Protein AF-0000000071114115 (afdb_homodimer)

Structure (mmCIF, N/CA/C/O backbone):
data_AF-0000000071114115-model_v1
#
loop_
_entity.id
_entity.type
_entity.pdbx_description
1 polymer 'Glycosyl hydrolase, family 35'
#
loop_
_atom_site.group_PDB
_atom_site.id
_atom_site.type_symbol
_atom_site.label_atom_id
_atom_site.label_alt_id
_atom_site.label_comp_id
_atom_site.label_asym_id
_atom_site.label_entity_id
_atom_site.label_seq_id
_atom_site.pdbx_PDB_ins_code
_atom_site.Cartn_x
_atom_site.Cartn_y
_atom_site.Cartn_z
_atom_site.occupancy
_atom_site.B_iso_or_equiv
_atom_site.auth_seq_id
_atom_site.auth_comp_id
_atom_site.auth_asym_id
_atom_site.auth_atom_id
_atom_site.pdbx_PDB_model_num
ATOM 1 N N . MET A 1 1 ? 7.461 55.406 1.531 1 60.69 1 MET A N 1
ATOM 2 C CA . MET A 1 1 ? 6.66 54.219 1.758 1 60.69 1 MET A CA 1
ATOM 3 C C . MET A 1 1 ? 7.316 53.312 2.791 1 60.69 1 MET A C 1
ATOM 5 O O . MET A 1 1 ? 8.547 53.219 2.859 1 60.69 1 MET A O 1
ATOM 9 N N . THR A 1 2 ? 6.527 52.781 3.832 1 78.12 2 THR A N 1
ATOM 10 C CA . THR A 1 2 ? 7.043 51.938 4.898 1 78.12 2 THR A CA 1
ATOM 11 C C . THR A 1 2 ? 7.656 50.656 4.324 1 78.12 2 THR A C 1
ATOM 13 O O . THR A 1 2 ? 7.07 50.031 3.439 1 78.12 2 THR A O 1
ATOM 16 N N . ARG A 1 3 ? 8.945 50.562 4.699 1 90.62 3 ARG A N 1
ATOM 17 C CA . ARG A 1 3 ? 9.664 49.438 4.137 1 90.62 3 ARG A CA 1
ATOM 18 C C . ARG A 1 3 ? 10.109 48.469 5.234 1 90.62 3 ARG A C 1
ATOM 20 O O . ARG A 1 3 ? 10.555 48.906 6.301 1 90.62 3 ARG A O 1
ATOM 27 N N . PHE A 1 4 ? 9.867 47.188 4.973 1 96.19 4 PHE A N 1
ATOM 28 C CA . PHE A 1 4 ? 10.352 46.125 5.848 1 96.19 4 PHE A CA 1
ATOM 29 C C . PHE A 1 4 ? 11.562 45.438 5.242 1 96.19 4 PHE A C 1
ATOM 31 O O . PHE A 1 4 ? 11.531 45 4.086 1 96.19 4 PHE A O 1
ATOM 38 N N . GLU A 1 5 ? 12.641 45.344 6 1 96.56 5 GLU A N 1
ATOM 39 C CA . GLU A 1 5 ? 13.891 44.75 5.512 1 96.56 5 GLU A CA 1
ATOM 40 C C . GLU A 1 5 ? 14.492 43.812 6.539 1 96.56 5 GLU A C 1
ATOM 42 O O . GLU A 1 5 ? 14.312 44 7.746 1 96.56 5 GLU A O 1
ATOM 47 N N . ILE A 1 6 ? 15.18 42.812 6.023 1 97.94 6 ILE A N 1
ATOM 48 C CA . ILE A 1 6 ? 15.914 41.875 6.863 1 97.94 6 ILE A CA 1
ATOM 49 C C . ILE A 1 6 ? 17.406 42 6.625 1 97.94 6 ILE A C 1
ATOM 51 O O . ILE A 1 6 ? 17.891 41.781 5.52 1 97.94 6 ILE A O 1
ATOM 55 N N . ARG A 1 7 ? 18.141 42.406 7.574 1 96.81 7 ARG A N 1
ATOM 56 C CA . ARG A 1 7 ? 19.594 42.5 7.602 1 96.81 7 ARG A CA 1
ATOM 57 C C . ARG A 1 7 ? 20.156 41.75 8.812 1 96.81 7 ARG A C 1
ATOM 59 O O . ARG A 1 7 ? 19.938 40.562 8.984 1 96.81 7 ARG A O 1
ATOM 66 N N . ASP A 1 8 ? 20.875 42.406 9.672 1 96.56 8 ASP A N 1
ATOM 67 C CA . ASP A 1 8 ? 21.328 41.812 10.922 1 96.56 8 ASP A CA 1
ATOM 68 C C . ASP A 1 8 ? 20.219 41.812 11.977 1 96.56 8 ASP A C 1
ATOM 70 O O . ASP A 1 8 ? 20.328 41.156 13.008 1 96.56 8 ASP A O 1
ATOM 74 N N . ASP A 1 9 ? 19.266 42.531 11.648 1 97.38 9 ASP A N 1
ATOM 75 C CA . ASP A 1 9 ? 18.016 42.625 12.391 1 97.38 9 ASP A CA 1
ATOM 76 C C . ASP A 1 9 ? 16.828 42.844 11.445 1 97.38 9 ASP A C 1
ATOM 78 O O . ASP A 1 9 ? 17 42.906 10.227 1 97.38 9 ASP A O 1
ATOM 82 N N . PHE A 1 10 ? 15.664 42.812 11.992 1 98.31 10 PHE A N 1
ATOM 83 C CA . PHE A 1 10 ? 14.523 43.281 11.227 1 98.31 10 PHE A CA 1
ATOM 84 C C . PHE A 1 10 ? 14.422 44.812 11.297 1 98.31 10 PHE A C 1
ATOM 86 O O . PHE A 1 10 ? 14.648 45.406 12.359 1 98.31 10 PHE A O 1
ATOM 93 N N . TYR A 1 11 ? 14.094 45.406 10.164 1 97.44 11 TYR A N 1
ATOM 94 C CA . TYR A 1 11 ? 13.93 46.844 10.133 1 97.44 11 TYR A CA 1
ATOM 95 C C . TYR A 1 11 ? 12.602 47.25 9.5 1 97.44 11 TYR A C 1
ATOM 97 O O . TYR A 1 11 ? 12.203 46.688 8.477 1 97.44 11 TYR A O 1
ATOM 105 N N . LEU A 1 12 ? 11.883 48.062 10.164 1 96.62 12 LEU A N 1
ATOM 106 C CA . LEU A 1 12 ? 10.688 48.719 9.641 1 96.62 12 LEU A CA 1
ATOM 107 C C . LEU A 1 12 ? 10.906 50.219 9.477 1 96.62 12 LEU A C 1
ATOM 109 O O . LEU A 1 12 ? 11.047 50.938 10.469 1 96.62 12 LEU A O 1
ATOM 113 N N . ASP A 1 13 ? 11.039 50.688 8.289 1 93.31 13 ASP A N 1
ATOM 114 C CA . ASP A 1 13 ? 11.375 52.062 7.969 1 93.31 13 ASP A CA 1
ATOM 115 C C . ASP A 1 13 ? 12.695 52.469 8.617 1 93.31 13 ASP A C 1
ATOM 117 O O . ASP A 1 13 ? 12.781 53.531 9.266 1 93.31 13 ASP A O 1
ATOM 121 N N . GLY A 1 14 ? 13.562 51.594 8.578 1 93.38 14 GLY A N 1
ATOM 122 C CA . GLY A 1 14 ? 14.922 51.875 9.016 1 93.38 14 GLY A CA 1
ATOM 123 C C . GLY A 1 14 ? 15.109 51.719 10.516 1 93.38 14 GLY A C 1
ATOM 124 O O . GLY A 1 14 ? 16.234 51.844 11.016 1 93.38 14 GLY A O 1
ATOM 125 N N . LYS A 1 15 ? 14.125 51.469 11.141 1 96.38 15 LYS A N 1
ATOM 126 C CA . LYS A 1 15 ? 14.203 51.281 12.586 1 96.38 15 LYS A CA 1
ATOM 127 C C . LYS A 1 15 ? 14.102 49.812 12.969 1 96.38 15 LYS A C 1
ATOM 129 O O . LYS A 1 15 ? 13.32 49.062 12.375 1 96.38 15 LYS A O 1
ATOM 134 N N . SER A 1 16 ? 14.891 49.469 14 1 96.5 16 SER A N 1
ATOM 135 C CA . SER A 1 16 ? 14.828 48.094 14.484 1 96.5 16 SER A CA 1
ATOM 136 C C . SER A 1 16 ? 13.398 47.719 14.859 1 96.5 16 SER A C 1
ATOM 138 O O . SER A 1 16 ? 12.664 48.5 15.43 1 96.5 16 SER A O 1
ATOM 140 N N . PHE A 1 17 ? 13.047 46.531 14.469 1 97.5 17 PHE A N 1
ATOM 141 C CA . PHE A 1 17 ? 11.688 46.062 14.648 1 97.5 17 PHE A CA 1
ATOM 142 C C . PHE A 1 17 ? 11.695 44.625 15.188 1 97.5 17 PHE A C 1
ATOM 144 O O . PHE A 1 17 ? 12.336 43.75 14.609 1 97.5 17 PHE A O 1
ATOM 151 N N . LYS A 1 18 ? 11.086 44.375 16.328 1 98.12 18 LYS A N 1
ATOM 152 C CA . LYS A 1 18 ? 10.898 43.031 16.859 1 98.12 18 LYS A CA 1
ATOM 153 C C . LYS A 1 18 ? 9.523 42.469 16.484 1 98.12 18 LYS A C 1
ATOM 155 O O . LYS A 1 18 ? 8.5 43.094 16.797 1 98.12 18 LYS A O 1
ATOM 160 N N . ILE A 1 19 ? 9.547 41.312 15.859 1 98.75 19 ILE A N 1
ATOM 161 C CA . ILE A 1 19 ? 8.281 40.719 15.469 1 98.75 19 ILE A CA 1
ATOM 162 C C . ILE A 1 19 ? 7.695 39.938 16.641 1 98.75 19 ILE A C 1
ATOM 164 O O . ILE A 1 19 ? 8.312 38.969 17.125 1 98.75 19 ILE A O 1
ATOM 168 N N . LEU A 1 20 ? 6.617 40.344 17.172 1 98.88 20 LEU A N 1
ATOM 169 C CA . LEU A 1 20 ? 5.766 39.625 18.125 1 98.88 20 LEU A CA 1
ATOM 170 C C . LEU A 1 20 ? 4.465 39.188 17.453 1 98.88 20 LEU A C 1
ATOM 172 O O . LEU A 1 20 ? 3.516 39.969 17.359 1 98.88 20 LEU A O 1
ATOM 176 N N . SER A 1 21 ? 4.508 37.969 17.031 1 98.88 21 SER A N 1
ATOM 177 C CA . SER A 1 21 ? 3.393 37.531 16.203 1 98.88 21 SER A CA 1
ATOM 178 C C . SER A 1 21 ? 2.67 36.344 16.844 1 98.88 21 SER A C 1
ATOM 180 O O . SER A 1 21 ? 3.211 35.688 17.734 1 98.88 21 SER A O 1
ATOM 182 N N . GLY A 1 22 ? 1.419 36.125 16.5 1 98.88 22 GLY A N 1
ATOM 183 C CA . GLY A 1 22 ? 0.585 35 16.859 1 98.88 22 GLY A CA 1
ATOM 184 C C . GLY A 1 22 ? -0.198 34.438 15.695 1 98.88 22 GLY A C 1
ATOM 185 O O . GLY A 1 22 ? -0.747 35.188 14.883 1 98.88 22 GLY A O 1
ATOM 186 N N . ALA A 1 23 ? -0.226 33.094 15.641 1 98.88 23 ALA A N 1
ATOM 187 C CA . ALA A 1 23 ? -0.906 32.406 14.539 1 98.88 23 ALA A CA 1
ATOM 188 C C . ALA A 1 23 ? -2.412 32.344 14.773 1 98.88 23 ALA A C 1
ATOM 190 O O . ALA A 1 23 ? -2.867 31.859 15.812 1 98.88 23 ALA A O 1
ATOM 191 N N . ILE A 1 24 ? -3.168 32.875 13.914 1 98.88 24 ILE A N 1
ATOM 192 C CA . ILE A 1 24 ? -4.617 32.75 13.789 1 98.88 24 ILE A CA 1
ATOM 193 C C . ILE A 1 24 ? -4.98 32.312 12.367 1 98.88 24 ILE A C 1
ATOM 195 O O . ILE A 1 24 ? -4.863 33.125 11.43 1 98.88 24 ILE A O 1
ATOM 199 N N . HIS A 1 25 ? -5.367 31.094 12.227 1 98.69 25 HIS A N 1
ATOM 200 C CA . HIS A 1 25 ? -5.785 30.641 10.914 1 98.69 25 HIS A CA 1
ATOM 201 C C . HIS A 1 25 ? -7.219 31.062 10.602 1 98.69 25 HIS A C 1
ATOM 203 O O . HIS A 1 25 ? -8.164 30.547 11.203 1 98.69 25 HIS A O 1
ATOM 209 N N . TYR A 1 26 ? -7.344 31.891 9.656 1 98.69 26 TYR A N 1
ATOM 210 C CA . TYR A 1 26 ? -8.641 32.5 9.383 1 98.69 26 TYR A CA 1
ATOM 211 C C . TYR A 1 26 ? -9.688 31.453 9.062 1 98.69 26 TYR A C 1
ATOM 213 O O . TYR A 1 26 ? -10.859 31.609 9.406 1 98.69 26 TYR A O 1
ATOM 221 N N . PHE A 1 27 ? -9.297 30.344 8.484 1 98.38 27 PHE A N 1
ATOM 222 C CA . PHE A 1 27 ? -10.242 29.328 8.008 1 98.38 27 PHE A CA 1
ATOM 223 C C . PHE A 1 27 ? -10.703 28.438 9.156 1 98.38 27 PHE A C 1
ATOM 225 O O . PHE A 1 27 ? -11.57 27.594 8.977 1 98.38 27 PHE A O 1
ATOM 232 N N . ARG A 1 28 ? -10.18 28.625 10.367 1 98.44 28 ARG A N 1
ATOM 233 C CA . ARG A 1 28 ? -10.578 27.844 11.539 1 98.44 28 ARG A CA 1
ATOM 234 C C . ARG A 1 28 ? -11.516 28.656 12.43 1 98.44 28 ARG A C 1
ATOM 236 O O . ARG A 1 28 ? -12.039 28.125 13.414 1 98.44 28 ARG A O 1
ATOM 243 N N . VAL A 1 29 ? -11.633 29.922 12.172 1 98.62 29 VAL A N 1
ATOM 244 C CA . VAL A 1 29 ? -12.406 30.859 12.969 1 98.62 29 VAL A CA 1
ATOM 245 C C . VAL A 1 29 ? -13.477 31.516 12.094 1 98.62 29 VAL A C 1
ATOM 247 O O . VAL A 1 29 ? -13.172 32.062 11.023 1 98.62 29 VAL A O 1
ATOM 250 N N . PRO A 1 30 ? -14.75 31.484 12.531 1 97.75 30 PRO A N 1
ATOM 251 C CA . PRO A 1 30 ? -15.766 32.188 11.727 1 97.75 30 PRO A CA 1
ATOM 252 C C . PRO A 1 30 ? -15.438 33.656 11.508 1 97.75 30 PRO A C 1
ATOM 254 O O . PRO A 1 30 ? -14.945 34.312 12.414 1 97.75 30 PRO A O 1
ATOM 257 N N . PRO A 1 31 ? -15.797 34.188 10.336 1 98.25 31 PRO A N 1
ATOM 258 C CA . PRO A 1 31 ? -15.461 35.562 10.008 1 98.25 31 PRO A CA 1
ATOM 259 C C . PRO A 1 31 ? -15.969 36.562 11.055 1 98.25 31 PRO A C 1
ATOM 261 O O . PRO A 1 31 ? -15.312 37.562 11.32 1 98.25 31 PRO A O 1
ATOM 264 N N . GLU A 1 32 ? -17.062 36.312 11.625 1 98 32 GLU A N 1
ATOM 265 C CA . GLU A 1 32 ? -17.688 37.188 12.625 1 98 32 GLU A CA 1
ATOM 266 C C . GLU A 1 32 ? -16.828 37.281 13.883 1 98 32 GLU A C 1
ATOM 268 O O . GLU A 1 32 ? -17.031 38.156 14.711 1 98 32 GLU A O 1
ATOM 273 N N . ASP A 1 33 ? -15.906 36.375 14.016 1 98.44 33 ASP A N 1
ATOM 274 C CA . ASP A 1 33 ? -15.102 36.344 15.234 1 98.44 33 ASP A CA 1
ATOM 275 C C . ASP A 1 33 ? -13.656 36.719 14.945 1 98.44 33 ASP A C 1
ATOM 277 O O . ASP A 1 33 ? -12.812 36.688 15.836 1 98.44 33 ASP A O 1
ATOM 281 N N . TRP A 1 34 ? -13.32 37.062 13.719 1 98.88 34 TRP A N 1
ATOM 282 C CA . TRP A 1 34 ? -11.945 37.438 13.391 1 98.88 34 TRP A CA 1
ATOM 283 C C . TRP A 1 34 ? -11.492 38.625 14.219 1 98.88 34 TRP A C 1
ATOM 285 O O . TRP A 1 34 ? -10.391 38.625 14.766 1 98.88 34 TRP A O 1
ATOM 295 N N . TYR A 1 35 ? -12.359 39.656 14.266 1 98.81 35 TYR A N 1
ATOM 296 C CA . TYR A 1 35 ? -12.008 40.844 15.016 1 98.81 35 TYR A CA 1
ATOM 297 C C . TYR A 1 35 ? -11.656 40.5 16.469 1 98.81 35 TYR A C 1
ATOM 299 O O . TYR A 1 35 ? -10.672 41 17 1 98.81 35 TYR A O 1
ATOM 307 N N . HIS A 1 36 ? -12.469 39.688 17.078 1 98.75 36 HIS A N 1
ATOM 308 C CA . HIS A 1 36 ? -12.281 39.312 18.469 1 98.75 36 HIS A CA 1
ATOM 309 C C . HIS A 1 36 ? -10.898 38.719 18.703 1 98.75 36 HIS A C 1
ATOM 311 O O . HIS A 1 36 ? -10.188 39.125 19.625 1 98.75 36 HIS A O 1
ATOM 317 N N . SER A 1 37 ? -10.516 37.75 17.953 1 98.88 37 SER A N 1
ATOM 318 C CA . SER A 1 37 ? -9.227 37.094 18.078 1 98.88 37 SER A CA 1
ATOM 319 C C . SER A 1 37 ? -8.07 38.031 17.797 1 98.88 37 SER A C 1
ATOM 321 O O . SER A 1 37 ? -7.086 38.062 18.531 1 98.88 37 SER A O 1
ATOM 323 N N . LEU A 1 38 ? -8.188 38.781 16.703 1 98.94 38 LEU A N 1
ATOM 324 C CA . LEU A 1 38 ? -7.145 39.75 16.312 1 98.94 38 LEU A CA 1
ATOM 325 C C . LEU A 1 38 ? -6.977 40.844 17.359 1 98.94 38 LEU A C 1
ATOM 327 O O . LEU A 1 38 ? -5.855 41.25 17.656 1 98.94 38 LEU A O 1
ATOM 331 N N . TYR A 1 39 ? -8.086 41.312 17.875 1 98.94 39 TYR A N 1
ATOM 332 C CA . TYR A 1 39 ? -8.023 42.312 18.922 1 98.94 39 TYR A CA 1
ATOM 333 C C . TYR A 1 39 ? -7.254 41.812 20.141 1 98.94 39 TYR A C 1
ATOM 335 O O . TYR A 1 39 ? -6.43 42.531 20.703 1 98.94 39 TYR A O 1
ATOM 343 N N . ASN A 1 40 ? -7.57 40.594 20.531 1 98.94 40 ASN A N 1
ATOM 344 C CA . ASN A 1 40 ? -6.926 40.031 21.719 1 98.94 40 ASN A CA 1
ATOM 345 C C . ASN A 1 40 ? -5.426 39.844 21.484 1 98.94 40 ASN A C 1
ATOM 347 O O . ASN A 1 40 ? -4.645 39.906 22.438 1 98.94 40 ASN A O 1
ATOM 351 N N . LEU A 1 41 ? -5.059 39.562 20.234 1 98.94 41 LEU A N 1
ATOM 352 C CA . LEU A 1 41 ? -3.635 39.531 19.922 1 98.94 41 LEU A CA 1
ATOM 353 C C . LEU A 1 41 ? -2.994 40.906 20.141 1 98.94 41 LEU A C 1
ATOM 355 O O . LEU A 1 41 ? -1.932 41 20.75 1 98.94 41 LEU A O 1
ATOM 359 N N . LYS A 1 42 ? -3.623 41.969 19.625 1 98.81 42 LYS A N 1
ATOM 360 C CA . LYS A 1 42 ? -3.162 43.312 19.812 1 98.81 42 LYS A CA 1
ATOM 361 C C . LYS A 1 42 ? -3.143 43.688 21.297 1 98.81 42 LYS A C 1
ATOM 363 O O . LYS A 1 42 ? -2.201 44.344 21.766 1 98.81 42 LYS A O 1
ATOM 368 N N . ALA A 1 43 ? -4.164 43.25 22 1 98.81 43 ALA A N 1
ATOM 369 C CA . ALA A 1 43 ? -4.32 43.594 23.406 1 98.81 43 ALA A CA 1
ATOM 370 C C . ALA A 1 43 ? -3.207 42.969 24.25 1 98.81 43 ALA A C 1
ATOM 372 O O . ALA A 1 43 ? -2.881 43.469 25.328 1 98.81 43 ALA A O 1
ATOM 373 N N . LEU A 1 44 ? -2.609 41.938 23.797 1 98.75 44 LEU A N 1
ATOM 374 C CA . LEU A 1 44 ? -1.511 41.25 24.484 1 98.75 44 LEU A CA 1
ATOM 375 C C . LEU A 1 44 ? -0.224 42.062 24.375 1 98.75 44 LEU A C 1
ATOM 377 O O . LEU A 1 44 ? 0.729 41.844 25.125 1 98.75 44 LEU A O 1
ATOM 381 N N . GLY A 1 45 ? -0.186 43 23.422 1 98.56 45 GLY A N 1
ATOM 382 C CA . GLY A 1 45 ? 1.005 43.781 23.125 1 98.56 45 GLY A CA 1
ATOM 383 C C . GLY A 1 45 ? 1.738 43.312 21.891 1 98.56 45 GLY A C 1
ATOM 384 O O . GLY A 1 45 ? 2.816 43.812 21.562 1 98.56 45 GLY A O 1
ATOM 385 N N . PHE A 1 46 ? 1.19 42.312 21.219 1 98.81 46 PHE A N 1
ATOM 386 C CA . PHE A 1 46 ? 1.802 41.781 20.016 1 98.81 46 PHE A CA 1
ATOM 387 C C . PHE A 1 46 ? 1.501 42.688 18.812 1 98.81 46 PHE A C 1
ATOM 389 O O . PHE A 1 46 ? 0.568 43.5 18.859 1 98.81 46 PHE A O 1
ATOM 396 N N . ASN A 1 47 ? 2.312 42.594 17.734 1 98.75 47 ASN A N 1
ATOM 397 C CA . ASN A 1 47 ? 2.225 43.594 16.688 1 98.75 47 ASN A CA 1
ATOM 398 C C . ASN A 1 47 ? 1.993 42.969 15.32 1 98.75 47 ASN A C 1
ATOM 400 O O . ASN A 1 47 ? 1.887 43.656 14.312 1 98.75 47 ASN A O 1
ATOM 404 N N . THR A 1 48 ? 1.918 41.656 15.227 1 98.88 48 THR A N 1
ATOM 405 C CA . THR A 1 48 ? 1.841 40.969 13.945 1 98.88 48 THR A CA 1
ATOM 406 C C . THR A 1 48 ? 0.958 39.75 14.047 1 98.88 48 THR A C 1
ATOM 408 O O . THR A 1 48 ? 1.008 39.031 15.039 1 98.88 48 THR A O 1
ATOM 411 N N . VAL A 1 49 ? 0.086 39.469 13.086 1 98.94 49 VAL A N 1
ATOM 412 C CA . VAL A 1 49 ? -0.659 38.219 12.977 1 98.94 49 VAL A CA 1
ATOM 413 C C . VAL A 1 49 ? -0.034 37.344 11.898 1 98.94 49 VAL A C 1
ATOM 415 O O . VAL A 1 49 ? 0.499 37.844 10.906 1 98.94 49 VAL A O 1
ATOM 418 N N . GLU A 1 50 ? 0.018 36.062 12.109 1 98.88 50 GLU A N 1
ATOM 419 C CA . GLU A 1 50 ? 0.454 35.094 11.125 1 98.88 50 GLU A CA 1
ATOM 420 C C . GLU A 1 50 ? -0.692 34.156 10.727 1 98.88 50 GLU A C 1
ATOM 422 O O . GLU A 1 50 ? -1.503 33.75 11.562 1 98.88 50 GLU A O 1
ATOM 427 N N . THR A 1 51 ? -0.792 33.75 9.414 1 98.88 51 THR A N 1
ATOM 428 C CA . THR A 1 51 ? -1.811 32.812 9.016 1 98.88 51 THR A CA 1
ATOM 429 C C . THR A 1 51 ? -1.323 31.953 7.836 1 98.88 51 THR A C 1
ATOM 431 O O . THR A 1 51 ? -0.551 32.438 7.004 1 98.88 51 THR A O 1
ATOM 434 N N . TYR A 1 52 ? -1.777 30.734 7.805 1 98.75 52 TYR A N 1
ATOM 435 C CA . TYR A 1 52 ? -1.661 29.859 6.645 1 98.75 52 TYR A CA 1
ATOM 436 C C . TYR A 1 52 ? -2.779 30.125 5.645 1 98.75 52 TYR A C 1
ATOM 438 O O . TYR A 1 52 ? -3.734 30.844 5.949 1 98.75 52 TYR A O 1
ATOM 446 N N . VAL A 1 53 ? -2.596 29.625 4.457 1 98.81 53 VAL A N 1
ATOM 447 C CA . VAL A 1 53 ? -3.639 29.547 3.439 1 98.81 53 VAL A CA 1
ATOM 448 C C . VAL A 1 53 ? -3.873 28.094 3.051 1 98.81 53 VAL A C 1
ATOM 450 O O . VAL A 1 53 ? -2.949 27.406 2.611 1 98.81 53 VAL A O 1
ATOM 453 N N . ALA A 1 54 ? -5.098 27.609 3.227 1 98.56 54 ALA A N 1
ATOM 454 C CA . ALA A 1 54 ? -5.402 26.219 2.959 1 98.56 54 ALA A CA 1
ATOM 455 C C . ALA A 1 54 ? -5.871 26.016 1.52 1 98.56 54 ALA A C 1
ATOM 457 O O . ALA A 1 54 ? -7.035 26.266 1.201 1 98.56 54 ALA A O 1
ATOM 458 N N . TRP A 1 55 ? -5.004 25.469 0.659 1 98.81 55 TRP A N 1
ATOM 459 C CA . TRP A 1 55 ? -5.277 25.297 -0.763 1 98.81 55 TRP A CA 1
ATOM 460 C C . TRP A 1 55 ? -6.539 24.469 -0.974 1 98.81 55 TRP A C 1
ATOM 462 O O . TRP A 1 55 ? -7.363 24.781 -1.837 1 98.81 55 TRP A O 1
ATOM 472 N N . ASN A 1 56 ? -6.75 23.453 -0.209 1 98.31 56 ASN A N 1
ATOM 473 C CA . ASN A 1 56 ? -7.855 22.531 -0.431 1 98.31 56 ASN A CA 1
ATOM 474 C C . ASN A 1 56 ? -9.203 23.203 -0.193 1 98.31 56 ASN A C 1
ATOM 476 O O . ASN A 1 56 ? -10.211 22.812 -0.772 1 98.31 56 ASN A O 1
ATOM 480 N N . LEU A 1 57 ? -9.258 24.234 0.656 1 98.31 57 LEU A N 1
ATOM 481 C CA . LEU A 1 57 ? -10.492 24.984 0.851 1 98.31 57 LEU A CA 1
ATOM 482 C C . LEU A 1 57 ? -10.742 25.938 -0.306 1 98.31 57 LEU A C 1
ATOM 484 O O . LEU A 1 57 ? -11.883 26.156 -0.704 1 98.31 57 LEU A O 1
ATOM 488 N N . HIS A 1 58 ? -9.688 26.5 -0.816 1 98.75 58 HIS A N 1
ATOM 489 C CA . HIS A 1 58 ? -9.805 27.516 -1.859 1 98.75 58 HIS A CA 1
ATOM 490 C C . HIS A 1 58 ? -10 26.875 -3.23 1 98.75 58 HIS A C 1
ATOM 492 O O . HIS A 1 58 ? -10.461 27.531 -4.168 1 98.75 58 HIS A O 1
ATOM 498 N N . GLU A 1 59 ? -9.594 25.625 -3.379 1 98.38 59 GLU A N 1
ATOM 499 C CA . GLU A 1 59 ? -9.812 24.859 -4.602 1 98.38 59 GLU A CA 1
ATOM 500 C C . GLU A 1 59 ? -10.25 23.438 -4.285 1 98.38 59 GLU A C 1
ATOM 502 O O . GLU A 1 59 ? -9.562 22.484 -4.641 1 98.38 59 GLU A O 1
ATOM 507 N N . PRO A 1 60 ? -11.414 23.266 -3.711 1 96.06 60 PRO A N 1
ATOM 508 C CA . PRO A 1 60 ? -11.875 21.938 -3.332 1 96.06 60 PRO A CA 1
ATOM 509 C C . PRO A 1 60 ? -12.023 21 -4.531 1 96.06 60 PRO A C 1
ATOM 511 O O . PRO A 1 60 ? -11.82 19.781 -4.402 1 96.06 60 PRO A O 1
ATOM 514 N N . CYS A 1 61 ? -12.43 21.562 -5.691 1 95.88 61 CYS A N 1
ATOM 515 C CA . CYS A 1 61 ? -12.445 20.875 -6.98 1 95.88 61 CYS A CA 1
ATOM 516 C C . CYS A 1 61 ? -11.492 21.547 -7.965 1 95.88 61 CYS A C 1
ATOM 518 O O . CYS A 1 61 ? -11.367 22.781 -7.973 1 95.88 61 CYS A O 1
ATOM 520 N N . GLU A 1 62 ? -10.875 20.734 -8.719 1 96.81 62 GLU A N 1
ATOM 521 C CA . GLU A 1 62 ? -9.883 21.297 -9.633 1 96.81 62 GLU A CA 1
ATOM 522 C C . GLU A 1 62 ? -10.492 22.406 -10.5 1 96.81 62 GLU A C 1
ATOM 524 O O . GLU A 1 62 ? -11.484 22.172 -11.195 1 96.81 62 GLU A O 1
ATOM 529 N N . GLY A 1 63 ? -9.945 23.578 -10.344 1 97.62 63 GLY A N 1
ATOM 530 C CA . GLY A 1 63 ? -10.352 24.672 -11.195 1 97.62 63 GLY A CA 1
ATOM 531 C C . GLY A 1 63 ? -11.438 25.547 -10.578 1 97.62 63 GLY A C 1
ATOM 532 O O . GLY A 1 63 ? -11.773 26.594 -11.109 1 97.62 63 GLY A O 1
ATOM 533 N N . GLU A 1 64 ? -11.977 25.156 -9.5 1 97.5 64 GLU A N 1
ATOM 534 C CA . GLU A 1 64 ? -13 25.922 -8.805 1 97.5 64 GLU A CA 1
ATOM 535 C C . GLU A 1 64 ? -12.43 26.609 -7.562 1 97.5 64 GLU A C 1
ATOM 537 O O . GLU A 1 64 ? -12.133 25.938 -6.57 1 97.5 64 GLU A O 1
ATOM 542 N N . PHE A 1 65 ? -12.391 27.969 -7.602 1 98.31 65 PHE A N 1
ATOM 543 C CA . PHE A 1 65 ? -11.711 28.688 -6.535 1 98.31 65 PHE A CA 1
ATOM 544 C C . PHE A 1 65 ? -12.711 29.5 -5.715 1 98.31 65 PHE A C 1
ATOM 546 O O . PHE A 1 65 ? -13.656 30.062 -6.262 1 98.31 65 PHE A O 1
ATOM 553 N N . HIS A 1 66 ? -12.539 29.469 -4.426 1 98 66 HIS A N 1
ATOM 554 C CA . HIS A 1 66 ? -13.398 30.172 -3.479 1 98 66 HIS A CA 1
ATOM 555 C C . HIS A 1 66 ? -12.578 31.094 -2.578 1 98 66 HIS A C 1
ATOM 557 O O . HIS A 1 66 ? -11.594 30.656 -1.977 1 98 66 HIS A O 1
ATOM 563 N N . PHE A 1 67 ? -12.977 32.438 -2.473 1 98.31 67 PHE A N 1
ATOM 564 C CA . PHE A 1 67 ? -12.25 33.406 -1.641 1 98.31 67 PHE A CA 1
ATOM 565 C C . PHE A 1 67 ? -13.219 34.312 -0.903 1 98.31 67 PHE A C 1
ATOM 567 O O . PHE A 1 67 ? -12.883 35.438 -0.575 1 98.31 67 PHE A O 1
ATOM 574 N N . GLU A 1 68 ? -14.445 33.844 -0.599 1 97.94 68 GLU A N 1
ATOM 575 C CA . GLU A 1 68 ? -15.469 34.625 0.071 1 97.94 68 GLU A CA 1
ATOM 576 C C . GLU A 1 68 ? -15.914 33.969 1.376 1 97.94 68 GLU A C 1
ATOM 578 O O . GLU A 1 68 ? -15.516 32.844 1.672 1 97.94 68 GLU A O 1
ATOM 583 N N . GLY A 1 69 ? -16.625 34.75 2.123 1 96.5 69 GLY A N 1
ATOM 584 C CA . GLY A 1 69 ? -17.141 34.188 3.367 1 96.5 69 GLY A CA 1
ATOM 585 C C . GLY A 1 69 ? -16.047 33.781 4.332 1 96.5 69 GLY A C 1
ATOM 586 O O . GLY A 1 69 ? -15.164 34.594 4.652 1 96.5 69 GLY A O 1
ATOM 587 N N . ASP A 1 70 ? -16.125 32.562 4.73 1 96.19 70 ASP A N 1
ATOM 588 C CA . ASP A 1 70 ? -15.156 32.031 5.684 1 96.19 70 ASP A CA 1
ATOM 589 C C . ASP A 1 70 ? -13.758 31.984 5.078 1 96.19 70 ASP A C 1
ATOM 591 O O . ASP A 1 70 ? -12.766 31.797 5.793 1 96.19 70 ASP A O 1
ATOM 595 N N . LEU A 1 71 ? -13.68 32.219 3.771 1 98.44 71 LEU A N 1
ATOM 596 C CA . LEU A 1 71 ? -12.398 32.125 3.082 1 98.44 71 LEU A CA 1
ATOM 597 C C . LEU A 1 71 ? -11.953 33.5 2.562 1 98.44 71 LEU A C 1
ATOM 599 O O . LEU A 1 71 ? -11.078 33.562 1.701 1 98.44 71 LEU A O 1
ATOM 603 N N . ASP A 1 72 ? -12.57 34.531 3.086 1 98.62 72 ASP A N 1
ATOM 604 C CA . ASP A 1 72 ? -12.227 35.906 2.68 1 98.62 72 ASP A CA 1
ATOM 605 C C . ASP A 1 72 ? -10.938 36.344 3.344 1 98.62 72 ASP A C 1
ATOM 607 O O . ASP A 1 72 ? -10.961 37.188 4.246 1 98.62 72 ASP A O 1
ATOM 611 N N . LEU A 1 73 ? -9.859 35.875 2.84 1 98.75 73 LEU A N 1
ATOM 612 C CA . LEU A 1 73 ? -8.531 36.156 3.365 1 98.75 73 LEU A CA 1
ATOM 613 C C . LEU A 1 73 ? -8.258 37.656 3.316 1 98.75 73 LEU A C 1
ATOM 615 O O . LEU A 1 73 ? -7.645 38.219 4.234 1 98.75 73 LEU A O 1
ATOM 619 N N . GLU A 1 74 ? -8.68 38.344 2.266 1 98.62 74 GLU A N 1
ATOM 620 C CA . GLU A 1 74 ? -8.477 39.781 2.127 1 98.62 74 GLU A CA 1
ATOM 621 C C . GLU A 1 74 ? -9.148 40.531 3.262 1 98.62 74 GLU A C 1
ATOM 623 O O . GLU A 1 74 ? -8.555 41.469 3.834 1 98.62 74 GLU A O 1
ATOM 628 N N . LYS A 1 75 ? -10.359 40.156 3.553 1 98.81 75 LYS A N 1
ATOM 629 C CA . LYS A 1 75 ? -11.078 40.812 4.648 1 98.81 75 LYS A CA 1
ATOM 630 C C . LYS A 1 75 ? -10.375 40.562 5.98 1 98.81 75 LYS A C 1
ATOM 632 O O . LYS A 1 75 ? -10.266 41.469 6.805 1 98.81 75 LYS A O 1
ATOM 637 N N . PHE A 1 76 ? -9.961 39.406 6.25 1 98.75 76 PHE A N 1
ATOM 638 C CA . PHE A 1 76 ? -9.227 39.062 7.461 1 98.75 76 PHE A CA 1
ATOM 639 C C . PHE A 1 76 ? -8.008 39.969 7.625 1 98.75 76 PHE A C 1
ATOM 641 O O . PHE A 1 76 ? -7.789 40.531 8.703 1 98.75 76 PHE A O 1
ATOM 648 N N . LEU A 1 77 ? -7.219 40.094 6.562 1 98.88 77 LEU A N 1
ATOM 649 C CA . LEU A 1 77 ? -6.012 40.906 6.582 1 98.88 77 LEU A CA 1
ATOM 650 C C . LEU A 1 77 ? -6.359 42.375 6.77 1 98.88 77 LEU A C 1
ATOM 652 O O . LEU A 1 77 ? -5.609 43.125 7.41 1 98.88 77 LEU A O 1
ATOM 656 N N . GLN A 1 78 ? -7.453 42.781 6.199 1 98.81 78 GLN A N 1
ATOM 657 C CA . GLN A 1 78 ? -7.891 44.156 6.371 1 98.81 78 GLN A CA 1
ATOM 658 C C . GLN A 1 78 ? -8.234 44.438 7.832 1 98.81 78 GLN A C 1
ATOM 660 O O . GLN A 1 78 ? -7.883 45.5 8.359 1 98.81 78 GLN A O 1
ATOM 665 N N . ILE A 1 79 ? -8.961 43.531 8.477 1 98.88 79 ILE A N 1
ATOM 666 C CA . ILE A 1 79 ? -9.297 43.719 9.883 1 98.88 79 ILE A CA 1
ATOM 667 C C . ILE A 1 79 ? -8.016 43.812 10.703 1 98.88 79 ILE A C 1
ATOM 669 O O . ILE A 1 79 ? -7.914 44.656 11.602 1 98.88 79 ILE A O 1
ATOM 673 N N . ALA A 1 80 ? -7.055 42.969 10.438 1 98.94 80 ALA A N 1
ATOM 674 C CA . ALA A 1 80 ? -5.766 43.031 11.117 1 98.94 80 ALA A CA 1
ATOM 675 C C . ALA A 1 80 ? -5.113 44.406 10.922 1 98.94 80 ALA A C 1
ATOM 677 O O . ALA A 1 80 ? -4.625 45 11.875 1 98.94 80 ALA A O 1
ATOM 678 N N . GLN A 1 81 ? -5.105 44.875 9.695 1 98.69 81 GLN A N 1
ATOM 679 C CA . GLN A 1 81 ? 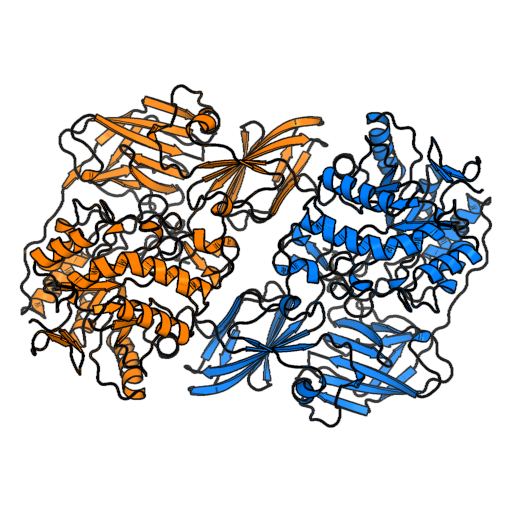-4.516 46.188 9.383 1 98.69 81 GLN A CA 1
ATOM 680 C C . GLN A 1 81 ? -5.219 47.312 10.141 1 98.69 81 GLN A C 1
ATOM 682 O O . GLN A 1 81 ? -4.566 48.188 10.664 1 98.69 81 GLN A O 1
ATOM 687 N N . ASP A 1 82 ? -6.5 47.281 10.148 1 98.75 82 ASP A N 1
ATOM 688 C CA . ASP A 1 82 ? -7.289 48.312 10.828 1 98.75 82 ASP A CA 1
ATOM 689 C C . ASP A 1 82 ? -6.984 48.344 12.32 1 98.75 82 ASP A C 1
ATOM 691 O O . ASP A 1 82 ? -7.094 49.375 12.961 1 98.75 82 ASP A O 1
ATOM 695 N N . LEU A 1 83 ? -6.59 47.219 12.867 1 98.69 83 LEU A N 1
ATOM 696 C CA . LEU A 1 83 ? -6.262 47.125 14.281 1 98.69 83 LEU A CA 1
ATOM 697 C C . LEU A 1 83 ? -4.801 47.5 14.531 1 98.69 83 LEU A C 1
ATOM 699 O O . LEU A 1 83 ? -4.34 47.469 15.672 1 98.69 83 LEU A O 1
ATOM 703 N N . GLY A 1 84 ? -4.086 47.781 13.438 1 98.12 84 GLY A N 1
ATOM 704 C CA . GLY A 1 84 ? -2.686 48.156 13.539 1 98.12 84 GLY A CA 1
ATOM 705 C C . GLY A 1 84 ? -1.748 46.969 13.609 1 98.12 84 GLY A C 1
ATOM 706 O O . GLY A 1 84 ? -0.616 47.062 14.078 1 98.12 84 GLY A O 1
ATOM 707 N N . LEU A 1 85 ? -2.227 45.812 13.219 1 98.81 85 LEU A N 1
ATOM 708 C CA . LEU A 1 85 ? -1.384 44.625 13.172 1 98.81 85 LEU A CA 1
ATOM 709 C C . LEU A 1 85 ? -0.747 44.469 11.789 1 98.81 85 LEU A C 1
ATOM 711 O O . LEU A 1 85 ? -1.404 44.688 10.773 1 98.81 85 LEU A O 1
ATOM 715 N N . TYR A 1 86 ? 0.536 44.125 11.75 1 98.69 86 TYR A N 1
ATOM 716 C CA . TYR A 1 86 ? 1.151 43.625 10.531 1 98.69 86 TYR A CA 1
ATOM 717 C C . TYR A 1 86 ? 0.795 42.156 10.328 1 98.69 86 TYR A C 1
ATOM 719 O O . TYR A 1 86 ? 0.092 41.562 11.148 1 98.69 86 TYR A O 1
ATOM 727 N N . ALA A 1 87 ? 1.225 41.656 9.156 1 98.88 87 ALA A N 1
ATOM 728 C CA . ALA A 1 87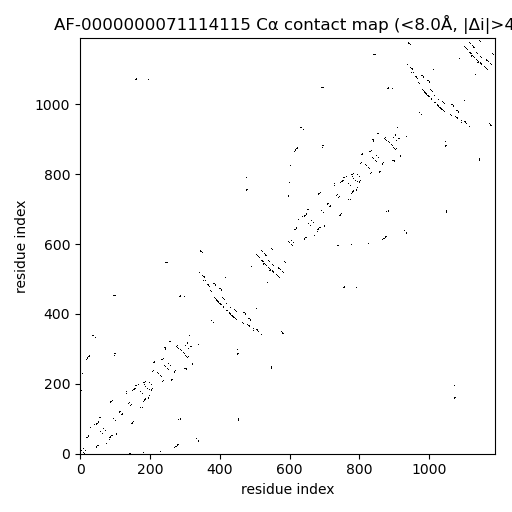 ? 0.857 40.281 8.875 1 98.88 87 ALA A CA 1
ATOM 729 C C . ALA A 1 87 ? 2.037 39.5 8.289 1 98.88 87 ALA A C 1
ATOM 731 O O . ALA A 1 87 ? 2.82 40.062 7.512 1 98.88 87 ALA A O 1
ATOM 732 N N . ILE A 1 88 ? 2.256 38.281 8.695 1 98.88 88 ILE A N 1
ATOM 733 C CA . ILE A 1 88 ? 3.025 37.25 8 1 98.88 88 ILE A CA 1
ATOM 734 C C . ILE A 1 88 ? 2.078 36.25 7.344 1 98.88 88 ILE A C 1
ATOM 736 O O . ILE A 1 88 ? 1.245 35.656 8.016 1 98.88 88 ILE A O 1
ATOM 740 N N . VAL A 1 89 ? 2.174 36.125 6.039 1 98.88 89 VAL A N 1
ATOM 741 C CA . VAL A 1 89 ? 1.307 35.188 5.328 1 98.88 89 VAL A CA 1
ATOM 742 C C . VAL A 1 89 ? 2.127 34 4.832 1 98.88 89 VAL A C 1
ATOM 744 O O . VAL A 1 89 ? 3.215 34.156 4.281 1 98.88 89 VAL A O 1
ATOM 747 N N . ARG A 1 90 ? 1.632 32.812 5.043 1 98.75 90 ARG A N 1
ATOM 748 C CA . ARG A 1 90 ? 2.287 31.562 4.609 1 98.75 90 ARG A CA 1
ATOM 749 C C . ARG A 1 90 ? 1.456 30.844 3.551 1 98.75 90 ARG A C 1
ATOM 751 O O . ARG A 1 90 ? 0.784 29.859 3.85 1 98.75 90 ARG A O 1
ATOM 758 N N . PRO A 1 91 ? 1.605 31.281 2.312 1 98.25 91 PRO A N 1
ATOM 759 C CA . PRO A 1 91 ? 0.742 30.812 1.226 1 98.25 91 PRO A CA 1
ATOM 760 C C . PRO A 1 91 ? 1.26 29.531 0.57 1 98.25 91 PRO A C 1
ATOM 762 O O . PRO A 1 91 ? 0.75 29.125 -0.476 1 98.25 91 PRO A O 1
ATOM 765 N N . SER A 1 92 ? 2.311 28.922 1.102 1 96.44 92 SER A N 1
ATOM 766 C CA . SER A 1 92 ? 2.863 27.703 0.521 1 96.44 92 SER A CA 1
ATOM 767 C C . SER A 1 92 ? 1.787 26.641 0.341 1 96.44 92 SER A C 1
ATOM 769 O O . SER A 1 92 ? 0.824 26.594 1.108 1 96.44 92 SER A O 1
ATOM 771 N N . PRO A 1 93 ? 1.945 25.781 -0.686 1 96.56 93 PRO A N 1
ATOM 772 C CA . PRO A 1 93 ? 0.926 24.75 -0.925 1 96.56 93 PRO A CA 1
ATOM 773 C C . PRO A 1 93 ? 0.716 23.844 0.278 1 96.56 93 PRO A C 1
ATOM 775 O O . PRO A 1 93 ? -0.423 23.484 0.604 1 96.56 93 PRO A O 1
ATOM 778 N N . PHE A 1 94 ? 1.784 23.422 0.893 1 98.19 94 PHE A N 1
ATOM 779 C CA . PHE A 1 94 ? 1.727 22.562 2.064 1 98.19 94 PHE A CA 1
ATOM 780 C C . PHE A 1 94 ? 1.792 23.375 3.348 1 98.19 94 PHE A C 1
ATOM 782 O O . PHE A 1 94 ? 2.662 24.234 3.496 1 98.19 94 PHE A O 1
ATOM 789 N N . ILE A 1 95 ? 0.881 23.031 4.359 1 98.44 95 ILE A N 1
ATOM 790 C CA . ILE A 1 95 ? 0.868 23.859 5.562 1 98.44 95 ILE A CA 1
ATOM 791 C C . ILE A 1 95 ? 0.944 22.969 6.801 1 98.44 95 ILE A C 1
ATOM 793 O O . ILE A 1 95 ? 1.109 23.453 7.918 1 98.44 95 ILE A O 1
ATOM 797 N N . CYS A 1 96 ? 0.89 21.625 6.688 1 97.69 96 CYS A N 1
ATOM 798 C CA . CYS A 1 96 ? 0.739 20.703 7.809 1 97.69 96 CYS A CA 1
ATOM 799 C C . CYS A 1 96 ? -0.479 21.062 8.648 1 97.69 96 CYS A C 1
ATOM 801 O O . CYS A 1 96 ? -1.607 20.719 8.297 1 97.69 96 CYS A O 1
ATOM 803 N N . ALA A 1 97 ? -0.299 22.016 9.547 1 97.69 97 ALA A N 1
ATOM 804 C CA . ALA A 1 97 ? -1.317 22.656 10.383 1 97.69 97 ALA A CA 1
ATOM 805 C C . ALA A 1 97 ? -2.271 21.609 10.969 1 97.69 97 ALA A C 1
ATOM 807 O O . ALA A 1 97 ? -3.393 21.938 11.359 1 97.69 97 ALA A O 1
ATOM 808 N N . GLU A 1 98 ? -1.815 20.234 10.953 1 97.94 98 GLU A N 1
ATOM 809 C CA . GLU A 1 98 ? -2.713 19.172 11.375 1 97.94 98 GLU A CA 1
ATOM 810 C C . GLU A 1 98 ? -4.047 19.25 10.641 1 97.94 98 GLU A C 1
ATOM 812 O O . GLU A 1 98 ? -5.098 18.953 11.211 1 97.94 98 GLU A O 1
ATOM 817 N N . TRP A 1 99 ? -3.945 19.672 9.43 1 98.25 99 TRP A N 1
ATOM 818 C CA . TRP A 1 99 ? -5.062 19.906 8.523 1 98.25 99 TRP A CA 1
ATOM 819 C C . TRP A 1 99 ? -5.16 18.797 7.48 1 98.25 99 TRP A C 1
ATOM 821 O O . TRP A 1 99 ? -4.156 18.172 7.133 1 98.25 99 TRP A O 1
ATOM 831 N N . GLU A 1 100 ? -6.336 18.484 7.047 1 98.25 100 GLU A N 1
ATOM 832 C CA . GLU A 1 100 ? -6.602 17.484 6.027 1 98.25 100 GLU A CA 1
ATOM 833 C C . GLU A 1 100 ? -5.594 17.562 4.883 1 98.25 100 GLU A C 1
ATOM 835 O O . GLU A 1 100 ? -5.516 18.594 4.195 1 98.25 100 GLU A O 1
ATOM 840 N N . PHE A 1 101 ? -4.734 16.484 4.73 1 98.25 101 PHE A N 1
ATOM 841 C CA . PHE A 1 101 ? -3.76 16.312 3.658 1 98.25 101 PHE A CA 1
ATOM 842 C C . PHE A 1 101 ? -2.771 17.469 3.635 1 98.25 101 PHE A C 1
ATOM 844 O O . PHE A 1 101 ? -2.258 17.828 2.576 1 98.25 101 PHE A O 1
ATOM 851 N N . GLY A 1 102 ? -2.637 18.203 4.754 1 98.31 102 GLY A N 1
ATOM 852 C CA . GLY A 1 102 ? -1.717 19.328 4.855 1 98.31 102 GLY A CA 1
ATOM 853 C C . GLY A 1 102 ? -2.137 20.516 4.023 1 98.31 102 GLY A C 1
ATOM 854 O O . GLY A 1 102 ? -1.288 21.234 3.494 1 98.31 102 GLY A O 1
ATOM 855 N N . GLY A 1 103 ? -3.338 20.656 3.76 1 98.5 103 GLY A N 1
ATOM 856 C CA . GLY A 1 103 ? -3.859 21.797 3.018 1 98.5 103 GLY A CA 1
ATOM 857 C C . GLY A 1 103 ? -3.93 21.547 1.522 1 98.5 103 GLY A C 1
ATOM 858 O O . GLY A 1 103 ? -4.438 22.391 0.774 1 98.5 103 GLY A O 1
ATOM 859 N N . LEU A 1 104 ? -3.502 20.406 1.035 1 98.56 104 LEU A N 1
ATOM 860 C CA . LEU A 1 104 ? -3.498 20.094 -0.392 1 98.56 104 LEU A CA 1
ATOM 861 C C . LEU A 1 104 ? -4.832 19.5 -0.825 1 98.56 104 LEU A C 1
ATOM 863 O O . LEU A 1 104 ? -5.434 18.719 -0.09 1 98.56 104 LEU A O 1
ATOM 867 N N . PRO A 1 105 ? -5.277 19.844 -2.002 1 98.06 105 PRO A N 1
ATOM 868 C CA . PRO A 1 105 ? -6.512 19.234 -2.494 1 98.06 105 PRO A CA 1
ATOM 869 C C . PRO A 1 105 ? -6.352 17.734 -2.791 1 98.06 105 PRO A C 1
ATOM 871 O O . PRO A 1 105 ? -5.344 17.328 -3.371 1 98.06 105 PRO A O 1
ATOM 874 N N . ALA A 1 106 ? -7.363 17 -2.459 1 97.19 106 ALA A N 1
ATOM 875 C CA . ALA A 1 106 ? -7.309 15.555 -2.613 1 97.19 106 ALA A CA 1
ATOM 876 C C . ALA A 1 106 ? -7.301 15.156 -4.086 1 97.19 106 ALA A C 1
ATOM 878 O O . ALA A 1 106 ? -6.852 14.062 -4.441 1 97.19 106 ALA A O 1
ATOM 879 N N . TRP A 1 107 ? -7.836 16.047 -4.98 1 97.25 107 TRP A N 1
ATOM 880 C CA . TRP A 1 107 ? -7.895 15.711 -6.395 1 97.25 107 TRP A CA 1
ATOM 881 C C . TRP A 1 107 ? -6.492 15.57 -6.98 1 97.25 107 TRP A C 1
ATOM 883 O O . TRP A 1 107 ? -6.312 14.961 -8.031 1 97.25 107 TRP A O 1
ATOM 893 N N . LEU A 1 108 ? -5.402 16.109 -6.348 1 98.06 108 LEU A N 1
ATOM 894 C CA . LEU A 1 108 ? -4.023 15.906 -6.781 1 98.06 108 LEU A CA 1
ATOM 895 C C . LEU A 1 108 ? -3.678 14.422 -6.809 1 98.06 108 LEU A C 1
ATOM 897 O O . LEU A 1 108 ? -2.834 13.992 -7.598 1 98.06 108 LEU A O 1
ATOM 901 N N . LEU A 1 109 ? -4.363 13.586 -5.977 1 97.31 109 LEU A N 1
ATOM 902 C CA . LEU A 1 109 ? -4.09 12.164 -5.848 1 97.31 109 LEU A CA 1
ATOM 903 C C . LEU A 1 109 ? -4.566 11.398 -7.078 1 97.31 109 LEU A C 1
ATOM 905 O O . LEU A 1 109 ? -4.199 10.242 -7.277 1 97.31 109 LEU A O 1
ATOM 909 N N . THR A 1 110 ? -5.387 12.008 -7.895 1 96.12 110 THR A N 1
ATOM 910 C CA . THR A 1 110 ? -5.883 11.359 -9.109 1 96.12 110 THR A CA 1
ATOM 911 C C . THR A 1 110 ? -4.926 11.594 -10.273 1 96.12 110 THR A C 1
ATOM 913 O O . THR A 1 110 ? -5.129 11.062 -11.367 1 96.12 110 THR A O 1
ATOM 916 N N . LYS A 1 111 ? -3.873 12.391 -10.016 1 96 111 LYS A N 1
ATOM 917 C CA . LYS A 1 111 ? -2.939 12.758 -11.078 1 96 111 LYS A CA 1
ATOM 918 C C . LYS A 1 111 ? -1.653 11.938 -10.984 1 96 111 LYS A C 1
ATOM 920 O O . LYS A 1 111 ? -1.311 11.438 -9.914 1 96 111 LYS A O 1
ATOM 925 N N . ASN A 1 112 ? -1.018 11.742 -12.156 1 93.12 112 ASN A N 1
ATOM 926 C CA . ASN A 1 112 ? 0.306 11.133 -12.195 1 93.12 112 ASN A CA 1
ATOM 927 C C . ASN A 1 112 ? 1.405 12.156 -11.938 1 93.12 112 ASN A C 1
ATOM 929 O O . ASN A 1 112 ? 1.949 12.742 -12.883 1 93.12 112 ASN A O 1
ATOM 933 N N . MET A 1 113 ? 1.727 12.32 -10.664 1 96 113 MET A N 1
ATOM 934 C CA . MET A 1 113 ? 2.736 13.297 -10.258 1 96 113 MET A CA 1
ATOM 935 C C . MET A 1 113 ? 3.275 12.977 -8.867 1 96 113 MET A C 1
ATOM 937 O O . MET A 1 113 ? 2.619 12.281 -8.094 1 96 113 MET A O 1
ATOM 941 N N . ARG A 1 114 ? 4.465 13.406 -8.625 1 97.06 114 ARG A N 1
ATOM 942 C CA . ARG A 1 114 ? 4.965 13.383 -7.254 1 97.06 114 ARG A CA 1
ATOM 943 C C . ARG A 1 114 ? 4.703 14.719 -6.559 1 97.06 114 ARG A C 1
ATOM 945 O O . ARG A 1 114 ? 5.281 15.742 -6.926 1 97.06 114 ARG A O 1
ATOM 952 N N . ILE A 1 115 ? 3.883 14.734 -5.605 1 97.75 115 ILE A N 1
ATOM 953 C CA . ILE A 1 115 ? 3.477 15.938 -4.887 1 97.75 115 ILE A CA 1
ATOM 954 C C . ILE A 1 115 ? 4.625 16.422 -4.008 1 97.75 115 ILE A C 1
ATOM 956 O O . ILE A 1 115 ? 5.449 15.633 -3.553 1 97.75 115 ILE A O 1
ATOM 960 N N . ARG A 1 116 ? 4.762 17.766 -3.842 1 98.06 116 ARG A N 1
ATOM 961 C CA . ARG A 1 116 ? 5.781 18.453 -3.049 1 98.06 116 ARG A CA 1
ATOM 962 C C . ARG A 1 116 ? 7.18 18.141 -3.566 1 98.06 116 ARG A C 1
ATOM 964 O O . ARG A 1 116 ? 8.062 17.766 -2.795 1 98.06 116 ARG A O 1
ATOM 971 N N . SER A 1 117 ? 7.332 18.156 -4.84 1 98.06 117 SER A N 1
ATOM 972 C CA . SER A 1 117 ? 8.586 17.953 -5.551 1 98.06 117 SER A CA 1
ATOM 973 C C . SER A 1 117 ? 8.688 18.844 -6.777 1 98.06 117 SER A C 1
ATOM 975 O O . SER A 1 117 ? 7.746 19.594 -7.09 1 98.06 117 SER A O 1
ATOM 977 N N . SER A 1 118 ? 9.812 18.797 -7.453 1 98.5 118 SER A N 1
ATOM 978 C CA . SER A 1 118 ? 10.008 19.578 -8.664 1 98.5 118 SER A CA 1
ATOM 979 C C . SER A 1 118 ? 9.336 18.938 -9.867 1 98.5 118 SER A C 1
ATOM 981 O O . SER A 1 118 ? 9.648 19.266 -11.016 1 98.5 118 SER A O 1
ATOM 983 N N . ASP A 1 119 ? 8.477 17.938 -9.625 1 98.12 119 ASP A N 1
ATOM 984 C CA . ASP A 1 119 ? 7.695 17.359 -10.711 1 98.12 119 ASP A CA 1
ATOM 985 C C . ASP A 1 119 ? 6.965 18.438 -11.508 1 98.12 119 ASP A C 1
ATOM 987 O O . ASP A 1 119 ? 6.191 19.203 -10.945 1 98.12 119 ASP A O 1
ATOM 991 N N . PRO A 1 120 ? 7.215 18.438 -12.828 1 98.38 120 PRO A N 1
ATOM 992 C CA . PRO A 1 120 ? 6.645 19.531 -13.625 1 98.38 120 PRO A CA 1
ATOM 993 C C . PRO A 1 120 ? 5.121 19.594 -13.523 1 98.38 120 PRO A C 1
ATOM 995 O O . PRO A 1 120 ? 4.547 20.688 -13.531 1 98.38 120 PRO A O 1
ATOM 998 N N . ALA A 1 121 ? 4.492 18.469 -13.406 1 98.44 121 ALA A N 1
ATOM 999 C CA . ALA A 1 121 ? 3.037 18.453 -13.305 1 98.44 121 ALA A CA 1
ATOM 1000 C C . ALA A 1 121 ? 2.578 19.078 -11.984 1 98.44 121 ALA A C 1
ATOM 1002 O O . ALA A 1 121 ? 1.551 19.766 -11.945 1 98.44 121 ALA A O 1
ATOM 1003 N N . TYR A 1 122 ? 3.291 18.859 -10.977 1 98.5 122 TYR A N 1
ATOM 1004 C CA . TYR A 1 122 ? 2.945 19.438 -9.688 1 98.5 122 TYR A CA 1
ATOM 1005 C C . TYR A 1 122 ? 3.186 20.953 -9.695 1 98.5 122 TYR A C 1
ATOM 1007 O O . TYR A 1 122 ? 2.346 21.719 -9.219 1 98.5 122 TYR A O 1
ATOM 1015 N N . ILE A 1 123 ? 4.316 21.344 -10.227 1 98.81 123 ILE A N 1
ATOM 1016 C CA . ILE A 1 123 ? 4.641 22.766 -10.297 1 98.81 123 ILE A CA 1
ATOM 1017 C C . ILE A 1 123 ? 3.57 23.5 -11.102 1 98.81 123 ILE A C 1
ATOM 1019 O O . ILE A 1 123 ? 3.172 24.625 -10.742 1 98.81 123 ILE A O 1
ATOM 1023 N N . GLU A 1 124 ? 3.131 22.859 -12.117 1 98.69 124 GLU A N 1
ATOM 1024 C CA . GLU A 1 124 ? 2.072 23.453 -12.922 1 98.69 124 GLU A CA 1
ATOM 1025 C C . GLU A 1 124 ? 0.794 23.641 -12.109 1 98.69 124 GLU A C 1
ATOM 1027 O O . GLU A 1 124 ? 0.13 24.672 -12.203 1 98.69 124 GLU A O 1
ATOM 1032 N N . ALA A 1 125 ? 0.431 22.625 -11.344 1 98.69 125 ALA A N 1
ATOM 1033 C CA . ALA A 1 125 ? -0.755 22.719 -10.492 1 98.69 125 ALA A CA 1
ATOM 1034 C C . ALA A 1 125 ? -0.62 23.844 -9.477 1 98.69 125 ALA A C 1
ATOM 1036 O O . ALA A 1 125 ? -1.563 24.609 -9.266 1 98.69 125 ALA A O 1
ATOM 1037 N N . VAL A 1 126 ? 0.513 24.016 -8.867 1 98.81 126 VAL A N 1
ATOM 1038 C CA . VAL A 1 126 ? 0.766 25.094 -7.902 1 98.81 126 VAL A CA 1
ATOM 1039 C C . VAL A 1 126 ? 0.677 26.438 -8.602 1 98.81 126 VAL A C 1
ATOM 1041 O O . VAL A 1 126 ? 0.13 27.406 -8.039 1 98.81 126 VAL A O 1
ATOM 1044 N N . GLY A 1 127 ? 1.246 26.484 -9.797 1 98.81 127 GLY A N 1
ATOM 1045 C CA . GLY A 1 127 ? 1.178 27.719 -10.562 1 98.81 127 GLY A CA 1
ATOM 1046 C C . GLY A 1 127 ? -0.241 28.219 -10.781 1 98.81 127 GLY A C 1
ATOM 1047 O O . GLY A 1 127 ? -0.523 29.406 -10.641 1 98.81 127 GLY A O 1
ATOM 1048 N N . ARG A 1 128 ? -1.136 27.328 -11.102 1 98.75 128 ARG A N 1
ATOM 1049 C CA . ARG A 1 128 ? -2.537 27.688 -11.305 1 98.75 128 ARG A CA 1
ATOM 1050 C C . ARG A 1 128 ? -3.162 28.203 -10.008 1 98.75 128 ARG A C 1
ATOM 1052 O O . ARG A 1 128 ? -3.941 29.156 -10.023 1 98.75 128 ARG A O 1
ATOM 1059 N N . TYR A 1 129 ? -2.832 27.609 -8.992 1 98.69 129 TYR A N 1
ATOM 1060 C CA . TYR A 1 129 ? -3.307 28.031 -7.684 1 98.69 129 TYR A CA 1
ATOM 1061 C C . TYR A 1 129 ? -2.799 29.422 -7.34 1 98.69 129 TYR A C 1
ATOM 1063 O O . TYR A 1 129 ? -3.576 30.297 -6.93 1 98.69 129 TYR A O 1
ATOM 1071 N N . TYR A 1 130 ? -1.52 29.672 -7.523 1 98.81 130 TYR A N 1
ATOM 1072 C CA . TYR A 1 130 ? -0.896 30.953 -7.219 1 98.81 130 TYR A CA 1
ATOM 1073 C C . TYR A 1 130 ? -1.463 32.062 -8.102 1 98.81 130 TYR A C 1
ATOM 1075 O O . TYR A 1 130 ? -1.593 33.219 -7.668 1 98.81 130 TYR A O 1
ATOM 1083 N N . ASP A 1 131 ? -1.824 31.703 -9.328 1 98.69 131 ASP A N 1
ATOM 1084 C CA . ASP A 1 131 ? -2.43 32.656 -10.234 1 98.69 131 ASP A CA 1
ATOM 1085 C C . ASP A 1 131 ? -3.729 33.219 -9.664 1 98.69 131 ASP A C 1
ATOM 1087 O O . ASP A 1 131 ? -4.141 34.344 -10 1 98.69 131 ASP A O 1
ATOM 1091 N N . GLN A 1 132 ? -4.328 32.438 -8.82 1 98.69 132 GLN A N 1
ATOM 1092 C CA . GLN A 1 132 ? -5.586 32.875 -8.227 1 98.69 132 GLN A CA 1
ATOM 1093 C C . GLN A 1 132 ? -5.352 33.562 -6.871 1 98.69 132 GLN A C 1
ATOM 1095 O O . GLN A 1 132 ? -6.031 34.531 -6.523 1 98.69 132 GLN A O 1
ATOM 1100 N N . LEU A 1 133 ? -4.426 33.094 -6.148 1 98.81 133 LEU A N 1
ATOM 1101 C CA . LEU A 1 133 ? -4.215 33.5 -4.762 1 98.81 133 LEU A CA 1
ATOM 1102 C C . LEU A 1 133 ? -3.387 34.781 -4.691 1 98.81 133 LEU A C 1
ATOM 1104 O O . LEU A 1 133 ? -3.775 35.719 -4.023 1 98.81 133 LEU A O 1
ATOM 1108 N N . LEU A 1 134 ? -2.223 34.844 -5.363 1 98.81 134 LEU A N 1
ATOM 1109 C CA . LEU A 1 134 ? -1.198 35.844 -5.102 1 98.81 134 LEU A CA 1
ATOM 1110 C C . LEU A 1 134 ? -1.656 37.219 -5.566 1 98.81 134 LEU A C 1
ATOM 1112 O O . LEU A 1 134 ? -1.338 38.25 -4.934 1 98.81 134 LEU A O 1
ATOM 1116 N N . PRO A 1 135 ? -2.461 37.344 -6.715 1 98.5 135 PRO A N 1
ATOM 1117 C CA . PRO A 1 135 ? -2.982 38.656 -7.07 1 98.5 135 PRO A CA 1
ATOM 1118 C C . PRO A 1 135 ? -3.852 39.281 -5.973 1 98.5 135 PRO A C 1
ATOM 1120 O O . PRO A 1 135 ? -4.023 40.5 -5.918 1 98.5 135 PRO A O 1
ATOM 1123 N N . ARG A 1 136 ? -4.363 38.469 -5.078 1 98.56 136 ARG A N 1
ATOM 1124 C CA . ARG A 1 136 ? -5.176 38.938 -3.963 1 98.56 136 ARG A CA 1
ATOM 1125 C C . ARG A 1 136 ? -4.301 39.406 -2.803 1 98.56 136 ARG A C 1
ATOM 1127 O O . ARG A 1 136 ? -4.707 40.25 -2.014 1 98.56 136 ARG A O 1
ATOM 1134 N N . LEU A 1 137 ? -3.127 38.938 -2.736 1 98.75 137 LEU A N 1
ATOM 1135 C CA . LEU A 1 137 ? -2.232 39.219 -1.619 1 98.75 137 LEU A CA 1
ATOM 1136 C C . LEU A 1 137 ? -1.27 40.344 -1.97 1 98.75 137 LEU A C 1
ATOM 1138 O O . LEU A 1 137 ? -0.876 41.125 -1.099 1 98.75 137 LEU A O 1
ATOM 1142 N N . VAL A 1 138 ? -0.875 40.469 -3.207 1 98.5 138 VAL A N 1
ATOM 1143 C CA . VAL A 1 138 ? 0.163 41.406 -3.648 1 98.5 138 VAL A CA 1
ATOM 1144 C C . VAL A 1 138 ? -0.248 42.844 -3.316 1 98.5 138 VAL A C 1
ATOM 1146 O O . VAL A 1 138 ? 0.563 43.625 -2.818 1 98.5 138 VAL A O 1
ATOM 1149 N N . PRO A 1 139 ? -1.533 43.219 -3.549 1 98.19 139 PRO A N 1
ATOM 1150 C CA . PRO A 1 139 ? -1.927 44.594 -3.184 1 98.19 139 PRO A CA 1
ATOM 1151 C C . PRO A 1 139 ? -1.815 44.844 -1.685 1 98.19 139 PRO A C 1
ATOM 1153 O O . PRO A 1 139 ? -1.832 46 -1.256 1 98.19 139 PRO A O 1
ATOM 1156 N N . ARG A 1 140 ? -1.665 43.844 -0.851 1 98.31 140 ARG A N 1
ATOM 1157 C CA . ARG A 1 140 ? -1.675 43.969 0.602 1 98.31 140 ARG A CA 1
ATOM 1158 C C . ARG A 1 140 ? -0.257 43.938 1.164 1 98.31 140 ARG A C 1
ATOM 1160 O O . ARG A 1 140 ? -0.065 43.969 2.381 1 98.31 140 ARG A O 1
ATOM 1167 N N . LEU A 1 141 ? 0.729 43.875 0.296 1 98.19 141 LEU A N 1
ATOM 1168 C CA . LEU A 1 141 ? 2.113 44 0.735 1 98.19 141 LEU A CA 1
ATOM 1169 C C . LEU A 1 141 ? 2.361 45.375 1.358 1 98.19 141 LEU A C 1
ATOM 1171 O O . LEU A 1 141 ? 1.731 46.375 0.969 1 98.19 141 LEU A O 1
ATOM 1175 N N . LEU A 1 142 ? 3.277 45.344 2.281 1 96.94 142 LEU A N 1
ATOM 1176 C CA . LEU A 1 142 ? 3.572 46.594 2.994 1 96.94 142 LEU A CA 1
ATOM 1177 C C . LEU A 1 142 ? 3.955 47.719 2.023 1 96.94 142 LEU A C 1
ATOM 1179 O O . LEU A 1 142 ? 3.504 48.844 2.164 1 96.94 142 LEU A O 1
ATOM 1183 N N . ASP A 1 143 ? 4.734 47.406 1.008 1 92.56 143 ASP A N 1
ATOM 1184 C CA . ASP A 1 143 ? 5.207 48.375 0.027 1 92.56 143 ASP A CA 1
ATOM 1185 C C . ASP A 1 143 ? 4.051 48.906 -0.816 1 92.56 143 ASP A C 1
ATOM 1187 O O . ASP A 1 143 ? 4.176 49.938 -1.458 1 92.56 143 ASP A O 1
ATOM 1191 N N . ASN A 1 144 ? 2.98 48.281 -0.804 1 95.75 144 ASN A N 1
ATOM 1192 C CA . ASN A 1 144 ? 1.809 48.688 -1.574 1 95.75 144 ASN A CA 1
ATOM 1193 C C . ASN A 1 144 ? 0.733 49.281 -0.681 1 95.75 144 ASN A C 1
ATOM 1195 O O . ASN A 1 144 ? -0.41 49.469 -1.107 1 95.75 144 ASN A O 1
ATOM 1199 N N . GLY A 1 145 ? 1.057 49.531 0.522 1 95.69 145 GLY A N 1
ATOM 1200 C CA . GLY A 1 145 ? 0.12 50.188 1.435 1 95.69 145 GLY A CA 1
ATOM 1201 C C . GLY A 1 145 ? -0.603 49.188 2.332 1 95.69 145 GLY A C 1
ATOM 1202 O O . GLY A 1 145 ? -1.448 49.594 3.139 1 95.69 145 GLY A O 1
ATOM 1203 N N . GLY A 1 146 ? -0.306 47.938 2.182 1 97.62 146 GLY A N 1
ATOM 1204 C CA . GLY A 1 146 ? -0.901 46.906 3.027 1 97.62 146 GLY A CA 1
ATOM 1205 C C . GLY A 1 146 ? -0.112 46.656 4.297 1 97.62 146 GLY A C 1
ATOM 1206 O O . GLY A 1 146 ? 0.565 47.531 4.805 1 97.62 146 GLY A O 1
ATOM 1207 N N . ASN A 1 147 ? -0.291 45.469 4.871 1 98.19 147 ASN A N 1
ATOM 1208 C CA . ASN A 1 147 ? 0.336 45.219 6.16 1 98.19 147 ASN A CA 1
ATOM 1209 C C . ASN A 1 147 ? 1.114 43.906 6.145 1 98.19 147 ASN A C 1
ATOM 1211 O O . ASN A 1 147 ? 1.558 43.406 7.191 1 98.19 147 ASN A O 1
ATOM 1215 N N . ILE A 1 148 ? 1.3 43.25 4.984 1 98.75 148 ILE A N 1
ATOM 1216 C CA . ILE A 1 148 ? 2.049 42 4.922 1 98.75 148 ILE A CA 1
ATOM 1217 C C . ILE A 1 148 ? 3.547 42.281 4.965 1 98.75 148 ILE A C 1
ATOM 1219 O O . ILE A 1 148 ? 4.074 42.969 4.098 1 98.75 148 ILE A O 1
ATOM 1223 N N . LEU A 1 149 ? 4.238 41.656 5.934 1 98.44 149 LEU A N 1
ATOM 1224 C CA . LEU A 1 149 ? 5.668 41.875 6.125 1 98.44 149 LEU A CA 1
ATOM 1225 C C . LEU A 1 149 ? 6.477 40.875 5.289 1 98.44 149 LEU A C 1
ATOM 1227 O O . LEU A 1 149 ? 7.484 41.25 4.68 1 98.44 149 LEU A O 1
ATOM 1231 N N . MET A 1 150 ? 6.145 39.688 5.305 1 98.19 150 MET A N 1
ATOM 1232 C CA . MET A 1 150 ? 6.898 38.625 4.637 1 98.19 150 MET A CA 1
ATOM 1233 C C . MET A 1 150 ? 6.008 37.406 4.336 1 98.19 150 MET A C 1
ATOM 1235 O O . MET A 1 150 ? 4.91 37.312 4.883 1 98.19 150 MET A O 1
ATOM 1239 N N . MET A 1 151 ? 6.449 36.562 3.4 1 98.75 151 MET A N 1
ATOM 1240 C CA . MET A 1 151 ? 5.707 35.375 2.994 1 98.75 151 MET A CA 1
ATOM 1241 C C . MET A 1 151 ? 6.602 34.125 3.018 1 98.75 151 MET A C 1
ATOM 1243 O O . MET A 1 151 ? 7.812 34.25 2.822 1 98.75 151 MET A O 1
ATOM 1247 N N . GLN A 1 152 ? 5.973 33.031 3.24 1 98.69 152 GLN A N 1
ATOM 1248 C CA . GLN A 1 152 ? 6.703 31.766 3.316 1 98.69 152 GLN A CA 1
ATOM 1249 C C . GLN A 1 152 ? 6.719 31.062 1.965 1 98.69 152 GLN A C 1
ATOM 1251 O O . GLN A 1 152 ? 5.699 31.016 1.271 1 98.69 152 GLN A O 1
ATOM 1256 N N . VAL A 1 153 ? 7.812 30.406 1.624 1 98.38 153 VAL A N 1
ATOM 1257 C CA . VAL A 1 153 ? 7.965 29.672 0.369 1 98.38 153 VAL A CA 1
ATOM 1258 C C . VAL A 1 153 ? 7.488 28.234 0.545 1 98.38 153 VAL A C 1
ATOM 1260 O O . VAL A 1 153 ? 6.848 27.672 -0.347 1 98.38 153 VAL A O 1
ATOM 1263 N N . GLU A 1 154 ? 7.832 27.531 1.573 1 97.06 154 GLU A N 1
ATOM 1264 C CA . GLU A 1 154 ? 7.422 26.172 1.886 1 97.06 154 GLU A CA 1
ATOM 1265 C C . GLU A 1 154 ? 7.473 25.906 3.389 1 97.06 154 GLU A C 1
ATOM 1267 O O . GLU A 1 154 ? 8.164 26.609 4.125 1 97.06 154 GLU A O 1
ATOM 1272 N N . ASN A 1 155 ? 6.672 24.906 3.768 1 98.12 155 ASN A N 1
ATOM 1273 C CA . ASN A 1 155 ? 6.559 24.641 5.195 1 98.12 155 ASN A CA 1
ATOM 1274 C C . ASN A 1 155 ? 7.16 23.281 5.555 1 98.12 155 ASN A C 1
ATOM 1276 O O . ASN A 1 155 ? 6.75 22.25 5.012 1 98.12 155 ASN A O 1
ATOM 1280 N N . GLU A 1 156 ? 8.133 23.328 6.41 1 98.06 156 GLU A N 1
ATOM 1281 C CA . GLU A 1 156 ? 8.734 22.125 6.988 1 98.06 156 GLU A CA 1
ATOM 1282 C C . GLU A 1 156 ? 9.203 21.172 5.898 1 98.06 156 GLU A C 1
ATOM 1284 O O . GLU A 1 156 ? 9 19.953 6.004 1 98.06 156 GLU A O 1
ATOM 1289 N N . TYR A 1 157 ? 9.742 21.719 4.848 1 98.31 157 TYR A N 1
ATOM 1290 C CA . TYR A 1 157 ? 10.172 20.859 3.746 1 98.31 157 TYR A CA 1
ATOM 1291 C C . TYR A 1 157 ? 11.344 19.984 4.16 1 98.31 157 TYR A C 1
ATOM 1293 O O . TYR A 1 157 ? 11.469 18.844 3.709 1 98.31 157 TYR A O 1
ATOM 1301 N N . GLY A 1 158 ? 12.203 20.516 5.059 1 98 158 GLY A N 1
ATOM 1302 C CA . GLY A 1 158 ? 13.336 19.75 5.559 1 98 158 GLY A CA 1
ATOM 1303 C C . GLY A 1 158 ? 12.922 18.516 6.328 1 98 158 GLY A C 1
ATOM 1304 O O . GLY A 1 158 ? 13.742 17.625 6.57 1 98 158 GLY A O 1
ATOM 1305 N N . SER A 1 159 ? 11.711 18.453 6.742 1 97.25 159 SER A N 1
ATOM 1306 C CA . SER A 1 159 ? 11.172 17.281 7.414 1 97.25 159 SER A CA 1
ATOM 1307 C C . SER A 1 159 ? 10.484 16.344 6.426 1 97.25 159 SER A C 1
ATOM 1309 O O . SER A 1 159 ? 9.727 15.453 6.828 1 97.25 159 SER A O 1
ATOM 1311 N N . TYR A 1 160 ? 10.688 16.547 5.137 1 97.56 160 TYR A N 1
ATOM 1312 C CA . TYR A 1 160 ? 10.008 15.75 4.121 1 97.56 160 TYR A CA 1
ATOM 1313 C C . TYR A 1 160 ? 10.945 15.461 2.947 1 97.56 160 TYR A C 1
ATOM 1315 O O . TYR A 1 160 ? 11.039 14.32 2.494 1 97.56 160 TYR A O 1
ATOM 1323 N N . GLY A 1 161 ? 11.562 16.547 2.479 1 97.31 161 GLY A N 1
ATOM 1324 C CA . GLY A 1 161 ? 12.406 16.422 1.302 1 97.31 161 GLY A CA 1
ATOM 1325 C C . GLY A 1 161 ? 13.586 17.375 1.305 1 97.31 161 GLY A C 1
ATOM 1326 O O . GLY A 1 161 ? 13.734 18.188 2.217 1 97.31 161 GLY A O 1
ATOM 1327 N N . GLU A 1 162 ? 14.43 17.312 0.227 1 97.81 162 GLU A N 1
ATOM 1328 C CA . GLU A 1 162 ? 15.578 18.188 0.055 1 97.81 162 GLU A CA 1
ATOM 1329 C C . GLU A 1 162 ? 15.711 18.656 -1.392 1 97.81 162 GLU A C 1
ATOM 1331 O O . GLU A 1 162 ? 16.812 18.953 -1.856 1 97.81 162 GLU A O 1
ATOM 1336 N N . ASP A 1 163 ? 14.633 18.609 -2.162 1 98.12 163 ASP A N 1
ATOM 1337 C CA . ASP A 1 163 ? 14.57 19.031 -3.559 1 98.12 163 ASP A CA 1
ATOM 1338 C C . ASP A 1 163 ? 14.641 20.547 -3.678 1 98.12 163 ASP A C 1
ATOM 1340 O O . ASP A 1 163 ? 13.609 21.219 -3.725 1 98.12 163 ASP A O 1
ATOM 1344 N N . LYS A 1 164 ? 15.867 21.062 -3.875 1 98.31 164 LYS A N 1
ATOM 1345 C CA . LYS A 1 164 ? 16.062 22.516 -3.936 1 98.31 164 LYS A CA 1
ATOM 1346 C C . LYS A 1 164 ? 15.422 23.109 -5.184 1 98.31 164 LYS A C 1
ATOM 1348 O O . LYS A 1 164 ? 14.984 24.266 -5.176 1 98.31 164 LYS A O 1
ATOM 1353 N N . ALA A 1 165 ? 15.352 22.281 -6.223 1 98.62 165 ALA A N 1
ATOM 1354 C CA . ALA A 1 165 ? 14.695 22.75 -7.438 1 98.62 165 ALA A CA 1
ATOM 1355 C C . ALA A 1 165 ? 13.227 23.047 -7.184 1 98.62 165 ALA A C 1
ATOM 1357 O O . ALA A 1 165 ? 12.664 23.984 -7.762 1 98.62 165 ALA A O 1
ATOM 1358 N N . TYR A 1 166 ? 12.648 22.25 -6.363 1 98.56 166 TYR A N 1
ATOM 1359 C CA . TYR A 1 166 ? 11.258 22.469 -5.98 1 98.56 166 TYR A CA 1
ATOM 1360 C C . TYR A 1 166 ? 11.102 23.797 -5.246 1 98.56 166 TYR A C 1
ATOM 1362 O O . TYR A 1 166 ? 10.266 24.609 -5.613 1 98.56 166 TYR A O 1
ATOM 1370 N N . LEU A 1 167 ? 11.93 24.078 -4.25 1 98.69 167 LEU A N 1
ATOM 1371 C CA . LEU A 1 167 ? 11.867 25.312 -3.492 1 98.69 167 LEU A CA 1
ATOM 1372 C C . LEU A 1 167 ? 12.086 26.516 -4.402 1 98.69 167 LEU A C 1
ATOM 1374 O O . LEU A 1 167 ? 11.375 27.531 -4.289 1 98.69 167 LEU A O 1
ATOM 1378 N N . ARG A 1 168 ? 13.047 26.375 -5.324 1 98.75 168 ARG A N 1
ATOM 1379 C CA . ARG A 1 168 ? 13.32 27.438 -6.281 1 98.75 168 ARG A CA 1
ATOM 1380 C C . ARG A 1 168 ? 12.109 27.703 -7.16 1 98.75 168 ARG A C 1
ATOM 1382 O O . ARG A 1 168 ? 11.789 28.859 -7.453 1 98.75 168 ARG A O 1
ATOM 1389 N N . ALA A 1 169 ? 11.523 26.609 -7.555 1 98.75 169 ALA A N 1
ATOM 1390 C CA . ALA A 1 169 ? 10.359 26.75 -8.422 1 98.75 169 ALA A CA 1
ATOM 1391 C C . ALA A 1 169 ? 9.227 27.484 -7.707 1 98.75 169 ALA A C 1
ATOM 1393 O O . ALA A 1 169 ? 8.555 28.328 -8.297 1 98.75 169 ALA A O 1
ATOM 1394 N N . ILE A 1 170 ? 8.984 27.188 -6.457 1 98.81 170 ILE A N 1
ATOM 1395 C CA . ILE A 1 170 ? 7.934 27.844 -5.688 1 98.81 170 ILE A CA 1
ATOM 1396 C C . ILE A 1 170 ? 8.258 29.312 -5.52 1 98.81 170 ILE A C 1
ATOM 1398 O O . ILE A 1 170 ? 7.395 30.172 -5.727 1 98.81 170 ILE A O 1
ATOM 1402 N N . ARG A 1 171 ? 9.5 29.641 -5.164 1 98.75 171 ARG A N 1
ATOM 1403 C CA . ARG A 1 171 ? 9.922 31.031 -5.055 1 98.75 171 ARG A CA 1
ATOM 1404 C C . ARG A 1 171 ? 9.695 31.781 -6.363 1 98.75 171 ARG A C 1
ATOM 1406 O O . ARG A 1 171 ? 9.164 32.875 -6.363 1 98.75 171 ARG A O 1
ATOM 1413 N N . GLN A 1 172 ? 10.109 31.109 -7.434 1 98.69 172 GLN A N 1
ATOM 1414 C CA . GLN A 1 172 ? 9.992 31.734 -8.75 1 98.69 172 GLN A CA 1
ATOM 1415 C C . GLN A 1 172 ? 8.531 32.031 -9.086 1 98.69 172 GLN A C 1
ATOM 1417 O O . GLN A 1 172 ? 8.219 33.094 -9.602 1 98.69 172 GLN A O 1
ATOM 1422 N N . LEU A 1 173 ? 7.68 31.094 -8.789 1 98.81 173 LEU A N 1
ATOM 1423 C CA . LEU A 1 173 ? 6.254 31.297 -9.039 1 98.81 173 LEU A CA 1
ATOM 1424 C C . LEU A 1 173 ? 5.73 32.5 -8.25 1 98.81 173 LEU A C 1
ATOM 1426 O O . LEU A 1 173 ? 4.941 33.281 -8.773 1 98.81 173 LEU A O 1
ATOM 1430 N N . MET A 1 174 ? 6.129 32.625 -6.996 1 98.75 174 MET A N 1
ATOM 1431 C CA . MET A 1 174 ? 5.711 33.75 -6.16 1 98.75 174 MET A CA 1
ATOM 1432 C C . MET A 1 174 ? 6.199 35.062 -6.738 1 98.75 174 MET A C 1
ATOM 1434 O O . MET A 1 174 ? 5.43 36.031 -6.855 1 98.75 174 MET A O 1
ATOM 1438 N N . GLU A 1 175 ? 7.438 35.125 -7.145 1 98.44 175 GLU A N 1
ATOM 1439 C CA . GLU A 1 175 ? 8.031 36.312 -7.699 1 98.44 175 GLU A CA 1
ATOM 1440 C C . GLU A 1 175 ? 7.371 36.719 -9.016 1 98.44 175 GLU A C 1
ATOM 1442 O O . GLU A 1 175 ? 7.113 37.875 -9.273 1 98.44 175 GLU A O 1
ATOM 1447 N N . GLU A 1 176 ? 7.105 35.719 -9.781 1 98.44 176 GLU A N 1
ATOM 1448 C CA . GLU A 1 176 ? 6.473 35.969 -11.078 1 98.44 176 GLU A CA 1
ATOM 1449 C C . GLU A 1 176 ? 5.07 36.531 -10.906 1 98.44 176 GLU A C 1
ATOM 1451 O O . GLU A 1 176 ? 4.586 37.281 -11.766 1 98.44 176 GLU A O 1
ATOM 1456 N N . CYS A 1 177 ? 4.504 36.219 -9.781 1 98.31 177 CYS A N 1
ATOM 1457 C CA . CYS A 1 177 ? 3.154 36.719 -9.516 1 98.31 177 CYS A CA 1
ATOM 1458 C C . CYS A 1 177 ? 3.189 38.062 -8.828 1 98.31 177 CYS A C 1
ATOM 1460 O O . CYS A 1 177 ? 2.15 38.594 -8.414 1 98.31 177 CYS A O 1
ATOM 1462 N N . GLY A 1 178 ? 4.332 38.625 -8.617 1 98 178 GLY A N 1
ATOM 1463 C CA . GLY A 1 178 ? 4.434 40 -8.156 1 98 178 GLY A CA 1
ATOM 1464 C C . GLY A 1 178 ? 4.801 40.094 -6.691 1 98 178 GLY A C 1
ATOM 1465 O O . GLY A 1 178 ? 4.777 41.188 -6.125 1 98 178 GLY A O 1
ATOM 1466 N N . VAL A 1 179 ? 5.18 39.062 -6.039 1 98.44 179 VAL A N 1
ATOM 1467 C CA . VAL A 1 179 ? 5.578 39.125 -4.637 1 98.44 179 VAL A CA 1
ATOM 1468 C C . VAL A 1 179 ? 6.945 39.781 -4.52 1 98.44 179 VAL A C 1
ATOM 1470 O O . VAL A 1 179 ? 7.918 39.344 -5.121 1 98.44 179 VAL A O 1
ATOM 1473 N N . THR A 1 180 ? 6.98 40.844 -3.686 1 97.31 180 THR A N 1
ATOM 1474 C CA . THR A 1 180 ? 8.234 41.594 -3.578 1 97.31 180 THR A CA 1
ATOM 1475 C C . THR A 1 180 ? 8.703 41.656 -2.129 1 97.31 180 THR A C 1
ATOM 1477 O O . THR A 1 180 ? 9.82 42.094 -1.851 1 97.31 180 THR A O 1
ATOM 1480 N N . CYS A 1 181 ? 7.855 41.25 -1.188 1 97.69 181 CYS A N 1
ATOM 1481 C CA . CYS A 1 181 ? 8.273 41.25 0.21 1 97.69 181 CYS A CA 1
ATOM 1482 C C . CYS A 1 181 ? 9.32 40.188 0.463 1 97.69 181 CYS A C 1
ATOM 1484 O O . CYS A 1 181 ? 9.484 39.281 -0.352 1 97.69 181 CYS A O 1
ATOM 1486 N N . PRO A 1 182 ? 10.047 40.281 1.615 1 98 182 PRO A N 1
ATOM 1487 C CA . PRO A 1 182 ? 10.984 39.188 1.946 1 98 182 PRO A CA 1
ATOM 1488 C C . PRO A 1 182 ? 10.297 37.844 2.059 1 98 182 PRO A C 1
ATOM 1490 O O . PRO A 1 182 ? 9.164 37.75 2.547 1 98 182 PRO A O 1
ATOM 1493 N N . LEU A 1 183 ? 10.992 36.812 1.53 1 98.56 183 LEU A N 1
ATOM 1494 C CA . LEU A 1 183 ? 10.523 35.438 1.604 1 98.56 183 LEU A CA 1
ATOM 1495 C C . LEU A 1 183 ? 11.336 34.656 2.627 1 98.56 183 LEU A C 1
ATOM 1497 O O . LEU A 1 183 ? 12.461 35.031 2.955 1 98.56 183 LEU A O 1
ATOM 1501 N N . PHE A 1 184 ? 10.703 33.594 3.18 1 98.69 184 PHE A N 1
ATOM 1502 C CA . PHE A 1 184 ? 11.406 32.812 4.184 1 98.69 184 PHE A CA 1
ATOM 1503 C C . PHE A 1 184 ? 10.969 31.359 4.133 1 98.69 184 PHE A C 1
ATOM 1505 O O . PHE A 1 184 ? 10.031 31.016 3.408 1 98.69 184 PHE A O 1
ATOM 1512 N N . THR A 1 185 ? 11.672 30.422 4.762 1 98.25 185 THR A N 1
ATOM 1513 C CA . THR A 1 185 ? 11.297 29.047 5.027 1 98.25 185 THR A CA 1
ATOM 1514 C C . THR A 1 185 ? 11.18 28.797 6.527 1 98.25 185 THR A C 1
ATOM 1516 O O . THR A 1 185 ? 11.656 29.594 7.336 1 98.25 185 THR A O 1
ATOM 1519 N N . SER A 1 186 ? 10.469 27.797 6.855 1 98.12 186 SER A N 1
ATOM 1520 C CA . SER A 1 186 ? 10.273 27.391 8.242 1 98.12 186 SER A CA 1
ATOM 1521 C C . SER A 1 186 ? 10.523 25.891 8.422 1 98.12 186 SER A C 1
ATOM 1523 O O . SER A 1 186 ? 9.828 25.062 7.824 1 98.12 186 SER A O 1
ATOM 1525 N N . ASP A 1 187 ? 11.5 25.484 9.242 1 98.19 187 ASP A N 1
ATOM 1526 C CA . ASP A 1 187 ? 11.898 24.094 9.445 1 98.19 187 ASP A CA 1
ATOM 1527 C C . ASP A 1 187 ? 12.32 23.859 10.898 1 98.19 187 ASP A C 1
ATOM 1529 O O . ASP A 1 187 ? 12.461 24.797 11.672 1 98.19 187 ASP A O 1
ATOM 1533 N N . GLY A 1 188 ? 12.477 22.516 11.258 1 97.69 188 GLY A N 1
ATOM 1534 C CA . GLY A 1 188 ? 13.188 22.25 12.5 1 97.69 188 GLY A CA 1
ATOM 1535 C C . GLY A 1 188 ? 14.531 22.953 12.586 1 97.69 188 GLY A C 1
ATOM 1536 O O . GLY A 1 188 ? 15.234 23.062 11.578 1 97.69 188 GLY A O 1
ATOM 1537 N N . PRO A 1 189 ? 14.922 23.328 13.781 1 97.69 189 PRO A N 1
ATOM 1538 C CA . PRO A 1 189 ? 16.047 24.25 13.891 1 97.69 189 PRO A CA 1
ATOM 1539 C C . PRO A 1 189 ? 17.391 23.547 13.875 1 97.69 189 PRO A C 1
ATOM 1541 O O . PRO A 1 189 ? 18.422 24.156 14.156 1 97.69 189 PRO A O 1
ATOM 1544 N N . TRP A 1 190 ? 17.469 22.25 13.57 1 96.19 190 TRP A N 1
ATOM 1545 C CA . TRP A 1 190 ? 18.766 21.562 13.594 1 96.19 190 TRP A CA 1
ATOM 1546 C C . TRP A 1 190 ? 19.312 21.391 12.18 1 96.19 190 TRP A C 1
ATOM 1548 O O . TRP A 1 190 ? 18.578 21.531 11.203 1 96.19 190 TRP A O 1
ATOM 1558 N N . ARG A 1 191 ? 20.469 21.094 12.047 1 95.38 191 ARG A N 1
ATOM 1559 C CA . ARG A 1 191 ? 21.266 21.234 10.828 1 95.38 191 ARG A CA 1
ATOM 1560 C C . ARG A 1 191 ? 20.672 20.422 9.688 1 95.38 191 ARG A C 1
ATOM 1562 O O . ARG A 1 191 ? 20.547 20.906 8.562 1 95.38 191 ARG A O 1
ATOM 1569 N N . ALA A 1 192 ? 20.234 19.141 9.914 1 95.81 192 ALA A N 1
ATOM 1570 C CA . ALA A 1 192 ? 19.734 18.25 8.875 1 95.81 192 ALA A CA 1
ATOM 1571 C C . ALA A 1 192 ? 18.5 18.844 8.203 1 95.81 192 ALA A C 1
ATOM 1573 O O . ALA A 1 192 ? 18.406 18.875 6.977 1 95.81 192 ALA A O 1
ATOM 1574 N N . THR A 1 193 ? 17.578 19.328 9 1 97.56 193 THR A N 1
ATOM 1575 C CA . THR A 1 193 ? 16.344 19.875 8.461 1 97.56 193 THR A CA 1
ATOM 1576 C C . THR A 1 193 ? 16.578 21.219 7.789 1 97.56 193 THR A C 1
ATOM 1578 O O . THR A 1 193 ? 15.992 21.516 6.746 1 97.56 193 THR A O 1
ATOM 1581 N N . LEU A 1 194 ? 17.469 22.031 8.398 1 98.19 194 LEU A N 1
ATOM 1582 C CA . LEU A 1 194 ? 17.766 23.344 7.824 1 98.19 194 LEU A CA 1
ATOM 1583 C C . LEU A 1 194 ? 18.469 23.203 6.48 1 98.19 194 LEU A C 1
ATOM 1585 O O . LEU A 1 194 ? 18.094 23.875 5.512 1 98.19 194 LEU A O 1
ATOM 1589 N N . LYS A 1 195 ? 19.422 22.344 6.441 1 96.81 195 LYS A N 1
ATOM 1590 C CA . LYS A 1 195 ? 20.141 22.109 5.191 1 96.81 195 LYS A CA 1
ATOM 1591 C C . LYS A 1 195 ? 19.203 21.625 4.09 1 96.81 195 LYS A C 1
ATOM 1593 O O . LYS A 1 195 ? 19.297 22.094 2.949 1 96.81 195 LYS A O 1
ATOM 1598 N N . ALA A 1 196 ? 18.281 20.766 4.441 1 97.12 196 ALA A N 1
ATOM 1599 C CA . ALA A 1 196 ? 17.375 20.156 3.473 1 97.12 196 ALA A CA 1
ATOM 1600 C C . ALA A 1 196 ? 16.297 21.141 3.049 1 97.12 196 ALA A C 1
ATOM 1602 O O . ALA A 1 196 ? 15.961 21.25 1.864 1 97.12 196 ALA A O 1
ATOM 1603 N N . GLY A 1 197 ? 15.812 21.922 3.963 1 98.06 197 GLY A N 1
ATOM 1604 C CA . GLY A 1 197 ? 14.539 22.578 3.742 1 98.06 197 GLY A CA 1
ATOM 1605 C C . GLY A 1 197 ? 14.688 24.047 3.389 1 98.06 197 GLY A C 1
ATOM 1606 O O . GLY A 1 197 ? 13.695 24.75 3.164 1 98.06 197 GLY A O 1
ATOM 1607 N N . THR A 1 198 ? 15.914 24.609 3.289 1 98.25 198 THR A N 1
ATOM 1608 C CA . THR A 1 198 ? 16.062 26.031 3.078 1 98.25 198 THR A CA 1
ATOM 1609 C C . THR A 1 198 ? 16.812 26.328 1.779 1 98.25 198 THR A C 1
ATOM 1611 O O . THR A 1 198 ? 17.297 25.406 1.123 1 98.25 198 THR A O 1
ATOM 1614 N N . LEU A 1 199 ? 16.75 27.516 1.313 1 98.25 199 LEU A N 1
ATOM 1615 C CA . LEU A 1 199 ? 17.547 28.078 0.224 1 98.25 199 LEU A CA 1
ATOM 1616 C C . LEU A 1 199 ? 18.484 29.156 0.733 1 98.25 199 LEU A C 1
ATOM 1618 O O . LEU A 1 199 ? 18.531 30.266 0.169 1 98.25 199 LEU A O 1
ATOM 1622 N N . ILE A 1 200 ? 19.219 28.828 1.763 1 98.25 200 ILE A N 1
ATOM 1623 C CA . ILE A 1 200 ? 20.016 29.828 2.457 1 98.25 200 ILE A CA 1
ATOM 1624 C C . ILE A 1 200 ? 21.109 30.359 1.519 1 98.25 200 ILE A C 1
ATOM 1626 O O . ILE A 1 200 ? 21.453 31.547 1.575 1 98.25 200 ILE A O 1
ATOM 1630 N N . GLU A 1 201 ? 21.625 29.531 0.604 1 97.5 201 GLU A N 1
ATOM 1631 C CA . GLU A 1 201 ? 22.656 29.938 -0.336 1 97.5 201 GLU A CA 1
ATOM 1632 C C . GLU A 1 201 ? 22.141 30.984 -1.32 1 97.5 201 GLU A C 1
ATOM 1634 O O . GLU A 1 201 ? 22.922 31.703 -1.935 1 97.5 201 GLU A O 1
ATOM 1639 N N . GLU A 1 202 ? 20.844 31.078 -1.414 1 97.88 202 GLU A N 1
ATOM 1640 C CA . GLU A 1 202 ? 20.219 32.031 -2.328 1 97.88 202 GLU A CA 1
ATOM 1641 C C . GLU A 1 202 ? 19.531 33.156 -1.565 1 97.88 202 GLU A C 1
ATOM 1643 O O . GLU A 1 202 ? 18.625 33.781 -2.09 1 97.88 202 GLU A O 1
ATOM 1648 N N . ASP A 1 203 ? 19.891 33.281 -0.346 1 97.62 203 ASP A N 1
ATOM 1649 C CA . ASP A 1 203 ? 19.516 34.375 0.521 1 97.62 203 ASP A CA 1
ATOM 1650 C C . ASP A 1 203 ? 18.016 34.375 0.819 1 97.62 203 ASP A C 1
ATOM 1652 O O . ASP A 1 203 ? 17.359 35.406 0.843 1 97.62 203 ASP A O 1
ATOM 1656 N N . LEU A 1 204 ? 17.469 33.219 0.85 1 98.19 204 LEU A N 1
ATOM 1657 C CA . LEU A 1 204 ? 16.125 33.062 1.388 1 98.19 204 LEU A CA 1
ATOM 1658 C C . LEU A 1 204 ? 16.156 32.938 2.906 1 98.19 204 LEU A C 1
ATOM 1660 O O . LEU A 1 204 ? 16.781 32.031 3.445 1 98.19 204 LEU A O 1
ATOM 1664 N N . PHE A 1 205 ? 15.516 33.875 3.604 1 98.62 205 PHE A N 1
ATOM 1665 C CA . PHE A 1 205 ? 15.602 33.969 5.055 1 98.62 205 PHE A CA 1
ATOM 1666 C C . PHE A 1 205 ? 15.164 32.688 5.723 1 98.62 205 PHE A C 1
ATOM 1668 O O . PHE A 1 205 ? 14.18 32.062 5.309 1 98.62 205 PHE A O 1
ATOM 1675 N N . VAL A 1 206 ? 15.938 32.25 6.754 1 98.69 206 VAL A N 1
ATOM 1676 C CA . VAL A 1 206 ? 15.727 30.984 7.43 1 98.69 206 VAL A CA 1
ATOM 1677 C C . VAL A 1 206 ? 15.148 31.219 8.82 1 98.69 206 VAL A C 1
ATOM 1679 O O . VAL A 1 206 ? 15.656 32.062 9.578 1 98.69 206 VAL A O 1
ATOM 1682 N N . THR A 1 207 ? 14.047 30.562 9.156 1 98.75 207 THR A N 1
ATOM 1683 C CA . THR A 1 207 ? 13.477 30.578 10.5 1 98.75 207 THR A CA 1
ATOM 1684 C C . THR A 1 207 ? 13.383 29.156 11.055 1 98.75 207 THR A C 1
ATOM 1686 O O . THR A 1 207 ? 13.695 28.188 10.359 1 98.75 207 THR A O 1
ATOM 1689 N N . GLY A 1 208 ? 13.047 29 12.38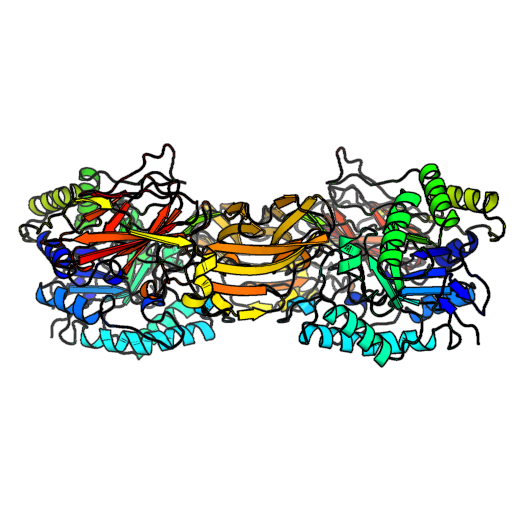3 1 98.56 208 GLY A N 1
ATOM 1690 C CA . GLY A 1 208 ? 13 27.703 13.031 1 98.56 208 GLY A CA 1
ATOM 1691 C C . GLY A 1 208 ? 11.703 27.453 13.789 1 98.56 208 GLY A C 1
ATOM 1692 O O . GLY A 1 208 ? 11.016 28.406 14.164 1 98.56 208 GLY A O 1
ATOM 1693 N N . ASN A 1 209 ? 11.391 26.203 14 1 98.69 209 ASN A N 1
ATOM 1694 C CA . ASN A 1 209 ? 10.234 25.766 14.773 1 98.69 209 ASN A CA 1
ATOM 1695 C C . ASN A 1 209 ? 10.656 25.016 16.031 1 98.69 209 ASN A C 1
ATOM 1697 O O . ASN A 1 209 ? 11.391 24.016 15.953 1 98.69 209 ASN A O 1
ATOM 1701 N N . PHE A 1 210 ? 10.25 25.422 17.156 1 98.5 210 PHE A N 1
ATOM 1702 C CA . PHE A 1 210 ? 10.5 24.734 18.422 1 98.5 210 PHE A CA 1
ATOM 1703 C C . PHE A 1 210 ? 9.555 25.234 19.516 1 98.5 210 PHE A C 1
ATOM 1705 O O . PHE A 1 210 ? 8.875 26.25 19.328 1 98.5 210 PHE A O 1
ATOM 1712 N N . GLY A 1 211 ? 9.523 24.547 20.672 1 98.06 211 GLY A N 1
ATOM 1713 C CA . GLY A 1 211 ? 8.562 24.891 21.703 1 98.06 211 GLY A CA 1
ATOM 1714 C C . GLY A 1 211 ? 9.203 25.219 23.031 1 98.06 211 GLY A C 1
ATOM 1715 O O . GLY A 1 211 ? 8.523 25.625 23.984 1 98.06 211 GLY A O 1
ATOM 1716 N N . SER A 1 212 ? 10.484 25 23.109 1 97.88 212 SER A N 1
ATOM 1717 C CA . SER A 1 212 ? 11.234 25.234 24.344 1 97.88 212 SER A CA 1
ATOM 1718 C C . SER A 1 212 ? 12.734 25.25 24.078 1 97.88 212 SER A C 1
ATOM 1720 O O . SER A 1 212 ? 13.172 25.141 22.922 1 97.88 212 SER A O 1
ATOM 1722 N N . LYS A 1 213 ? 13.492 25.531 25.062 1 98.31 213 LYS A N 1
ATOM 1723 C CA . LYS A 1 213 ? 14.953 25.547 24.984 1 98.31 213 LYS A CA 1
ATOM 1724 C C . LYS A 1 213 ? 15.438 26.516 23.922 1 98.31 213 LYS A C 1
ATOM 1726 O O . LYS A 1 213 ? 16.219 26.141 23.047 1 98.31 213 LYS A O 1
ATOM 1731 N N . ALA A 1 214 ? 14.977 27.734 24.031 1 98.38 214 ALA A N 1
ATOM 1732 C CA . ALA A 1 214 ? 15.273 28.75 23.031 1 98.38 214 ALA A CA 1
ATOM 1733 C C . ALA A 1 214 ? 16.781 28.969 22.891 1 98.38 214 ALA A C 1
ATOM 1735 O O . ALA A 1 214 ? 17.297 29.078 21.781 1 98.38 214 ALA A O 1
ATOM 1736 N N . PRO A 1 215 ? 17.578 29 23.984 1 98.44 215 PRO A N 1
ATOM 1737 C CA . PRO A 1 215 ? 19.016 29.203 23.812 1 98.44 215 PRO A CA 1
ATOM 1738 C C . PRO A 1 215 ? 19.672 28.109 22.969 1 98.44 215 PRO A C 1
ATOM 1740 O O . PRO A 1 215 ? 20.484 28.406 22.094 1 98.44 215 PRO A O 1
ATOM 1743 N N . TYR A 1 216 ? 19.266 26.938 23.234 1 98.38 216 TYR A N 1
ATOM 1744 C CA . TYR A 1 216 ? 19.828 25.812 22.484 1 98.38 216 TYR A CA 1
ATOM 1745 C C . TYR A 1 216 ? 19.406 25.875 21.016 1 98.38 216 TYR A C 1
ATOM 1747 O O . TYR A 1 216 ? 20.234 25.797 20.125 1 98.38 216 TYR A O 1
ATOM 1755 N N . ASN A 1 217 ? 18.125 25.969 20.75 1 98.62 217 ASN A N 1
ATOM 1756 C CA . ASN A 1 217 ? 17.594 25.938 19.391 1 98.62 217 ASN A CA 1
ATOM 1757 C C . ASN A 1 217 ? 18.094 27.125 18.578 1 98.62 217 ASN A C 1
ATOM 1759 O O . ASN A 1 217 ? 18.453 26.969 17.406 1 98.62 217 ASN A O 1
ATOM 1763 N N . PHE A 1 218 ? 18.172 28.312 19.156 1 98.75 218 PHE A N 1
ATOM 1764 C CA . PHE A 1 218 ? 18.703 29.484 18.469 1 98.75 218 PHE A CA 1
ATOM 1765 C C . PHE A 1 218 ? 20.203 29.344 18.203 1 98.75 218 PHE A C 1
ATOM 1767 O O . PHE A 1 218 ? 20.719 29.828 17.203 1 98.75 218 PHE A O 1
ATOM 1774 N N . SER A 1 219 ? 20.891 28.656 19.156 1 98.62 219 SER A N 1
ATOM 1775 C CA . SER A 1 219 ? 22.312 28.422 18.922 1 98.62 219 SER A CA 1
ATOM 1776 C C . SER A 1 219 ? 22.531 27.531 17.703 1 98.62 219 SER A C 1
ATOM 1778 O O . SER A 1 219 ? 23.5 27.719 16.953 1 98.62 219 SER A O 1
ATOM 1780 N N . GLN A 1 220 ? 21.641 26.547 17.516 1 98 220 GLN A N 1
ATOM 1781 C CA . GLN A 1 220 ? 21.703 25.688 16.328 1 98 220 GLN A CA 1
ATOM 1782 C C . GLN A 1 220 ? 21.5 26.516 15.055 1 98 220 GLN A C 1
ATOM 1784 O O . GLN A 1 220 ? 22.219 26.344 14.07 1 98 220 GLN A O 1
ATOM 1789 N N . MET A 1 221 ? 20.547 27.391 15.07 1 98.56 221 MET A N 1
ATOM 1790 C CA . MET A 1 221 ? 20.266 28.25 13.922 1 98.56 221 MET A CA 1
ATOM 1791 C C . MET A 1 221 ? 21.453 29.172 13.648 1 98.56 221 MET A C 1
ATOM 1793 O O . MET A 1 221 ? 21.844 29.359 12.492 1 98.56 221 MET A O 1
ATOM 1797 N N . GLN A 1 222 ? 22 29.781 14.75 1 98.5 222 GLN A N 1
ATOM 1798 C CA . GLN A 1 222 ? 23.141 30.688 14.602 1 98.5 222 GLN A CA 1
ATOM 1799 C C . GLN A 1 222 ? 24.328 29.969 13.977 1 98.5 222 GLN A C 1
ATOM 1801 O O . GLN A 1 222 ? 25.016 30.531 13.117 1 98.5 222 GLN A O 1
ATOM 1806 N N . GLU A 1 223 ? 24.531 28.75 14.484 1 97.69 223 GLU A N 1
ATOM 1807 C CA . GLU A 1 223 ? 25.609 27.953 13.906 1 97.69 223 GLU A CA 1
ATOM 1808 C C . GLU A 1 223 ? 25.406 27.75 12.406 1 97.69 223 GLU A C 1
ATOM 1810 O O . GLU A 1 223 ? 26.359 27.812 11.633 1 97.69 223 GLU A O 1
ATOM 1815 N N . PHE A 1 224 ? 24.266 27.484 12 1 97.62 224 PHE A N 1
ATOM 1816 C CA . PHE A 1 224 ? 23.938 27.297 10.594 1 97.62 224 PHE A CA 1
ATOM 1817 C C . PHE A 1 224 ? 24.141 28.594 9.805 1 97.62 224 PHE A C 1
ATOM 1819 O O . PHE A 1 224 ? 24.672 28.578 8.695 1 97.62 224 PHE A O 1
ATOM 1826 N N . PHE A 1 225 ? 23.703 29.766 10.375 1 98.56 225 PHE A N 1
ATOM 1827 C CA . PHE A 1 225 ? 23.938 31.062 9.758 1 98.56 225 PHE A CA 1
ATOM 1828 C C . PHE A 1 225 ? 25.438 31.312 9.555 1 98.56 225 PHE A C 1
ATOM 1830 O O . PHE A 1 225 ? 25.859 31.703 8.469 1 98.56 225 PHE A O 1
ATOM 1837 N N . ASP A 1 226 ? 26.141 30.984 10.594 1 98.19 226 ASP A N 1
ATOM 1838 C CA . ASP A 1 226 ? 27.594 31.203 10.562 1 98.19 226 ASP A CA 1
ATOM 1839 C C . ASP A 1 226 ? 28.25 30.344 9.484 1 98.19 226 ASP A C 1
ATOM 1841 O O . ASP A 1 226 ? 29.156 30.812 8.781 1 98.19 226 ASP A O 1
ATOM 1845 N N . GLU A 1 227 ? 27.781 29.156 9.438 1 96.38 227 GLU A N 1
ATOM 1846 C CA . GLU A 1 227 ? 28.297 28.234 8.43 1 96.38 227 GLU A CA 1
ATOM 1847 C C . GLU A 1 227 ? 28.125 28.812 7.023 1 96.38 227 GLU A C 1
ATOM 1849 O O . GLU A 1 227 ? 28.906 28.5 6.121 1 96.38 227 GLU A O 1
ATOM 1854 N N . HIS A 1 228 ? 27.172 29.656 6.824 1 97.81 228 HIS A N 1
ATOM 1855 C CA . HIS A 1 228 ? 26.859 30.172 5.488 1 97.81 228 HIS A CA 1
ATOM 1856 C C . HIS A 1 228 ? 27.172 31.656 5.379 1 97.81 228 HIS A C 1
ATOM 1858 O O . HIS A 1 228 ? 26.766 32.312 4.414 1 97.81 228 HIS A O 1
ATOM 1864 N N . GLY A 1 229 ? 27.75 32.188 6.359 1 97.88 229 GLY A N 1
ATOM 1865 C CA . GLY A 1 229 ? 28.172 33.594 6.34 1 97.88 229 GLY A CA 1
ATOM 1866 C C . GLY A 1 229 ? 27.016 34.562 6.387 1 97.88 229 GLY A C 1
ATOM 1867 O O . GLY A 1 229 ? 27.078 35.656 5.781 1 97.88 229 GLY A O 1
ATOM 1868 N N . LYS A 1 230 ? 25.953 34.156 7.047 1 98.19 230 LYS A N 1
ATOM 1869 C CA . LYS A 1 230 ? 24.766 35 7.121 1 98.19 230 LYS A CA 1
ATOM 1870 C C . LYS A 1 230 ? 24.672 35.719 8.469 1 98.19 230 LYS A C 1
ATOM 1872 O O . LYS A 1 230 ? 24.906 35.094 9.516 1 98.19 230 LYS A O 1
ATOM 1877 N N . LYS A 1 231 ? 24.422 36.969 8.398 1 97.75 231 LYS A N 1
ATOM 1878 C CA . LYS A 1 231 ? 24.062 37.719 9.594 1 97.75 231 LYS A CA 1
ATOM 1879 C C . LYS A 1 231 ? 22.578 38.094 9.594 1 97.75 231 LYS A C 1
ATOM 1881 O O . LYS A 1 231 ? 22.203 39.156 9.102 1 97.75 231 LYS A O 1
ATOM 1886 N N . TRP A 1 232 ? 21.828 37.25 10.102 1 98.44 232 TRP A N 1
ATOM 1887 C CA . TRP A 1 232 ? 20.375 37.406 10.086 1 98.44 232 TRP A CA 1
ATOM 1888 C C . TRP A 1 232 ? 19.797 37.375 11.5 1 98.44 232 TRP A C 1
ATOM 1890 O O . TRP A 1 232 ? 20.453 36.906 12.43 1 98.44 232 TRP A O 1
ATOM 1900 N N . PRO A 1 233 ? 18.625 38.062 11.727 1 98.44 233 PRO A N 1
ATOM 1901 C CA . PRO A 1 233 ? 17.969 37.938 13.031 1 98.44 233 PRO A CA 1
ATOM 1902 C C . PRO A 1 233 ? 17.438 36.531 13.305 1 98.44 233 PRO A C 1
ATOM 1904 O O . PRO A 1 233 ? 17.156 35.781 12.359 1 98.44 233 PRO A O 1
ATOM 1907 N N . LEU A 1 234 ? 17.375 36.125 14.594 1 98.69 234 LEU A N 1
ATOM 1908 C CA . LEU A 1 234 ? 16.812 34.844 15.016 1 98.69 234 LEU A CA 1
ATOM 1909 C C . LEU A 1 234 ? 15.305 34.938 15.203 1 98.69 234 LEU A C 1
ATOM 1911 O O . LEU A 1 234 ? 14.812 35.906 15.82 1 98.69 234 LEU A O 1
ATOM 1915 N N . MET A 1 235 ? 14.57 34 14.602 1 98.81 235 MET A N 1
ATOM 1916 C CA . MET A 1 235 ? 13.117 34 14.75 1 98.81 235 MET A CA 1
ATOM 1917 C C . MET A 1 235 ? 12.586 32.562 14.875 1 98.81 235 MET A C 1
ATOM 1919 O O . MET A 1 235 ? 12.969 31.688 14.102 1 98.81 235 MET A O 1
ATOM 1923 N N . CYS A 1 236 ? 11.789 32.344 15.898 1 98.88 236 CYS A N 1
ATOM 1924 C CA . CYS A 1 236 ? 10.984 31.125 15.992 1 98.88 236 CYS A CA 1
ATOM 1925 C C . CYS A 1 236 ? 9.648 31.297 15.281 1 98.88 236 CYS A C 1
ATOM 1927 O O . CYS A 1 236 ? 8.758 32 15.781 1 98.88 236 CYS A O 1
ATOM 1929 N N . MET A 1 237 ? 9.5 30.656 14.133 1 98.69 237 MET A N 1
ATOM 1930 C CA . MET A 1 237 ? 8.32 30.859 13.297 1 98.69 237 MET A CA 1
ATOM 1931 C C . MET A 1 237 ? 7.148 30.031 13.812 1 98.69 237 MET A C 1
ATOM 1933 O O . MET A 1 237 ? 5.988 30.359 13.555 1 98.69 237 MET A O 1
ATOM 1937 N N . GLU A 1 238 ? 7.41 28.953 14.43 1 98.69 238 GLU A N 1
ATOM 1938 C CA . GLU A 1 238 ? 6.398 28.203 15.172 1 98.69 238 GLU A CA 1
ATOM 1939 C C . GLU A 1 238 ? 6.863 27.906 16.594 1 98.69 238 GLU A C 1
ATOM 1941 O O . GLU A 1 238 ? 7.598 26.938 16.828 1 98.69 238 GLU A O 1
ATOM 1946 N N . PHE A 1 239 ? 6.41 28.703 17.469 1 98.88 239 PHE A N 1
ATOM 1947 C CA . PHE A 1 239 ? 6.625 28.391 18.875 1 98.88 239 PHE A CA 1
ATOM 1948 C C . PHE A 1 239 ? 5.461 27.578 19.438 1 98.88 239 PHE A C 1
ATOM 1950 O O . PHE A 1 239 ? 4.379 28.125 19.672 1 98.88 239 PHE A O 1
ATOM 1957 N N . TRP A 1 240 ? 5.715 26.359 19.688 1 98.56 240 TRP A N 1
ATOM 1958 C CA . TRP A 1 240 ? 4.656 25.453 20.109 1 98.56 240 TRP A CA 1
ATOM 1959 C C . TRP A 1 240 ? 4.27 25.703 21.562 1 98.56 240 TRP A C 1
ATOM 1961 O O . TRP A 1 240 ? 4.906 25.172 22.469 1 98.56 240 TRP A O 1
ATOM 1971 N N . ASP A 1 241 ? 3.195 26.328 21.734 1 98.5 241 ASP A N 1
ATOM 1972 C CA . ASP A 1 241 ? 2.773 26.75 23.062 1 98.5 241 ASP A CA 1
ATOM 1973 C C . ASP A 1 241 ? 1.745 25.781 23.641 1 98.5 241 ASP A C 1
ATOM 1975 O O . ASP A 1 241 ? 1.271 25.984 24.766 1 98.5 241 ASP A O 1
ATOM 1979 N N . GLY A 1 242 ? 1.36 24.828 22.938 1 97.81 242 GLY A N 1
ATOM 1980 C CA . GLY A 1 242 ? 0.461 23.719 23.25 1 97.81 242 GLY A CA 1
ATOM 1981 C C . GLY A 1 242 ? 0.646 22.531 22.328 1 97.81 242 GLY A C 1
ATOM 1982 O O . GLY A 1 242 ? 1.773 22.094 22.094 1 97.81 242 GLY A O 1
ATOM 1983 N N . TRP A 1 243 ? -0.5 21.984 21.969 1 97.69 243 TRP A N 1
ATOM 1984 C CA . TRP A 1 243 ? -0.425 20.875 21.031 1 97.69 243 TRP A CA 1
ATOM 1985 C C . TRP A 1 243 ? -1.819 20.422 20.594 1 97.69 243 TRP A C 1
ATOM 1987 O O . TRP A 1 243 ? -2.809 20.734 21.266 1 97.69 243 TRP A O 1
ATOM 1997 N N . PHE A 1 244 ? -1.892 19.797 19.484 1 97.5 244 PHE A N 1
ATOM 1998 C CA . PHE A 1 244 ? -3.137 19.234 18.969 1 97.5 244 PHE A CA 1
ATOM 1999 C C . PHE A 1 244 ? -3.428 17.875 19.609 1 97.5 244 PHE A C 1
ATOM 2001 O O . PHE A 1 244 ? -2.562 17.297 20.266 1 97.5 244 PHE A O 1
ATOM 2008 N N . ASN A 1 245 ? -4.695 17.422 19.391 1 97.69 245 ASN A N 1
ATOM 2009 C CA . ASN A 1 245 ? -5.117 16.172 19.984 1 97.69 245 ASN A CA 1
ATOM 2010 C C . ASN A 1 245 ? -5.559 15.156 18.938 1 97.69 245 ASN A C 1
ATOM 2012 O O . ASN A 1 245 ? -5.977 15.547 17.844 1 97.69 245 ASN A O 1
ATOM 2016 N N . ARG A 1 246 ? -5.438 13.914 19.266 1 97.62 246 ARG A N 1
ATOM 2017 C CA . ARG A 1 246 ? -5.852 12.781 18.438 1 97.62 246 ARG A CA 1
ATOM 2018 C C . ARG A 1 246 ? -6.91 11.945 19.141 1 97.62 246 ARG A C 1
ATOM 2020 O O . ARG A 1 246 ? -7.012 11.969 20.375 1 97.62 246 ARG A O 1
ATOM 2027 N N . TRP A 1 247 ? -7.66 11.266 18.344 1 97.38 247 TRP A N 1
ATOM 2028 C CA . TRP A 1 247 ? -8.602 10.328 18.938 1 97.38 247 TRP A CA 1
ATOM 2029 C C . TRP A 1 247 ? -7.875 9.273 19.766 1 97.38 247 TRP A C 1
ATOM 2031 O O . TRP A 1 247 ? -6.785 8.836 19.406 1 97.38 247 TRP A O 1
ATOM 2041 N N . LYS A 1 248 ? -8.477 8.82 20.844 1 96.06 248 LYS A N 1
ATOM 2042 C CA . LYS A 1 248 ? -8.047 7.719 21.703 1 96.06 248 LYS A CA 1
ATOM 2043 C C . LYS A 1 248 ? -6.828 8.102 22.531 1 96.06 248 LYS A C 1
ATOM 2045 O O . LYS A 1 248 ? -6.211 7.25 23.172 1 96.06 248 LYS A O 1
ATOM 2050 N N . GLU A 1 249 ? -6.445 9.367 22.516 1 97.06 249 GLU A N 1
ATOM 2051 C CA . GLU A 1 249 ? -5.297 9.836 23.297 1 97.06 249 GLU A CA 1
ATOM 2052 C C . GLU A 1 249 ? -5.707 10.922 24.281 1 97.06 249 GLU A C 1
ATOM 2054 O O . GLU A 1 249 ? -6.723 11.594 24.094 1 97.06 249 GLU A O 1
ATOM 2059 N N . PRO A 1 250 ? -4.918 11.039 25.375 1 96.38 250 PRO A N 1
ATOM 2060 C CA . PRO A 1 250 ? -5.23 12.109 26.328 1 96.38 250 PRO A CA 1
ATOM 2061 C C . PRO A 1 250 ? -5.035 13.5 25.734 1 96.38 250 PRO A C 1
ATOM 2063 O O . PRO A 1 250 ? -4.238 13.68 24.797 1 96.38 250 PRO A O 1
ATOM 2066 N N . ILE A 1 251 ? -5.727 14.453 26.281 1 96.38 251 ILE A N 1
ATOM 2067 C CA . ILE A 1 251 ? -5.547 15.844 25.891 1 96.38 251 ILE A CA 1
ATOM 2068 C C . ILE A 1 251 ? -4.152 16.312 26.281 1 96.38 251 ILE A C 1
ATOM 2070 O O . ILE A 1 251 ? -3.707 16.094 27.406 1 96.38 251 ILE A O 1
ATOM 2074 N N . ILE A 1 252 ? -3.496 16.953 25.453 1 96.19 252 ILE A N 1
ATOM 2075 C CA . ILE A 1 252 ? -2.164 17.484 25.719 1 96.19 252 ILE A CA 1
ATOM 2076 C C . ILE A 1 252 ? -2.271 18.922 26.203 1 96.19 252 ILE A C 1
ATOM 2078 O O . ILE A 1 252 ? -2.947 19.75 25.578 1 96.19 252 ILE A O 1
ATOM 2082 N N . THR A 1 253 ? -1.654 19.266 27.297 1 95.62 253 THR A N 1
ATOM 2083 C CA . THR A 1 253 ? -1.632 20.609 27.844 1 95.62 253 THR A CA 1
ATOM 2084 C C . THR A 1 253 ? -0.206 21.031 28.188 1 95.62 253 THR A C 1
ATOM 2086 O O . THR A 1 253 ? 0.701 20.203 28.234 1 95.62 253 THR A O 1
ATOM 2089 N N . ARG A 1 254 ? -0.032 22.266 28.328 1 97.62 254 ARG A N 1
ATOM 2090 C CA . ARG A 1 254 ? 1.241 22.859 28.719 1 97.62 254 ARG A CA 1
ATOM 2091 C C . ARG A 1 254 ? 1.056 23.844 29.875 1 97.62 254 ARG A C 1
ATOM 2093 O O . ARG A 1 254 ? 0.077 24.594 29.922 1 97.62 254 ARG A O 1
ATOM 2100 N N . ASP A 1 255 ? 1.988 23.906 30.859 1 98.19 255 ASP A N 1
ATOM 2101 C CA . ASP A 1 255 ? 1.885 24.75 32.031 1 98.19 255 ASP A CA 1
ATOM 2102 C C . ASP A 1 255 ? 2.006 26.219 31.672 1 98.19 255 ASP A C 1
ATOM 2104 O O . ASP A 1 255 ? 2.947 26.625 30.984 1 98.19 255 ASP A O 1
ATOM 2108 N N . PRO A 1 256 ? 1.072 27.109 32.156 1 98.5 256 PRO A N 1
ATOM 2109 C CA . PRO A 1 256 ? 1.059 28.516 31.781 1 98.5 256 PRO A CA 1
ATOM 2110 C C . PRO A 1 256 ? 2.332 29.25 32.188 1 98.5 256 PRO A C 1
ATOM 2112 O O . PRO A 1 256 ? 2.883 30.031 31.422 1 98.5 256 PRO A O 1
ATOM 2115 N N . LYS A 1 257 ? 2.797 29.062 33.406 1 98.31 257 LYS A N 1
ATOM 2116 C CA . LYS A 1 257 ? 3.994 29.75 33.875 1 98.31 257 LYS A CA 1
ATOM 2117 C C . LYS A 1 257 ? 5.227 29.312 33.094 1 98.31 257 LYS A C 1
ATOM 2119 O O . LYS A 1 257 ? 6.055 30.156 32.719 1 98.31 257 LYS A O 1
ATOM 2124 N N . GLU A 1 258 ? 5.293 28 32.969 1 98.56 258 GLU A N 1
ATOM 2125 C CA . GLU A 1 258 ? 6.398 27.484 32.156 1 98.56 258 GLU A CA 1
ATOM 2126 C C . GLU A 1 258 ? 6.383 28.078 30.766 1 98.56 258 GLU A C 1
ATOM 2128 O O . GLU A 1 258 ? 7.434 28.438 30.219 1 98.56 258 GLU A O 1
ATOM 2133 N N . LEU A 1 259 ? 5.234 28.156 30.141 1 98.75 259 LEU A N 1
ATOM 2134 C CA . LEU A 1 259 ? 5.109 28.734 28.812 1 98.75 259 LEU A CA 1
ATOM 2135 C C . LEU A 1 259 ? 5.582 30.188 28.797 1 98.75 259 LEU A C 1
ATOM 2137 O O . LEU A 1 259 ? 6.32 30.594 27.906 1 98.75 259 LEU A O 1
ATOM 2141 N N . ALA A 1 260 ? 5.113 31.016 29.734 1 98.75 260 ALA A N 1
ATOM 2142 C CA . ALA A 1 260 ? 5.492 32.406 29.797 1 98.75 260 ALA A CA 1
ATOM 2143 C C . ALA A 1 260 ? 7.008 32.562 29.891 1 98.75 260 ALA A C 1
ATOM 2145 O O . ALA A 1 260 ? 7.586 33.469 29.25 1 98.75 260 ALA A O 1
ATOM 2146 N N . ASP A 1 261 ? 7.625 31.703 30.719 1 98.62 261 ASP A N 1
ATOM 2147 C CA . ASP A 1 261 ? 9.078 31.734 30.859 1 98.62 261 ASP A CA 1
ATOM 2148 C C . ASP A 1 261 ? 9.766 31.375 29.547 1 98.62 261 ASP A C 1
ATOM 2150 O O . ASP A 1 261 ? 10.766 32 29.172 1 98.62 261 ASP A O 1
ATOM 2154 N N . ALA A 1 262 ? 9.266 30.406 28.891 1 98.81 262 ALA A N 1
ATOM 2155 C CA . ALA A 1 262 ? 9.836 29.969 27.625 1 98.81 262 ALA A CA 1
ATOM 2156 C C . ALA A 1 262 ? 9.703 31.062 26.562 1 98.81 262 ALA A C 1
ATOM 2158 O O . ALA A 1 262 ? 10.609 31.266 25.75 1 98.81 262 ALA A O 1
ATOM 2159 N N . VAL A 1 263 ? 8.578 31.719 26.516 1 98.88 263 VAL A N 1
ATOM 2160 C CA . VAL A 1 263 ? 8.367 32.812 25.594 1 98.88 263 VAL A CA 1
ATOM 2161 C C . VAL A 1 263 ? 9.367 33.938 25.891 1 98.88 263 VAL A C 1
ATOM 2163 O O . VAL A 1 263 ? 9.93 34.531 24.969 1 98.88 263 VAL A O 1
ATOM 2166 N N . ARG A 1 264 ? 9.562 34.281 27.156 1 98.75 264 ARG A N 1
ATOM 2167 C CA . ARG A 1 264 ? 10.531 35.281 27.547 1 98.75 264 ARG A CA 1
ATOM 2168 C C . ARG A 1 264 ? 11.922 34.969 27 1 98.75 264 ARG A C 1
ATOM 2170 O O . ARG A 1 264 ? 12.617 35.844 26.484 1 98.75 264 ARG A O 1
ATOM 2177 N N . GLU A 1 265 ? 12.281 33.688 27.141 1 98.69 265 GLU A N 1
ATOM 2178 C CA . GLU A 1 265 ? 13.594 33.25 26.656 1 98.69 265 GLU A CA 1
ATOM 2179 C C . GLU A 1 265 ? 13.75 33.531 25.156 1 98.69 265 GLU A C 1
ATOM 2181 O O . GLU A 1 265 ? 14.828 33.906 24.703 1 98.69 265 GLU A O 1
ATOM 2186 N N . VAL A 1 266 ? 12.727 33.281 24.406 1 98.81 266 VAL A N 1
ATOM 2187 C CA . VAL A 1 266 ? 12.766 33.531 22.969 1 98.81 266 VAL A CA 1
ATOM 2188 C C . VAL A 1 266 ? 12.922 35.031 22.703 1 98.81 266 VAL A C 1
ATOM 2190 O O . VAL A 1 266 ? 13.758 35.438 21.906 1 98.81 266 VAL A O 1
ATOM 2193 N N . LEU A 1 267 ? 12.148 35.875 23.406 1 98.5 267 LEU A N 1
ATOM 2194 C CA . LEU A 1 267 ? 12.078 37.312 23.156 1 98.5 267 LEU A CA 1
ATOM 2195 C C . LEU A 1 267 ? 13.375 38 23.562 1 98.5 267 LEU A C 1
ATOM 2197 O O . LEU A 1 267 ? 13.727 39.062 23.031 1 98.5 267 LEU A O 1
ATOM 2201 N N . GLU A 1 268 ? 14.078 37.406 24.453 1 97.88 268 GLU A N 1
ATOM 2202 C CA . GLU A 1 268 ? 15.359 37.969 24.875 1 97.88 268 GLU A CA 1
ATOM 2203 C C . GLU A 1 268 ? 16.406 37.812 23.766 1 97.88 268 GLU A C 1
ATOM 2205 O O . GLU A 1 268 ? 17.391 38.562 23.734 1 97.88 268 GLU A O 1
ATOM 2210 N N . GLN A 1 269 ? 16.125 36.875 22.859 1 97.62 269 GLN A N 1
ATOM 2211 C CA . GLN A 1 269 ? 17.156 36.562 21.891 1 97.62 269 GLN A CA 1
ATOM 2212 C C . GLN A 1 269 ? 16.703 36.906 20.469 1 97.62 269 GLN A C 1
ATOM 2214 O O . GLN A 1 269 ? 17.516 37.125 19.578 1 97.62 269 GLN A O 1
ATOM 2219 N N . GLY A 1 270 ? 15.406 36.844 20.281 1 98 270 GLY A N 1
ATOM 2220 C CA . GLY A 1 270 ? 14.93 37 18.922 1 98 270 GLY A CA 1
ATOM 2221 C C . GLY A 1 270 ? 13.445 37.312 18.844 1 98 270 GLY A C 1
ATOM 2222 O O . GLY A 1 270 ? 12.898 37.969 19.734 1 98 270 GLY A O 1
ATOM 2223 N N . SER A 1 271 ? 12.836 37.062 17.641 1 98.75 271 SER A N 1
ATOM 2224 C CA . SER A 1 271 ? 11.422 37.281 17.375 1 98.75 271 SER A CA 1
ATOM 2225 C C . SER A 1 271 ? 10.625 36 17.469 1 98.75 271 SER A C 1
ATOM 2227 O O . SER A 1 271 ? 11.203 34.906 17.484 1 98.75 271 SER A O 1
ATOM 2229 N N . ILE A 1 272 ? 9.289 36.156 17.578 1 98.81 272 ILE A N 1
ATOM 2230 C CA . ILE A 1 272 ? 8.5 34.969 17.891 1 98.81 272 ILE A CA 1
ATOM 2231 C C . ILE A 1 272 ? 7.188 35 17.109 1 98.81 272 ILE A C 1
ATOM 2233 O O . ILE A 1 272 ? 6.633 36.094 16.875 1 98.81 272 ILE A O 1
ATOM 2237 N N . ASN A 1 273 ? 6.77 33.844 16.656 1 98.88 273 ASN A N 1
ATOM 2238 C CA . ASN A 1 273 ? 5.383 33.594 16.281 1 98.88 273 ASN A CA 1
ATOM 2239 C C . ASN A 1 273 ? 4.773 32.5 17.156 1 98.88 273 ASN A C 1
ATOM 2241 O O . ASN A 1 273 ? 5.191 31.328 17.078 1 98.88 273 ASN A O 1
ATOM 2245 N N . LEU A 1 274 ? 3.791 32.875 17.984 1 98.88 274 LEU A N 1
ATOM 2246 C CA . LEU A 1 274 ? 3.105 31.875 18.812 1 98.88 274 LEU A CA 1
ATOM 2247 C C . LEU A 1 274 ? 2.258 30.938 17.953 1 98.88 274 LEU A C 1
ATOM 2249 O O . LEU A 1 274 ? 1.421 31.391 17.172 1 98.88 274 LEU A O 1
ATOM 2253 N N . TYR A 1 275 ? 2.592 29.719 18.016 1 98.56 275 TYR A N 1
ATOM 2254 C CA . TYR A 1 275 ? 1.824 28.672 17.359 1 98.56 275 TYR A CA 1
ATOM 2255 C C . TYR A 1 275 ? 1.259 27.688 18.375 1 98.56 275 TYR A C 1
ATOM 2257 O O . TYR A 1 275 ? 1.978 26.812 18.859 1 98.56 275 TYR A O 1
ATOM 2265 N N . MET A 1 276 ? -0.047 27.859 18.672 1 98.31 276 MET A N 1
ATOM 2266 C CA . MET A 1 276 ? -1.082 28.734 18.109 1 98.31 276 MET A CA 1
ATOM 2267 C C . MET A 1 276 ? -1.466 29.828 19.109 1 98.31 276 MET A C 1
ATOM 2269 O O . MET A 1 276 ? -1.514 29.594 20.312 1 98.31 276 MET A O 1
ATOM 2273 N N . PHE A 1 277 ? -1.757 31.016 18.5 1 98.88 277 PHE A N 1
ATOM 2274 C CA . PHE A 1 277 ? -2.387 32 19.359 1 98.88 277 PHE A CA 1
ATOM 2275 C C . PHE A 1 277 ? -3.859 31.688 19.578 1 98.88 277 PHE A C 1
ATOM 2277 O O . PHE A 1 277 ? -4.359 31.75 20.703 1 98.88 277 PHE A O 1
ATOM 2284 N N . HIS A 1 278 ? -4.484 31.438 18.484 1 98.75 278 HIS A N 1
ATOM 2285 C CA . HIS A 1 278 ? -5.844 30.906 18.469 1 98.75 278 HIS A CA 1
ATOM 2286 C C . HIS A 1 278 ? -5.941 29.672 17.578 1 98.75 278 HIS A C 1
ATOM 2288 O O . HIS A 1 278 ? -5.836 29.781 16.359 1 98.75 278 HIS A O 1
ATOM 2294 N N . GLY A 1 279 ? -6.207 28.5 18.281 1 96.75 279 GLY A N 1
ATOM 2295 C CA . GLY A 1 279 ? -6.281 27.266 17.5 1 96.75 279 GLY A CA 1
ATOM 2296 C C . GLY A 1 279 ? -7.539 27.172 16.656 1 96.75 279 GLY A C 1
ATOM 2297 O O . GLY A 1 279 ? -7.461 27.047 15.438 1 96.75 279 GLY A O 1
ATOM 2298 N N . GLY A 1 280 ? -8.664 27.188 17.297 1 98.19 280 GLY A N 1
ATOM 2299 C CA . GLY A 1 280 ? -9.938 27.141 16.609 1 98.19 280 GLY A CA 1
ATOM 2300 C C . GLY A 1 280 ? -10.461 25.734 16.406 1 98.19 280 GLY A C 1
ATOM 2301 O O . GLY A 1 280 ? -10.398 24.906 17.312 1 98.19 280 GLY A O 1
ATOM 2302 N N . THR A 1 281 ? -11.156 25.578 15.258 1 98.69 281 THR A N 1
ATOM 2303 C CA . THR A 1 281 ? -11.859 24.328 15.008 1 98.69 281 THR A CA 1
ATOM 2304 C C . THR A 1 281 ? -11.609 23.828 13.586 1 98.69 281 THR A C 1
ATOM 2306 O O . THR A 1 281 ? -11.57 24.625 12.648 1 98.69 281 THR A O 1
ATOM 2309 N N . ASN A 1 282 ? -11.359 22.562 13.453 1 98.44 282 ASN A N 1
ATOM 2310 C CA . ASN A 1 282 ? -11.391 21.922 12.141 1 98.44 282 ASN A CA 1
ATOM 2311 C C . ASN A 1 282 ? -12.812 21.594 11.711 1 98.44 282 ASN A C 1
ATOM 2313 O O . ASN A 1 282 ? -13.203 20.422 11.703 1 98.44 282 ASN A O 1
ATOM 2317 N N . PHE A 1 283 ? -13.562 22.562 11.328 1 98.19 283 PHE A N 1
ATOM 2318 C CA . PHE A 1 283 ? -14.961 22.344 10.977 1 98.19 283 PHE A CA 1
ATOM 2319 C C . PHE A 1 283 ? -15.086 21.359 9.812 1 98.19 283 PHE A C 1
ATOM 2321 O O . PHE A 1 283 ? -14.117 21.141 9.078 1 98.19 283 PHE A O 1
ATOM 2328 N N . GLY A 1 284 ? -16.25 20.766 9.688 1 97.69 284 GLY A N 1
ATOM 2329 C CA . GLY A 1 284 ? -16.5 19.812 8.625 1 97.69 284 GLY A CA 1
ATOM 2330 C C . GLY A 1 284 ? -15.617 18.578 8.727 1 97.69 284 GLY A C 1
ATOM 2331 O O . GLY A 1 284 ? -15.555 17.938 9.781 1 97.69 284 GLY A O 1
ATOM 2332 N N . PHE A 1 285 ? -14.961 18.281 7.605 1 98.25 285 PHE A N 1
ATOM 2333 C CA . PHE A 1 285 ? -14.125 17.094 7.543 1 98.25 285 PHE A CA 1
ATOM 2334 C C . PHE A 1 285 ? -12.656 17.469 7.402 1 98.25 285 PHE A C 1
ATOM 2336 O O . PHE A 1 285 ? -11.891 16.797 6.715 1 98.25 285 PHE A O 1
ATOM 2343 N N . MET A 1 286 ? -12.234 18.594 8.078 1 98.44 286 MET A N 1
ATOM 2344 C CA . MET A 1 286 ? -10.922 19.156 7.77 1 98.44 286 MET A CA 1
ATOM 2345 C C . MET A 1 286 ? -9.883 18.703 8.797 1 98.44 286 MET A C 1
ATOM 2347 O O . MET A 1 286 ? -8.719 19.094 8.711 1 98.44 286 MET A O 1
ATOM 2351 N N . ASN A 1 287 ? -10.359 17.875 9.75 1 97.94 287 ASN A N 1
ATOM 2352 C CA . ASN A 1 287 ? -9.32 17.281 10.594 1 97.94 287 ASN A CA 1
ATOM 2353 C C . ASN A 1 287 ? -8.305 16.516 9.758 1 97.94 287 ASN A C 1
ATOM 2355 O O . ASN A 1 287 ? -8.664 15.812 8.812 1 97.94 287 ASN A O 1
ATOM 2359 N N . GLY A 1 288 ? -7.02 16.656 10.094 1 97.94 288 GLY A N 1
ATOM 2360 C CA . GLY A 1 288 ? -5.973 15.867 9.477 1 97.94 288 GLY A CA 1
ATOM 2361 C C . GLY A 1 288 ? -5.691 14.57 10.211 1 97.94 288 GLY A C 1
ATOM 2362 O O . GLY A 1 288 ? -6.559 14.047 10.914 1 97.94 288 GLY A O 1
ATOM 2363 N N . CYS A 1 289 ? -4.473 14.031 9.867 1 98.06 289 CYS A N 1
ATOM 2364 C CA . CYS A 1 289 ? -4.074 12.75 10.438 1 98.06 289 CYS A CA 1
ATOM 2365 C C . CYS A 1 289 ? -2.559 12.672 10.594 1 98.06 289 CYS A C 1
ATOM 2367 O O . CYS A 1 289 ? -1.817 12.961 9.648 1 98.06 289 CYS A O 1
ATOM 2369 N N . SER A 1 290 ? -2.119 12.383 11.82 1 97.12 290 SER A N 1
ATOM 2370 C CA . SER A 1 290 ? -0.721 12.023 12.039 1 97.12 290 SER A CA 1
ATOM 2371 C C . SER A 1 290 ? -0.458 10.57 11.672 1 97.12 290 SER A C 1
ATOM 2373 O O . SER A 1 290 ? -1.386 9.828 11.336 1 97.12 290 SER A O 1
ATOM 2375 N N . ALA A 1 291 ? 0.759 10.266 11.68 1 95.31 291 ALA A N 1
ATOM 2376 C CA . ALA A 1 291 ? 1.102 8.867 11.422 1 95.31 291 ALA A CA 1
ATOM 2377 C C . ALA A 1 291 ? 2.285 8.422 12.273 1 95.31 291 ALA A C 1
ATOM 2379 O O . ALA A 1 291 ? 3.119 9.242 12.664 1 95.31 291 ALA A O 1
ATOM 2380 N N . ARG A 1 292 ? 2.342 7.184 12.562 1 91.56 292 ARG A N 1
ATOM 2381 C CA . ARG A 1 292 ? 3.469 6.484 13.172 1 91.56 292 ARG A CA 1
ATOM 2382 C C . ARG A 1 292 ? 3.709 5.137 12.5 1 91.56 292 ARG A C 1
ATOM 2384 O O . ARG A 1 292 ? 2.869 4.238 12.578 1 91.56 292 ARG A O 1
ATOM 2391 N N . GLY A 1 293 ? 4.898 5.047 11.898 1 88.06 293 GLY A N 1
ATOM 2392 C CA . GLY A 1 293 ? 5.066 3.875 11.062 1 88.06 293 GLY A CA 1
ATOM 2393 C C . GLY A 1 293 ? 4.027 3.771 9.961 1 88.06 293 GLY A C 1
ATOM 2394 O O . GLY A 1 293 ? 3.914 4.668 9.125 1 88.06 293 GLY A O 1
ATOM 2395 N N . THR A 1 294 ? 3.262 2.732 10.055 1 87.31 294 THR A N 1
ATOM 2396 C CA . THR A 1 294 ? 2.223 2.557 9.047 1 87.31 294 THR A CA 1
ATOM 2397 C C . THR A 1 294 ? 0.842 2.83 9.641 1 87.31 294 THR A C 1
ATOM 2399 O O . THR A 1 294 ? -0.172 2.686 8.953 1 87.31 294 THR A O 1
ATOM 2402 N N . LEU A 1 295 ? 0.779 3.328 10.859 1 93.56 295 LEU A N 1
ATOM 2403 C CA . LEU A 1 295 ? -0.482 3.555 11.562 1 93.56 295 LEU A CA 1
ATOM 2404 C C . LEU A 1 295 ? -0.928 5.008 11.422 1 93.56 295 LEU A C 1
ATOM 2406 O O . LEU A 1 295 ? -0.116 5.926 11.547 1 93.56 295 LEU A O 1
ATOM 2410 N N . ASP A 1 296 ? -2.209 5.191 11.125 1 96.5 296 ASP A N 1
ATOM 2411 C CA . ASP A 1 296 ? -2.809 6.52 11.055 1 96.5 296 ASP A CA 1
ATOM 2412 C C . ASP A 1 296 ? -3.334 6.949 12.43 1 96.5 296 ASP A C 1
ATOM 2414 O O . ASP A 1 296 ? -3.914 6.145 13.156 1 96.5 296 ASP A O 1
ATOM 2418 N N . LEU A 1 297 ? -3.109 8.164 12.766 1 97.38 297 LEU A N 1
ATOM 2419 C CA . LEU A 1 297 ? -3.566 8.758 14.016 1 97.38 297 LEU A CA 1
ATOM 2420 C C . LEU A 1 297 ? -4.387 10.016 13.758 1 97.38 297 LEU A C 1
ATOM 2422 O O . LEU A 1 297 ? -3.895 11.133 13.945 1 97.38 297 LEU A O 1
ATOM 2426 N N . PRO A 1 298 ? -5.652 9.836 13.438 1 97.81 298 PRO A N 1
ATOM 2427 C CA . PRO A 1 298 ? -6.477 10.984 13.062 1 97.81 298 PRO A CA 1
ATOM 2428 C C . PRO A 1 298 ? -6.633 11.992 14.195 1 97.81 298 PRO A C 1
ATOM 2430 O O . PRO A 1 298 ? -6.77 11.602 15.359 1 97.81 298 PRO A O 1
ATOM 2433 N N . GLN A 1 299 ? -6.68 13.234 13.844 1 98.25 299 GLN A N 1
ATOM 2434 C CA . GLN A 1 299 ? -6.898 14.336 14.781 1 98.25 299 GLN A CA 1
ATOM 2435 C C . GLN A 1 299 ? -8.391 14.539 15.055 1 98.25 299 GLN A C 1
ATOM 2437 O O . GLN A 1 299 ? -9.234 14.148 14.242 1 98.25 299 GLN A O 1
ATOM 2442 N N . VAL A 1 300 ? -8.672 15.148 16.156 1 98.25 300 VAL A N 1
ATOM 2443 C CA . VAL A 1 300 ? -10.062 15.43 16.5 1 98.25 300 VAL A CA 1
ATOM 2444 C C . VAL A 1 300 ? -10.508 16.719 15.812 1 98.25 300 VAL A C 1
ATOM 2446 O O . VAL A 1 300 ? -9.703 17.422 15.195 1 98.25 300 VAL A O 1
ATOM 2449 N N . THR A 1 301 ? -11.742 17.047 15.914 1 98.62 301 THR A N 1
ATOM 2450 C CA . THR A 1 301 ? -12.328 18.234 15.297 1 98.62 301 THR A CA 1
ATOM 2451 C C . THR A 1 301 ? -11.836 19.5 15.984 1 98.62 301 THR A C 1
ATOM 2453 O O . THR A 1 301 ? -11.453 20.469 15.328 1 98.62 301 THR A O 1
ATOM 2456 N N . SER A 1 302 ? -11.773 19.469 17.297 1 98.62 302 SER A N 1
ATOM 2457 C CA . SER A 1 302 ? -11.297 20.625 18.031 1 98.62 302 SER A CA 1
ATOM 2458 C C . SER A 1 302 ? -9.812 20.875 17.781 1 98.62 302 SER A C 1
ATOM 2460 O O . SER A 1 302 ? -9.008 19.953 17.828 1 98.62 302 SER A O 1
ATOM 2462 N N . TYR A 1 303 ? -9.523 22.047 17.484 1 98.5 303 TYR A N 1
ATOM 2463 C CA . TYR A 1 303 ? -8.125 22.469 17.391 1 98.5 303 TYR A CA 1
ATOM 2464 C C . TYR A 1 303 ? -7.816 23.547 18.438 1 98.5 303 TYR A C 1
ATOM 2466 O O . TYR A 1 303 ? -7.148 24.531 18.125 1 98.5 303 TYR A O 1
ATOM 2474 N N . ASP A 1 304 ? -8.359 23.359 19.562 1 98.06 304 ASP A N 1
ATOM 2475 C CA . ASP A 1 304 ? -8.094 24.234 20.688 1 98.06 304 ASP A CA 1
ATOM 2476 C C . ASP A 1 304 ? -6.594 24.438 20.891 1 98.06 304 ASP A C 1
ATOM 2478 O O . ASP A 1 304 ? -6.137 25.562 21.109 1 98.06 304 ASP A O 1
ATOM 2482 N N . TYR A 1 305 ? -5.852 23.359 20.734 1 98.12 305 TYR A N 1
ATOM 2483 C CA . TYR A 1 305 ? -4.395 23.328 20.75 1 98.12 305 TYR A CA 1
ATOM 2484 C C . TYR A 1 305 ? -3.85 23.688 22.125 1 98.12 305 TYR A C 1
ATOM 2486 O O . TYR A 1 305 ? -2.645 23.891 22.297 1 98.12 305 TYR A O 1
ATOM 2494 N N . ASP A 1 306 ? -4.754 23.828 23.094 1 98.19 306 ASP A N 1
ATOM 2495 C CA . ASP A 1 306 ? -4.34 24.375 24.391 1 98.19 306 ASP A CA 1
ATOM 2496 C C . ASP A 1 306 ? -3.566 25.672 24.203 1 98.19 306 ASP A C 1
ATOM 2498 O O . ASP A 1 306 ? -2.506 25.859 24.812 1 98.19 306 ASP A O 1
ATOM 2502 N N . ALA A 1 307 ? -4.062 26.594 23.391 1 98.62 307 ALA A N 1
ATOM 2503 C CA . ALA A 1 307 ? -3.414 27.844 23 1 98.62 307 ALA A CA 1
ATOM 2504 C C . ALA A 1 307 ? -3.709 28.953 24.016 1 98.62 307 ALA A C 1
ATOM 2506 O O . ALA A 1 307 ? -4.324 28.703 25.047 1 98.62 307 ALA A O 1
ATOM 2507 N N . LEU A 1 308 ? -3.24 30.141 23.734 1 98.88 308 LEU A N 1
ATOM 2508 C CA . LEU A 1 308 ? -3.492 31.297 24.594 1 98.88 308 LEU A CA 1
ATOM 2509 C C . LEU A 1 308 ? -4.973 31.672 24.578 1 98.88 308 LEU A C 1
ATOM 2511 O O . LEU A 1 308 ? -5.512 32.125 25.578 1 98.88 308 LEU A O 1
ATOM 2515 N N . LEU A 1 309 ? -5.574 31.531 23.391 1 98.88 309 LEU A N 1
ATOM 2516 C CA . LEU A 1 309 ? -7.031 31.594 23.328 1 98.88 309 LEU A CA 1
ATOM 2517 C C . LEU A 1 309 ? -7.625 30.203 23.219 1 98.88 309 LEU A C 1
ATOM 2519 O O . LEU A 1 309 ? -7.078 29.344 22.516 1 98.88 309 LEU A O 1
ATOM 2523 N N . ASP A 1 310 ? -8.703 29.953 23.922 1 98.25 310 ASP A N 1
ATOM 2524 C CA . ASP A 1 310 ? -9.367 28.656 23.797 1 98.25 310 ASP A CA 1
ATOM 2525 C C . ASP A 1 310 ? -10.133 28.547 22.484 1 98.25 310 ASP A C 1
ATOM 2527 O O . ASP A 1 310 ? -10.062 29.453 21.641 1 98.25 310 ASP A O 1
ATOM 2531 N N . GLU A 1 311 ? -10.773 27.438 22.234 1 98.31 311 GLU A N 1
ATOM 2532 C CA . GLU A 1 311 ? -11.453 27.172 20.969 1 98.31 311 GLU A CA 1
ATOM 2533 C C . GLU A 1 311 ? -12.477 28.266 20.656 1 98.31 311 GLU A C 1
ATOM 2535 O O . GLU A 1 311 ? -12.648 28.641 19.5 1 98.31 311 GLU A O 1
ATOM 2540 N N . GLU A 1 312 ? -13.102 28.797 21.625 1 97.25 312 GLU A N 1
ATOM 2541 C CA . GLU A 1 312 ? -14.102 29.859 21.516 1 97.25 312 GLU A CA 1
ATOM 2542 C C . GLU A 1 312 ? -13.453 31.203 21.234 1 97.25 312 GLU A C 1
ATOM 2544 O O . GLU A 1 312 ? -14.117 32.125 20.734 1 97.25 312 GLU A O 1
ATOM 2549 N N . GLY A 1 313 ? -12.211 31.375 21.531 1 98.38 313 GLY A N 1
ATOM 2550 C CA . GLY A 1 313 ? -11.469 32.625 21.312 1 98.38 313 GLY A CA 1
ATOM 2551 C C . GLY A 1 313 ? -11.297 33.438 22.578 1 98.38 313 GLY A C 1
ATOM 2552 O O . GLY A 1 313 ? -10.945 34.625 22.516 1 98.38 313 GLY A O 1
ATOM 2553 N N . ASN A 1 314 ? -11.539 32.875 23.719 1 98.62 314 ASN A N 1
ATOM 2554 C CA . ASN A 1 314 ? -11.383 33.594 24.969 1 98.62 314 ASN A CA 1
ATOM 2555 C C . ASN A 1 314 ? -10 33.375 25.578 1 98.62 314 ASN A C 1
ATOM 2557 O O . ASN A 1 3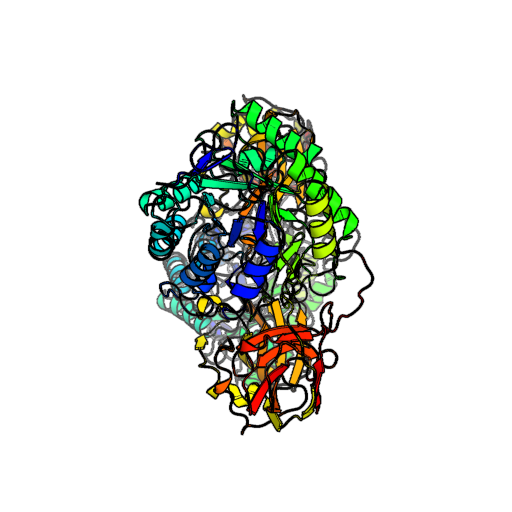14 ? -9.445 32.281 25.5 1 98.62 314 ASN A O 1
ATOM 2561 N N . PRO A 1 315 ? -9.445 34.406 26.281 1 98.75 315 PRO A N 1
ATOM 2562 C CA . PRO A 1 315 ? -8.141 34.281 26.938 1 98.75 315 PRO A CA 1
ATOM 2563 C C . PRO A 1 315 ? -8.117 33.188 28 1 98.75 315 PRO A C 1
ATOM 2565 O O . PRO A 1 315 ? -9.07 33.031 28.766 1 98.75 315 PRO A O 1
ATOM 2568 N N . THR A 1 316 ? -7.094 32.438 28.031 1 98.5 316 THR A N 1
ATOM 2569 C CA . THR A 1 316 ? -6.879 31.375 29.016 1 98.5 316 THR A CA 1
ATOM 2570 C C . THR A 1 316 ? -5.883 31.812 30.078 1 98.5 316 THR A C 1
ATOM 2572 O O . THR A 1 316 ? -5.418 32.969 30.062 1 98.5 316 THR A O 1
ATOM 2575 N N . ALA A 1 317 ? -5.547 30.844 31 1 98.56 317 ALA A N 1
ATOM 2576 C CA . ALA A 1 317 ? -4.508 31.109 31.984 1 98.56 317 ALA A CA 1
ATOM 2577 C C . ALA A 1 317 ? -3.162 31.375 31.312 1 98.56 317 ALA A C 1
ATOM 2579 O O . ALA A 1 317 ? -2.355 32.156 31.812 1 98.56 317 ALA A O 1
ATOM 2580 N N . LYS A 1 318 ? -2.953 30.75 30.219 1 98.75 318 LYS A N 1
ATOM 2581 C CA . LYS A 1 318 ? -1.721 30.969 29.469 1 98.75 318 LYS A CA 1
ATOM 2582 C C . LYS A 1 318 ? -1.646 32.406 28.922 1 98.75 318 LYS A C 1
ATOM 2584 O O . LYS A 1 318 ? -0.583 33.031 28.953 1 98.75 318 LYS A O 1
ATOM 2589 N N . TYR A 1 319 ? -2.791 32.844 28.391 1 98.81 319 TYR A N 1
ATOM 2590 C CA . TYR A 1 319 ? -2.859 34.219 27.938 1 98.81 319 TYR A CA 1
ATOM 2591 C C . TYR A 1 319 ? -2.471 35.188 29.047 1 98.81 319 TYR A C 1
ATOM 2593 O O . TYR A 1 319 ? -1.648 36.094 28.844 1 98.81 319 TYR A O 1
ATOM 2601 N N . LEU A 1 320 ? -2.982 35 30.188 1 98.75 320 LEU A N 1
ATOM 2602 C CA . LEU A 1 320 ? -2.754 35.906 31.312 1 98.75 320 LEU A CA 1
ATOM 2603 C C . LEU A 1 320 ? -1.305 35.844 31.781 1 98.75 320 LEU A C 1
ATOM 2605 O O . LEU A 1 320 ? -0.716 36.844 32.156 1 98.75 320 LEU A O 1
ATOM 2609 N N . ALA A 1 321 ? -0.772 34.594 31.797 1 98.81 321 ALA A N 1
ATOM 2610 C CA . ALA A 1 321 ? 0.622 34.438 32.188 1 98.81 321 ALA A CA 1
ATOM 2611 C C . ALA A 1 321 ? 1.562 35.156 31.25 1 98.81 321 ALA A C 1
ATOM 2613 O O . ALA A 1 321 ? 2.508 35.844 31.688 1 98.81 321 ALA A O 1
ATOM 2614 N N . VAL A 1 322 ? 1.342 35.062 29.984 1 98.88 322 VAL A N 1
ATOM 2615 C CA . VAL A 1 322 ? 2.18 35.719 29 1 98.88 322 VAL A CA 1
ATOM 2616 C C . VAL A 1 322 ? 1.979 37.219 29.078 1 98.88 322 VAL A C 1
ATOM 2618 O O . VAL A 1 322 ? 2.934 38 28.938 1 98.88 322 VAL A O 1
ATOM 2621 N N . LYS A 1 323 ? 0.707 37.688 29.234 1 98.81 323 LYS A N 1
ATOM 2622 C CA . LYS A 1 323 ? 0.408 39.094 29.391 1 98.81 323 LYS A CA 1
ATOM 2623 C C . LYS A 1 323 ? 1.193 39.719 30.562 1 98.81 323 LYS A C 1
ATOM 2625 O O . LYS A 1 323 ? 1.78 40.781 30.422 1 98.81 323 LYS A O 1
ATOM 2630 N N . LYS A 1 324 ? 1.184 39.031 31.672 1 98.62 324 LYS A N 1
ATOM 2631 C CA . LYS A 1 324 ? 1.931 39.469 32.844 1 98.62 324 LYS A CA 1
ATOM 2632 C C . LYS A 1 324 ? 3.428 39.531 32.562 1 98.62 324 LYS A C 1
ATOM 2634 O O . LYS A 1 324 ? 4.105 40.5 32.938 1 98.62 324 LYS A O 1
ATOM 2639 N N . MET A 1 325 ? 3.914 38.5 31.984 1 98.75 325 MET A N 1
ATOM 2640 C CA . MET A 1 325 ? 5.328 38.438 31.625 1 98.75 325 MET A CA 1
ATOM 2641 C C . MET A 1 325 ? 5.707 39.594 30.734 1 98.75 325 MET A C 1
ATOM 2643 O O . MET A 1 325 ? 6.73 40.25 30.953 1 98.75 325 MET A O 1
ATOM 2647 N N . MET A 1 326 ? 4.914 39.938 29.734 1 98.62 326 MET A N 1
ATOM 2648 C CA . MET A 1 326 ? 5.16 41.062 28.812 1 98.62 326 MET A CA 1
ATOM 2649 C C . MET A 1 326 ? 5.184 42.375 29.578 1 98.62 326 MET A C 1
ATOM 2651 O O . MET A 1 326 ? 6.066 43.219 29.344 1 98.62 326 MET A O 1
ATOM 2655 N N . ALA A 1 327 ? 4.262 42.594 30.422 1 98.25 327 ALA A N 1
ATOM 2656 C CA . ALA A 1 327 ? 4.168 43.812 31.188 1 98.25 327 ALA A CA 1
ATOM 2657 C C . ALA A 1 327 ? 5.402 44.031 32.062 1 98.25 327 ALA A C 1
ATOM 2659 O O . ALA A 1 327 ? 5.852 45.156 32.25 1 98.25 327 ALA A O 1
ATOM 2660 N N . THR A 1 328 ? 5.902 42.969 32.562 1 98.25 328 THR A N 1
ATOM 2661 C CA . THR A 1 328 ? 7.016 43.031 33.5 1 98.25 328 THR A CA 1
ATOM 2662 C C . THR A 1 328 ? 8.336 43.219 32.75 1 98.25 328 THR A C 1
ATOM 2664 O O . THR A 1 328 ? 9.172 44.031 33.156 1 98.25 328 THR A O 1
ATOM 2667 N N . HIS A 1 329 ? 8.539 42.5 31.719 1 98.06 329 HIS A N 1
ATOM 2668 C CA . HIS A 1 329 ? 9.867 42.406 31.141 1 98.06 329 HIS A CA 1
ATOM 2669 C C . HIS A 1 329 ? 9.945 43.188 29.812 1 98.06 329 HIS A C 1
ATOM 2671 O O . HIS A 1 329 ? 11.039 43.469 29.328 1 98.06 329 HIS A O 1
ATOM 2677 N N . PHE A 1 330 ? 8.852 43.406 29.219 1 98 330 PHE A N 1
ATOM 2678 C CA . PHE A 1 330 ? 8.789 44.094 27.922 1 98 330 PHE A CA 1
ATOM 2679 C C . PHE A 1 330 ? 7.73 45.188 27.938 1 98 330 PHE A C 1
ATOM 2681 O O . PHE A 1 330 ? 6.867 45.219 27.047 1 98 330 PHE A O 1
ATOM 2688 N N . SER A 1 331 ? 7.828 46.094 28.75 1 96.69 331 SER A N 1
ATOM 2689 C CA . SER A 1 331 ? 6.809 47.125 29.031 1 96.69 331 SER A CA 1
ATOM 2690 C C . SER A 1 331 ? 6.711 48.125 27.891 1 96.69 331 SER A C 1
ATOM 2692 O O . SER A 1 331 ? 5.75 48.906 27.828 1 96.69 331 SER 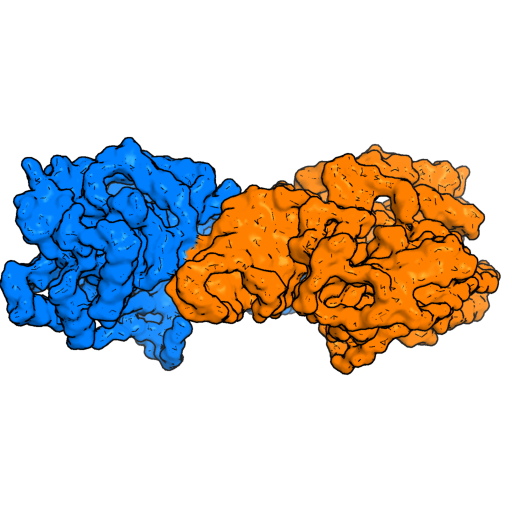A O 1
ATOM 2694 N N . GLU A 1 332 ? 7.656 48.125 27.016 1 96.56 332 GLU A N 1
ATOM 2695 C CA . GLU A 1 332 ? 7.633 49.031 25.859 1 96.56 332 GLU A CA 1
ATOM 2696 C C . GLU A 1 332 ? 6.535 48.625 24.875 1 96.56 332 GLU A C 1
ATOM 2698 O O . GLU A 1 332 ? 6.199 49.406 23.984 1 96.56 332 GLU A O 1
ATOM 2703 N N . TYR A 1 333 ? 5.953 47.5 25.047 1 97.38 333 TYR A N 1
ATOM 2704 C CA . TYR A 1 333 ? 4.82 47.062 24.25 1 97.38 333 TYR A CA 1
ATOM 2705 C C . TYR A 1 333 ? 3.514 47.219 25.016 1 97.38 333 TYR A C 1
ATOM 2707 O O . TYR A 1 333 ? 3.125 46.312 25.766 1 97.38 333 TYR A O 1
ATOM 2715 N N . PRO A 1 334 ? 2.826 48.281 24.766 1 96.94 334 PRO A N 1
ATOM 2716 C CA . PRO A 1 334 ? 1.62 48.531 25.562 1 96.94 334 PRO A CA 1
ATOM 2717 C C . PRO A 1 334 ? 0.54 47.469 25.344 1 96.94 334 PRO A C 1
ATOM 2719 O O . PRO A 1 334 ? 0.359 46.969 24.234 1 96.94 334 PRO A O 1
ATOM 2722 N N . GLN A 1 335 ? -0.146 47.188 26.359 1 98.31 335 GLN A N 1
ATOM 2723 C CA . GLN A 1 335 ? -1.208 46.188 26.359 1 98.31 335 GLN A CA 1
ATOM 2724 C C . GLN A 1 335 ? -2.578 46.844 26.516 1 98.31 335 GLN A C 1
ATOM 2726 O O . GLN A 1 335 ? -2.674 48.031 26.828 1 98.31 335 GLN A O 1
ATOM 2731 N N . LEU A 1 336 ? -3.617 46.125 26.141 1 98.44 336 LEU A N 1
ATOM 2732 C CA . LEU A 1 336 ? -5.004 46.531 26.344 1 98.44 336 LEU A CA 1
ATOM 2733 C C . LEU A 1 336 ? -5.77 45.469 27.125 1 98.44 336 LEU A C 1
ATOM 2735 O O . LEU A 1 336 ? -5.27 44.344 27.297 1 98.44 336 LEU A O 1
ATOM 2739 N N . GLU A 1 337 ? -6.891 45.875 27.594 1 98.25 337 GLU A N 1
ATOM 2740 C CA . GLU A 1 337 ? -7.762 44.875 28.219 1 98.25 337 GLU A CA 1
ATOM 2741 C C . GLU A 1 337 ? -8.336 43.906 27.188 1 98.25 337 GLU A C 1
ATOM 2743 O O . GLU A 1 337 ? -8.883 44.344 26.172 1 98.25 337 GLU A O 1
ATOM 2748 N N . PRO A 1 338 ? -8.18 42.656 27.422 1 98.5 338 PRO A N 1
ATOM 2749 C CA . PRO A 1 338 ? -8.695 41.719 26.422 1 98.5 338 PRO A CA 1
ATOM 2750 C C . PRO A 1 338 ? -10.219 41.656 26.391 1 98.5 338 PRO A C 1
ATOM 2752 O O . PRO A 1 338 ? -10.875 42.094 27.344 1 98.5 338 PRO A O 1
ATOM 2755 N N . LEU A 1 339 ? -10.719 41.156 25.234 1 98.62 339 LEU A N 1
ATOM 2756 C CA . LEU A 1 339 ? -12.148 40.906 25.062 1 98.62 339 LEU A CA 1
ATOM 2757 C C . LEU A 1 339 ? -12.508 39.469 25.438 1 98.62 339 LEU A C 1
ATOM 2759 O O . LEU A 1 339 ? -11.703 38.562 25.266 1 98.62 339 LEU A O 1
ATOM 2763 N N . TYR A 1 340 ? -13.695 39.344 25.969 1 98 340 TYR A N 1
ATOM 2764 C CA . TYR A 1 340 ? -14.258 38.031 26.297 1 98 340 TYR A CA 1
ATOM 2765 C C . TYR A 1 340 ? -15.633 37.844 25.656 1 98 340 TYR A C 1
ATOM 2767 O O . TYR A 1 340 ? -16.422 38.812 25.594 1 98 340 TYR A O 1
ATOM 2775 N N . LYS A 1 341 ? -15.852 36.625 25.219 1 96.12 341 LYS A N 1
ATOM 2776 C CA . LYS A 1 341 ? -17.172 36.219 24.75 1 96.12 341 LYS A CA 1
ATOM 2777 C C . LYS A 1 341 ? -17.922 35.406 25.797 1 96.12 341 LYS A C 1
ATOM 2779 O O . LYS A 1 341 ? -17.297 34.625 26.516 1 96.12 341 LYS A O 1
ATOM 2784 N N . GLU A 1 342 ? -19.219 35.688 25.781 1 95.81 342 GLU A N 1
ATOM 2785 C CA . GLU A 1 342 ? -20.078 34.875 26.656 1 95.81 342 GLU A CA 1
ATOM 2786 C C . GLU A 1 342 ? -20.562 33.625 25.953 1 95.81 342 GLU A C 1
ATOM 2788 O O . GLU A 1 342 ? -20.578 33.562 24.719 1 95.81 342 GLU A O 1
ATOM 2793 N N . SER A 1 343 ? -20.906 32.656 26.75 1 97.69 343 SER A N 1
ATOM 2794 C CA . SER A 1 343 ? -21.469 31.406 26.25 1 97.69 343 SER A CA 1
ATOM 2795 C C . SER A 1 343 ? -22.875 31.172 26.797 1 97.69 343 SER A C 1
ATOM 2797 O O . SER A 1 343 ? -23.281 31.812 27.766 1 97.69 343 SER A O 1
ATOM 2799 N N . MET A 1 344 ? -23.578 30.297 26.141 1 98.19 344 MET A N 1
ATOM 2800 C CA . MET A 1 344 ? -24.922 29.938 26.578 1 98.19 344 MET A CA 1
ATOM 2801 C C . MET A 1 344 ? -25.047 28.438 26.766 1 98.19 344 MET A C 1
ATOM 2803 O O . MET A 1 344 ? -24.203 27.672 26.312 1 98.19 344 MET A O 1
ATOM 2807 N N . GLU A 1 345 ? -25.984 28.062 27.5 1 98.25 345 GLU A N 1
ATOM 2808 C CA . GLU A 1 345 ? -26.375 26.672 27.672 1 98.25 345 GLU A CA 1
ATOM 2809 C C . GLU A 1 345 ? -27.859 26.484 27.453 1 98.25 345 GLU A C 1
ATOM 2811 O O . GLU A 1 345 ? -28.641 27.422 27.625 1 98.25 345 GLU A O 1
ATOM 2816 N N . LEU A 1 346 ? -28.25 25.422 27.016 1 98.25 346 LEU A N 1
ATOM 2817 C CA . LEU A 1 346 ? -29.641 25.016 26.797 1 98.25 346 LEU A CA 1
ATOM 2818 C C . LEU A 1 346 ? -29.812 23.531 27.062 1 98.25 346 LEU A C 1
ATOM 2820 O O . LEU A 1 346 ? -29.078 22.703 26.5 1 98.25 346 LEU A O 1
ATOM 2824 N N . ASP A 1 347 ? -30.797 23.188 27.906 1 97.12 347 ASP A N 1
ATOM 2825 C CA . ASP A 1 347 ? -31.016 21.781 28.25 1 97.12 347 ASP A CA 1
ATOM 2826 C C . ASP A 1 347 ? -32.25 21.234 27.531 1 97.12 347 ASP A C 1
ATOM 2828 O O . ASP A 1 347 ? -33.156 21.984 27.156 1 97.12 347 ASP A O 1
ATOM 2832 N N . ALA A 1 348 ? -32.219 19.969 27.312 1 97.44 348 ALA A N 1
ATOM 2833 C CA . ALA A 1 348 ? -33.375 19.156 26.938 1 97.44 348 ALA A CA 1
ATOM 2834 C C . ALA A 1 348 ? -33.938 19.594 25.594 1 97.44 348 ALA A C 1
ATOM 2836 O O . ALA A 1 348 ? -35.156 19.844 25.484 1 97.44 348 ALA A O 1
ATOM 2837 N N . ILE A 1 349 ? -33.125 19.828 24.672 1 98.62 349 ILE A N 1
ATOM 2838 C CA . ILE A 1 349 ? -33.594 20.062 23.312 1 98.62 349 ILE A CA 1
ATOM 2839 C C . ILE A 1 349 ? -34.156 18.766 22.734 1 98.62 349 ILE A C 1
ATOM 2841 O O . ILE A 1 349 ? -33.469 17.766 22.609 1 98.62 349 ILE A O 1
ATOM 2845 N N . PRO A 1 350 ? -35.375 18.75 22.297 1 98.44 350 PRO A N 1
ATOM 2846 C CA . PRO A 1 350 ? -36.031 17.484 21.969 1 98.44 350 PRO A CA 1
ATOM 2847 C C . PRO A 1 350 ? -35.75 17 20.547 1 98.44 350 PRO A C 1
ATOM 2849 O O . PRO A 1 350 ? -35.625 17.828 19.625 1 98.44 350 PRO A O 1
ATOM 2852 N N . LEU A 1 351 ? -35.719 15.742 20.406 1 98.69 351 LEU A N 1
ATOM 2853 C CA . LEU A 1 351 ? -35.719 15.102 19.094 1 98.69 351 LEU A CA 1
ATOM 2854 C C . LEU A 1 351 ? -37.062 15.312 18.406 1 98.69 351 LEU A C 1
ATOM 2856 O O . LEU A 1 351 ? -38.125 15.055 18.984 1 98.69 351 LEU A O 1
ATOM 2860 N N . VAL A 1 352 ? -37.062 15.734 17.109 1 98.31 352 VAL A N 1
ATOM 2861 C CA . VAL A 1 352 ? -38.312 16.047 16.438 1 98.31 352 VAL A CA 1
ATOM 2862 C C . VAL A 1 352 ? -38.531 15.094 15.258 1 98.31 352 VAL A C 1
ATOM 2864 O O . VAL A 1 352 ? -39.656 14.805 14.883 1 98.31 352 VAL A O 1
ATOM 2867 N N . GLU A 1 353 ? -37.406 14.781 14.578 1 98 353 GLU A N 1
ATOM 2868 C CA . GLU A 1 353 ? -37.469 13.875 13.438 1 98 353 GLU A CA 1
ATOM 2869 C C . GLU A 1 353 ? -36.25 12.945 13.414 1 98 353 GLU A C 1
ATOM 2871 O O . GLU A 1 353 ? -35.188 13.281 13.938 1 98 353 GLU A O 1
ATOM 2876 N N . LYS A 1 354 ? -36.375 11.828 12.906 1 98.5 354 LYS A N 1
ATOM 2877 C CA . LYS A 1 354 ? -35.281 10.906 12.641 1 98.5 354 LYS A CA 1
ATOM 2878 C C . LYS A 1 354 ? -35.562 10.086 11.383 1 98.5 354 LYS A C 1
ATOM 2880 O O . LYS A 1 354 ? -36.719 9.844 11.023 1 98.5 354 LYS A O 1
ATOM 2885 N N . VAL A 1 355 ? -34.5 9.703 10.688 1 98.69 355 VAL A N 1
ATOM 2886 C CA . VAL A 1 355 ? -34.625 8.953 9.445 1 98.69 355 VAL A CA 1
ATOM 2887 C C . VAL A 1 355 ? -33.344 8.148 9.203 1 98.69 355 VAL A C 1
ATOM 2889 O O . VAL A 1 355 ? -32.25 8.617 9.516 1 98.69 355 VAL A O 1
ATOM 2892 N N . SER A 1 356 ? -33.5 6.938 8.664 1 98.56 356 SER A N 1
ATOM 2893 C CA . SER A 1 356 ? -32.344 6.078 8.367 1 98.56 356 SER A CA 1
ATOM 2894 C C . SER A 1 356 ? -31.641 6.523 7.098 1 98.56 356 SER A C 1
ATOM 2896 O O . SER A 1 356 ? -32.281 6.934 6.129 1 98.56 356 SER A O 1
ATOM 2898 N N . LEU A 1 357 ? -30.297 6.363 7.055 1 98.62 357 LEU A N 1
ATOM 2899 C CA . LEU A 1 357 ? -29.5 6.699 5.883 1 98.62 357 LEU A CA 1
ATOM 2900 C C . LEU A 1 357 ? -29.969 5.93 4.656 1 98.62 357 LEU A C 1
ATOM 2902 O O . LEU A 1 357 ? -30.188 6.516 3.592 1 98.62 357 LEU A O 1
ATOM 2906 N N . PHE A 1 358 ? -30.203 4.621 4.789 1 98.12 358 PHE A N 1
ATOM 2907 C CA . PHE A 1 358 ? -30.5 3.744 3.662 1 98.12 358 PHE A CA 1
ATOM 2908 C C . PHE A 1 358 ? -31.812 4.137 3.004 1 98.12 358 PHE A C 1
ATOM 2910 O O . PHE A 1 358 ? -32.031 3.859 1.823 1 98.12 358 PHE A O 1
ATOM 2917 N N . GLU A 1 359 ? -32.688 4.852 3.736 1 97.62 359 GLU A N 1
ATOM 2918 C CA . GLU A 1 359 ? -34 5.238 3.229 1 97.62 359 GLU A CA 1
ATOM 2919 C C . GLU A 1 359 ? -33.969 6.59 2.523 1 97.62 359 GLU A C 1
ATOM 2921 O O . GLU A 1 359 ? -34.875 6.961 1.812 1 97.62 359 GLU A O 1
ATOM 2926 N N . THR A 1 360 ? -32.906 7.301 2.686 1 96.94 360 THR A N 1
ATOM 2927 C CA . THR A 1 360 ? -32.875 8.656 2.158 1 96.94 360 THR A CA 1
ATOM 2928 C C . THR A 1 360 ? -31.75 8.82 1.138 1 96.94 360 THR A C 1
ATOM 2930 O O . THR A 1 360 ? -31.391 9.938 0.77 1 96.94 360 THR A O 1
ATOM 2933 N N . LEU A 1 361 ? -31.125 7.812 0.614 1 97.69 361 LEU A N 1
ATOM 2934 C CA . LEU A 1 361 ? -30 7.859 -0.316 1 97.69 361 LEU A CA 1
ATOM 2935 C C . LEU A 1 361 ? -30.391 8.602 -1.595 1 97.69 361 LEU A C 1
ATOM 2937 O O . LEU A 1 361 ? -29.578 9.344 -2.15 1 97.69 361 LEU A O 1
ATOM 2941 N N . ASP A 1 362 ? -31.594 8.477 -2.07 1 95.88 362 ASP A N 1
ATOM 2942 C CA . ASP A 1 362 ? -32.031 9.055 -3.334 1 95.88 362 ASP A CA 1
ATOM 2943 C C . ASP A 1 362 ? -32.062 10.578 -3.262 1 95.88 362 ASP A C 1
ATOM 2945 O O . ASP A 1 362 ? -31.922 11.258 -4.281 1 95.88 362 ASP A O 1
ATOM 2949 N N . SER A 1 363 ? -32.281 11.039 -2.059 1 96.69 363 SER A N 1
ATOM 2950 C CA . SER A 1 363 ? -32.312 12.492 -1.886 1 96.69 363 SER A CA 1
ATOM 2951 C C . SER A 1 363 ? -30.922 13.047 -1.636 1 96.69 363 SER A C 1
ATOM 2953 O O . SER A 1 363 ? -30.625 14.195 -1.988 1 96.69 363 SER A O 1
ATOM 2955 N N . LEU A 1 364 ? -30.047 12.273 -1.125 1 96 364 LEU A N 1
ATOM 2956 C CA . LEU A 1 364 ? -28.766 12.766 -0.65 1 96 364 LEU A CA 1
ATOM 2957 C C . LEU A 1 364 ? -27.672 12.539 -1.693 1 96 364 LEU A C 1
ATOM 2959 O O . LEU A 1 364 ? -26.641 13.203 -1.675 1 96 364 LEU A O 1
ATOM 2963 N N . SER A 1 365 ? -27.859 11.539 -2.572 1 95.56 365 SER A N 1
ATOM 2964 C CA . SER A 1 365 ? -26.766 11.094 -3.428 1 95.56 365 SER A CA 1
ATOM 2965 C C . SER A 1 365 ? -27.281 10.664 -4.797 1 95.56 365 SER A C 1
ATOM 2967 O O . SER A 1 365 ? -28.469 10.391 -4.965 1 95.56 365 SER A O 1
ATOM 2969 N N . SER A 1 366 ? -26.391 10.758 -5.789 1 95.75 366 SER A N 1
ATOM 2970 C CA . SER A 1 366 ? -26.609 10.133 -7.094 1 95.75 366 SER A CA 1
ATOM 2971 C C . SER A 1 366 ? -25.641 8.969 -7.309 1 95.75 366 SER A C 1
ATOM 2973 O O . SER A 1 366 ? -24.422 9.164 -7.371 1 95.75 366 SER A O 1
ATOM 2975 N N . PRO A 1 367 ? -26.188 7.812 -7.422 1 96.69 367 PRO A N 1
ATOM 2976 C CA . PRO A 1 367 ? -25.328 6.633 -7.473 1 96.69 367 PRO A CA 1
ATOM 2977 C C . PRO A 1 367 ? -24.516 6.551 -8.766 1 96.69 367 PRO A C 1
ATOM 2979 O O . PRO A 1 367 ? -24.984 6.98 -9.82 1 96.69 367 PRO A O 1
ATOM 2982 N N . VAL A 1 368 ? -23.312 6.051 -8.742 1 98.12 368 VAL A N 1
ATOM 2983 C CA . VAL A 1 368 ? -22.438 5.723 -9.859 1 98.12 368 VAL A CA 1
ATOM 2984 C C . VAL A 1 368 ? -22.188 4.219 -9.898 1 98.12 368 VAL A C 1
ATOM 2986 O O . VAL A 1 368 ? -21.828 3.613 -8.883 1 98.12 368 VAL A O 1
ATOM 2989 N N . GLU A 1 369 ? -22.406 3.627 -11.047 1 98.19 369 GLU A N 1
ATOM 2990 C CA . GLU A 1 369 ? -22.25 2.18 -11.156 1 98.19 369 GLU A CA 1
ATOM 2991 C C . GLU A 1 369 ? -20.922 1.815 -11.82 1 98.19 369 GLU A C 1
ATOM 2993 O O . GLU A 1 369 ? -20.453 2.529 -12.711 1 98.19 369 GLU A O 1
ATOM 2998 N N . SER A 1 370 ? -20.281 0.823 -11.367 1 97.75 370 SER A N 1
ATOM 2999 C CA . SER A 1 370 ? -19.078 0.255 -11.961 1 97.75 370 SER A CA 1
ATOM 3000 C C . SER A 1 370 ? -18.953 -1.232 -11.641 1 97.75 370 SER A C 1
ATOM 3002 O O . SER A 1 370 ? -19.594 -1.73 -10.719 1 97.75 370 SER A O 1
ATOM 3004 N N . LEU A 1 371 ? -18.203 -1.982 -12.406 1 97.31 371 LEU A N 1
ATOM 3005 C CA . LEU A 1 371 ? -18.016 -3.414 -12.195 1 97.31 371 LEU A CA 1
ATOM 3006 C C . LEU A 1 371 ? -17.266 -3.678 -10.891 1 97.31 371 LEU A C 1
ATOM 3008 O O . LEU A 1 371 ? -17.609 -4.605 -10.148 1 97.31 371 LEU A O 1
ATOM 3012 N N . TYR A 1 372 ? -16.25 -2.883 -10.617 1 97.25 372 TYR A N 1
ATOM 3013 C CA . TYR A 1 372 ? -15.438 -2.988 -9.406 1 97.25 372 TYR A CA 1
ATOM 3014 C C . TYR A 1 372 ? -15.547 -1.721 -8.57 1 97.25 372 TYR A C 1
ATOM 3016 O O . TYR A 1 372 ? -15.922 -0.663 -9.078 1 97.25 372 TYR A O 1
ATOM 3024 N N . PRO A 1 373 ? -15.234 -1.807 -7.258 1 97.88 373 PRO A N 1
ATOM 3025 C CA . PRO A 1 373 ? -15.266 -0.613 -6.406 1 97.88 373 PRO A CA 1
ATOM 3026 C C . PRO A 1 373 ? -14.32 0.481 -6.887 1 97.88 373 PRO A C 1
ATOM 3028 O O . PRO A 1 373 ? -13.211 0.186 -7.344 1 97.88 373 PRO A O 1
ATOM 3031 N N . GLN A 1 374 ? -14.805 1.714 -6.781 1 97.75 374 GLN A N 1
ATOM 3032 C CA . GLN A 1 374 ? -13.992 2.885 -7.109 1 97.75 374 GLN A CA 1
ATOM 3033 C C . GLN A 1 374 ? -13.594 3.648 -5.852 1 97.75 374 GLN A C 1
ATOM 3035 O O . GLN A 1 374 ? -14.336 3.664 -4.867 1 97.75 374 GLN A O 1
ATOM 3040 N N . LYS A 1 375 ? -12.484 4.312 -5.934 1 97.44 375 LYS A N 1
ATOM 3041 C CA . LYS A 1 375 ? -12.008 5.164 -4.848 1 97.44 375 LYS A CA 1
ATOM 3042 C C . LYS A 1 375 ? -12.805 6.465 -4.781 1 97.44 375 LYS A C 1
ATOM 3044 O O . LYS A 1 375 ? -13.383 6.898 -5.781 1 97.44 375 LYS A O 1
ATOM 3049 N N . MET A 1 376 ? -12.758 7.086 -3.568 1 97.12 376 MET A N 1
ATOM 3050 C CA . MET A 1 376 ? -13.484 8.328 -3.338 1 97.12 376 MET A CA 1
ATOM 3051 C C . MET A 1 376 ? -13.055 9.406 -4.328 1 97.12 376 MET A C 1
ATOM 3053 O O . MET A 1 376 ? -13.891 10.078 -4.93 1 97.12 376 MET A O 1
ATOM 3057 N N . GLU A 1 377 ? -11.75 9.539 -4.574 1 96.69 377 GLU A N 1
ATOM 3058 C CA . GLU A 1 377 ? -11.203 10.617 -5.402 1 96.69 377 GLU A CA 1
ATOM 3059 C C . GLU A 1 377 ? -11.594 10.43 -6.867 1 96.69 377 GLU A C 1
ATOM 3061 O O . GLU A 1 377 ? -11.766 11.414 -7.594 1 96.69 377 GLU A O 1
ATOM 3066 N N . GLU A 1 378 ? -11.758 9.203 -7.262 1 94.69 378 GLU A N 1
ATOM 3067 C CA . GLU A 1 378 ? -12.141 8.906 -8.633 1 94.69 378 GLU A CA 1
ATOM 3068 C C . GLU A 1 378 ? -13.594 9.305 -8.898 1 94.69 378 GLU A C 1
ATOM 3070 O O . GLU A 1 378 ? -13.992 9.5 -10.047 1 94.69 378 GLU A O 1
ATOM 3075 N N . LEU A 1 379 ? -14.398 9.391 -7.832 1 96.62 379 LEU A N 1
ATOM 3076 C CA . LEU A 1 379 ? -15.812 9.75 -7.941 1 96.62 379 LEU A CA 1
ATOM 3077 C C . LEU A 1 379 ? -16 11.25 -7.746 1 96.62 379 LEU A C 1
ATOM 3079 O O . LEU A 1 379 ? -17.141 11.727 -7.645 1 96.62 379 LEU A O 1
ATOM 3083 N N . GLY A 1 380 ? -14.883 11.977 -7.594 1 94.12 380 GLY A N 1
ATOM 3084 C CA . GLY A 1 380 ? -14.945 13.414 -7.387 1 94.12 380 GLY A CA 1
ATOM 3085 C C . GLY A 1 380 ? -15.289 13.789 -5.957 1 94.12 380 GLY A C 1
ATOM 3086 O O . GLY A 1 380 ? -15.711 14.922 -5.695 1 94.12 380 GLY A O 1
ATOM 3087 N N . GLN A 1 381 ? -15.188 12.844 -5.082 1 94.69 381 GLN A N 1
ATOM 3088 C CA . GLN A 1 381 ? -15.453 13.078 -3.668 1 94.69 381 GLN A CA 1
ATOM 3089 C C . GLN A 1 381 ? -14.164 13.055 -2.855 1 94.69 381 GLN A C 1
ATOM 3091 O O . GLN A 1 381 ? -13.391 12.102 -2.941 1 94.69 381 GLN A O 1
ATOM 3096 N N . SER A 1 382 ? -13.984 14.008 -2.012 1 94 382 SER A N 1
ATOM 3097 C CA . SER A 1 382 ? -12.742 14.094 -1.255 1 94 382 SER A CA 1
ATOM 3098 C C . SER A 1 382 ? -12.953 13.711 0.206 1 94 382 SER A C 1
ATOM 3100 O O . SER A 1 382 ? -12.039 13.203 0.859 1 94 382 SER A O 1
ATOM 3102 N N . TYR A 1 383 ? -14.188 13.914 0.701 1 96.44 383 TYR A N 1
ATOM 3103 C CA . TYR A 1 383 ? -14.391 13.82 2.143 1 96.44 383 TYR A CA 1
ATOM 3104 C C . TYR A 1 383 ? -15.703 13.109 2.463 1 96.44 383 TYR A C 1
ATOM 3106 O O . TYR A 1 383 ? -16.484 12.82 1.563 1 96.44 383 TYR A O 1
ATOM 3114 N N . GLY A 1 384 ? -15.875 12.812 3.709 1 97.75 384 GLY A N 1
ATOM 3115 C CA . GLY A 1 384 ? -17.156 12.297 4.191 1 97.75 384 GLY A CA 1
ATOM 3116 C C . GLY A 1 384 ? -17.25 10.789 4.141 1 97.75 384 GLY A C 1
ATOM 3117 O O . GLY A 1 384 ? -16.375 10.086 4.664 1 97.75 384 GLY A O 1
ATOM 3118 N N . TYR A 1 385 ? -18.375 10.328 3.592 1 98.5 385 TYR A N 1
ATOM 3119 C CA . TYR A 1 385 ? -18.656 8.898 3.545 1 98.5 385 TYR A CA 1
ATOM 3120 C C . TYR A 1 385 ? -18.938 8.445 2.115 1 98.5 385 TYR A C 1
ATOM 3122 O O . TYR A 1 385 ? -19.297 9.258 1.258 1 98.5 385 TYR A O 1
ATOM 3130 N N . LEU A 1 386 ? -18.688 7.238 1.903 1 98.69 386 LEU A N 1
ATOM 3131 C CA . LEU A 1 386 ? -19.031 6.578 0.65 1 98.69 386 LEU A CA 1
ATOM 3132 C C . LEU A 1 386 ? -19.703 5.23 0.911 1 98.69 386 LEU A C 1
ATOM 3134 O O . LEU A 1 386 ? -19.172 4.402 1.653 1 98.69 386 LEU A O 1
ATOM 3138 N N . LEU A 1 387 ? -20.891 5.062 0.366 1 98.88 387 LEU A N 1
ATOM 3139 C CA . LEU A 1 387 ? -21.594 3.789 0.5 1 98.88 387 LEU A CA 1
ATOM 3140 C C . LEU A 1 387 ? -21.438 2.945 -0.76 1 98.88 387 LEU A C 1
ATOM 3142 O O . LEU A 1 387 ? -21.719 3.412 -1.865 1 98.88 387 LEU A O 1
ATOM 3146 N N . TYR A 1 388 ? -20.891 1.764 -0.584 1 98.81 388 TYR A N 1
ATOM 3147 C CA . TYR A 1 388 ? -20.844 0.751 -1.633 1 98.81 388 TYR A CA 1
ATOM 3148 C C . TYR A 1 388 ? -21.984 -0.24 -1.492 1 98.81 388 TYR A C 1
ATOM 3150 O O . TYR A 1 388 ? -22.219 -0.792 -0.412 1 98.81 388 TYR A O 1
ATOM 3158 N N . ARG A 1 389 ? -22.75 -0.448 -2.604 1 98.62 389 ARG A N 1
ATOM 3159 C CA . ARG A 1 389 ? -23.875 -1.385 -2.564 1 98.62 389 ARG A CA 1
ATOM 3160 C C . ARG A 1 389 ? -23.781 -2.391 -3.709 1 98.62 389 ARG A C 1
ATOM 3162 O O . ARG A 1 389 ? -23.453 -2.027 -4.836 1 98.62 389 ARG A O 1
ATOM 3169 N N . THR A 1 390 ? -23.875 -3.662 -3.391 1 98.56 390 THR A N 1
ATOM 3170 C CA . THR A 1 390 ? -24.062 -4.703 -4.398 1 98.56 390 THR A CA 1
ATOM 3171 C C . THR A 1 390 ? -25 -5.785 -3.896 1 98.56 390 THR A C 1
ATOM 3173 O O . THR A 1 390 ? -25.562 -5.672 -2.801 1 98.56 390 THR A O 1
ATOM 3176 N N . GLU A 1 391 ? -25.328 -6.715 -4.781 1 97.31 391 GLU A N 1
ATOM 3177 C CA . GLU A 1 391 ? -26.125 -7.883 -4.43 1 97.31 391 GLU A CA 1
ATOM 3178 C C . GLU A 1 391 ? -25.328 -9.172 -4.57 1 97.31 391 GLU A C 1
ATOM 3180 O O . GLU A 1 391 ? -24.438 -9.258 -5.414 1 97.31 391 GLU A O 1
ATOM 3185 N N . THR A 1 392 ? -25.641 -10.07 -3.691 1 93.69 392 THR A N 1
ATOM 3186 C CA . THR A 1 392 ? -24.953 -11.352 -3.809 1 93.69 392 THR A CA 1
ATOM 3187 C C . THR A 1 392 ? -25.859 -12.492 -3.363 1 93.69 392 THR A C 1
ATOM 3189 O O . THR A 1 392 ? -26.812 -12.281 -2.609 1 93.69 392 THR A O 1
ATOM 3192 N N . ASN A 1 393 ? -25.531 -13.664 -3.939 1 93 393 ASN A N 1
ATOM 3193 C CA . ASN A 1 393 ? -26.125 -14.914 -3.477 1 93 393 ASN A CA 1
ATOM 3194 C C . ASN A 1 393 ? -25.172 -15.703 -2.59 1 93 393 ASN A C 1
ATOM 3196 O O . ASN A 1 393 ? -23.953 -15.695 -2.816 1 93 393 ASN A O 1
ATOM 3200 N N . TRP A 1 394 ? -25.766 -16.297 -1.561 1 93.44 394 TRP A N 1
ATOM 3201 C CA . TRP A 1 394 ? -24.938 -17.109 -0.667 1 93.44 394 TRP A CA 1
ATOM 3202 C C . TRP A 1 394 ? -24.875 -18.547 -1.146 1 93.44 394 TRP A C 1
ATOM 3204 O O . TRP A 1 394 ? -25.906 -19.141 -1.501 1 93.44 394 TRP A O 1
ATOM 3214 N N . ASP A 1 395 ? -23.75 -19.141 -1.138 1 93.19 395 ASP A N 1
ATOM 3215 C CA . ASP A 1 395 ? -23.531 -20.484 -1.679 1 93.19 395 ASP A CA 1
ATOM 3216 C C . ASP A 1 395 ? -23.406 -21.516 -0.56 1 93.19 395 ASP A C 1
ATOM 3218 O O . ASP A 1 395 ? -23.453 -22.719 -0.809 1 93.19 395 ASP A O 1
ATOM 3222 N N . ALA A 1 396 ? -23.172 -21.047 0.645 1 91.81 396 ALA A N 1
ATOM 3223 C CA . ALA A 1 396 ? -23.062 -21.891 1.836 1 91.81 396 ALA A CA 1
ATOM 3224 C C . ALA A 1 396 ? -23.781 -21.25 3.021 1 91.81 396 ALA A C 1
ATOM 3226 O O . ALA A 1 396 ? -24.219 -20.094 2.947 1 91.81 396 ALA A O 1
ATOM 3227 N N . GLU A 1 397 ? -23.875 -22 4.117 1 91.31 397 GLU A N 1
ATOM 3228 C CA . GLU A 1 397 ? -24.531 -21.516 5.316 1 91.31 397 GLU A CA 1
ATOM 3229 C C . GLU A 1 397 ? -23.688 -20.453 6.02 1 91.31 397 GLU A C 1
ATOM 3231 O O . GLU A 1 397 ? -24.234 -19.594 6.738 1 91.31 397 GLU A O 1
ATOM 3236 N N . GLU A 1 398 ? -22.469 -20.516 5.836 1 94.38 398 GLU A N 1
ATOM 3237 C CA . GLU A 1 398 ? -21.516 -19.516 6.324 1 94.38 398 GLU A CA 1
ATOM 3238 C C . GLU A 1 398 ? -20.469 -19.188 5.273 1 94.38 398 GLU A C 1
ATOM 3240 O O . GLU A 1 398 ? -19.859 -20.094 4.695 1 94.38 398 GLU A O 1
ATOM 3245 N N . GLU A 1 399 ? -20.375 -17.984 4.973 1 95 399 GLU A N 1
ATOM 3246 C CA . GLU A 1 399 ? -19.375 -17.578 4.004 1 95 399 GLU A CA 1
ATOM 3247 C C . GLU A 1 399 ? -18.516 -16.422 4.547 1 95 399 GLU A C 1
ATOM 3249 O O . GLU A 1 399 ? -18.969 -15.656 5.398 1 95 399 GLU A O 1
ATOM 3254 N N . ARG A 1 400 ? -17.344 -16.375 4.074 1 96.5 400 ARG A N 1
ATOM 3255 C CA . ARG A 1 400 ? -16.359 -15.367 4.488 1 96.5 400 ARG A CA 1
ATOM 3256 C C . ARG A 1 400 ? -16.359 -14.172 3.545 1 96.5 400 ARG A C 1
ATOM 3258 O O . ARG A 1 400 ? -16.406 -14.336 2.322 1 96.5 400 ARG A O 1
ATOM 3265 N N . LEU A 1 401 ? -16.391 -12.984 4.113 1 97.62 401 LEU A N 1
ATOM 3266 C CA . LEU A 1 401 ? -16.188 -11.734 3.387 1 97.62 401 LEU A CA 1
ATOM 3267 C C . LEU A 1 401 ? -14.891 -11.062 3.818 1 97.62 401 LEU A C 1
ATOM 3269 O O . LEU A 1 401 ? -14.508 -11.133 4.988 1 97.62 401 LEU A O 1
ATOM 3273 N N . ARG A 1 402 ? -14.211 -10.406 2.904 1 97.69 402 ARG A N 1
ATOM 3274 C CA . ARG A 1 402 ? -13.031 -9.602 3.197 1 97.69 402 ARG A CA 1
ATOM 3275 C C . ARG A 1 402 ? -13.023 -8.32 2.363 1 97.69 402 ARG A C 1
ATOM 3277 O O . ARG A 1 402 ? -13.219 -8.367 1.146 1 97.69 402 ARG A O 1
ATOM 3284 N N . ILE A 1 403 ? -12.867 -7.191 2.982 1 98.31 403 ILE A N 1
ATOM 3285 C CA . ILE A 1 403 ? -12.664 -5.922 2.297 1 98.31 403 ILE A CA 1
ATOM 3286 C C . ILE A 1 403 ? -11.172 -5.707 2.035 1 98.31 403 ILE A C 1
ATOM 3288 O O . ILE A 1 403 ? -10.383 -5.59 2.973 1 98.31 403 ILE A O 1
ATOM 3292 N N . ILE A 1 404 ? -10.82 -5.609 0.751 1 97.44 404 ILE A N 1
ATOM 3293 C CA . ILE A 1 404 ? -9.406 -5.547 0.398 1 97.44 404 ILE A CA 1
ATOM 3294 C C . ILE A 1 404 ? -9.023 -4.102 0.082 1 97.44 404 ILE A C 1
ATOM 3296 O O . ILE A 1 404 ? -9.578 -3.49 -0.833 1 97.44 404 ILE A O 1
ATOM 3300 N N . ASP A 1 405 ? -8.094 -3.531 0.86 1 96.19 405 ASP A N 1
ATOM 3301 C CA . ASP A 1 405 ? -7.52 -2.203 0.665 1 96.19 405 ASP A CA 1
ATOM 3302 C C . ASP A 1 405 ? -8.57 -1.117 0.869 1 96.19 405 ASP A C 1
ATOM 3304 O O . ASP A 1 405 ? -8.734 -0.232 0.026 1 96.19 405 ASP A O 1
ATOM 3308 N N . GLY A 1 406 ? -9.297 -1.221 1.94 1 97.19 406 GLY A N 1
ATOM 3309 C CA . GLY A 1 406 ? -10.219 -0.175 2.346 1 97.19 406 GLY A CA 1
ATOM 3310 C C . GLY A 1 406 ? -9.633 0.787 3.357 1 97.19 406 GLY A C 1
ATOM 3311 O O . GLY A 1 406 ? -8.797 0.398 4.18 1 97.19 406 GLY A O 1
ATOM 3312 N N . ARG A 1 407 ? -10.062 1.999 3.291 1 97.12 407 ARG A N 1
ATOM 3313 C CA . ARG A 1 407 ? -9.688 3.02 4.262 1 97.12 407 ARG A CA 1
ATOM 3314 C C . ARG A 1 407 ? -10.805 4.047 4.434 1 97.12 407 ARG A C 1
ATOM 3316 O O . ARG A 1 407 ? -11.484 4.398 3.469 1 97.12 407 ARG A O 1
ATOM 3323 N N . ASP A 1 408 ? -11.109 4.484 5.633 1 98 408 ASP A N 1
ATOM 3324 C CA . ASP A 1 408 ? -10.359 4.266 6.871 1 98 408 ASP A CA 1
ATOM 3325 C C . ASP A 1 408 ? -11.141 3.371 7.832 1 98 408 ASP A C 1
ATOM 3327 O O . ASP A 1 408 ? -10.555 2.672 8.656 1 98 408 ASP A O 1
ATOM 3331 N N . ARG A 1 409 ? -12.453 3.559 7.812 1 98.56 409 ARG A N 1
ATOM 3332 C CA . ARG A 1 409 ? -13.375 2.822 8.664 1 98.56 409 ARG A CA 1
ATOM 3333 C C . ARG A 1 409 ? -14.531 2.248 7.855 1 98.56 409 ARG A C 1
ATOM 3335 O O . ARG A 1 409 ? -15.164 2.961 7.074 1 98.56 409 ARG A O 1
ATOM 3342 N N . ALA A 1 410 ? -14.789 0.947 8.039 1 98.75 410 ALA A N 1
ATOM 3343 C CA . ALA A 1 410 ? -15.789 0.263 7.223 1 98.75 410 ALA A CA 1
ATOM 3344 C C . ALA A 1 410 ? -16.859 -0.376 8.094 1 98.75 410 ALA A C 1
ATOM 3346 O O . ALA A 1 410 ? -16.547 -1.041 9.086 1 98.75 410 ALA A O 1
ATOM 3347 N N . GLN A 1 411 ? -18.094 -0.173 7.75 1 98.81 411 GLN A N 1
ATOM 3348 C CA . GLN A 1 411 ? -19.219 -0.89 8.336 1 98.81 411 GLN A CA 1
ATOM 3349 C C . GLN A 1 411 ? -19.969 -1.712 7.289 1 98.81 411 GLN A C 1
ATOM 3351 O O . GLN A 1 411 ? -20.484 -1.163 6.312 1 98.81 411 GLN A O 1
ATOM 3356 N N . LEU A 1 412 ? -19.984 -2.951 7.516 1 98.69 412 LEU A N 1
ATOM 3357 C CA . LEU A 1 412 ? -20.641 -3.879 6.598 1 98.69 412 LEU A CA 1
ATOM 3358 C C . LEU A 1 412 ? -22.047 -4.207 7.066 1 98.69 412 LEU A C 1
ATOM 3360 O O . LEU A 1 412 ? -22.266 -4.543 8.234 1 98.69 412 LEU A O 1
ATOM 3364 N N . TYR A 1 413 ? -23.047 -4.074 6.16 1 98.31 413 TYR A N 1
ATOM 3365 C CA . TYR A 1 413 ? -24.438 -4.43 6.398 1 98.31 413 TYR A CA 1
ATOM 3366 C C . TYR A 1 413 ? -24.922 -5.457 5.383 1 98.31 413 TYR A C 1
ATOM 3368 O O . TYR A 1 413 ? -24.594 -5.379 4.199 1 98.31 413 TYR A O 1
ATOM 3376 N N . VAL A 1 414 ? -25.688 -6.398 5.781 1 97.56 414 VAL A N 1
ATOM 3377 C CA . VAL A 1 414 ? -26.406 -7.34 4.922 1 97.56 414 VAL A CA 1
ATOM 3378 C C . VAL A 1 414 ? -27.906 -7.18 5.117 1 97.56 414 VAL A C 1
ATOM 3380 O O . VAL A 1 414 ? -28.422 -7.348 6.227 1 97.56 414 VAL A O 1
ATOM 3383 N N . ASP A 1 415 ? -28.594 -6.832 4.059 1 96.81 415 ASP A N 1
ATOM 3384 C CA . ASP A 1 415 ? -30.016 -6.562 4.09 1 96.81 415 ASP A CA 1
ATOM 3385 C C . ASP A 1 415 ? -30.375 -5.555 5.184 1 96.81 415 ASP A C 1
ATOM 3387 O O . ASP A 1 415 ? -31.312 -5.758 5.941 1 96.81 415 ASP A O 1
ATOM 3391 N N . GLY A 1 416 ? -29.453 -4.559 5.344 1 96.56 416 GLY A N 1
ATOM 3392 C CA . GLY A 1 416 ? -29.703 -3.453 6.258 1 96.56 416 GLY A CA 1
ATOM 3393 C C . GLY A 1 416 ? -29.281 -3.748 7.684 1 96.56 416 GLY A C 1
ATOM 3394 O O . GLY A 1 416 ? -29.344 -2.871 8.547 1 96.56 416 GLY A O 1
ATOM 3395 N N . GLN A 1 417 ? -28.812 -4.953 7.914 1 96.75 417 GLN A N 1
ATOM 3396 C CA . GLN A 1 417 ? -28.406 -5.328 9.266 1 96.75 417 GLN A CA 1
ATOM 3397 C C . GLN A 1 417 ? -26.891 -5.254 9.422 1 96.75 417 GLN A C 1
ATOM 3399 O O . GLN A 1 417 ? -26.156 -5.777 8.594 1 96.75 417 GLN A O 1
ATOM 3404 N N . TRP A 1 418 ? -26.469 -4.625 10.477 1 98 418 TRP A N 1
ATOM 3405 C CA . TRP A 1 418 ? -25.047 -4.484 10.773 1 98 418 TRP A CA 1
ATOM 3406 C C . TRP A 1 418 ? -24.406 -5.848 10.992 1 98 418 TRP A C 1
ATOM 3408 O O . TRP A 1 418 ? -24.953 -6.688 11.719 1 98 418 TRP A O 1
ATOM 3418 N N . VAL A 1 419 ? -23.219 -6.062 10.375 1 97.88 419 VAL A N 1
ATOM 3419 C CA . VAL A 1 419 ? -22.5 -7.328 10.5 1 97.88 419 VAL A CA 1
ATOM 3420 C C . VAL A 1 419 ? -21.172 -7.105 11.227 1 97.88 419 VAL A C 1
ATOM 3422 O O . VAL A 1 419 ? -20.859 -7.793 12.203 1 97.88 419 VAL A O 1
ATOM 3425 N N . LYS A 1 420 ? -20.375 -6.137 10.797 1 98.38 420 LYS A N 1
ATOM 3426 C CA . LYS A 1 420 ? -19.031 -5.918 11.344 1 98.38 420 LYS A CA 1
ATOM 3427 C C . LYS A 1 420 ? -18.547 -4.496 11.062 1 98.38 420 LYS A C 1
ATOM 3429 O O . LYS A 1 420 ? -18.891 -3.912 10.031 1 98.38 420 LYS A O 1
ATOM 3434 N N . THR A 1 421 ? -17.906 -3.869 11.984 1 98.56 421 THR A N 1
ATOM 3435 C CA . THR A 1 421 ? -17.125 -2.648 11.797 1 98.56 421 THR A CA 1
ATOM 3436 C C . THR A 1 421 ? -15.633 -2.943 11.852 1 98.56 421 THR A C 1
ATOM 3438 O O . THR A 1 421 ? -15.164 -3.652 12.742 1 98.56 421 THR A O 1
ATOM 3441 N N . GLN A 1 422 ? -14.906 -2.527 10.844 1 98.5 422 GLN A N 1
ATOM 3442 C CA . GLN A 1 422 ? -13.453 -2.645 10.828 1 98.5 422 GLN A CA 1
ATOM 3443 C C . GLN A 1 422 ? -12.789 -1.275 10.688 1 98.5 422 GLN A C 1
ATOM 3445 O O . GLN A 1 422 ? -13.273 -0.421 9.945 1 98.5 422 GLN A O 1
ATOM 3450 N N . TYR A 1 423 ? -11.766 -1.098 11.469 1 97.25 423 TYR A N 1
ATOM 3451 C CA . TYR A 1 423 ? -11.055 0.175 11.523 1 97.25 423 TYR A CA 1
ATOM 3452 C C . TYR A 1 423 ? -9.578 -0.007 11.18 1 97.25 423 TYR A C 1
ATOM 3454 O O . TYR A 1 423 ? -8.867 -0.771 11.844 1 97.25 423 TYR A O 1
ATOM 3462 N N . GLN A 1 424 ? -9.117 0.718 10.102 1 93.69 424 GLN A N 1
ATOM 3463 C CA . GLN A 1 424 ? -7.742 0.81 9.625 1 93.69 424 GLN A CA 1
ATOM 3464 C C . GLN A 1 424 ? -7.145 -0.576 9.391 1 93.69 424 GLN A C 1
ATOM 3466 O O . GLN A 1 424 ? -7.535 -1.276 8.453 1 93.69 424 GLN A O 1
ATOM 3471 N N . THR A 1 425 ? -6.262 -1.103 10.344 1 91.31 425 THR A N 1
ATOM 3472 C CA . THR A 1 425 ? -5.516 -2.338 10.125 1 91.31 425 THR A CA 1
ATOM 3473 C C . THR A 1 425 ? -6.434 -3.551 10.242 1 91.31 425 THR A C 1
ATOM 3475 O O . THR A 1 425 ? -6.066 -4.652 9.828 1 91.31 425 THR A O 1
ATOM 3478 N N . GLU A 1 426 ? -7.605 -3.334 10.758 1 96.44 426 GLU A N 1
ATOM 3479 C CA . GLU A 1 426 ? -8.578 -4.422 10.844 1 96.44 426 GLU A CA 1
ATOM 3480 C C . GLU A 1 426 ? -9.195 -4.711 9.477 1 96.44 426 GLU A C 1
ATOM 3482 O O . GLU A 1 426 ? -9.727 -5.801 9.25 1 96.44 426 GLU A O 1
ATOM 3487 N N . ILE A 1 427 ? -9.258 -3.713 8.68 1 96.88 427 ILE A N 1
ATOM 3488 C CA . ILE A 1 427 ? -9.852 -3.881 7.355 1 96.88 427 ILE A CA 1
ATOM 3489 C C . ILE A 1 427 ? -9.031 -4.887 6.547 1 96.88 427 ILE A C 1
ATOM 3491 O O . ILE A 1 427 ? -7.828 -4.711 6.363 1 96.88 427 ILE A O 1
ATOM 3495 N N . GLY A 1 428 ? -9.656 -5.898 6.078 1 95.62 428 GLY A N 1
ATOM 3496 C CA . GLY A 1 428 ? -9 -7.012 5.41 1 95.62 428 GLY A CA 1
ATOM 3497 C C . GLY A 1 428 ? -9.102 -8.312 6.188 1 95.62 428 GLY A C 1
ATOM 3498 O O . GLY A 1 428 ? -8.883 -9.391 5.629 1 95.62 428 GLY A O 1
ATOM 3499 N N . GLU A 1 429 ? -9.383 -8.227 7.457 1 97.12 429 GLU A N 1
ATOM 3500 C CA . GLU A 1 429 ? -9.617 -9.43 8.25 1 97.12 429 GLU A CA 1
ATOM 3501 C C . GLU A 1 429 ? -10.914 -10.117 7.832 1 97.12 429 GLU A C 1
ATOM 3503 O O . GLU A 1 429 ? -11.805 -9.484 7.273 1 97.12 429 GLU A O 1
ATOM 3508 N N . ASP A 1 430 ? -11.055 -11.344 8.164 1 97.38 430 ASP A N 1
ATOM 3509 C CA . ASP A 1 430 ? -12.211 -12.156 7.789 1 97.38 430 ASP A CA 1
ATOM 3510 C C . ASP A 1 430 ? -13.477 -11.672 8.492 1 97.38 430 ASP A C 1
ATOM 3512 O O . ASP A 1 430 ? -13.445 -11.352 9.68 1 97.38 430 ASP A O 1
ATOM 3516 N N . ILE A 1 431 ? -14.5 -11.531 7.777 1 98.19 431 ILE A N 1
ATOM 3517 C CA . ILE A 1 431 ? -15.852 -11.32 8.281 1 98.19 431 ILE A CA 1
ATOM 3518 C C . ILE A 1 431 ? -16.734 -12.516 7.922 1 98.19 431 ILE A C 1
ATOM 3520 O O . ILE A 1 431 ? -17.016 -12.75 6.742 1 98.19 431 ILE A O 1
ATOM 3524 N N . PHE A 1 432 ? -17.188 -13.258 8.891 1 97.56 432 PHE A N 1
ATOM 3525 C CA . PHE A 1 432 ? -18.031 -14.422 8.625 1 97.56 432 PHE A CA 1
ATOM 3526 C C . PHE A 1 432 ? -19.5 -14.055 8.727 1 97.56 432 PHE A C 1
ATOM 3528 O O . PHE A 1 432 ? -19.922 -13.391 9.68 1 97.56 432 PHE A O 1
ATOM 3535 N N . TYR A 1 433 ? -20.234 -14.43 7.758 1 95.56 433 TYR A N 1
ATOM 3536 C CA . TYR A 1 433 ? -21.672 -14.18 7.734 1 95.56 433 TYR A CA 1
ATOM 3537 C C . TYR A 1 433 ? -22.453 -15.477 7.566 1 95.56 433 TYR A C 1
ATOM 3539 O O . TYR A 1 433 ? -22.109 -16.312 6.723 1 95.56 433 TYR A O 1
ATOM 3547 N N . GLN A 1 434 ? -23.453 -15.617 8.398 1 92.69 434 GLN A N 1
ATOM 3548 C CA . GLN A 1 434 ? -24.359 -16.75 8.297 1 92.69 434 GLN A CA 1
ATOM 3549 C C . GLN A 1 434 ? -25.625 -16.359 7.535 1 92.69 434 GLN A C 1
ATOM 3551 O O . GLN A 1 434 ? -26.391 -15.5 7.988 1 92.69 434 GLN A O 1
ATOM 3556 N N . GLY A 1 435 ? -25.734 -16.812 6.387 1 84.19 435 GLY A N 1
ATOM 3557 C CA . GLY A 1 435 ? -26.906 -16.562 5.578 1 84.19 435 GLY A CA 1
ATOM 3558 C C . GLY A 1 435 ? -27.609 -17.828 5.117 1 84.19 435 GLY A C 1
ATOM 3559 O O . GLY A 1 435 ? -27.141 -18.938 5.414 1 84.19 435 GLY A O 1
ATOM 3560 N N . LYS A 1 436 ? -28.859 -17.609 4.492 1 84.94 436 LYS A N 1
ATOM 3561 C CA . LYS A 1 436 ? -29.562 -18.734 3.891 1 84.94 436 LYS A CA 1
ATOM 3562 C C . LYS A 1 436 ? -28.938 -19.141 2.559 1 84.94 436 LYS A C 1
ATOM 3564 O O . LYS A 1 436 ? -28.766 -18.297 1.67 1 84.94 436 LYS A O 1
ATOM 3569 N N . LYS A 1 437 ? -28.672 -20.359 2.479 1 84.62 437 LYS A N 1
ATOM 3570 C CA . LYS A 1 437 ? -28.094 -20.844 1.229 1 84.62 437 LYS A CA 1
ATOM 3571 C C . LYS A 1 437 ? -29 -20.516 0.045 1 84.62 437 LYS A C 1
ATOM 3573 O O . LYS A 1 437 ? -30.219 -20.672 0.13 1 84.62 437 LYS A O 1
ATOM 3578 N N . LYS A 1 438 ? -28.422 -19.938 -0.998 1 84.62 438 LYS A N 1
ATOM 3579 C CA . LYS A 1 438 ? -29.047 -19.547 -2.254 1 84.62 438 LYS A CA 1
ATOM 3580 C C . LYS A 1 438 ? -29.938 -18.328 -2.057 1 84.62 438 LYS A C 1
ATOM 3582 O O . LYS A 1 438 ? -30.703 -17.953 -2.953 1 84.62 438 LYS A O 1
ATOM 3587 N N . GLY A 1 439 ? -29.797 -17.766 -0.935 1 89.44 439 GLY A N 1
ATOM 3588 C CA . GLY A 1 439 ? -30.484 -16.5 -0.703 1 89.44 439 GLY A CA 1
ATOM 3589 C C . GLY A 1 439 ? -29.797 -15.312 -1.336 1 89.44 439 GLY A C 1
ATOM 3590 O O . GLY A 1 439 ? -28.562 -15.273 -1.42 1 89.44 439 GLY A O 1
ATOM 3591 N N . LEU A 1 440 ? -30.625 -14.445 -1.835 1 93.69 440 LEU A N 1
ATOM 3592 C CA . LEU A 1 440 ? -30.125 -13.195 -2.385 1 93.69 440 LEU A CA 1
ATOM 3593 C C . LEU A 1 440 ? -30.125 -12.094 -1.325 1 93.69 440 LEU A C 1
ATOM 3595 O O . LEU A 1 440 ? -31.094 -11.969 -0.56 1 93.69 440 LEU A O 1
ATOM 3599 N N . SER A 1 441 ? -29.031 -11.469 -1.169 1 96.06 441 SER A N 1
ATOM 3600 C CA . SER A 1 441 ? -28.922 -10.398 -0.183 1 96.06 441 SER A CA 1
ATOM 3601 C C . SER A 1 441 ? -28.312 -9.141 -0.796 1 96.06 441 SER A C 1
ATOM 3603 O O . SER A 1 441 ? -27.547 -9.227 -1.767 1 96.06 441 SER A O 1
ATOM 3605 N N . ARG A 1 442 ? -28.703 -8.07 -0.198 1 97.56 442 ARG A N 1
ATOM 3606 C CA . ARG A 1 442 ? -28.031 -6.801 -0.476 1 97.56 442 ARG A CA 1
ATOM 3607 C C . ARG A 1 442 ? -26.859 -6.578 0.476 1 97.56 442 ARG A C 1
ATOM 3609 O O . ARG A 1 442 ? -26.984 -6.789 1.684 1 97.56 442 ARG A O 1
ATOM 3616 N N . LEU A 1 443 ? -25.734 -6.25 -0.069 1 98.12 443 LEU A N 1
ATOM 3617 C CA . LEU A 1 443 ? -24.562 -5.902 0.719 1 98.12 443 LEU A CA 1
ATOM 3618 C C . LEU A 1 443 ? -24.297 -4.398 0.67 1 98.12 443 LEU A C 1
ATOM 3620 O O . LEU A 1 443 ? -24.219 -3.814 -0.412 1 98.12 443 LEU A O 1
ATOM 3624 N N . ASP A 1 444 ? -24.188 -3.779 1.818 1 98.69 444 ASP A N 1
ATOM 3625 C CA . ASP A 1 444 ? -23.828 -2.371 1.945 1 98.69 444 ASP A CA 1
ATOM 3626 C C . ASP A 1 444 ? -22.562 -2.205 2.779 1 98.69 444 ASP A C 1
ATOM 3628 O O . ASP A 1 444 ? -22.438 -2.795 3.854 1 98.69 444 ASP A O 1
ATOM 3632 N N . ILE A 1 445 ? -21.625 -1.5 2.283 1 98.88 445 ILE A N 1
ATOM 3633 C CA . ILE A 1 445 ? -20.438 -1.146 3.031 1 98.88 445 ILE A CA 1
ATOM 3634 C C . ILE A 1 445 ? -20.297 0.373 3.117 1 98.88 445 ILE A C 1
ATOM 3636 O O . ILE A 1 445 ? -20.078 1.043 2.105 1 98.88 445 ILE A O 1
ATOM 3640 N N . LEU A 1 446 ? -20.453 0.926 4.285 1 98.88 446 LEU A N 1
ATOM 3641 C CA . LEU A 1 446 ? -20.281 2.354 4.527 1 98.88 446 LEU A CA 1
ATOM 3642 C C . LEU A 1 446 ? -18.844 2.662 4.941 1 98.88 446 LEU A C 1
ATOM 3644 O O . LEU A 1 446 ? -18.406 2.242 6.012 1 98.88 446 LEU A O 1
ATOM 3648 N N . ILE A 1 447 ? -18.141 3.391 4.074 1 98.75 447 ILE A N 1
ATOM 3649 C CA . ILE A 1 447 ? -16.75 3.766 4.352 1 98.75 447 ILE A CA 1
ATOM 3650 C C . ILE A 1 447 ? -16.703 5.215 4.828 1 98.75 447 ILE A C 1
ATOM 3652 O O . ILE A 1 447 ? -17.344 6.09 4.246 1 98.75 447 ILE A O 1
ATOM 3656 N N . GLU A 1 448 ? -15.914 5.422 5.852 1 98.62 448 GLU A N 1
ATOM 3657 C CA . GLU A 1 448 ? -15.688 6.762 6.383 1 98.62 448 GLU A CA 1
ATOM 3658 C C . GLU A 1 448 ? -14.242 7.199 6.176 1 98.62 448 GLU A C 1
ATOM 3660 O O . GLU A 1 448 ? -13.312 6.496 6.574 1 98.62 448 GLU A O 1
ATOM 3665 N N . ASN A 1 449 ? -14.078 8.328 5.516 1 98.12 449 ASN A N 1
ATOM 3666 C CA . ASN A 1 449 ? -12.789 9.023 5.527 1 98.12 449 ASN A CA 1
ATOM 3667 C C . ASN A 1 449 ? -12.547 9.727 6.855 1 98.12 449 ASN A C 1
ATOM 3669 O O . ASN A 1 449 ? -13.328 10.594 7.254 1 98.12 449 ASN A O 1
ATOM 3673 N N . MET A 1 450 ? -11.438 9.414 7.527 1 97.69 450 MET A N 1
ATOM 3674 C CA . MET A 1 450 ? -11.211 9.977 8.852 1 97.69 450 MET A CA 1
ATOM 3675 C C . MET A 1 450 ? -10.094 11.023 8.82 1 97.69 450 MET A C 1
ATOM 3677 O O . MET A 1 450 ? -9.57 11.406 9.867 1 97.69 450 MET A O 1
ATOM 3681 N N . GLY A 1 451 ? -9.711 11.461 7.68 1 97.75 451 GLY A N 1
ATOM 3682 C CA . GLY A 1 451 ? -8.672 12.461 7.516 1 97.75 451 GLY A CA 1
ATOM 3683 C C . GLY A 1 451 ? -7.418 11.914 6.855 1 97.75 451 GLY A C 1
ATOM 3684 O O . GLY A 1 451 ? -7.027 10.773 7.102 1 97.75 451 GLY A O 1
ATOM 3685 N N . ARG A 1 452 ? -6.746 12.68 6.059 1 98.38 452 ARG A N 1
ATOM 3686 C CA . ARG A 1 452 ? -5.527 12.281 5.359 1 98.38 452 ARG A CA 1
ATOM 3687 C C . ARG A 1 452 ? -4.289 12.75 6.125 1 98.38 452 ARG A C 1
ATOM 3689 O O . ARG A 1 452 ? -4.332 13.75 6.836 1 98.38 452 ARG A O 1
ATOM 3696 N N . VAL A 1 453 ? -3.236 12.016 5.918 1 98.19 453 VAL A N 1
ATOM 3697 C CA . VAL A 1 453 ? -1.965 12.273 6.59 1 98.19 453 VAL A CA 1
ATOM 3698 C C . VAL A 1 453 ? -1.396 13.609 6.129 1 98.19 453 VAL A C 1
ATOM 3700 O O . VAL A 1 453 ? -1.437 13.938 4.938 1 98.19 453 VAL A O 1
ATOM 3703 N N . ASN A 1 454 ? -0.875 14.344 7.125 1 98.19 454 ASN A N 1
ATOM 3704 C CA . ASN A 1 454 ? -0.437 15.703 6.832 1 98.19 454 ASN A CA 1
ATOM 3705 C C . ASN A 1 454 ? 1.035 15.906 7.176 1 98.19 454 ASN A C 1
ATOM 3707 O O . ASN A 1 454 ? 1.519 17.031 7.219 1 98.19 454 ASN A O 1
ATOM 3711 N N . TYR A 1 455 ? 1.742 14.859 7.41 1 96.75 455 TYR A N 1
ATOM 3712 C CA . TYR A 1 455 ? 3.145 15.016 7.781 1 96.75 455 TYR A CA 1
ATOM 3713 C C . TYR A 1 455 ? 3.9 13.703 7.625 1 96.75 455 TYR A C 1
ATOM 3715 O O . TYR A 1 455 ? 3.367 12.633 7.926 1 96.75 455 TYR A O 1
ATOM 3723 N N . GLY A 1 456 ? 5.07 13.812 7.117 1 94.75 456 GLY A N 1
ATOM 3724 C CA . GLY A 1 456 ? 5.98 12.68 7.137 1 94.75 456 GLY A CA 1
ATOM 3725 C C . GLY A 1 456 ? 5.867 11.805 5.902 1 94.75 456 GLY A C 1
ATOM 3726 O O . GLY A 1 456 ? 5.273 12.211 4.898 1 94.75 456 GLY A O 1
ATOM 3727 N N . HIS A 1 457 ? 6.457 10.641 5.984 1 93.25 457 HIS A N 1
ATOM 3728 C CA . HIS A 1 457 ? 6.699 9.789 4.82 1 93.25 457 HIS A CA 1
ATOM 3729 C C . HIS A 1 457 ? 5.402 9.18 4.305 1 93.25 457 HIS A C 1
ATOM 3731 O O . HIS A 1 457 ? 5.328 8.758 3.146 1 93.25 457 HIS A O 1
ATOM 3737 N N . LYS A 1 458 ? 4.375 9.125 5.133 1 94.94 458 LYS A N 1
ATOM 3738 C CA . LYS A 1 458 ? 3.119 8.5 4.715 1 94.94 458 LYS A CA 1
ATOM 3739 C C . LYS A 1 458 ? 2.277 9.461 3.885 1 94.94 458 LYS A C 1
ATOM 3741 O O . LYS A 1 458 ? 1.187 9.109 3.432 1 94.94 458 LYS A O 1
ATOM 3746 N N . PHE A 1 459 ? 2.832 10.609 3.68 1 94.75 459 PHE A N 1
ATOM 3747 C CA . PHE A 1 459 ? 2.166 11.648 2.904 1 94.75 459 PHE A CA 1
ATOM 3748 C C . PHE A 1 459 ? 1.812 11.141 1.511 1 94.75 459 PHE A C 1
ATOM 3750 O O . PHE A 1 459 ? 0.794 11.539 0.941 1 94.75 459 PHE A O 1
ATOM 3757 N N . LEU A 1 460 ? 2.6 10.219 0.99 1 92.19 460 LEU A N 1
ATOM 3758 C CA . LEU A 1 460 ? 2.359 9.711 -0.354 1 92.19 460 LEU A CA 1
ATOM 3759 C C . LEU A 1 460 ? 1.91 8.25 -0.308 1 92.19 460 LEU A C 1
ATOM 3761 O O . LEU A 1 460 ? 1.953 7.551 -1.322 1 92.19 460 LEU A O 1
ATOM 3765 N N . ALA A 1 461 ? 1.514 7.77 0.813 1 94.94 461 ALA A N 1
ATOM 3766 C CA . ALA A 1 461 ? 1.098 6.379 0.954 1 94.94 461 ALA A CA 1
ATOM 3767 C C . ALA A 1 461 ? -0.156 6.094 0.132 1 94.94 461 ALA A C 1
ATOM 3769 O O . ALA A 1 461 ? -0.975 6.988 -0.092 1 94.94 461 ALA A O 1
ATOM 3770 N N . ASP A 1 462 ? -0.333 4.898 -0.233 1 93.31 462 ASP A N 1
ATOM 3771 C CA . ASP A 1 462 ? -1.504 4.488 -1 1 93.31 462 ASP A CA 1
ATOM 3772 C C . ASP A 1 462 ? -2.789 4.715 -0.205 1 93.31 462 ASP A C 1
ATOM 3774 O O . ASP A 1 462 ? -3.84 5 -0.782 1 93.31 462 ASP A O 1
ATOM 3778 N N . THR A 1 463 ? -2.693 4.691 1.094 1 95.12 463 THR A N 1
ATOM 3779 C CA . THR A 1 463 ? -3.852 4.789 1.974 1 95.12 463 THR A CA 1
ATOM 3780 C C . THR A 1 463 ? -4.398 6.215 1.992 1 95.12 463 THR A C 1
ATOM 3782 O O . THR A 1 463 ? -5.465 6.469 2.557 1 95.12 463 THR A O 1
ATOM 3785 N N . GLN A 1 464 ? -3.631 7.145 1.337 1 96.69 464 GLN A N 1
ATOM 3786 C CA . GLN A 1 464 ? -4.16 8.5 1.184 1 96.69 464 GLN A CA 1
ATOM 3787 C C . GLN A 1 464 ? -5.359 8.516 0.24 1 96.69 464 GLN A C 1
ATOM 3789 O O . GLN A 1 464 ? -6.152 9.461 0.253 1 96.69 464 GLN A O 1
ATOM 3794 N N . ARG A 1 465 ? -5.43 7.512 -0.641 1 97 465 ARG A N 1
ATOM 3795 C CA . ARG A 1 465 ? -6.621 7.316 -1.455 1 97 465 ARG A CA 1
ATOM 3796 C C . ARG A 1 465 ? -7.699 6.566 -0.677 1 97 465 ARG A C 1
ATOM 3798 O O . ARG A 1 465 ? -7.457 5.465 -0.176 1 97 465 ARG A O 1
ATOM 3805 N N . LYS A 1 466 ? -8.836 7.117 -0.582 1 98.06 466 LYS A N 1
ATOM 3806 C CA . LYS A 1 466 ? -9.859 6.637 0.341 1 98.06 466 LYS A CA 1
ATOM 3807 C C . LYS A 1 466 ? -10.898 5.789 -0.387 1 98.06 466 LYS A C 1
ATOM 3809 O O . LYS A 1 466 ? -11.008 5.844 -1.613 1 98.06 466 LYS A O 1
ATOM 3814 N N . GLY A 1 467 ? -11.688 5.031 0.397 1 98.12 467 GLY A N 1
ATOM 3815 C CA . GLY A 1 467 ? -12.633 4.082 -0.165 1 98.12 467 GLY A CA 1
ATOM 3816 C C . GLY A 1 467 ? -12.07 2.678 -0.281 1 98.12 467 GLY A C 1
ATOM 3817 O O . GLY A 1 467 ? -11.188 2.293 0.488 1 98.12 467 GLY A O 1
ATOM 3818 N N . ILE A 1 468 ? -12.633 1.89 -1.083 1 98.25 468 ILE A N 1
ATOM 3819 C CA . ILE A 1 468 ? -12.148 0.543 -1.371 1 98.25 468 ILE A CA 1
ATOM 3820 C C . ILE A 1 468 ? -11.336 0.551 -2.662 1 98.25 468 ILE A C 1
ATOM 3822 O O . ILE A 1 468 ? -11.875 0.774 -3.746 1 98.25 468 ILE A O 1
ATOM 3826 N N . ARG A 1 469 ? -10.047 0.239 -2.547 1 96.5 469 ARG A N 1
ATOM 3827 C CA . ARG A 1 469 ? -9.125 0.462 -3.656 1 96.5 469 ARG A CA 1
ATOM 3828 C C . ARG A 1 469 ? -9.039 -0.767 -4.555 1 96.5 469 ARG A C 1
ATOM 3830 O O . ARG A 1 469 ? -8.766 -0.651 -5.75 1 96.5 469 ARG A O 1
ATOM 3837 N N . THR A 1 470 ? -9.25 -2.012 -3.92 1 96.56 470 THR A N 1
ATOM 3838 C CA . THR A 1 470 ? -9.078 -3.227 -4.707 1 96.56 470 THR A CA 1
ATOM 3839 C C . THR A 1 470 ? -10.414 -3.936 -4.91 1 96.56 470 THR A C 1
ATOM 3841 O O . THR A 1 470 ? -10.812 -4.211 -6.043 1 96.56 470 THR A O 1
ATOM 3844 N N . GLY A 1 471 ? -11.055 -4.309 -3.82 1 97.75 471 GLY A N 1
ATOM 3845 C CA . GLY A 1 471 ? -12.336 -4.98 -3.969 1 97.75 471 GLY A CA 1
ATOM 3846 C C . GLY A 1 471 ? -12.797 -5.672 -2.701 1 97.75 471 GLY A C 1
ATOM 3847 O O . GLY A 1 471 ? -12.227 -5.465 -1.63 1 97.75 471 GLY A O 1
ATOM 3848 N N . VAL A 1 472 ? -13.93 -6.387 -2.783 1 98.31 472 VAL A N 1
ATOM 3849 C CA . VAL A 1 472 ? -14.516 -7.168 -1.695 1 98.31 472 VAL A CA 1
ATOM 3850 C C . VAL A 1 472 ? -14.641 -8.633 -2.117 1 98.31 472 VAL A C 1
ATOM 3852 O O . VAL A 1 472 ? -15.266 -8.938 -3.133 1 98.31 472 VAL A O 1
ATOM 3855 N N . CYS A 1 473 ? -14.031 -9.461 -1.303 1 97.62 473 CYS A N 1
ATOM 3856 C CA . CYS A 1 473 ? -14.07 -10.891 -1.608 1 97.62 473 CYS A CA 1
ATOM 3857 C C . CYS A 1 473 ? -15.188 -11.578 -0.84 1 97.62 473 CYS A C 1
ATOM 3859 O O . CYS A 1 473 ? -15.414 -11.289 0.336 1 97.62 473 CYS A O 1
ATOM 3861 N N . LYS A 1 474 ? -15.906 -12.352 -1.456 1 96.94 474 LYS A N 1
ATOM 3862 C CA . LYS A 1 474 ? -16.781 -13.359 -0.866 1 96.94 474 LYS A CA 1
ATOM 3863 C C . LYS A 1 474 ? -16.234 -14.766 -1.096 1 96.94 474 LYS A C 1
ATOM 3865 O O . LYS A 1 474 ? -15.945 -15.148 -2.232 1 96.94 474 LYS A O 1
ATOM 3870 N N . ASP A 1 475 ? -16.094 -15.453 -0.051 1 94.81 475 ASP A N 1
ATOM 3871 C CA . ASP A 1 475 ? -15.328 -16.688 -0.103 1 94.81 475 ASP A CA 1
ATOM 3872 C C . ASP A 1 475 ? -13.922 -16.453 -0.633 1 94.81 475 ASP A C 1
ATOM 3874 O O . ASP A 1 475 ? -13.055 -15.961 0.092 1 94.81 475 ASP A O 1
ATOM 3878 N N . LEU A 1 476 ? -13.719 -16.609 -1.991 1 95.31 476 LEU A N 1
ATOM 3879 C CA . LEU A 1 476 ? -12.359 -16.438 -2.506 1 95.31 476 LEU A CA 1
ATOM 3880 C C . LEU A 1 476 ? -12.344 -15.43 -3.65 1 95.31 476 LEU A C 1
ATOM 3882 O O . LEU A 1 476 ? -11.273 -14.984 -4.07 1 95.31 476 LEU A O 1
ATOM 3886 N N . HIS A 1 477 ? -13.516 -15.031 -4.098 1 97.12 477 HIS A N 1
ATOM 3887 C CA . HIS A 1 477 ? -13.539 -14.25 -5.332 1 97.12 477 HIS A CA 1
ATOM 3888 C C . HIS A 1 477 ? -14.047 -12.836 -5.086 1 97.12 477 HIS A C 1
ATOM 3890 O O . HIS A 1 477 ? -14.867 -12.617 -4.191 1 97.12 477 HIS A O 1
ATOM 3896 N N . PHE A 1 478 ? -13.672 -11.883 -5.887 1 98.06 478 PHE A N 1
ATOM 3897 C CA . PHE A 1 478 ? -14.117 -10.492 -5.82 1 98.06 478 PHE A CA 1
ATOM 3898 C C . PHE A 1 478 ? -15.547 -10.359 -6.328 1 98.06 478 PHE A C 1
ATOM 3900 O O . PHE A 1 478 ? -15.875 -10.836 -7.418 1 98.06 478 PHE A O 1
ATOM 3907 N N . LEU A 1 479 ? -16.344 -9.695 -5.566 1 98.06 479 LEU A N 1
ATOM 3908 C CA . LEU A 1 479 ? -17.703 -9.359 -5.969 1 98.06 479 LEU A CA 1
ATOM 3909 C C . LEU A 1 479 ? -17.703 -8.219 -6.984 1 98.06 479 LEU A C 1
ATOM 3911 O O . LEU A 1 479 ? -16.766 -7.414 -7.012 1 98.06 479 LEU A O 1
ATOM 3915 N N . LEU A 1 480 ? -18.812 -8.188 -7.805 1 98.06 480 LEU A N 1
ATOM 3916 C CA . LEU A 1 480 ? -18.891 -7.215 -8.883 1 98.06 480 LEU A CA 1
ATOM 3917 C C . LEU A 1 480 ? -20.172 -6.379 -8.758 1 98.06 480 LEU A C 1
ATOM 3919 O O . LEU A 1 480 ? -20.922 -6.52 -7.793 1 98.06 480 LEU A O 1
ATOM 3923 N N . ASN A 1 481 ? -20.297 -5.434 -9.75 1 98.19 481 ASN A N 1
ATOM 3924 C CA . ASN A 1 481 ? -21.5 -4.645 -9.977 1 98.19 481 ASN A CA 1
ATOM 3925 C C . ASN A 1 481 ? -21.828 -3.754 -8.781 1 98.19 481 ASN A C 1
ATOM 3927 O O . ASN A 1 481 ? -22.906 -3.854 -8.195 1 98.19 481 ASN A O 1
ATOM 3931 N N . TRP A 1 482 ? -21.031 -2.855 -8.57 1 98.56 482 TRP A N 1
ATOM 3932 C CA . TRP A 1 482 ? -21.141 -1.987 -7.402 1 98.56 482 TRP A CA 1
ATOM 3933 C C . TRP A 1 482 ? -21.859 -0.688 -7.758 1 98.56 482 TRP A C 1
ATOM 3935 O O . TRP A 1 482 ? -21.625 -0.112 -8.82 1 98.56 482 TRP A O 1
ATOM 3945 N N . LYS A 1 483 ? -22.719 -0.322 -6.949 1 98.56 483 LYS A N 1
ATOM 3946 C CA . LYS A 1 483 ? -23.297 1.019 -6.922 1 98.56 483 LYS A CA 1
ATOM 3947 C C . LYS A 1 483 ? -22.656 1.865 -5.82 1 98.56 483 LYS A C 1
ATOM 3949 O O . LYS A 1 483 ? -22.625 1.449 -4.66 1 98.56 483 LYS A O 1
ATOM 3954 N N . HIS A 1 484 ? -22.141 3 -6.191 1 98.69 484 HIS A N 1
ATOM 3955 C CA . HIS A 1 484 ? -21.531 3.922 -5.242 1 98.69 484 HIS A CA 1
ATOM 3956 C C . HIS A 1 484 ? -22.469 5.078 -4.91 1 98.69 484 HIS A C 1
ATOM 3958 O O . HIS A 1 484 ? -23.016 5.723 -5.812 1 98.69 484 HIS A O 1
ATOM 3964 N N . TYR A 1 485 ? -22.688 5.332 -3.693 1 98.5 485 TYR A N 1
ATOM 3965 C CA . TYR A 1 485 ? -23.422 6.508 -3.238 1 98.5 485 TYR A CA 1
ATOM 3966 C C . TYR A 1 485 ? -22.484 7.488 -2.539 1 98.5 485 TYR A C 1
ATOM 3968 O O . TYR A 1 485 ? -22.25 7.379 -1.333 1 98.5 485 TYR A O 1
ATOM 3976 N N . PRO A 1 486 ? -21.922 8.484 -3.275 1 98.06 486 PRO A N 1
ATOM 3977 C CA . PRO A 1 486 ? -21.109 9.516 -2.619 1 98.06 486 PRO A CA 1
ATOM 3978 C C . PRO A 1 486 ? -21.906 10.305 -1.575 1 98.06 486 PRO A C 1
ATOM 3980 O O . PRO A 1 486 ? -23.016 10.742 -1.844 1 98.06 486 PRO A O 1
ATOM 3983 N N . LEU A 1 487 ? -21.328 10.469 -0.388 1 98.12 487 LEU A N 1
ATOM 3984 C CA . LEU A 1 487 ? -21.969 11.18 0.714 1 98.12 487 LEU A CA 1
ATOM 3985 C C . LEU A 1 487 ? -21.016 12.211 1.312 1 98.12 487 LEU A C 1
ATOM 3987 O O . LEU A 1 487 ? -20.625 12.102 2.475 1 98.12 487 LEU A O 1
ATOM 3991 N N . PRO A 1 488 ? -20.734 13.258 0.556 1 95.81 488 PRO A N 1
ATOM 3992 C CA . PRO A 1 488 ? -19.938 14.344 1.131 1 95.81 488 PRO A CA 1
ATOM 3993 C C . PRO A 1 488 ? -20.656 15.078 2.256 1 95.81 488 PRO A C 1
ATOM 3995 O O . PRO A 1 488 ? -20.031 15.828 3.012 1 95.81 488 PRO A O 1
ATOM 3998 N N . LEU A 1 489 ? -21.969 14.93 2.352 1 96.56 489 LEU A N 1
ATOM 3999 C CA . LEU A 1 489 ? -22.844 15.508 3.363 1 96.56 489 LEU A CA 1
ATOM 4000 C C . LEU A 1 489 ? -22.734 17.031 3.379 1 96.56 489 LEU A C 1
ATOM 4002 O O . LE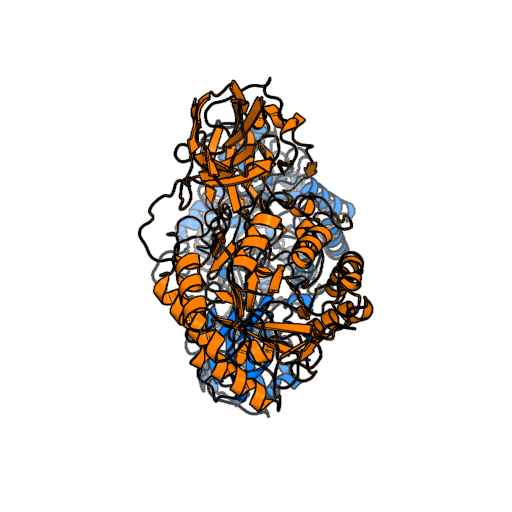U A 1 489 ? -22.594 17.641 4.445 1 96.56 489 LEU A O 1
ATOM 4006 N N . ASP A 1 490 ? -22.734 17.625 2.23 1 93.19 490 ASP A N 1
ATOM 4007 C CA . ASP A 1 490 ? -22.656 19.078 2.094 1 93.19 490 ASP A CA 1
ATOM 4008 C C . ASP A 1 490 ? -24.031 19.688 1.806 1 93.19 490 ASP A C 1
ATOM 4010 O O . ASP A 1 490 ? -24.141 20.875 1.525 1 93.19 490 ASP A O 1
ATOM 4014 N N . ASN A 1 491 ? -25.031 18.828 1.898 1 92.81 491 ASN A N 1
ATOM 4015 C CA . ASN A 1 491 ? -26.406 19.281 1.65 1 92.81 491 ASN A CA 1
ATOM 4016 C C . ASN A 1 491 ? -27.391 18.656 2.641 1 92.81 491 ASN A C 1
ATOM 4018 O O . ASN A 1 491 ? -28.359 18.016 2.24 1 92.81 491 ASN A O 1
ATOM 4022 N N . PRO A 1 492 ? -27.188 19 3.84 1 94.75 492 PRO A N 1
ATOM 4023 C CA . PRO A 1 492 ? -28.062 18.375 4.828 1 94.75 492 PRO A CA 1
ATOM 4024 C C . PRO A 1 492 ? -29.531 18.75 4.637 1 94.75 492 PRO A C 1
ATOM 4026 O O . PRO A 1 492 ? -30.422 18.047 5.109 1 94.75 492 PRO A O 1
ATOM 4029 N N . GLU A 1 493 ? -29.828 19.859 3.959 1 94.69 493 GLU A N 1
ATOM 4030 C CA . GLU A 1 493 ? -31.203 20.281 3.697 1 94.69 493 GLU A CA 1
ATOM 4031 C C . GLU A 1 493 ? -31.922 19.297 2.797 1 94.69 493 GLU A C 1
ATOM 4033 O O . GLU A 1 493 ? -33.156 19.312 2.715 1 94.69 493 GLU A O 1
ATOM 4038 N N . LYS A 1 494 ? -31.25 18.438 2.146 1 97.12 494 LYS A N 1
ATOM 4039 C CA . LYS A 1 494 ? -31.844 17.5 1.208 1 97.12 494 LYS A CA 1
ATOM 4040 C C . LYS A 1 494 ? -32.281 16.219 1.915 1 97.12 494 LYS A C 1
ATOM 4042 O O . LYS A 1 494 ? -32.906 15.344 1.312 1 97.12 494 LYS A O 1
ATOM 4047 N N . ILE A 1 495 ? -31.938 16.109 3.17 1 98.12 495 ILE A N 1
ATOM 4048 C CA . ILE A 1 495 ? -32.344 14.93 3.926 1 98.12 495 ILE A CA 1
ATOM 4049 C C . ILE A 1 495 ? -33.875 14.859 3.975 1 98.12 495 ILE A C 1
ATOM 4051 O O . ILE A 1 495 ? -34.531 15.812 4.398 1 98.12 495 ILE A O 1
ATOM 4055 N N . ASP A 1 496 ? -34.469 13.781 3.529 1 98.19 496 ASP A N 1
ATOM 4056 C CA . ASP A 1 496 ? -35.906 13.578 3.539 1 98.19 496 ASP A CA 1
ATOM 4057 C C . ASP A 1 496 ? -36.375 12.844 4.805 1 98.19 496 ASP A C 1
ATOM 4059 O O . ASP A 1 496 ? -36.438 11.617 4.824 1 98.19 496 ASP A O 1
ATOM 4063 N N . PHE A 1 497 ? -36.781 13.547 5.789 1 98.25 497 PHE A N 1
ATOM 4064 C CA . PHE A 1 497 ? -37.125 13.008 7.098 1 98.25 497 PHE A CA 1
ATOM 4065 C C . PHE A 1 497 ? -38.469 12.305 7.047 1 98.25 497 PHE A C 1
ATOM 4067 O O . PHE A 1 497 ? -38.906 11.719 8.039 1 98.25 497 PHE A O 1
ATOM 4074 N N . SER A 1 498 ? -39.188 12.336 5.895 1 98.12 498 SER A N 1
ATOM 4075 C CA . SER A 1 498 ? -40.469 11.672 5.777 1 98.12 498 SER A CA 1
ATOM 4076 C C . SER A 1 498 ? -40.312 10.172 5.562 1 98.12 498 SER A C 1
ATOM 4078 O O . SER A 1 498 ? -41.281 9.422 5.629 1 98.12 498 SER A O 1
ATOM 4080 N N . LYS A 1 499 ? -39.125 9.789 5.34 1 98.06 499 LYS A N 1
ATOM 4081 C CA . LYS A 1 499 ? -38.844 8.375 5.07 1 98.06 499 LYS A CA 1
ATOM 4082 C C . LYS A 1 499 ? -38.75 7.578 6.363 1 98.06 499 LYS A C 1
ATOM 4084 O O . LYS A 1 499 ? -38.969 8.117 7.453 1 98.06 499 LYS A O 1
ATOM 4089 N N . GLY A 1 500 ? -38.375 6.309 6.238 1 97.31 500 GLY A N 1
ATOM 4090 C CA . GLY A 1 500 ? -38.438 5.41 7.379 1 97.31 500 GLY A CA 1
ATOM 4091 C C . GLY A 1 500 ? -37.188 5.422 8.227 1 97.31 500 GLY A C 1
ATOM 4092 O O . GLY A 1 500 ? -36.125 5.812 7.75 1 97.31 500 GLY A O 1
ATOM 4093 N N . TRP A 1 501 ? -37.344 5.055 9.484 1 97.94 501 TRP A N 1
ATOM 4094 C CA . TRP A 1 501 ? -36.25 4.898 10.453 1 97.94 501 TRP A CA 1
ATOM 4095 C C . TRP A 1 501 ? -36.188 3.459 10.953 1 97.94 501 TRP A C 1
ATOM 4097 O O . TRP A 1 501 ? -37.188 2.873 11.328 1 97.94 501 TRP A O 1
ATOM 4107 N N . THR A 1 502 ? -34.969 2.896 10.883 1 97.56 502 THR A N 1
ATOM 4108 C CA . THR A 1 502 ? -34.719 1.549 11.383 1 97.56 502 THR A CA 1
ATOM 4109 C C . THR A 1 502 ? -33.656 1.561 12.477 1 97.56 502 THR A C 1
ATOM 4111 O O . THR A 1 502 ? -32.562 2.068 12.266 1 97.56 502 THR A O 1
ATOM 4114 N N . GLN A 1 503 ? -33.969 0.947 13.625 1 96.19 503 GLN A N 1
ATOM 4115 C CA . GLN A 1 503 ? -33.031 0.896 14.75 1 96.19 503 GLN A CA 1
ATOM 4116 C C . GLN A 1 503 ? -31.734 0.202 14.367 1 96.19 503 GLN A C 1
ATOM 4118 O O . GLN A 1 503 ? -31.75 -0.819 13.672 1 96.19 503 GLN A O 1
ATOM 4123 N N . GLY A 1 504 ? -30.625 0.766 14.805 1 95.25 504 GLY A N 1
ATOM 4124 C CA . GLY A 1 504 ? -29.328 0.133 14.609 1 95.25 504 GLY A CA 1
ATOM 4125 C C . GLY A 1 504 ? -28.641 0.576 13.328 1 95.25 504 GLY A C 1
ATOM 4126 O O . GLY A 1 504 ? -27.438 0.359 13.164 1 95.25 504 GLY A O 1
ATOM 4127 N N . GLN A 1 505 ? -29.328 1.237 12.398 1 97.88 505 GLN A N 1
ATOM 4128 C CA . GLN A 1 505 ? -28.75 1.719 11.148 1 97.88 505 GLN A CA 1
ATOM 4129 C C . GLN A 1 505 ? -28.172 3.125 11.312 1 97.88 505 GLN A C 1
ATOM 4131 O O . GLN A 1 505 ? -28.578 3.867 12.211 1 97.88 505 GLN A O 1
ATOM 4136 N N . PRO A 1 506 ? -27.172 3.443 10.484 1 98.62 506 PRO A N 1
ATOM 4137 C CA . PRO A 1 506 ? -26.828 4.867 10.445 1 98.62 506 PRO A CA 1
ATOM 4138 C C . PRO A 1 506 ? -28.031 5.754 10.133 1 98.62 506 PRO A C 1
ATOM 4140 O O . PRO A 1 506 ? -28.859 5.406 9.289 1 98.62 506 PRO A O 1
ATOM 4143 N N . ALA A 1 507 ? -28.094 6.848 10.844 1 98.81 507 ALA A N 1
ATOM 4144 C CA . ALA A 1 507 ? -29.328 7.629 10.734 1 98.81 507 ALA A CA 1
ATOM 4145 C C . ALA A 1 507 ? -29.078 9.102 11.039 1 98.81 507 ALA A C 1
ATOM 4147 O O . ALA A 1 507 ? -28.016 9.461 11.547 1 98.81 507 ALA A O 1
ATOM 4148 N N . PHE A 1 508 ? -30.094 9.867 10.648 1 98.81 508 PHE A N 1
ATOM 4149 C CA . PHE A 1 508 ? -30.125 11.297 10.93 1 98.81 508 PHE A CA 1
ATOM 4150 C C . PHE A 1 508 ? -31.156 11.617 12 1 98.81 508 PHE A C 1
ATOM 4152 O O . PHE A 1 508 ? -32.25 11.078 11.992 1 98.81 508 PHE A O 1
ATOM 4159 N N . TYR A 1 509 ? -30.75 12.414 12.922 1 98.81 509 TYR A N 1
ATOM 4160 C CA . TYR A 1 509 ? -31.609 12.867 14.008 1 98.81 509 TYR A CA 1
ATOM 4161 C C . TYR A 1 509 ? -31.688 14.391 14.055 1 98.81 509 TYR A C 1
ATOM 4163 O O . TYR A 1 509 ? -30.656 15.062 14.148 1 98.81 509 TYR A O 1
ATOM 4171 N N . ALA A 1 510 ? -32.875 14.93 14.039 1 98.81 510 ALA A N 1
ATOM 4172 C CA . ALA A 1 510 ? -33.062 16.375 14.016 1 98.81 510 ALA A CA 1
ATOM 4173 C C . ALA A 1 510 ? -33.594 16.875 15.344 1 98.81 510 ALA A C 1
ATOM 4175 O O . ALA A 1 510 ? -34.531 16.266 15.914 1 98.81 510 ALA A O 1
ATOM 4176 N N . TYR A 1 511 ? -33.062 17.875 15.867 1 98.88 511 TYR A N 1
ATOM 4177 C CA . TYR A 1 511 ? -33.438 18.547 17.109 1 98.88 511 TYR A CA 1
ATOM 4178 C C . TYR A 1 511 ? -33.719 20.031 16.859 1 98.88 511 TYR A C 1
ATOM 4180 O O . TYR A 1 511 ? -32.875 20.75 16.344 1 98.88 511 TYR A O 1
ATOM 4188 N N . ASP A 1 512 ? -34.875 20.516 17.219 1 98.5 512 ASP A N 1
ATOM 4189 C CA . ASP A 1 512 ? -35.25 21.922 17.031 1 98.5 512 ASP A CA 1
ATOM 4190 C C . ASP A 1 512 ? -35.25 22.672 18.344 1 98.5 512 ASP A C 1
ATOM 4192 O O . ASP A 1 512 ? -35.625 22.109 19.391 1 98.5 512 ASP A O 1
ATOM 4196 N N . PHE A 1 513 ? -34.875 23.891 18.328 1 98.56 513 PHE A N 1
ATOM 4197 C CA . PHE A 1 513 ? -34.875 24.734 19.516 1 98.56 513 PHE A CA 1
ATOM 4198 C C . PHE A 1 513 ? -34.906 26.203 19.156 1 98.56 513 PHE A C 1
ATOM 4200 O O . PHE A 1 513 ? -34.75 26.562 17.984 1 98.56 513 PHE A O 1
ATOM 4207 N N . THR A 1 514 ? -35.188 27.031 20.078 1 98.31 514 THR A N 1
ATOM 4208 C CA . THR A 1 514 ? -35.25 28.484 19.875 1 98.31 514 THR A CA 1
ATOM 4209 C C . THR A 1 514 ? -34.188 29.188 20.719 1 98.31 514 THR A C 1
ATOM 4211 O O . THR A 1 514 ? -33.938 28.797 21.875 1 98.31 514 THR A O 1
ATOM 4214 N N . VAL A 1 515 ? -33.625 30.125 20.141 1 98 515 VAL A N 1
ATOM 4215 C CA . VAL A 1 515 ? -32.625 30.938 20.828 1 98 515 VAL A CA 1
ATOM 4216 C C . VAL A 1 515 ? -33.031 32.406 20.812 1 98 515 VAL A C 1
ATOM 4218 O O . VAL A 1 515 ? -33.438 32.938 19.781 1 98 515 VAL A O 1
ATOM 4221 N N . GLU A 1 516 ? -33 33.094 21.938 1 96.75 516 GLU A N 1
ATOM 4222 C CA . GLU A 1 516 ? -33.312 34.5 22.016 1 96.75 516 GLU A CA 1
ATOM 4223 C C . GLU A 1 516 ? -32.125 35.375 21.625 1 96.75 516 GLU A C 1
ATOM 4225 O O . GLU A 1 516 ? -32.25 36.25 20.797 1 96.75 516 GLU A O 1
ATOM 4230 N N . GLU A 1 517 ? -31.016 35.094 22.25 1 96.81 517 GLU A N 1
ATOM 4231 C CA . GLU A 1 517 ? -29.766 35.781 21.953 1 96.81 517 GLU A CA 1
ATOM 4232 C C . GLU A 1 517 ? -28.641 34.781 21.688 1 96.81 517 GLU A C 1
ATOM 4234 O O . GLU A 1 517 ? -28.031 34.25 22.625 1 96.81 517 GLU A O 1
ATOM 4239 N N . PRO A 1 518 ? -28.359 34.625 20.422 1 97.94 518 PRO A N 1
ATOM 4240 C CA . PRO A 1 518 ? -27.328 33.625 20.094 1 97.94 518 PRO A CA 1
ATOM 4241 C C . PRO A 1 518 ? -25.984 33.969 20.75 1 97.94 518 PRO A C 1
ATOM 4243 O O . PRO A 1 518 ? -25.484 35.094 20.609 1 97.94 518 PRO A O 1
ATOM 4246 N N . LYS A 1 519 ? -25.391 33.062 21.453 1 98.38 519 LYS A N 1
ATOM 4247 C CA . LYS A 1 519 ? -24.047 33.062 22 1 98.38 519 LYS A CA 1
ATOM 4248 C C . LYS A 1 519 ? -23.312 31.766 21.688 1 98.38 519 LYS A C 1
ATOM 4250 O O . LYS A 1 519 ? -23.922 30.797 21.234 1 98.38 519 LYS A O 1
ATOM 4255 N N . ASP A 1 520 ? -22.047 31.766 21.891 1 98.56 520 ASP A N 1
ATOM 4256 C CA . ASP A 1 520 ? -21.25 30.547 21.688 1 98.56 520 ASP A CA 1
ATOM 4257 C C . ASP A 1 520 ? -21.703 29.438 22.625 1 98.56 520 ASP A C 1
ATOM 4259 O O . ASP A 1 520 ? -22.203 29.703 23.719 1 98.56 520 ASP A O 1
ATOM 4263 N N . THR A 1 521 ? -21.562 28.219 22.156 1 98.75 521 THR A N 1
ATOM 4264 C CA . THR A 1 521 ? -21.922 27.078 23 1 98.75 521 THR A CA 1
ATOM 4265 C C . THR A 1 521 ? -21.266 25.812 22.484 1 98.75 521 THR A C 1
ATOM 4267 O O . THR A 1 521 ? -20.422 25.859 21.594 1 98.75 521 THR A O 1
ATOM 4270 N N . TYR A 1 522 ? -21.484 24.672 23.203 1 98.81 522 TYR A N 1
ATOM 4271 C CA . TYR A 1 522 ? -20.969 23.359 22.828 1 98.81 522 TYR A CA 1
ATOM 4272 C C . TYR A 1 522 ? -22.094 22.328 22.797 1 98.81 522 TYR A C 1
ATOM 4274 O O . TYR A 1 522 ? -22.906 22.25 23.734 1 98.81 522 TYR A O 1
ATOM 4282 N N . LEU A 1 523 ? -22.141 21.625 21.688 1 98.88 523 LEU A N 1
ATOM 4283 C CA . LEU A 1 523 ? -23.062 20.5 21.609 1 98.88 523 LEU A CA 1
ATOM 4284 C C . LEU A 1 523 ? -22.516 19.281 22.344 1 98.88 523 LEU A C 1
ATOM 4286 O O . LEU A 1 523 ? -21.5 18.719 21.953 1 98.88 523 LEU A O 1
ATOM 4290 N N . ASP A 1 524 ? -23.156 18.859 23.375 1 98.75 524 ASP A N 1
ATOM 4291 C CA . ASP A 1 524 ? -22.734 17.672 24.125 1 98.75 524 ASP A CA 1
ATOM 4292 C C . ASP A 1 524 ? -23.094 16.391 23.391 1 98.75 524 ASP A C 1
ATOM 4294 O O . ASP A 1 524 ? -24.266 16.156 23.094 1 98.75 524 ASP A O 1
ATOM 4298 N N . LEU A 1 525 ? -22.125 15.555 23.125 1 98.69 525 LEU A N 1
ATOM 4299 C CA . LEU A 1 525 ? -22.359 14.328 22.375 1 98.69 525 LEU A CA 1
ATOM 4300 C C . LEU A 1 525 ? -21.859 13.109 23.141 1 98.69 525 LEU A C 1
ATOM 4302 O O . LEU A 1 525 ? -21.547 12.078 22.562 1 98.69 525 LEU A O 1
ATOM 4306 N N . SER A 1 526 ? -21.734 13.203 24.453 1 97.94 526 SER A N 1
ATOM 4307 C CA . SER A 1 526 ? -21.172 12.156 25.297 1 97.94 526 SER A CA 1
ATOM 4308 C C . SER A 1 526 ? -22.047 10.898 25.281 1 97.94 526 SER A C 1
ATOM 4310 O O . SER A 1 526 ? -21.594 9.82 25.672 1 97.94 526 SER A O 1
ATOM 4312 N N . GLU A 1 527 ? -23.297 11.031 24.844 1 97.25 527 GLU A N 1
ATOM 4313 C CA . GLU A 1 527 ? -24.188 9.891 24.844 1 97.25 527 GLU A CA 1
ATOM 4314 C C . GLU A 1 527 ? -24.391 9.352 23.422 1 97.25 527 GLU A C 1
ATOM 4316 O O . GLU A 1 527 ? -25.312 8.57 23.188 1 97.25 527 GLU A O 1
ATOM 4321 N N . PHE A 1 528 ? -23.656 9.75 22.516 1 98.44 528 PHE A N 1
ATOM 4322 C CA . PHE A 1 528 ? -23.688 9.266 21.141 1 98.44 528 PHE A CA 1
ATOM 4323 C C . PHE A 1 528 ? -22.453 8.43 20.844 1 98.44 528 PHE A C 1
ATOM 4325 O O . PHE A 1 528 ? -21.516 8.375 21.656 1 98.44 528 PHE A O 1
ATOM 4332 N N . GLY A 1 529 ? -22.453 7.691 19.75 1 98.44 529 GLY A N 1
ATOM 4333 C CA . GLY A 1 529 ? -21.344 6.84 19.344 1 98.44 529 GLY A CA 1
ATOM 4334 C C . GLY A 1 529 ? -20.328 7.547 18.469 1 98.44 529 GLY A C 1
ATOM 4335 O O . GLY A 1 529 ? -19.359 8.133 18.969 1 98.44 529 GLY A O 1
ATOM 4336 N N . LYS A 1 530 ? -20.578 7.605 17.156 1 98.56 530 LYS A N 1
ATOM 4337 C CA . LYS A 1 530 ? -19.688 8.234 16.188 1 98.56 530 LYS A CA 1
ATOM 4338 C C . LYS A 1 530 ? -20.484 8.836 15.023 1 98.56 530 LYS A C 1
ATOM 4340 O O . LYS A 1 530 ? -21.438 8.234 14.547 1 98.56 530 LYS A O 1
ATOM 4345 N N . GLY A 1 531 ? -20.031 9.961 14.578 1 98.56 531 GLY A N 1
ATOM 4346 C CA . GLY A 1 531 ? -20.688 10.586 13.445 1 98.56 531 GLY A CA 1
ATOM 4347 C C . GLY A 1 531 ? -20.266 12.031 13.227 1 98.56 531 GLY A C 1
ATOM 4348 O O . GLY A 1 531 ? -19.094 12.375 13.422 1 98.56 531 GLY A O 1
ATOM 4349 N N . VAL A 1 532 ? -21.203 12.828 12.633 1 98.56 532 VAL A N 1
ATOM 4350 C CA . VAL A 1 532 ? -21 14.25 12.344 1 98.56 532 VAL A CA 1
ATOM 4351 C C . VAL A 1 532 ? -22.266 15.031 12.703 1 98.56 532 VAL A C 1
ATOM 4353 O O . VAL A 1 532 ? -23.375 14.469 12.703 1 98.56 532 VAL A O 1
ATOM 4356 N N . ALA A 1 533 ? -22.109 16.234 13.008 1 98.81 533 ALA A N 1
ATOM 4357 C CA . ALA A 1 533 ? -23.25 17.062 13.391 1 98.81 533 ALA A CA 1
ATOM 4358 C C . ALA A 1 533 ? -23.297 18.359 12.586 1 98.81 533 ALA A C 1
ATOM 4360 O O . ALA A 1 533 ? -22.266 18.859 12.148 1 98.81 533 ALA A O 1
ATOM 4361 N N . PHE A 1 534 ? -24.5 18.875 12.438 1 98.75 534 PHE A N 1
ATOM 4362 C CA . PHE A 1 534 ? -24.781 20.109 11.727 1 98.75 534 PHE A CA 1
ATOM 4363 C C . PHE A 1 534 ? -25.656 21.031 12.555 1 98.75 534 PHE A C 1
ATOM 4365 O O . PHE A 1 534 ? -26.531 20.562 13.289 1 98.75 534 PHE A O 1
ATOM 4372 N N . VAL A 1 535 ? -25.484 22.281 12.445 1 98.69 535 VAL A N 1
ATOM 4373 C CA . VAL A 1 535 ? -26.422 23.266 12.977 1 98.69 535 VAL A CA 1
ATOM 4374 C C . VAL A 1 535 ? -26.781 24.266 11.891 1 98.69 535 VAL A C 1
ATOM 4376 O O . VAL A 1 535 ? -25.891 24.891 11.289 1 98.69 535 VAL A O 1
ATOM 4379 N N . ASN A 1 536 ? -28.031 24.375 11.617 1 98.25 536 ASN A N 1
ATOM 4380 C CA . ASN A 1 536 ? -28.531 25.266 10.57 1 98.25 536 ASN A CA 1
ATOM 4381 C C . ASN A 1 536 ? -27.781 25.062 9.266 1 98.25 536 ASN A C 1
ATOM 4383 O O . ASN A 1 536 ? -27.391 26.047 8.617 1 98.25 536 ASN A O 1
ATOM 4387 N N . GLY A 1 537 ? -27.438 23.844 9 1 97.06 537 GLY A N 1
ATOM 4388 C CA . GLY A 1 537 ? -26.812 23.5 7.734 1 97.06 537 GLY A CA 1
ATOM 4389 C C . GLY A 1 537 ? -25.297 23.562 7.777 1 97.06 537 GLY A C 1
ATOM 4390 O O . GLY A 1 537 ? -24.625 23.062 6.867 1 97.06 537 GLY A O 1
ATOM 4391 N N . GLN A 1 538 ? -24.734 24.109 8.844 1 97.25 538 GLN A N 1
ATOM 4392 C CA . GLN A 1 538 ? -23.281 24.203 8.984 1 97.25 538 GLN A CA 1
ATOM 4393 C C . GLN A 1 538 ? -22.703 22.938 9.594 1 97.25 538 GLN A C 1
ATOM 4395 O O . GLN A 1 538 ? -23.172 22.469 10.641 1 97.25 538 GLN A O 1
ATOM 4400 N N . ASN A 1 539 ? -21.75 22.344 8.93 1 98.19 539 ASN A N 1
ATOM 4401 C CA . ASN A 1 539 ? -21.094 21.141 9.414 1 98.19 539 ASN A CA 1
ATOM 4402 C C . ASN A 1 539 ? -20.141 21.453 10.57 1 98.19 539 ASN A C 1
ATOM 4404 O O . ASN A 1 539 ? -19.109 22.094 10.375 1 98.19 539 ASN A O 1
ATOM 4408 N N . LEU A 1 540 ? -20.422 20.953 11.742 1 98.62 540 LEU A N 1
ATOM 4409 C CA . LEU A 1 540 ? -19.656 21.25 12.945 1 98.62 540 LEU A CA 1
ATOM 4410 C C . LEU A 1 540 ? -18.422 20.359 13.039 1 98.62 540 LEU A C 1
ATOM 4412 O O . LEU A 1 540 ? -17.453 20.703 13.719 1 98.62 540 LEU A O 1
ATOM 4416 N N . GLY A 1 541 ? -18.484 19.141 12.445 1 98.38 541 GLY A N 1
ATOM 4417 C CA . GLY A 1 541 ? -17.344 18.234 12.477 1 98.38 541 GLY A CA 1
ATOM 4418 C C . GLY A 1 541 ? -17.703 16.859 13.008 1 98.38 541 GLY A C 1
ATOM 4419 O O . GLY A 1 541 ? -18.891 16.531 13.148 1 98.38 541 GLY A O 1
ATOM 4420 N N . ARG A 1 542 ? -16.703 16.094 13.297 1 98.44 542 ARG A N 1
ATOM 4421 C CA . ARG A 1 542 ? -16.828 14.703 13.727 1 98.44 542 ARG A CA 1
ATOM 4422 C C . ARG A 1 542 ? -16.875 14.609 15.25 1 98.44 542 ARG A C 1
ATOM 4424 O O . ARG A 1 542 ? -16.219 15.375 15.953 1 98.44 542 ARG A O 1
ATOM 4431 N N . PHE A 1 543 ? -17.641 13.656 15.719 1 98.56 543 PHE A N 1
ATOM 4432 C CA . PHE A 1 543 ? -17.578 13.211 17.109 1 98.56 543 PHE A CA 1
ATOM 4433 C C . PHE A 1 543 ? -17.375 11.703 17.188 1 98.56 543 PHE A C 1
ATOM 4435 O O . PHE A 1 543 ? -17.734 10.977 16.266 1 98.56 543 PHE A O 1
ATOM 4442 N N . TRP A 1 544 ? -16.766 11.211 18.156 1 98.56 544 TRP A N 1
ATOM 4443 C CA . TRP A 1 544 ? -16.484 9.797 18.406 1 98.56 544 TRP A CA 1
ATOM 4444 C C . TRP A 1 544 ? -16.359 9.531 19.906 1 98.56 544 TRP A C 1
ATOM 4446 O O . TRP A 1 544 ? -15.609 10.211 20.609 1 98.56 544 TRP A O 1
ATOM 4456 N N . ASN A 1 545 ? -17.047 8.609 20.359 1 98.31 545 ASN A N 1
ATOM 4457 C CA . ASN A 1 545 ? -17.203 8.391 21.797 1 98.31 545 ASN A CA 1
ATOM 4458 C C . ASN A 1 545 ? -15.898 7.918 22.422 1 98.31 545 ASN A C 1
ATOM 4460 O O . ASN A 1 545 ? -15.766 7.91 23.656 1 98.31 545 ASN A O 1
ATOM 4464 N N . VAL A 1 546 ? -14.875 7.566 21.641 1 97.31 546 VAL A N 1
ATOM 4465 C CA . VAL A 1 546 ? -13.594 7.129 22.188 1 97.31 546 VAL A CA 1
ATOM 4466 C C . VAL A 1 546 ? -12.867 8.32 22.812 1 97.31 546 VAL A C 1
ATOM 4468 O O . VAL A 1 546 ? -12.031 8.148 23.703 1 97.31 546 VAL A O 1
ATOM 4471 N N . GLY A 1 547 ? -13.25 9.57 22.484 1 97.25 547 GLY A N 1
ATOM 4472 C CA . GLY A 1 547 ? -12.648 10.773 23.031 1 97.25 547 GLY A CA 1
ATOM 4473 C C . GLY A 1 547 ? -11.305 11.109 22.406 1 97.25 547 GLY A C 1
ATOM 4474 O O . GLY A 1 547 ? -10.898 10.477 21.438 1 97.25 547 GLY A O 1
ATOM 4475 N N . PRO A 1 548 ? -10.672 12.211 22.844 1 97.19 548 PRO A N 1
ATOM 4476 C CA . PRO A 1 548 ? -10.883 12.766 24.188 1 97.19 548 PRO A CA 1
ATOM 4477 C C . PRO A 1 548 ? -11.969 13.836 24.219 1 97.19 548 PRO A C 1
ATOM 4479 O O . PRO A 1 548 ? -12.438 14.219 25.297 1 97.19 548 PRO A O 1
ATOM 4482 N N . THR A 1 549 ? -12.375 14.383 23.172 1 97.44 549 THR A N 1
ATOM 4483 C CA . THR A 1 549 ? -13.422 15.398 23.125 1 97.44 549 THR A CA 1
ATOM 4484 C C . THR A 1 549 ? -14.773 14.766 22.828 1 97.44 549 THR A C 1
ATOM 4486 O O . THR A 1 549 ? -14.922 14.031 21.844 1 97.44 549 THR A O 1
ATOM 4489 N N . LEU A 1 550 ? -15.773 15.109 23.656 1 98.5 550 LEU A N 1
ATOM 4490 C CA . LEU A 1 550 ? -17.109 14.531 23.5 1 98.5 550 LEU A CA 1
ATOM 4491 C C . LEU A 1 550 ? -18.141 15.617 23.203 1 98.5 550 LEU A C 1
ATOM 4493 O O . LEU A 1 550 ? -19.312 15.461 23.531 1 98.5 550 LEU A O 1
ATOM 4497 N N . SER A 1 551 ? -17.719 16.734 22.719 1 98.69 551 SER A N 1
ATOM 4498 C CA . SER A 1 551 ? -18.594 17.828 22.328 1 98.69 551 SER A CA 1
ATOM 4499 C C . SER A 1 551 ? -18.078 18.547 21.078 1 98.69 551 SER A C 1
ATOM 4501 O O . SER A 1 551 ? -16.922 18.375 20.703 1 98.69 551 SER A O 1
ATOM 4503 N N . LEU A 1 552 ? -18.906 19.266 20.438 1 98.88 552 LEU A N 1
ATOM 4504 C CA . LEU A 1 552 ? -18.547 20.094 19.297 1 98.88 552 LEU A CA 1
ATOM 4505 C C . LEU A 1 552 ? -18.875 21.562 19.547 1 98.88 552 LEU A C 1
ATOM 4507 O O . LEU A 1 552 ? -19.969 21.875 20.047 1 98.88 552 LEU A O 1
ATOM 4511 N N . TYR A 1 553 ? -17.969 22.422 19.188 1 98.81 553 TYR A N 1
ATOM 4512 C CA . TYR A 1 553 ? -18.125 23.859 19.344 1 98.81 553 TYR A CA 1
ATOM 4513 C C . TYR A 1 553 ? -19.125 24.422 18.344 1 98.81 553 TYR A C 1
ATOM 4515 O O . TYR A 1 553 ? -19.094 24.062 17.172 1 98.81 553 TYR A O 1
ATOM 4523 N N . ILE A 1 554 ? -20.047 25.25 18.828 1 98.88 554 ILE A N 1
ATOM 4524 C CA . ILE A 1 554 ? -20.969 26 18 1 98.88 554 ILE A CA 1
ATOM 4525 C C . ILE A 1 554 ? -20.734 27.5 18.188 1 98.88 554 ILE A C 1
ATOM 4527 O O . ILE A 1 554 ? -21.125 28.078 19.203 1 98.88 554 ILE A O 1
ATOM 4531 N N . PRO A 1 555 ? -20.188 28.156 17.188 1 98.38 555 PRO A N 1
ATOM 4532 C CA . PRO A 1 555 ? -20.047 29.609 17.297 1 98.38 555 PRO A CA 1
ATOM 4533 C C . PRO A 1 555 ? -21.406 30.328 17.25 1 98.38 555 PRO A C 1
ATOM 4535 O O . PRO A 1 555 ? -22.328 29.859 16.594 1 98.38 555 PRO A O 1
ATOM 4538 N N . HIS A 1 556 ? -21.5 31.469 17.828 1 98.25 556 HIS A N 1
ATOM 4539 C CA . HIS A 1 556 ? -22.734 32.25 17.875 1 98.25 556 HIS A CA 1
ATOM 4540 C C . HIS A 1 556 ? -23.25 32.531 16.453 1 98.25 556 HIS A C 1
ATOM 4542 O O . HIS A 1 556 ? -24.453 32.594 16.234 1 98.25 556 HIS A O 1
ATOM 4548 N N . SER A 1 557 ? -22.344 32.688 15.492 1 98.06 557 SER A N 1
ATOM 4549 C CA . SER A 1 557 ? -22.703 33.094 14.133 1 98.06 557 SER A CA 1
ATOM 4550 C C . SER A 1 557 ? -23.375 31.953 13.383 1 98.06 557 SER A C 1
ATOM 4552 O O . SER A 1 557 ? -23.984 32.156 12.328 1 98.06 557 SER A O 1
ATOM 4554 N N . TYR A 1 558 ? -23.234 30.719 13.898 1 98.25 558 TYR A N 1
ATOM 4555 C CA . TYR A 1 558 ? -23.875 29.578 13.266 1 98.25 558 TYR A CA 1
ATOM 4556 C C . TYR A 1 558 ? -25.328 29.438 13.742 1 98.25 558 TYR A C 1
ATOM 4558 O O . TYR A 1 558 ? -26.109 28.703 13.156 1 98.25 558 TYR A O 1
ATOM 4566 N N . LEU A 1 559 ? -25.641 30.156 14.781 1 98.56 559 LEU A N 1
ATOM 4567 C CA . LEU A 1 559 ? -27 30.188 15.32 1 98.56 559 LEU A CA 1
ATOM 4568 C C . LEU A 1 559 ? -27.766 31.406 14.836 1 98.56 559 LEU A C 1
ATOM 4570 O O . LEU A 1 559 ? -27.156 32.344 14.32 1 98.56 559 LEU A O 1
ATOM 4574 N N . LYS A 1 560 ? -29.078 31.312 14.953 1 97.75 560 LYS A N 1
ATOM 4575 C CA . LYS A 1 560 ? -29.984 32.406 14.625 1 97.75 560 LYS A CA 1
ATOM 4576 C C . LYS A 1 560 ? -30.922 32.719 15.789 1 97.75 560 LYS A C 1
ATOM 4578 O O . LYS A 1 560 ? -31.25 31.844 16.578 1 97.75 560 LYS A O 1
ATOM 4583 N N . GLU A 1 561 ? -31.234 34.094 15.844 1 98.12 561 GLU A N 1
ATOM 4584 C CA . GLU A 1 561 ? -32.344 34.438 16.734 1 98.12 561 GLU A CA 1
ATOM 4585 C C . GLU A 1 561 ? -33.625 33.75 16.266 1 98.12 561 GLU A C 1
ATOM 4587 O O . GLU A 1 561 ? -34 33.844 15.094 1 98.12 561 GLU A O 1
ATOM 4592 N N . GLY A 1 562 ? -34.281 33.094 17.109 1 98.19 562 GLY A N 1
ATOM 4593 C CA . GLY A 1 562 ? -35.469 32.312 16.75 1 98.19 562 GLY A CA 1
ATOM 4594 C C . GLY A 1 562 ? -35.188 30.844 16.594 1 98.19 562 GLY A C 1
ATOM 4595 O O . GLY A 1 562 ? -34.531 30.234 17.438 1 98.19 562 GLY A O 1
ATOM 4596 N N . ALA A 1 563 ? -35.75 30.344 15.547 1 98.31 563 ALA A N 1
ATOM 4597 C CA . ALA A 1 563 ? -35.75 28.891 15.367 1 98.31 563 ALA A CA 1
ATOM 4598 C C . ALA A 1 563 ? -34.406 28.406 14.828 1 98.31 563 ALA A C 1
ATOM 4600 O O . ALA A 1 563 ? -33.844 29 13.898 1 98.31 563 ALA A O 1
ATOM 4601 N N . ASN A 1 564 ? -33.781 27.391 15.492 1 98.75 564 ASN A N 1
ATOM 4602 C CA . ASN A 1 564 ? -32.562 26.688 15.078 1 98.75 564 ASN A CA 1
ATOM 4603 C C . ASN A 1 564 ? -32.812 25.172 15 1 98.75 564 ASN A C 1
ATOM 4605 O O . ASN A 1 564 ? -33.688 24.641 15.664 1 98.75 564 ASN A O 1
ATOM 4609 N N . ARG A 1 565 ? -32.031 24.562 14.188 1 98.06 565 ARG A N 1
ATOM 4610 C CA . ARG A 1 565 ? -32.125 23.125 14.047 1 98.06 565 ARG A CA 1
ATOM 4611 C C . ARG A 1 565 ? -30.734 22.5 14.086 1 98.06 565 ARG A C 1
ATOM 4613 O O . ARG A 1 565 ? -29.828 22.938 13.383 1 98.06 565 ARG A O 1
ATOM 4620 N N . ILE A 1 566 ? -30.531 21.406 14.867 1 98.88 566 ILE A N 1
ATOM 4621 C CA . ILE A 1 566 ? -29.359 20.547 14.867 1 98.88 566 ILE A CA 1
ATOM 4622 C C . ILE A 1 566 ? -29.703 19.203 14.219 1 98.88 566 ILE A C 1
ATOM 4624 O O . ILE A 1 566 ? -30.75 18.625 14.492 1 98.88 566 ILE A O 1
ATOM 4628 N N . ILE A 1 567 ? -28.875 18.766 13.281 1 98.88 567 ILE A N 1
ATOM 4629 C CA . ILE A 1 567 ? -28.984 17.422 12.711 1 98.88 567 ILE A CA 1
ATOM 4630 C C . ILE A 1 567 ? -27.734 16.625 13.055 1 98.88 567 ILE A C 1
ATOM 4632 O O . ILE A 1 567 ? -26.609 17.078 12.82 1 98.88 567 ILE A O 1
ATOM 4636 N N . ILE A 1 568 ? -27.906 15.461 13.656 1 98.81 568 ILE A N 1
ATOM 4637 C CA . ILE A 1 568 ? -26.797 14.562 13.977 1 98.81 568 ILE A CA 1
ATOM 4638 C C . ILE A 1 568 ? -26.859 13.336 13.078 1 98.81 568 ILE A C 1
ATOM 4640 O O . ILE A 1 568 ? -27.875 12.625 13.039 1 98.81 568 ILE A O 1
ATOM 4644 N N . PHE A 1 569 ? -25.859 13.133 12.258 1 98.75 569 PHE A N 1
ATOM 4645 C CA . PHE A 1 569 ? -25.672 11.859 11.578 1 98.75 569 PHE A CA 1
ATOM 4646 C C . PHE A 1 569 ? -24.906 10.883 12.461 1 98.75 569 PHE A C 1
ATOM 4648 O O . PHE A 1 569 ? -23.75 11.141 12.828 1 98.75 569 PHE A O 1
ATOM 4655 N N . GLU A 1 570 ? -25.484 9.836 12.812 1 98.69 570 GLU A N 1
ATOM 4656 C CA . GLU A 1 570 ? -24.953 8.875 13.773 1 98.69 570 GLU A CA 1
ATOM 4657 C C . GLU A 1 570 ? -24.828 7.484 13.156 1 98.69 570 GLU A C 1
ATOM 4659 O O . GLU A 1 570 ? -25.766 7 12.523 1 98.69 570 GLU A O 1
ATOM 4664 N N . THR A 1 571 ? -23.609 6.766 13.383 1 98.62 571 THR A N 1
ATOM 4665 C CA . THR A 1 571 ? -23.359 5.562 12.602 1 98.62 571 THR A CA 1
ATOM 4666 C C . THR A 1 571 ? -23.359 4.328 13.5 1 98.62 571 THR A C 1
ATOM 4668 O O . THR A 1 571 ? -23.219 3.201 13.016 1 98.62 571 THR A O 1
ATOM 4671 N N . GLU A 1 572 ? -23.531 4.477 14.812 1 97.94 572 GLU A N 1
ATOM 4672 C CA . GLU A 1 572 ? -23.422 3.352 15.742 1 97.94 572 GLU A CA 1
ATOM 4673 C C . GLU A 1 572 ? -24.797 2.957 16.281 1 97.94 572 GLU A C 1
ATOM 4675 O O . GLU A 1 572 ? -24.891 2.055 17.125 1 97.94 572 GLU A O 1
ATOM 4680 N N . GLY A 1 573 ? -25.781 3.648 15.891 1 95.5 573 GLY A N 1
ATOM 4681 C CA . GLY A 1 573 ? -27.125 3.34 16.344 1 95.5 573 GLY A CA 1
ATOM 4682 C C . GLY A 1 573 ? -27.422 3.887 17.734 1 95.5 573 GLY A C 1
ATOM 4683 O O . GLY A 1 573 ? -28.344 3.422 18.406 1 95.5 573 GLY A O 1
ATOM 4684 N N . GLN A 1 574 ? -26.656 4.816 18.172 1 96.56 574 GLN A N 1
ATOM 4685 C CA . GLN A 1 574 ? -26.828 5.418 19.484 1 96.56 574 GLN A CA 1
ATOM 4686 C C . GLN A 1 574 ? -27.359 6.84 19.375 1 96.56 574 GLN A C 1
ATOM 4688 O O . GLN A 1 574 ? -26.719 7.707 18.766 1 96.56 574 GLN A O 1
ATOM 4693 N N . TYR A 1 575 ? -28.578 7.094 19.875 1 96.62 575 TYR A N 1
ATOM 4694 C CA . TYR A 1 575 ? -29.141 8.438 19.875 1 96.62 575 TYR A CA 1
ATOM 4695 C C . TYR A 1 575 ? -29.906 8.703 21.172 1 96.62 575 TYR A C 1
ATOM 4697 O O . TYR A 1 575 ? -30.109 7.793 21.969 1 96.62 575 TYR A O 1
ATOM 4705 N N . LYS A 1 576 ? -30.281 9.938 21.391 1 97.62 576 LYS A N 1
ATOM 4706 C CA . LYS A 1 576 ? -31.062 10.359 22.562 1 97.62 576 LYS A CA 1
ATOM 4707 C C . LYS A 1 576 ? -32.281 11.18 22.125 1 97.62 576 LYS A C 1
ATOM 4709 O O . LYS A 1 576 ? -32.25 11.852 21.094 1 97.62 576 LYS A O 1
ATOM 4714 N N . GLU A 1 577 ? -33.25 11.141 23.047 1 98.12 577 GLU A N 1
ATOM 4715 C CA . GLU A 1 577 ? -34.469 11.883 22.781 1 98.12 577 GLU A CA 1
ATOM 4716 C C . GLU A 1 577 ? -34.281 13.375 23.062 1 98.12 577 GLU A C 1
ATOM 4718 O O . GLU A 1 577 ? -35.062 14.203 22.609 1 98.12 577 GLU A O 1
ATOM 4723 N N . GLU A 1 578 ? -33.281 13.648 23.781 1 98.38 578 GLU A N 1
ATOM 4724 C CA . GLU A 1 578 ? -32.938 15.039 24.047 1 98.38 578 GLU A CA 1
ATOM 4725 C C . GLU A 1 578 ? -31.422 15.25 24.031 1 98.38 578 GLU A C 1
ATOM 4727 O O . GLU A 1 578 ? -30.672 14.336 24.375 1 98.38 578 GLU A O 1
ATOM 4732 N N . ILE A 1 579 ? -31.047 16.438 23.625 1 98.69 579 ILE A N 1
ATOM 4733 C CA . ILE A 1 579 ? -29.641 16.812 23.672 1 98.69 579 ILE A CA 1
ATOM 4734 C C . ILE A 1 579 ? -29.469 18.109 24.438 1 98.69 579 ILE A C 1
ATOM 4736 O O . ILE A 1 579 ? -30.453 18.766 24.797 1 98.69 579 ILE A O 1
ATOM 4740 N N . HIS A 1 580 ? -28.203 18.406 24.766 1 98.56 580 HIS A N 1
ATOM 4741 C CA . HIS A 1 580 ? -27.906 19.578 25.594 1 98.56 580 HIS A CA 1
ATOM 4742 C C . HIS A 1 580 ? -26.797 20.422 24.969 1 98.56 580 HIS A C 1
ATOM 4744 O O . HIS A 1 580 ? -25.875 19.875 24.344 1 98.56 580 HIS A O 1
ATOM 4750 N N . LEU A 1 581 ? -26.953 21.688 25.078 1 98.75 581 LEU A N 1
ATOM 4751 C CA . LEU A 1 581 ? -25.875 22.641 24.812 1 98.75 581 LEU A CA 1
ATOM 4752 C C . LEU A 1 581 ? -25.234 23.094 26.109 1 98.75 581 LEU A C 1
ATOM 4754 O O . LEU A 1 581 ? -25.922 23.375 27.078 1 98.75 581 LEU A O 1
ATOM 4758 N N . THR A 1 582 ? -23.891 23.094 26.125 1 98.62 582 THR A N 1
ATOM 4759 C CA . THR A 1 582 ? -23.172 23.422 27.344 1 98.62 582 THR A CA 1
ATOM 4760 C C . THR A 1 582 ? -22.266 24.641 27.125 1 98.62 582 THR A C 1
ATOM 4762 O O . THR A 1 582 ? -21.953 25 25.984 1 98.62 582 THR A O 1
ATOM 4765 N N . ARG A 1 583 ? -21.828 25.266 28.203 1 97.94 583 ARG A N 1
ATOM 4766 C CA . ARG A 1 583 ? -21 26.453 28.125 1 97.94 583 ARG A CA 1
ATOM 4767 C C . ARG A 1 583 ? -19.547 26.094 27.922 1 97.94 583 ARG A C 1
ATOM 4769 O O . ARG A 1 583 ? -18.75 26.922 27.453 1 97.94 583 ARG A O 1
ATOM 4776 N N . LYS A 1 584 ? -19.203 24.891 28.297 1 97.12 584 LYS A N 1
ATOM 4777 C CA . LYS A 1 584 ? -17.828 24.391 28.203 1 97.12 584 LYS A CA 1
ATOM 4778 C C . LYS A 1 584 ? -17.781 23.047 27.469 1 97.12 584 LYS A C 1
ATOM 4780 O O . LYS A 1 584 ? -18.781 22.328 27.406 1 97.12 584 LYS A O 1
ATOM 4785 N N . PRO A 1 585 ? -16.641 22.766 26.891 1 97.81 585 PRO A N 1
ATOM 4786 C CA . PRO A 1 585 ? -16.547 21.469 26.219 1 97.81 585 PRO A CA 1
ATOM 4787 C C . PRO A 1 585 ? -16.672 20.297 27.188 1 97.81 585 PRO A C 1
ATOM 4789 O O . PRO A 1 585 ? -16.281 20.406 28.359 1 97.81 585 PRO A O 1
ATOM 4792 N N . THR A 1 586 ? -17.203 19.203 26.688 1 97.94 586 THR A N 1
ATOM 4793 C CA . THR A 1 586 ? -17.25 17.953 27.422 1 97.94 586 THR A CA 1
ATOM 4794 C C . THR A 1 586 ? -16.062 17.062 27.047 1 97.94 586 THR A C 1
ATOM 4796 O O . THR A 1 586 ? -15.891 16.719 25.875 1 97.94 586 THR A O 1
ATOM 4799 N N . LEU A 1 587 ? -15.258 16.672 28.016 1 97.06 587 LEU A N 1
ATOM 4800 C CA . LEU A 1 587 ? -14.039 15.922 27.75 1 97.06 587 LEU A CA 1
ATOM 4801 C C . LEU A 1 587 ? -14.078 14.562 28.438 1 97.06 587 LEU A C 1
ATOM 4803 O O . LEU A 1 587 ? -14.711 14.406 29.484 1 97.06 587 LEU A O 1
ATOM 4807 N N . LYS A 1 588 ? -13.461 13.641 27.812 1 95.81 588 LYS A N 1
ATOM 4808 C CA . LYS A 1 588 ? -13.25 12.312 28.375 1 95.81 588 LYS A CA 1
ATOM 4809 C C . LYS A 1 588 ? -11.812 12.141 28.859 1 95.81 588 LYS A C 1
ATOM 4811 O O . LYS A 1 588 ? -10.867 12.359 28.109 1 95.81 588 LYS A O 1
ATOM 4816 N N . HIS A 1 589 ? -11.664 11.742 30.109 1 93.38 589 HIS A N 1
ATOM 4817 C CA . HIS A 1 589 ? -10.336 11.477 30.641 1 93.38 589 HIS A CA 1
ATOM 4818 C C . HIS A 1 589 ? -9.797 10.148 30.125 1 93.38 589 HIS A C 1
ATOM 4820 O O . HIS A 1 589 ? -10.414 9.102 30.344 1 93.38 589 HIS A O 1
ATOM 4826 N N . ILE A 1 590 ? -8.727 10.266 29.391 1 93.5 590 ILE A N 1
ATOM 4827 C CA . ILE A 1 590 ? -8.07 9.07 28.875 1 93.5 590 ILE A CA 1
ATOM 4828 C C . ILE A 1 590 ? -6.719 8.883 29.562 1 93.5 590 ILE A C 1
ATOM 4830 O O . ILE A 1 590 ? -5.91 9.812 29.625 1 93.5 590 ILE A O 1
ATOM 4834 N N . LYS A 1 591 ? -6.43 7.551 30.234 1 81.75 591 LYS A N 1
ATOM 4835 C CA . LYS A 1 591 ? -5.156 7.203 30.859 1 81.75 591 LYS A CA 1
ATOM 4836 C C . LYS A 1 591 ? -4.16 6.691 29.828 1 81.75 591 LYS A C 1
ATOM 4838 O O . LYS A 1 591 ? -4.547 6.039 28.859 1 81.75 591 LYS A O 1
ATOM 4843 N N . GLY A 1 592 ? -3.027 7.215 29.875 1 78.12 592 GLY A N 1
ATOM 4844 C CA . GLY A 1 592 ? -1.947 6.691 29.047 1 78.12 592 GLY A CA 1
ATOM 4845 C C . GLY A 1 592 ? -1.108 7.781 28.406 1 78.12 592 GLY A C 1
ATOM 4846 O O . GLY A 1 592 ? -1.242 8.961 28.75 1 78.12 592 GLY A O 1
ATOM 4847 N N . GLU A 1 593 ? -0.036 7.324 27.75 1 70.75 593 GLU A N 1
ATOM 4848 C CA . GLU A 1 593 ? 0.87 8.266 27.094 1 70.75 593 GLU A CA 1
ATOM 4849 C C . GLU A 1 593 ? 0.477 8.484 25.641 1 70.75 593 GLU A C 1
ATOM 4851 O O . GLU A 1 593 ? -0.17 7.629 25.031 1 70.75 593 GLU A O 1
ATOM 4856 N N . ASN A 1 594 ? 0.553 9.727 25.359 1 70.56 594 ASN A N 1
ATOM 4857 C CA . ASN A 1 594 ? 0.387 9.992 23.938 1 70.56 594 ASN A CA 1
ATOM 4858 C C . ASN A 1 594 ? 1.367 9.172 23.109 1 70.56 594 ASN A C 1
ATOM 4860 O O . ASN A 1 594 ? 2.506 8.945 23.516 1 70.56 594 ASN A O 1
ATOM 4864 N N . LEU A 1 595 ? 0.866 8.766 22.156 1 60 595 LEU A N 1
ATOM 4865 C CA . LEU A 1 595 ? 1.648 7.895 21.281 1 60 595 LEU A CA 1
ATOM 4866 C C . LEU A 1 595 ? 2.727 8.688 20.547 1 60 595 LEU A C 1
ATOM 4868 O O . LEU A 1 595 ? 2.518 9.844 20.188 1 60 595 LEU A O 1
ATOM 4872 N N . MET B 1 1 ? -11.516 -38.656 -39.469 1 60.69 1 MET B N 1
ATOM 4873 C CA . MET B 1 1 ? -10.578 -37.969 -38.594 1 60.69 1 MET B CA 1
ATOM 4874 C C . MET B 1 1 ? -10.953 -38.219 -37.125 1 60.69 1 MET B C 1
ATOM 4876 O O . MET B 1 1 ? -12.133 -38.312 -36.781 1 60.69 1 MET B O 1
ATOM 4880 N N . THR B 1 2 ? -9.945 -38.594 -36.219 1 78.44 2 THR B N 1
ATOM 4881 C CA . THR B 1 2 ? -10.164 -38.875 -34.812 1 78.44 2 THR B CA 1
ATOM 4882 C C . THR B 1 2 ? -10.766 -37.656 -34.125 1 78.44 2 THR B C 1
ATOM 4884 O O . THR B 1 2 ? -10.312 -36.531 -34.312 1 78.44 2 THR B O 1
ATOM 4887 N N . ARG B 1 3 ? -11.945 -37.969 -33.594 1 90.5 3 ARG B N 1
ATOM 4888 C CA . ARG B 1 3 ? -12.656 -36.875 -32.938 1 90.5 3 ARG B CA 1
ATOM 4889 C C . ARG B 1 3 ? -12.812 -37.125 -31.453 1 90.5 3 ARG B C 1
ATOM 4891 O O . ARG B 1 3 ? -13.086 -38.219 -31.016 1 90.5 3 ARG B O 1
ATOM 4898 N N . PHE B 1 4 ? -12.508 -36.062 -30.688 1 96.38 4 PHE B N 1
ATOM 4899 C CA . PHE B 1 4 ? -12.734 -36.062 -29.25 1 96.38 4 PHE B CA 1
ATOM 4900 C C . PHE B 1 4 ? -13.977 -35.25 -28.906 1 96.38 4 PHE B C 1
ATOM 4902 O O . PHE B 1 4 ? -14.109 -34.094 -29.312 1 96.38 4 PHE B O 1
ATOM 4909 N N . GLU B 1 5 ? -14.891 -35.844 -28.156 1 96.62 5 GLU B N 1
ATOM 4910 C CA . GLU B 1 5 ? -16.156 -35.219 -27.812 1 96.62 5 GLU B CA 1
ATOM 4911 C C . GLU B 1 5 ? -16.469 -35.406 -26.328 1 96.62 5 GLU B C 1
ATOM 4913 O O . GLU B 1 5 ? -16.094 -36.406 -25.734 1 96.62 5 GLU B O 1
ATOM 4918 N N . ILE B 1 6 ? -17.156 -34.406 -25.766 1 97.94 6 ILE B N 1
ATOM 4919 C CA . ILE B 1 6 ? -17.641 -34.5 -24.391 1 97.94 6 ILE B CA 1
ATOM 4920 C C . ILE B 1 6 ? -19.172 -34.531 -24.391 1 97.94 6 ILE B C 1
ATOM 4922 O O . ILE B 1 6 ? -19.828 -33.594 -24.828 1 97.94 6 ILE B O 1
ATOM 4926 N N . ARG B 1 7 ? -19.734 -35.562 -23.953 1 96.81 7 ARG B N 1
ATOM 4927 C CA . ARG B 1 7 ? -21.172 -35.75 -23.75 1 96.81 7 ARG B CA 1
ATOM 4928 C C . ARG B 1 7 ? -21.453 -36.25 -22.328 1 96.81 7 ARG B C 1
ATOM 4930 O O . ARG B 1 7 ? -21.094 -35.562 -21.359 1 96.81 7 ARG B O 1
ATOM 4937 N N . ASP B 1 8 ? -22.031 -37.375 -22.125 1 96.5 8 ASP B N 1
ATOM 4938 C CA . ASP B 1 8 ? -22.203 -37.969 -20.797 1 96.5 8 ASP B CA 1
ATOM 4939 C C . ASP B 1 8 ? -20.938 -38.656 -20.344 1 96.5 8 ASP B C 1
ATOM 4941 O O . ASP B 1 8 ? -20.797 -39 -19.156 1 96.5 8 ASP B O 1
ATOM 4945 N N . ASP B 1 9 ? -20.125 -38.812 -21.25 1 97.38 9 ASP B N 1
ATOM 4946 C CA . ASP B 1 9 ? -18.766 -39.312 -21.062 1 97.38 9 ASP B CA 1
ATOM 4947 C C . ASP B 1 9 ? -17.797 -38.656 -22.031 1 97.38 9 ASP B C 1
ATOM 4949 O O . ASP B 1 9 ? -18.188 -37.812 -22.828 1 97.38 9 ASP B O 1
ATOM 4953 N N . PHE B 1 10 ? -16.562 -38.938 -21.906 1 98.31 10 PHE B N 1
ATOM 4954 C CA . PHE B 1 10 ? -15.609 -38.594 -22.953 1 98.31 10 PHE B CA 1
ATOM 4955 C C . PHE B 1 10 ? -15.625 -39.625 -24.062 1 98.31 10 PHE B C 1
ATOM 4957 O O . PHE B 1 10 ? -15.711 -40.844 -23.797 1 98.31 10 PHE B O 1
ATOM 4964 N N . TYR B 1 11 ? -15.562 -39.156 -25.297 1 97.38 11 TYR B N 1
ATOM 4965 C CA . TYR B 1 11 ? -15.531 -40.062 -26.438 1 97.38 11 TYR B CA 1
ATOM 4966 C C . TYR B 1 11 ? -14.375 -39.719 -27.359 1 97.38 11 TYR B C 1
ATOM 4968 O O . TYR B 1 11 ? -14.125 -38.562 -27.672 1 97.38 11 TYR B O 1
ATOM 4976 N N . LEU B 1 12 ? -13.625 -40.719 -27.703 1 96.56 12 LEU B N 1
ATOM 4977 C CA . LEU B 1 12 ? -12.602 -40.625 -28.734 1 96.56 12 LEU B CA 1
ATOM 4978 C C . LEU B 1 12 ? -12.977 -41.531 -29.922 1 96.56 12 LEU B C 1
ATOM 4980 O O . LEU B 1 12 ? -13 -42.75 -29.812 1 96.56 12 LEU B O 1
ATOM 4984 N N . ASP B 1 13 ? -13.352 -40.938 -31 1 93.25 13 ASP B N 1
ATOM 4985 C CA . ASP B 1 13 ? -13.859 -41.625 -32.188 1 93.25 13 ASP B CA 1
ATOM 4986 C C . ASP B 1 13 ? -15.07 -42.5 -31.828 1 93.25 13 ASP B C 1
ATOM 4988 O O . ASP B 1 13 ? -15.125 -43.688 -32.188 1 93.25 13 ASP B O 1
ATOM 4992 N N . GLY B 1 14 ? -15.852 -41.969 -31.031 1 93.31 14 GLY B N 1
ATOM 4993 C CA . GLY B 1 14 ? -17.125 -42.594 -30.719 1 93.31 14 GLY B CA 1
ATOM 4994 C C . GLY B 1 14 ? -17.031 -43.625 -29.625 1 93.31 14 GLY B C 1
ATOM 4995 O O . GLY B 1 14 ? -18.047 -44.188 -29.188 1 93.31 14 GLY B O 1
ATOM 4996 N N . LYS B 1 15 ? -15.922 -43.844 -29.203 1 96.25 15 LYS B N 1
ATOM 4997 C CA . LYS B 1 15 ? -15.727 -44.844 -28.141 1 96.25 15 LYS B CA 1
ATOM 4998 C C . LYS B 1 15 ? -15.43 -44.156 -26.812 1 96.25 15 LYS B C 1
ATOM 5000 O O . LYS B 1 15 ? -14.703 -43.156 -26.766 1 96.25 15 LYS B O 1
ATOM 5005 N N . SER B 1 16 ? -15.992 -44.75 -25.766 1 96.5 16 SER B N 1
ATOM 5006 C CA . SER B 1 16 ? -15.734 -44.219 -24.438 1 96.5 16 SER B CA 1
ATOM 5007 C C . SER B 1 16 ? -14.234 -44.125 -24.156 1 96.5 16 SER B C 1
ATOM 5009 O O . SER B 1 16 ? -13.477 -45.031 -24.531 1 96.5 16 SER B O 1
ATOM 5011 N N . PHE B 1 17 ? -13.852 -43.031 -23.594 1 97.5 17 PHE B N 1
ATOM 5012 C CA . PHE B 1 17 ? -12.445 -42.719 -23.359 1 97.5 17 PHE B CA 1
ATOM 5013 C C . PHE B 1 17 ? -12.234 -42.188 -21.953 1 97.5 17 PHE B C 1
ATOM 5015 O O . PHE B 1 17 ? -12.898 -41.25 -21.531 1 97.5 17 PHE B O 1
ATOM 5022 N N . LYS B 1 18 ? -11.406 -42.812 -21.141 1 98.06 18 LYS B N 1
ATOM 5023 C CA . LYS B 1 18 ? -11.023 -42.312 -19.828 1 98.06 18 LYS B CA 1
ATOM 5024 C C . LYS B 1 18 ? -9.695 -41.562 -19.891 1 98.06 18 LYS B C 1
ATOM 5026 O O . LYS B 1 18 ? -8.695 -42.125 -20.344 1 98.06 18 LYS B O 1
ATOM 5031 N N . ILE B 1 19 ? -9.734 -40.344 -19.438 1 98.69 19 ILE B N 1
ATOM 5032 C CA . ILE B 1 19 ? -8.516 -39.531 -19.469 1 98.69 19 ILE B CA 1
ATOM 5033 C C . ILE B 1 19 ? -7.664 -39.875 -18.234 1 98.69 19 ILE B C 1
ATOM 5035 O O . ILE B 1 19 ? -8.094 -39.656 -17.109 1 98.69 19 ILE B O 1
ATOM 5039 N N . LEU B 1 20 ? -6.547 -40.438 -18.391 1 98.88 20 LEU B N 1
ATOM 5040 C CA . LEU B 1 20 ? -5.477 -40.625 -17.406 1 98.88 20 LEU B CA 1
ATOM 5041 C C . LEU B 1 20 ? -4.289 -39.719 -17.734 1 98.88 20 LEU B C 1
ATOM 5043 O O . LEU B 1 20 ? -3.445 -40.062 -18.562 1 98.88 20 LEU B O 1
ATOM 5047 N N . SER B 1 21 ? -4.309 -38.594 -17.094 1 98.88 21 SER B N 1
ATOM 5048 C CA . SER B 1 21 ? -3.326 -37.594 -17.484 1 98.88 21 SER B CA 1
ATOM 5049 C C . SER B 1 21 ? -2.404 -37.25 -16.328 1 98.88 21 SER B C 1
ATOM 5051 O O . SER B 1 21 ? -2.723 -37.5 -15.164 1 98.88 21 SER B O 1
ATOM 5053 N N . GLY B 1 22 ? -1.224 -36.719 -16.594 1 98.88 22 GLY B N 1
ATOM 5054 C CA . GLY B 1 22 ? -0.247 -36.188 -15.664 1 98.88 22 GLY B CA 1
ATOM 5055 C C . GLY B 1 22 ? 0.36 -34.875 -16.125 1 98.88 22 GLY B C 1
ATOM 5056 O O . GLY B 1 22 ? 0.693 -34.719 -17.297 1 98.88 22 GLY B O 1
ATOM 5057 N N . ALA B 1 23 ? 0.484 -33.969 -15.164 1 98.88 23 ALA B N 1
ATOM 5058 C CA . ALA B 1 23 ? 1.01 -32.625 -15.477 1 98.88 23 ALA B CA 1
ATOM 5059 C C . ALA B 1 23 ? 2.533 -32.656 -15.562 1 98.88 23 ALA B C 1
ATOM 5061 O O . ALA B 1 23 ? 3.207 -33.062 -14.617 1 98.88 23 ALA B O 1
ATOM 5062 N N . ILE B 1 24 ? 3.082 -32.281 -16.625 1 98.88 24 ILE B N 1
ATOM 5063 C CA . ILE B 1 24 ? 4.488 -32 -16.875 1 98.88 24 ILE B CA 1
ATOM 5064 C C . ILE B 1 24 ? 4.617 -30.625 -17.531 1 98.88 24 ILE B C 1
ATOM 5066 O O . ILE B 1 24 ? 4.27 -30.453 -18.703 1 98.88 24 ILE B O 1
ATOM 5070 N N . HIS B 1 25 ? 5.066 -29.672 -16.781 1 98.69 25 HIS B N 1
ATOM 5071 C CA . HIS B 1 25 ? 5.277 -28.359 -17.359 1 98.69 25 HIS B CA 1
ATOM 5072 C C . HIS B 1 25 ? 6.59 -28.281 -18.125 1 98.69 25 HIS B C 1
ATOM 5074 O O . HIS B 1 25 ? 7.672 -28.328 -17.531 1 98.69 25 HIS B O 1
ATOM 5080 N N . TYR B 1 26 ? 6.48 -28.109 -19.375 1 98.69 26 TYR B N 1
ATOM 5081 C CA . TYR B 1 26 ? 7.645 -28.188 -20.25 1 98.69 26 TYR B CA 1
ATOM 5082 C C . TYR B 1 26 ? 8.703 -27.172 -19.844 1 98.69 26 TYR B C 1
ATOM 5084 O O . TYR B 1 26 ? 9.906 -27.438 -19.969 1 98.69 26 TYR B O 1
ATOM 5092 N N . PHE B 1 27 ? 8.312 -26.047 -19.312 1 98.38 27 PHE B N 1
ATOM 5093 C CA . PHE B 1 27 ? 9.234 -24.953 -19.031 1 98.38 27 PHE B CA 1
ATOM 5094 C C . PHE B 1 27 ? 9.969 -25.188 -17.719 1 98.38 27 PHE B C 1
ATOM 5096 O O . PHE B 1 27 ? 10.867 -24.438 -17.359 1 98.38 27 PHE B O 1
ATOM 5103 N N . ARG B 1 28 ? 9.648 -26.266 -16.984 1 98.44 28 ARG B N 1
ATOM 5104 C CA . ARG B 1 28 ? 10.32 -26.594 -15.727 1 98.44 28 ARG B CA 1
ATOM 5105 C C . ARG B 1 28 ? 11.328 -27.719 -15.93 1 98.44 28 ARG B C 1
ATOM 5107 O O . ARG B 1 28 ? 12.07 -28.078 -15.016 1 98.44 28 ARG B O 1
ATOM 5114 N N . VAL B 1 29 ? 11.297 -28.344 -17.062 1 98.62 29 VAL B N 1
ATOM 5115 C CA . VAL B 1 29 ? 12.117 -29.5 -17.422 1 98.62 29 VAL B CA 1
ATOM 5116 C C . VAL B 1 29 ? 12.953 -29.188 -18.656 1 98.62 29 VAL B C 1
ATOM 5118 O O . VAL B 1 29 ? 12.422 -28.75 -19.672 1 98.62 29 VAL B O 1
ATOM 5121 N N . PRO B 1 30 ? 14.289 -29.391 -18.594 1 97.81 30 PRO B N 1
ATOM 5122 C CA . PRO B 1 30 ? 15.078 -29.141 -19.797 1 97.81 30 PRO B CA 1
ATOM 5123 C C . PRO B 1 30 ? 14.602 -29.984 -20.984 1 97.81 30 PRO B C 1
ATOM 5125 O O . PRO B 1 30 ? 14.219 -31.141 -20.812 1 97.81 30 PRO B O 1
ATOM 5128 N N . PRO B 1 31 ? 14.695 -29.422 -22.203 1 98.25 31 PRO B N 1
ATOM 5129 C CA . PRO B 1 31 ? 14.188 -30.109 -23.391 1 98.25 31 PRO B CA 1
ATOM 5130 C C . PRO B 1 31 ? 14.797 -31.5 -23.562 1 98.25 31 PRO B C 1
ATOM 5132 O O . PRO B 1 31 ? 14.117 -32.406 -24.031 1 98.25 31 PRO B O 1
ATOM 5135 N N . GLU B 1 32 ? 16 -31.688 -23.188 1 98 32 GLU B N 1
ATOM 5136 C CA . GLU B 1 32 ? 16.719 -32.938 -23.328 1 98 32 GLU B CA 1
ATOM 5137 C C . GLU B 1 32 ? 16.094 -34.031 -22.453 1 98 32 GLU B C 1
ATOM 5139 O O . GLU B 1 32 ? 16.375 -35.219 -22.625 1 98 32 GLU B O 1
ATOM 5144 N N . ASP B 1 33 ? 15.281 -33.625 -21.516 1 98.5 33 ASP B N 1
ATOM 5145 C CA . ASP B 1 33 ? 14.719 -34.562 -20.578 1 98.5 33 ASP B CA 1
ATOM 5146 C C . ASP B 1 33 ? 13.211 -34.719 -20.781 1 98.5 33 ASP B C 1
ATOM 5148 O O . ASP B 1 33 ? 12.547 -35.438 -20.047 1 98.5 33 ASP B O 1
ATOM 5152 N N . TRP B 1 34 ? 12.641 -34.062 -21.75 1 98.88 34 TRP B N 1
ATOM 5153 C CA . TRP B 1 34 ? 11.203 -34.156 -21.984 1 98.88 34 TRP B CA 1
ATOM 5154 C C . TRP B 1 34 ? 10.805 -35.594 -22.281 1 98.88 34 TRP B C 1
ATOM 5156 O O . TRP B 1 34 ? 9.828 -36.094 -21.719 1 98.88 34 TRP B O 1
ATOM 5166 N N . TYR B 1 35 ? 11.578 -36.25 -23.172 1 98.81 35 TYR B N 1
ATOM 5167 C CA . TYR B 1 35 ? 11.273 -37.625 -23.531 1 98.81 35 TYR B CA 1
ATOM 5168 C C . TYR B 1 35 ? 11.219 -38.5 -22.297 1 98.81 35 TYR B C 1
ATOM 5170 O O . TYR B 1 35 ? 10.305 -39.312 -22.141 1 98.81 35 TYR B O 1
ATOM 5178 N N . HIS B 1 36 ? 12.188 -38.375 -21.438 1 98.81 36 HIS B N 1
ATOM 5179 C CA . HIS B 1 36 ? 12.289 -39.188 -20.234 1 98.81 36 HIS B CA 1
ATOM 5180 C C . HIS B 1 36 ? 11.031 -39.094 -19.391 1 98.81 36 HIS B C 1
ATOM 5182 O O . HIS B 1 36 ? 10.461 -40.094 -18.969 1 98.81 36 HIS B O 1
ATOM 5188 N N . SER B 1 37 ? 10.594 -37.906 -19.078 1 98.88 37 SER B N 1
ATOM 5189 C CA . SER B 1 37 ? 9.414 -37.688 -18.25 1 98.88 37 SER B CA 1
ATOM 5190 C C . SER B 1 37 ? 8.148 -38.188 -18.938 1 98.88 37 SER B C 1
ATOM 5192 O O . SER B 1 37 ? 7.32 -38.844 -18.312 1 98.88 37 SER B O 1
ATOM 5194 N N . LEU B 1 38 ? 8 -37.844 -20.219 1 98.94 38 LEU B N 1
ATOM 5195 C CA . LEU B 1 38 ? 6.828 -38.25 -20.984 1 98.94 38 LEU B CA 1
ATOM 5196 C C . LEU B 1 38 ? 6.762 -39.781 -21.109 1 98.94 38 LEU B C 1
ATOM 5198 O O . LEU B 1 38 ? 5.688 -40.375 -21 1 98.94 38 LEU B O 1
ATOM 5202 N N . TYR B 1 39 ? 7.902 -40.406 -21.344 1 98.94 39 TYR B N 1
ATOM 5203 C CA . TYR B 1 39 ? 7.949 -41.844 -21.422 1 98.94 39 TYR B CA 1
ATOM 5204 C C . TYR B 1 39 ? 7.461 -42.469 -20.125 1 98.94 39 TYR B C 1
ATOM 5206 O O . TYR B 1 39 ? 6.691 -43.438 -20.141 1 98.94 39 TYR B O 1
ATOM 5214 N N . ASN B 1 40 ? 7.941 -41.969 -19.031 1 98.94 40 ASN B N 1
ATOM 5215 C CA . ASN B 1 40 ? 7.566 -42.531 -17.734 1 98.94 40 ASN B CA 1
ATOM 5216 C C . ASN B 1 40 ? 6.078 -42.344 -17.453 1 98.94 40 ASN B C 1
ATOM 5218 O O . ASN B 1 40 ? 5.477 -43.188 -16.766 1 98.94 40 ASN B O 1
ATOM 5222 N N . LEU B 1 41 ? 5.512 -41.281 -17.984 1 98.94 41 LEU B N 1
ATOM 5223 C CA . LEU B 1 41 ? 4.062 -41.125 -17.906 1 98.94 41 LEU B CA 1
ATOM 5224 C C . LEU B 1 41 ? 3.361 -42.25 -18.672 1 98.94 41 LEU B C 1
ATOM 5226 O O . LEU B 1 41 ? 2.426 -42.875 -18.156 1 98.94 41 LEU B O 1
ATOM 5230 N N . LYS B 1 42 ? 3.797 -42.5 -19.922 1 98.81 42 LYS B N 1
ATOM 5231 C CA . LYS B 1 42 ? 3.264 -43.562 -20.734 1 98.81 42 LYS B CA 1
ATOM 5232 C C . LYS B 1 42 ? 3.482 -44.938 -20.078 1 98.81 42 LYS B C 1
ATOM 5234 O O . LYS B 1 42 ? 2.594 -45.781 -20.078 1 98.81 42 LYS B O 1
ATOM 5239 N N . ALA B 1 43 ? 4.645 -45.094 -19.469 1 98.81 43 ALA B N 1
ATOM 5240 C CA . ALA B 1 43 ? 5.027 -46.344 -18.844 1 98.81 43 ALA B CA 1
ATOM 5241 C C . ALA B 1 43 ? 4.141 -46.656 -17.641 1 98.81 43 ALA B C 1
ATOM 5243 O O . ALA B 1 43 ? 3.982 -47.812 -17.266 1 98.81 43 ALA B O 1
ATOM 5244 N N . LEU B 1 44 ? 3.561 -45.688 -17.047 1 98.75 44 LEU B N 1
ATOM 5245 C CA . LEU B 1 44 ? 2.666 -45.844 -15.898 1 98.75 44 LEU B CA 1
ATOM 5246 C C . LEU B 1 44 ? 1.318 -46.406 -16.344 1 98.75 44 LEU B C 1
ATOM 5248 O O . LEU B 1 44 ? 0.539 -46.906 -15.523 1 98.75 44 LEU B O 1
ATOM 5252 N N . GLY B 1 45 ? 1.034 -46.312 -17.625 1 98.56 45 GLY B N 1
ATOM 5253 C CA . GLY B 1 45 ? -0.25 -46.719 -18.188 1 98.56 45 GLY B CA 1
ATOM 5254 C C . GLY B 1 45 ? -1.153 -45.531 -18.5 1 98.56 45 GLY B C 1
ATOM 5255 O O . GLY B 1 45 ? -2.311 -45.719 -18.875 1 98.56 45 GLY B O 1
ATOM 5256 N N . PHE B 1 46 ? -0.66 -44.344 -18.281 1 98.81 46 PHE B N 1
ATOM 5257 C CA . PHE B 1 46 ? -1.435 -43.125 -18.547 1 98.81 46 PHE B CA 1
ATOM 5258 C C . PHE B 1 46 ? -1.431 -42.812 -20.031 1 98.81 46 PHE B C 1
ATOM 5260 O O . PHE B 1 46 ? -0.574 -43.281 -20.781 1 98.81 46 PHE B O 1
ATOM 5267 N N . ASN B 1 47 ? -2.412 -42 -20.516 1 98.75 47 ASN B N 1
ATOM 5268 C CA . ASN B 1 47 ? -2.598 -41.844 -21.953 1 98.75 47 ASN B CA 1
ATOM 5269 C C . ASN B 1 47 ? -2.564 -40.375 -22.375 1 98.75 47 ASN B C 1
ATOM 5271 O O . ASN B 1 47 ? -2.703 -40.094 -23.562 1 98.75 47 ASN B O 1
ATOM 5275 N N . THR B 1 48 ? -2.404 -39.469 -21.484 1 98.88 48 THR B N 1
ATOM 5276 C CA . THR B 1 48 ? -2.504 -38.031 -21.797 1 98.88 48 THR B CA 1
ATOM 5277 C C . THR B 1 48 ? -1.518 -37.25 -20.969 1 98.88 48 THR B C 1
ATOM 5279 O O . THR B 1 48 ? -1.331 -37.5 -19.781 1 98.88 48 THR B O 1
ATOM 5282 N N . VAL B 1 49 ? -0.806 -36.281 -21.516 1 98.94 49 VAL B N 1
ATOM 5283 C CA . VAL B 1 49 ? 0.009 -35.312 -20.781 1 98.94 49 VAL B CA 1
ATOM 5284 C C . VAL B 1 49 ? -0.725 -33.969 -20.703 1 98.94 49 VAL B C 1
ATOM 5286 O O . VAL B 1 49 ? -1.47 -33.594 -21.609 1 98.94 49 VAL B O 1
ATOM 5289 N N . GLU B 1 50 ? -0.635 -33.312 -19.609 1 98.88 50 GLU B N 1
ATOM 5290 C CA . GLU B 1 50 ? -1.158 -31.953 -19.422 1 98.88 50 GLU B CA 1
ATOM 5291 C C . GLU B 1 50 ? -0.03 -30.953 -19.188 1 98.88 50 GLU B C 1
ATOM 5293 O O . GLU B 1 50 ? 0.949 -31.266 -18.5 1 98.88 50 GLU B O 1
ATOM 5298 N N . THR B 1 51 ? -0.136 -29.703 -19.734 1 98.88 51 THR B N 1
ATOM 5299 C CA . THR B 1 51 ? 0.868 -28.688 -19.453 1 98.88 51 THR B CA 1
ATOM 5300 C C . THR B 1 51 ? 0.247 -27.281 -19.484 1 98.88 51 THR B C 1
ATOM 5302 O O . THR B 1 51 ? -0.695 -27.031 -20.234 1 98.88 51 THR B O 1
ATOM 5305 N N . TYR B 1 52 ? 0.782 -26.422 -18.672 1 98.75 52 TYR B N 1
ATOM 5306 C CA . TYR B 1 52 ? 0.533 -24.984 -18.734 1 98.75 52 TYR B CA 1
ATOM 5307 C C . TYR B 1 52 ? 1.427 -24.328 -19.766 1 98.75 52 TYR B C 1
ATOM 5309 O O . TYR B 1 52 ? 2.357 -24.938 -20.281 1 98.75 52 TYR B O 1
ATOM 5317 N N . VAL B 1 53 ? 1.079 -23.125 -20.125 1 98.81 53 VAL B N 1
ATOM 5318 C CA . VAL B 1 53 ? 1.924 -22.219 -20.906 1 98.81 53 VAL B CA 1
ATOM 5319 C C . VAL B 1 53 ? 2.207 -20.953 -20.109 1 98.81 53 VAL B C 1
ATOM 5321 O O . VAL B 1 53 ? 1.279 -20.25 -19.688 1 98.81 53 VAL B O 1
ATOM 5324 N N . ALA B 1 54 ? 3.471 -20.672 -19.844 1 98.56 54 ALA B N 1
ATOM 5325 C CA . ALA B 1 54 ? 3.842 -19.516 -19.031 1 98.56 54 ALA B CA 1
ATOM 5326 C C . ALA B 1 54 ? 4.059 -18.266 -19.875 1 98.56 54 ALA B C 1
ATOM 5328 O O . ALA B 1 54 ? 5.117 -18.109 -20.484 1 98.56 54 ALA B O 1
ATOM 5329 N N . TRP B 1 55 ? 3.102 -17.328 -19.859 1 98.81 55 TRP B N 1
ATOM 5330 C CA . TRP B 1 55 ? 3.125 -16.125 -20.688 1 98.81 55 TRP B CA 1
ATOM 5331 C C . TRP B 1 55 ? 4.395 -15.32 -20.422 1 98.81 55 TRP B C 1
ATOM 5333 O O . TRP B 1 55 ? 5.02 -14.82 -21.359 1 98.81 55 TRP B O 1
ATOM 5343 N N . ASN B 1 56 ? 4.816 -15.211 -19.234 1 98.31 56 ASN B N 1
ATOM 5344 C CA . ASN B 1 56 ? 5.938 -14.352 -18.875 1 98.31 56 ASN B CA 1
ATOM 5345 C C . ASN B 1 56 ? 7.246 -14.859 -19.469 1 98.31 56 ASN B C 1
ATOM 5347 O O . ASN B 1 56 ? 8.164 -14.07 -19.719 1 98.31 56 ASN B O 1
ATOM 5351 N N . LEU B 1 57 ? 7.367 -16.172 -19.703 1 98.31 57 LEU B N 1
ATOM 5352 C CA . LEU B 1 57 ? 8.555 -16.703 -20.359 1 98.31 57 LEU B CA 1
ATOM 5353 C C . LEU B 1 57 ? 8.508 -16.438 -21.859 1 98.31 57 LEU B C 1
ATOM 5355 O O . LEU B 1 57 ? 9.547 -16.188 -22.484 1 98.31 57 LEU B O 1
ATOM 5359 N N . HIS B 1 58 ? 7.344 -16.516 -22.422 1 98.75 58 HIS B N 1
ATOM 5360 C CA . HIS B 1 58 ? 7.191 -16.391 -23.859 1 98.75 58 HIS B CA 1
ATOM 5361 C C . HIS B 1 58 ? 7.188 -14.922 -24.281 1 98.75 58 HIS B C 1
ATOM 5363 O O . HIS B 1 58 ? 7.426 -14.602 -25.453 1 98.75 58 HIS B O 1
ATOM 5369 N N . GLU B 1 59 ? 6.859 -14.023 -23.375 1 98.38 59 GLU B N 1
ATOM 5370 C CA . GLU B 1 59 ? 6.922 -12.578 -23.625 1 98.38 59 GLU B CA 1
ATOM 5371 C C . GLU B 1 59 ? 7.527 -11.844 -22.422 1 98.38 59 GLU B C 1
ATOM 5373 O O . GLU B 1 59 ? 6.867 -11.008 -21.812 1 98.38 59 GLU B O 1
ATOM 5378 N N . PRO B 1 60 ? 8.781 -12.07 -22.141 1 96.12 60 PRO B N 1
ATOM 5379 C CA . PRO B 1 60 ? 9.406 -11.438 -20.984 1 96.12 60 PRO B CA 1
ATOM 5380 C C . PRO B 1 60 ? 9.414 -9.914 -21.062 1 96.12 60 PRO B C 1
ATOM 5382 O O . PRO B 1 60 ? 9.336 -9.234 -20.047 1 96.12 60 PRO B O 1
ATOM 5385 N N . CYS B 1 61 ? 9.555 -9.375 -22.297 1 95.94 61 CYS B N 1
ATOM 5386 C CA . CYS B 1 61 ? 9.398 -7.961 -22.609 1 95.94 61 CYS B CA 1
ATOM 5387 C C . CYS B 1 61 ? 8.234 -7.742 -23.578 1 95.94 61 CYS B C 1
ATOM 5389 O O . CYS B 1 61 ? 8.008 -8.547 -24.484 1 95.94 61 CYS B O 1
ATOM 5391 N N . GLU B 1 62 ? 7.555 -6.695 -23.328 1 96.88 62 GLU B N 1
ATOM 5392 C CA . GLU B 1 62 ? 6.371 -6.453 -24.156 1 96.88 62 GLU B CA 1
ATOM 5393 C C . GLU B 1 62 ? 6.715 -6.477 -25.641 1 96.88 62 GLU B C 1
ATOM 5395 O O . GLU B 1 62 ? 7.582 -5.727 -26.094 1 96.88 62 GLU B O 1
ATOM 5400 N N . GLY B 1 63 ? 6.117 -7.41 -26.312 1 97.62 63 GLY B N 1
ATOM 5401 C CA . GLY B 1 63 ? 6.262 -7.461 -27.766 1 97.62 63 GLY B CA 1
ATOM 5402 C C . GLY B 1 63 ? 7.363 -8.398 -28.219 1 97.62 63 GLY B C 1
ATOM 5403 O O . GLY B 1 63 ? 7.508 -8.672 -29.406 1 97.62 63 GLY B O 1
ATOM 5404 N N . GLU B 1 64 ? 8.117 -8.914 -27.344 1 97.5 64 GLU B N 1
ATOM 5405 C CA . GLU B 1 64 ? 9.18 -9.859 -27.672 1 97.5 64 GLU B CA 1
ATOM 5406 C C . GLU B 1 64 ? 8.789 -11.281 -27.281 1 97.5 64 GLU B C 1
ATOM 5408 O O . GLU B 1 64 ? 8.719 -11.617 -26.094 1 97.5 64 GLU B O 1
ATOM 5413 N N . PHE B 1 65 ? 8.633 -12.148 -28.312 1 98.31 65 PHE B N 1
ATOM 5414 C CA . PHE B 1 65 ? 8.109 -13.484 -28.062 1 98.31 65 PHE B CA 1
ATOM 5415 C C . PHE B 1 65 ? 9.164 -14.547 -28.328 1 98.31 65 PHE B C 1
ATOM 5417 O O . PHE B 1 65 ? 9.938 -14.43 -29.281 1 98.31 65 PHE B O 1
ATOM 5424 N N . HIS B 1 66 ? 9.242 -15.508 -27.469 1 98 66 HIS B N 1
ATOM 5425 C CA . HIS B 1 66 ? 10.195 -16.609 -27.547 1 98 66 HIS B CA 1
ATOM 5426 C C . HIS B 1 66 ? 9.477 -17.953 -27.516 1 98 66 HIS B C 1
ATOM 5428 O O . HIS B 1 66 ? 8.656 -18.203 -26.625 1 98 66 HIS B O 1
ATOM 5434 N N . PHE B 1 67 ? 9.766 -18.891 -28.531 1 98.31 67 PHE B N 1
ATOM 5435 C CA . PHE B 1 67 ? 9.133 -20.203 -28.594 1 98.31 67 PHE B CA 1
ATOM 5436 C C . PHE B 1 67 ? 10.133 -21.281 -28.984 1 98.31 67 PHE B C 1
ATOM 5438 O O . PHE B 1 67 ? 9.766 -22.297 -29.562 1 98.31 67 PHE B O 1
ATOM 5445 N N . GLU B 1 68 ? 11.43 -21.094 -28.656 1 97.94 68 GLU B N 1
ATOM 5446 C CA . GLU B 1 68 ? 12.484 -22.031 -29.016 1 97.94 68 GLU B CA 1
ATOM 5447 C C . GLU B 1 68 ? 13.211 -22.531 -27.766 1 97.94 68 GLU B C 1
ATOM 5449 O O . GLU B 1 68 ? 12.977 -22.047 -26.656 1 97.94 68 GLU B O 1
ATOM 5454 N N . GLY B 1 69 ? 13.992 -23.562 -28.016 1 96.44 69 GLY B N 1
ATOM 5455 C CA . GLY B 1 69 ? 14.766 -24.078 -26.891 1 96.44 69 GLY B CA 1
ATOM 5456 C C . GLY B 1 69 ? 13.898 -24.625 -25.781 1 96.44 69 GLY B C 1
ATOM 5457 O O . GLY B 1 69 ? 13.031 -25.469 -26.016 1 96.44 69 GLY B O 1
ATOM 5458 N N . ASP B 1 70 ? 14.141 -24.109 -24.609 1 96.12 70 ASP B N 1
ATOM 5459 C CA . ASP B 1 70 ? 13.414 -24.547 -23.422 1 96.12 70 ASP B CA 1
ATOM 5460 C C . ASP B 1 70 ? 11.93 -24.188 -23.531 1 96.12 70 ASP B C 1
ATOM 5462 O O . ASP B 1 70 ? 11.109 -24.688 -22.766 1 96.12 70 ASP B O 1
ATOM 5466 N N . LEU B 1 71 ? 11.602 -23.375 -24.531 1 98.44 71 LEU B N 1
ATOM 5467 C CA . LEU B 1 71 ? 10.234 -22.891 -24.656 1 98.44 71 LEU B CA 1
ATOM 5468 C C . LEU B 1 71 ? 9.586 -23.438 -25.938 1 98.44 71 LEU B C 1
ATOM 5470 O O . LEU B 1 71 ? 8.562 -22.922 -26.391 1 98.44 71 LEU B O 1
ATOM 5474 N N . ASP B 1 72 ? 10.195 -24.469 -26.484 1 98.62 72 ASP B N 1
ATOM 5475 C CA . ASP B 1 72 ? 9.68 -25.078 -27.703 1 98.62 72 ASP B CA 1
ATOM 5476 C C . ASP B 1 72 ? 8.492 -26 -27.391 1 98.62 72 ASP B C 1
ATOM 5478 O O . ASP B 1 72 ? 8.617 -27.219 -27.453 1 98.62 72 ASP B O 1
ATOM 5482 N N . LEU B 1 73 ? 7.395 -25.391 -27.156 1 98.75 73 LEU B N 1
ATOM 5483 C CA . LEU B 1 73 ? 6.164 -26.094 -26.797 1 98.75 73 LEU B CA 1
ATOM 5484 C C . LEU B 1 73 ? 5.754 -27.062 -27.906 1 98.75 73 LEU B C 1
ATOM 5486 O O . LEU B 1 73 ? 5.277 -28.156 -27.625 1 98.75 73 LEU B O 1
ATOM 5490 N N . GLU B 1 74 ? 5.926 -26.688 -29.156 1 98.62 74 GLU B N 1
ATOM 5491 C CA . GLU B 1 74 ? 5.574 -27.547 -30.281 1 98.62 74 GLU B CA 1
ATOM 5492 C C . GLU B 1 74 ? 6.375 -28.844 -30.266 1 98.62 74 GLU B C 1
ATOM 5494 O O . GLU B 1 74 ? 5.82 -29.922 -30.484 1 98.62 74 GLU B O 1
ATOM 5499 N N . LYS B 1 75 ? 7.645 -28.703 -30.016 1 98.81 75 LYS B N 1
ATOM 5500 C CA . LYS B 1 75 ? 8.492 -29.891 -29.922 1 98.81 75 LYS B CA 1
ATOM 5501 C C . LYS B 1 75 ? 8.062 -30.797 -28.781 1 98.81 75 LYS B C 1
ATOM 5503 O O . LYS B 1 75 ? 8.039 -32.031 -28.906 1 98.81 75 LYS B O 1
ATOM 5508 N N . PHE B 1 76 ? 7.816 -30.281 -27.656 1 98.75 76 PHE B N 1
ATOM 5509 C CA . PHE B 1 76 ? 7.344 -31.016 -26.5 1 98.75 76 PHE B CA 1
ATOM 5510 C C . PHE B 1 76 ? 6.105 -31.844 -26.859 1 98.75 76 PHE B C 1
ATOM 5512 O O . PHE B 1 76 ? 6.039 -33.031 -26.562 1 98.75 76 PHE B O 1
ATOM 5519 N N . LEU B 1 77 ? 5.113 -31.172 -27.484 1 98.88 77 LEU B N 1
ATOM 5520 C CA . LEU B 1 77 ? 3.867 -31.828 -27.859 1 98.88 77 LEU B CA 1
ATOM 5521 C C . LEU B 1 77 ? 4.121 -32.906 -28.922 1 98.88 77 LEU B C 1
ATOM 5523 O O . LEU B 1 77 ? 3.445 -33.938 -28.922 1 98.88 77 LEU B O 1
ATOM 5527 N N . GLN B 1 78 ? 5.062 -32.656 -29.781 1 98.81 78 GLN B N 1
ATOM 5528 C CA . GLN B 1 78 ? 5.41 -33.656 -30.781 1 98.81 78 GLN B CA 1
ATOM 5529 C C . GLN B 1 78 ? 5.988 -34.906 -30.125 1 98.81 78 GLN B C 1
ATOM 5531 O O . GLN B 1 78 ? 5.648 -36.031 -30.516 1 98.81 78 GLN B O 1
ATOM 5536 N N . ILE B 1 79 ? 6.887 -34.719 -29.172 1 98.94 79 ILE B N 1
ATOM 5537 C CA . ILE B 1 79 ? 7.453 -35.875 -28.453 1 98.94 79 ILE B CA 1
ATOM 5538 C C . ILE B 1 79 ? 6.336 -36.656 -27.781 1 98.94 79 ILE B C 1
ATOM 5540 O O . ILE B 1 79 ? 6.328 -37.906 -27.828 1 98.94 79 ILE B O 1
ATOM 5544 N N . ALA B 1 80 ? 5.418 -36 -27.141 1 98.94 80 ALA B N 1
ATOM 5545 C CA . ALA B 1 80 ? 4.273 -36.656 -26.531 1 98.94 80 ALA B CA 1
ATOM 5546 C C . ALA B 1 80 ? 3.484 -37.469 -27.562 1 98.94 80 ALA B C 1
ATOM 5548 O O . ALA B 1 80 ? 3.133 -38.625 -27.312 1 98.94 80 ALA B O 1
ATOM 5549 N N . GLN B 1 81 ? 3.213 -36.844 -28.688 1 98.69 81 GLN B N 1
ATOM 5550 C CA . GLN B 1 81 ? 2.471 -37.5 -29.766 1 98.69 81 GLN B CA 1
ATOM 5551 C C . GLN B 1 81 ? 3.205 -38.75 -30.25 1 98.69 81 GLN B C 1
ATOM 5553 O O . GLN B 1 81 ? 2.586 -39.812 -30.469 1 98.69 81 GLN B O 1
ATOM 5558 N N . ASP B 1 82 ? 4.465 -38.656 -30.453 1 98.75 82 ASP B N 1
ATOM 5559 C CA . ASP B 1 82 ? 5.277 -39.75 -30.938 1 98.75 82 ASP B CA 1
ATOM 5560 C C . ASP B 1 82 ? 5.242 -40.938 -29.953 1 98.75 82 ASP B C 1
ATOM 5562 O O . ASP B 1 82 ? 5.379 -42.094 -30.359 1 98.75 82 ASP B O 1
ATOM 5566 N N . LEU B 1 83 ? 5.043 -40.625 -28.688 1 98.75 83 LEU B N 1
ATOM 5567 C CA . LEU B 1 83 ? 4.984 -41.656 -27.656 1 98.75 83 LEU B CA 1
ATOM 5568 C C . LEU B 1 83 ? 3.57 -42.219 -27.516 1 98.75 83 LEU B C 1
ATOM 5570 O O . LEU B 1 83 ? 3.324 -43.094 -26.688 1 98.75 83 LEU B O 1
ATOM 5574 N N . GLY B 1 84 ? 2.648 -41.625 -28.281 1 98.12 84 GLY B N 1
ATOM 5575 C CA . GLY B 1 84 ? 1.264 -42.062 -28.25 1 98.12 84 GLY B CA 1
ATOM 5576 C C . GLY B 1 84 ? 0.457 -41.406 -27.141 1 98.12 84 GLY B C 1
ATOM 5577 O O . GLY B 1 84 ? -0.575 -41.938 -26.719 1 98.12 84 GLY B O 1
ATOM 5578 N N . LEU B 1 85 ? 0.955 -40.344 -26.625 1 98.81 85 LEU B N 1
ATOM 5579 C CA . LEU B 1 85 ? 0.219 -39.594 -25.609 1 98.81 85 LEU B CA 1
ATOM 5580 C C . LEU B 1 85 ? -0.643 -38.531 -26.25 1 98.81 85 LEU B C 1
ATOM 5582 O O . LEU B 1 85 ? -0.205 -37.844 -27.188 1 98.81 85 LEU B O 1
ATOM 5586 N N . TYR B 1 86 ? -1.877 -38.375 -25.797 1 98.69 86 TYR B N 1
ATOM 5587 C CA . TYR B 1 86 ? -2.656 -37.156 -26.078 1 98.69 86 TYR B CA 1
ATOM 5588 C C . TYR B 1 86 ? -2.225 -36.031 -25.172 1 98.69 86 TYR B C 1
ATOM 5590 O O . TYR B 1 86 ? -1.339 -36.188 -24.328 1 98.69 86 TYR B O 1
ATOM 5598 N N . ALA B 1 87 ? -2.814 -34.844 -25.453 1 98.88 87 ALA B N 1
ATOM 5599 C CA . ALA B 1 87 ? -2.393 -33.719 -24.672 1 98.88 87 ALA B CA 1
ATOM 5600 C C . ALA B 1 87 ? -3.59 -32.844 -24.25 1 98.88 87 ALA B C 1
ATOM 5602 O O . ALA B 1 87 ? -4.543 -32.688 -25.016 1 98.88 87 ALA B O 1
ATOM 5603 N N . ILE B 1 88 ? -3.631 -32.375 -23.031 1 98.88 88 ILE B N 1
ATOM 5604 C CA . ILE B 1 88 ? -4.426 -31.25 -22.578 1 98.88 88 ILE B CA 1
ATOM 5605 C C . ILE B 1 88 ? -3.533 -30.016 -22.422 1 98.88 88 ILE B C 1
ATOM 5607 O O . ILE B 1 88 ? -2.545 -30.062 -21.672 1 98.88 88 ILE B O 1
ATOM 5611 N N . VAL B 1 89 ? -3.848 -28.953 -23.125 1 98.88 89 VAL B N 1
ATOM 5612 C CA . VAL B 1 89 ? -3.049 -27.734 -23.031 1 98.88 89 VAL B CA 1
ATOM 5613 C C . VAL B 1 89 ? -3.842 -26.656 -22.312 1 98.88 89 VAL B C 1
ATOM 5615 O O . VAL B 1 89 ? -5.023 -26.438 -22.594 1 98.88 89 VAL B O 1
ATOM 5618 N N . ARG B 1 90 ? -3.219 -26 -21.375 1 98.75 90 ARG B N 1
ATOM 5619 C CA . ARG B 1 90 ? -3.838 -24.922 -20.609 1 98.75 90 ARG B CA 1
ATOM 5620 C C . ARG B 1 90 ? -3.154 -23.578 -20.891 1 98.75 90 ARG B C 1
ATOM 5622 O O . ARG B 1 90 ? -2.357 -23.109 -20.078 1 98.75 90 ARG B O 1
ATOM 5629 N N . PRO B 1 91 ? -3.559 -22.938 -21.969 1 98.25 91 PRO B N 1
ATOM 5630 C CA . PRO B 1 91 ? -2.869 -21.75 -22.469 1 98.25 91 PRO B CA 1
ATOM 5631 C C . PRO B 1 91 ? -3.385 -20.453 -21.828 1 98.25 91 PRO B C 1
ATOM 5633 O O . PRO B 1 91 ? -3.033 -19.359 -22.266 1 98.25 91 PRO B O 1
ATOM 5636 N N . SER B 1 92 ? -4.273 -20.531 -20.844 1 96.56 92 SER B N 1
ATOM 5637 C CA . SER B 1 92 ? -4.816 -19.344 -20.203 1 96.56 92 SER B CA 1
ATOM 5638 C C . SER B 1 92 ? -3.707 -18.422 -19.703 1 96.56 92 SER B C 1
ATOM 5640 O O . SER B 1 92 ? -2.623 -18.891 -19.344 1 96.56 92 SER B O 1
ATOM 5642 N N . PRO B 1 93 ? -3.971 -17.094 -19.688 1 96.69 93 PRO B N 1
ATOM 5643 C CA . PRO B 1 93 ? -2.93 -16.156 -19.25 1 96.69 93 PRO B CA 1
ATOM 5644 C C . PRO B 1 93 ? -2.434 -16.453 -17.828 1 96.69 93 PRO B C 1
ATOM 5646 O O . PRO B 1 93 ? -1.229 -16.375 -17.578 1 96.69 93 PRO B O 1
ATOM 5649 N N . PHE B 1 94 ? -3.342 -16.719 -16.953 1 98.19 94 PHE B N 1
ATOM 5650 C CA . PHE B 1 94 ? -3.002 -17.031 -15.562 1 98.19 94 PHE B CA 1
ATOM 5651 C C . PHE B 1 94 ? -2.908 -18.531 -15.352 1 98.19 94 PHE B C 1
ATOM 5653 O O . PHE B 1 94 ? -3.811 -19.281 -15.734 1 98.19 94 PHE B O 1
ATOM 5660 N N . ILE B 1 95 ? -1.805 -19 -14.609 1 98.44 95 ILE B N 1
ATOM 5661 C CA . ILE B 1 95 ? -1.645 -20.438 -14.461 1 98.44 95 ILE B CA 1
ATOM 5662 C C . ILE B 1 95 ? -1.42 -20.781 -12.992 1 98.44 95 ILE B C 1
ATOM 5664 O O . ILE B 1 95 ? -1.421 -21.953 -12.617 1 98.44 95 ILE B O 1
ATOM 5668 N N . CYS B 1 96 ? -1.273 -19.812 -12.07 1 97.75 96 CYS B N 1
ATOM 5669 C CA . CYS B 1 96 ? -0.841 -20.047 -10.695 1 97.75 96 CYS B CA 1
ATOM 5670 C C . CYS B 1 96 ? 0.476 -20.812 -10.656 1 97.75 96 CYS B C 1
ATOM 5672 O O . CYS B 1 96 ? 1.544 -20.219 -10.852 1 97.75 96 CYS B O 1
ATOM 5674 N N . ALA B 1 97 ? 0.376 -22.125 -10.75 1 97.75 97 ALA B N 1
ATOM 5675 C CA . ALA B 1 97 ? 1.474 -23.078 -10.875 1 97.75 97 ALA B CA 1
ATOM 5676 C C . ALA B 1 97 ? 2.602 -22.75 -9.898 1 97.75 97 ALA B C 1
ATOM 5678 O O . ALA B 1 97 ? 3.748 -23.156 -10.109 1 97.75 97 ALA B O 1
ATOM 5679 N N . GLU B 1 98 ? 2.26 -21.875 -8.797 1 97.94 98 GLU B N 1
ATOM 5680 C CA . GLU B 1 98 ? 3.303 -21.406 -7.887 1 97.94 98 GLU B CA 1
ATOM 5681 C C . GLU B 1 98 ? 4.469 -20.797 -8.656 1 97.94 98 GLU B C 1
ATOM 5683 O O . GLU B 1 98 ? 5.625 -20.922 -8.25 1 97.94 98 GLU B O 1
ATOM 5688 N N . TRP B 1 99 ? 4.117 -20.188 -9.734 1 98.25 99 TRP B N 1
ATOM 5689 C CA . TRP B 1 99 ? 5.031 -19.578 -10.688 1 98.25 99 TRP B CA 1
ATOM 5690 C C . TRP B 1 99 ? 5.027 -18.047 -10.531 1 98.25 99 TRP B C 1
ATOM 5692 O O . TRP B 1 99 ? 4.031 -17.469 -10.109 1 98.25 99 TRP B O 1
ATOM 5702 N N . GLU B 1 100 ? 6.133 -17.438 -10.789 1 98.25 100 GLU B N 1
ATOM 5703 C CA . GLU B 1 100 ? 6.293 -15.984 -10.727 1 98.25 100 GLU B CA 1
ATOM 5704 C C . GLU B 1 100 ? 5.094 -15.273 -11.344 1 98.25 100 GLU B C 1
ATOM 5706 O O . GLU B 1 100 ? 4.809 -15.43 -12.531 1 98.25 100 GLU B O 1
ATOM 5711 N N . PHE B 1 101 ? 4.316 -14.508 -10.477 1 98.31 101 PHE B N 1
ATOM 5712 C CA . PHE B 1 101 ? 3.184 -13.672 -10.859 1 98.31 101 PHE B CA 1
ATOM 5713 C C . PHE B 1 101 ? 2.117 -14.492 -11.57 1 98.31 101 PHE B C 1
ATOM 5715 O O . PHE B 1 101 ? 1.396 -13.977 -12.422 1 98.31 101 PHE B O 1
ATOM 5722 N N . GLY B 1 102 ? 2.119 -15.828 -11.375 1 98.31 102 GLY B N 1
ATOM 5723 C CA . GLY B 1 102 ? 1.142 -16.719 -11.984 1 98.31 102 GLY B CA 1
ATOM 5724 C C . GLY B 1 102 ? 1.305 -16.844 -13.492 1 98.31 102 GLY B C 1
ATOM 5725 O O . GLY B 1 102 ? 0.319 -16.984 -14.219 1 98.31 102 GLY B O 1
ATOM 5726 N N . GLY B 1 103 ? 2.42 -16.641 -13.977 1 98.5 103 GLY B N 1
ATOM 5727 C CA . GLY B 1 103 ? 2.707 -16.781 -15.398 1 98.5 103 GLY B CA 1
ATOM 5728 C C . GLY B 1 103 ? 2.529 -15.492 -16.172 1 98.5 103 GLY B C 1
ATOM 5729 O O . GLY B 1 103 ? 2.826 -15.438 -17.375 1 98.5 103 GLY B O 1
ATOM 5730 N N . LEU B 1 104 ? 2.113 -14.414 -15.547 1 98.56 104 LEU B N 1
ATOM 5731 C CA . LEU B 1 104 ? 1.878 -13.141 -16.234 1 98.56 104 LEU B CA 1
ATOM 5732 C C . LEU B 1 104 ? 3.158 -12.32 -16.297 1 98.56 104 LEU B C 1
ATOM 5734 O O . LEU B 1 104 ? 3.947 -12.305 -15.352 1 98.56 104 LEU B O 1
ATOM 5738 N N . PRO B 1 105 ? 3.354 -11.625 -17.391 1 98.12 105 PRO B N 1
ATOM 5739 C CA . PRO B 1 105 ? 4.523 -10.75 -17.453 1 98.12 105 PRO B CA 1
ATOM 5740 C C . PRO B 1 105 ? 4.438 -9.562 -16.5 1 98.12 105 PRO B C 1
ATOM 5742 O O . PRO B 1 105 ? 3.375 -8.945 -16.375 1 98.12 105 PRO B O 1
ATOM 5745 N N . ALA B 1 106 ? 5.547 -9.242 -15.914 1 97.25 106 ALA B N 1
ATOM 5746 C CA . ALA B 1 106 ? 5.582 -8.18 -14.914 1 97.25 106 ALA B CA 1
ATOM 5747 C C . ALA B 1 106 ? 5.34 -6.816 -15.547 1 97.25 106 ALA B C 1
ATOM 5749 O O . ALA B 1 106 ? 4.93 -5.871 -14.867 1 97.25 106 ALA B O 1
ATOM 5750 N N . TRP B 1 107 ? 5.629 -6.684 -16.875 1 97.25 107 TRP B N 1
ATOM 5751 C CA . TRP B 1 107 ? 5.461 -5.391 -17.531 1 97.25 107 TRP B CA 1
ATOM 5752 C C . TRP B 1 107 ? 3.992 -4.977 -17.547 1 97.25 107 TRP B C 1
ATOM 5754 O O . TRP B 1 107 ? 3.674 -3.797 -17.719 1 97.25 107 TRP B O 1
ATOM 5764 N N . LEU B 1 108 ? 2.996 -5.895 -17.344 1 98.06 108 LEU B N 1
ATOM 5765 C CA . LEU B 1 108 ? 1.585 -5.551 -17.219 1 98.06 108 LEU B CA 1
ATOM 5766 C C . LEU B 1 108 ? 1.362 -4.586 -16.062 1 98.06 108 LEU B C 1
ATOM 5768 O O . LEU B 1 108 ? 0.43 -3.781 -16.094 1 98.06 108 LEU B O 1
ATOM 5772 N N . LEU B 1 109 ? 2.254 -4.609 -15.039 1 97.31 109 LEU B N 1
ATOM 5773 C CA . LEU B 1 109 ? 2.129 -3.793 -13.828 1 97.31 109 LEU B CA 1
ATOM 5774 C C . LEU B 1 109 ? 2.432 -2.33 -14.133 1 97.31 109 LEU B C 1
ATOM 5776 O O . LEU B 1 109 ? 2.137 -1.451 -13.32 1 97.31 109 LEU B O 1
ATOM 5780 N N . THR B 1 110 ? 3.039 -2.045 -15.25 1 96.12 110 THR B N 1
ATOM 5781 C CA . THR B 1 110 ? 3.359 -0.671 -15.625 1 96.12 110 THR B CA 1
ATOM 5782 C C . THR B 1 110 ? 2.193 -0.029 -16.375 1 96.12 110 THR B C 1
ATOM 5784 O O . THR B 1 110 ? 2.24 1.157 -16.703 1 96.12 110 THR B O 1
ATOM 5787 N N . LYS B 1 111 ? 1.141 -0.836 -16.609 1 96 111 LYS B N 1
ATOM 5788 C CA . LYS B 1 111 ? 0.005 -0.354 -17.391 1 96 111 LYS B CA 1
ATOM 5789 C C . LYS B 1 111 ? -1.172 0.003 -16.484 1 96 111 LYS B C 1
ATOM 5791 O O . LYS B 1 111 ? -1.269 -0.49 -15.359 1 96 111 LYS B O 1
ATOM 5796 N N . ASN B 1 112 ? -2.002 0.952 -16.969 1 93 112 ASN B N 1
ATOM 5797 C CA . ASN B 1 112 ? -3.256 1.272 -16.297 1 93 112 ASN B CA 1
ATOM 5798 C C . ASN B 1 112 ? -4.375 0.319 -16.703 1 93 112 ASN B C 1
ATOM 5800 O O . ASN B 1 112 ? -5.137 0.609 -17.641 1 93 112 ASN B O 1
ATOM 5804 N N . MET B 1 113 ? -4.473 -0.771 -15.977 1 95.94 113 MET B N 1
ATOM 5805 C CA . MET B 1 113 ? -5.473 -1.795 -16.266 1 95.94 113 MET B CA 1
ATOM 5806 C C . MET B 1 113 ? -5.719 -2.674 -15.047 1 95.94 113 MET B C 1
ATOM 5808 O O . MET B 1 113 ? -4.875 -2.754 -14.148 1 95.94 113 MET B O 1
ATOM 5812 N N . ARG B 1 114 ? -6.879 -3.238 -14.992 1 97.06 114 ARG B N 1
ATOM 5813 C CA . ARG B 1 114 ? -7.125 -4.293 -14.016 1 97.06 114 ARG B CA 1
ATOM 5814 C C . ARG B 1 114 ? -6.852 -5.668 -14.617 1 97.06 114 ARG B C 1
ATOM 5816 O O . ARG B 1 114 ? -7.574 -6.113 -15.516 1 97.06 114 ARG B O 1
ATOM 5823 N N . ILE B 1 115 ? -5.867 -6.328 -14.18 1 97.75 115 ILE B N 1
ATOM 5824 C CA . ILE B 1 115 ? -5.438 -7.625 -14.695 1 97.75 115 ILE B CA 1
ATOM 5825 C C . ILE B 1 115 ? -6.449 -8.695 -14.297 1 97.75 115 ILE B C 1
ATOM 5827 O O . ILE B 1 115 ? -7.113 -8.586 -13.266 1 97.75 115 ILE B O 1
ATOM 5831 N N . ARG B 1 116 ? -6.656 -9.719 -15.164 1 98.06 116 ARG B N 1
ATOM 5832 C CA . ARG B 1 116 ? -7.566 -10.844 -14.984 1 98.06 116 ARG B CA 1
ATOM 5833 C C . ARG B 1 116 ? -9.008 -10.367 -14.828 1 98.06 116 ARG B C 1
ATOM 5835 O O . ARG B 1 116 ? -9.703 -10.773 -13.898 1 98.06 116 ARG B O 1
ATOM 5842 N N . SER B 1 117 ? -9.391 -9.445 -15.641 1 98.06 117 SER B N 1
ATOM 5843 C CA . SER B 1 117 ? -10.734 -8.883 -15.711 1 98.06 117 SER B CA 1
ATOM 5844 C C . SER B 1 117 ? -11.125 -8.555 -17.141 1 98.06 117 SER B C 1
ATOM 5846 O O . SER B 1 117 ? -10.328 -8.734 -18.062 1 98.06 117 SER B O 1
ATOM 5848 N N . SER B 1 118 ? -12.344 -8.094 -17.328 1 98.5 118 SER B N 1
ATOM 5849 C CA . SER B 1 118 ? -12.82 -7.723 -18.656 1 98.5 118 SER B CA 1
ATOM 5850 C C . SER B 1 118 ? -12.328 -6.336 -19.047 1 98.5 118 SER B C 1
ATOM 5852 O O . SER B 1 118 ? -12.867 -5.719 -19.969 1 98.5 118 SER B O 1
ATOM 5854 N N . ASP B 1 119 ? -11.359 -5.797 -18.312 1 98.19 119 ASP B N 1
ATOM 5855 C CA . ASP B 1 119 ? -10.742 -4.535 -18.703 1 98.19 119 ASP B CA 1
ATOM 5856 C C . ASP B 1 119 ? -10.258 -4.582 -20.156 1 98.19 119 ASP B C 1
ATOM 5858 O O . ASP B 1 119 ? -9.469 -5.457 -20.516 1 98.19 119 ASP B O 1
ATOM 5862 N N . PRO B 1 120 ? -10.734 -3.619 -20.953 1 98.38 120 PRO B N 1
ATOM 5863 C CA . PRO B 1 120 ? -10.406 -3.693 -22.375 1 98.38 120 PRO B CA 1
ATOM 5864 C C . PRO B 1 120 ? -8.906 -3.691 -22.641 1 98.38 120 PRO B C 1
ATOM 5866 O O . PRO B 1 120 ? -8.438 -4.355 -23.562 1 98.38 120 PRO B O 1
ATOM 5869 N N . ALA B 1 121 ? -8.172 -2.979 -21.828 1 98.44 121 ALA B N 1
ATOM 5870 C CA . ALA B 1 121 ? -6.727 -2.934 -22.016 1 98.44 121 ALA B CA 1
ATOM 5871 C C . ALA B 1 121 ? -6.094 -4.289 -21.719 1 98.44 121 ALA B C 1
ATOM 5873 O O . ALA B 1 121 ? -5.133 -4.688 -22.391 1 98.44 121 ALA B O 1
ATOM 5874 N N . TYR B 1 122 ? -6.594 -4.957 -20.797 1 98.5 122 TYR B N 1
ATOM 5875 C CA . TYR B 1 122 ? -6.07 -6.281 -20.469 1 98.5 122 TYR B CA 1
ATOM 5876 C C . TYR B 1 122 ? -6.43 -7.285 -21.562 1 98.5 122 TYR B C 1
ATOM 5878 O O . TYR B 1 122 ? -5.582 -8.07 -22 1 98.5 122 TYR B O 1
ATOM 5886 N N . ILE B 1 123 ? -7.672 -7.246 -22 1 98.81 123 ILE B N 1
ATOM 5887 C CA . ILE B 1 123 ? -8.117 -8.148 -23.047 1 98.81 123 ILE B CA 1
ATOM 5888 C C . ILE B 1 123 ? -7.277 -7.941 -24.312 1 98.81 123 ILE B C 1
ATOM 5890 O O . ILE B 1 123 ? -6.91 -8.906 -24.984 1 98.81 123 ILE B O 1
ATOM 5894 N N . GLU B 1 124 ? -6.977 -6.711 -24.547 1 98.69 124 GLU B N 1
ATOM 5895 C CA . GLU B 1 124 ? -6.137 -6.41 -25.703 1 98.69 124 GLU B CA 1
ATOM 5896 C C . GLU B 1 124 ? -4.75 -7.031 -25.547 1 98.69 124 GLU B C 1
ATOM 5898 O O . GLU B 1 124 ? -4.199 -7.578 -26.5 1 98.69 124 GLU B O 1
ATOM 5903 N N . ALA B 1 125 ? -4.172 -6.918 -24.375 1 98.69 125 ALA B N 1
ATOM 5904 C CA . ALA B 1 125 ? -2.863 -7.512 -24.109 1 98.69 125 ALA B CA 1
ATOM 5905 C C . ALA B 1 125 ? -2.902 -9.031 -24.297 1 98.69 125 ALA B C 1
ATOM 5907 O O . ALA B 1 125 ? -2.006 -9.609 -24.906 1 98.69 125 ALA B O 1
ATOM 5908 N N . VAL B 1 126 ? -3.916 -9.695 -23.828 1 98.81 126 VAL B N 1
ATOM 5909 C CA . VAL B 1 126 ? -4.074 -11.141 -23.969 1 98.81 126 VAL B CA 1
ATOM 5910 C C . VAL B 1 126 ? -4.23 -11.5 -25.438 1 98.81 126 VAL B C 1
ATOM 5912 O O . VAL B 1 126 ? -3.67 -12.492 -25.906 1 98.81 126 VAL B O 1
ATOM 5915 N N . GLY B 1 127 ? -5.004 -10.672 -26.141 1 98.81 127 GLY B N 1
ATOM 5916 C CA . GLY B 1 127 ? -5.18 -10.906 -27.562 1 98.81 127 GLY B CA 1
ATOM 5917 C C . GLY B 1 127 ? -3.871 -10.938 -28.328 1 98.81 127 GLY B C 1
ATOM 5918 O O . GLY B 1 127 ? -3.666 -11.812 -29.188 1 98.81 127 GLY B O 1
ATOM 5919 N N . ARG B 1 128 ? -2.98 -10.047 -28.031 1 98.75 128 ARG B N 1
ATOM 5920 C CA . ARG B 1 128 ? -1.676 -10.016 -28.688 1 98.75 128 ARG B CA 1
ATOM 5921 C C . ARG B 1 128 ? -0.869 -11.266 -28.359 1 98.75 128 ARG B C 1
ATOM 5923 O O . ARG B 1 128 ? -0.187 -11.812 -29.234 1 98.75 128 ARG B O 1
ATOM 5930 N N . TYR B 1 129 ? -0.95 -11.664 -27.203 1 98.69 129 TYR B N 1
ATOM 5931 C CA . TYR B 1 129 ? -0.281 -12.891 -26.781 1 98.69 129 TYR B CA 1
ATOM 5932 C C . TYR B 1 129 ? -0.833 -14.102 -27.516 1 98.69 129 TYR B C 1
ATOM 5934 O O . TYR B 1 129 ? -0.07 -14.914 -28.047 1 98.69 129 TYR B O 1
ATOM 5942 N N . TYR B 1 130 ? -2.145 -14.242 -27.578 1 98.81 130 TYR B N 1
ATOM 5943 C CA . TYR B 1 130 ? -2.807 -15.367 -28.234 1 98.81 130 TYR B CA 1
ATOM 5944 C C . TYR B 1 130 ? -2.506 -15.383 -29.734 1 98.81 130 TYR B C 1
ATOM 5946 O O . TYR B 1 130 ? -2.393 -16.453 -30.344 1 98.81 130 TYR B O 1
ATOM 5954 N N . ASP B 1 131 ? -2.346 -14.188 -30.312 1 98.75 131 ASP B N 1
ATOM 5955 C CA . ASP B 1 131 ? -1.997 -14.094 -31.719 1 98.75 131 ASP B CA 1
ATOM 5956 C C . ASP B 1 131 ? -0.666 -14.781 -32 1 98.75 131 ASP B C 1
ATOM 5958 O O . ASP B 1 131 ? -0.417 -15.211 -33.125 1 98.75 131 ASP B O 1
ATOM 5962 N N . GLN B 1 132 ? 0.133 -14.852 -31 1 98.69 132 GLN B N 1
ATOM 5963 C CA . GLN B 1 132 ? 1.438 -15.477 -31.172 1 98.69 132 GLN B CA 1
ATOM 5964 C C . GLN B 1 132 ? 1.4 -16.953 -30.781 1 98.69 132 GLN B C 1
ATOM 5966 O O . GLN B 1 132 ? 2.045 -17.781 -31.406 1 98.69 132 GLN B O 1
ATOM 5971 N N . LEU B 1 133 ? 0.664 -17.281 -29.797 1 98.81 133 LEU B N 1
ATOM 5972 C CA . LEU B 1 133 ? 0.678 -18.594 -29.188 1 98.81 133 LEU B CA 1
ATOM 5973 C C . LEU B 1 133 ? -0.228 -19.562 -29.953 1 98.81 133 LEU B C 1
ATOM 5975 O O . LEU B 1 133 ? 0.197 -20.656 -30.328 1 98.81 133 LEU B O 1
ATOM 5979 N N . LEU B 1 134 ? -1.494 -19.203 -30.234 1 98.81 134 LEU B N 1
ATOM 5980 C CA . LEU B 1 134 ? -2.533 -20.141 -30.625 1 98.81 134 LEU B CA 1
ATOM 5981 C C . LEU B 1 134 ? -2.283 -20.656 -32.031 1 98.81 134 LEU B C 1
ATOM 5983 O O . LEU B 1 134 ? -2.561 -21.828 -32.344 1 98.81 134 LEU B O 1
ATOM 5987 N N . PRO B 1 135 ? -1.715 -19.797 -33 1 98.56 135 PRO B N 1
ATOM 5988 C CA . PRO B 1 135 ? -1.374 -20.359 -34.312 1 98.56 135 PRO B CA 1
ATOM 5989 C C . PRO B 1 135 ? -0.374 -21.5 -34.219 1 98.56 135 PRO B C 1
ATOM 5991 O O . PRO B 1 135 ? -0.291 -22.328 -35.125 1 98.56 135 PRO B O 1
ATOM 5994 N N . ARG B 1 136 ? 0.348 -21.609 -33.156 1 98.56 136 ARG B N 1
ATOM 5995 C CA . ARG B 1 136 ? 1.308 -22.688 -32.938 1 98.56 136 ARG B CA 1
ATOM 5996 C C . ARG B 1 136 ? 0.622 -23.938 -32.375 1 98.56 136 ARG B C 1
ATOM 5998 O O . ARG B 1 136 ? 1.096 -25.062 -32.594 1 98.56 136 ARG B O 1
ATOM 6005 N N . LEU B 1 137 ? -0.474 -23.781 -31.781 1 98.75 137 LEU B N 1
ATOM 6006 C CA . LEU B 1 137 ? -1.172 -24.875 -31.125 1 98.75 137 LEU B CA 1
ATOM 6007 C C . LEU B 1 137 ? -2.271 -25.438 -32.031 1 98.75 137 LEU B C 1
ATOM 6009 O O . LEU B 1 137 ? -2.562 -26.641 -31.984 1 98.75 137 LEU B O 1
ATOM 6013 N N . VAL B 1 138 ? -2.893 -24.625 -32.844 1 98.5 138 VAL B N 1
ATOM 6014 C CA . VAL B 1 138 ? -4.066 -24.984 -33.625 1 98.5 138 VAL B CA 1
ATOM 6015 C C . VAL B 1 138 ? -3.721 -26.141 -34.562 1 98.5 138 VAL B C 1
ATOM 6017 O O . VAL B 1 138 ? -4.488 -27.109 -34.688 1 98.5 138 VAL B O 1
ATOM 6020 N N . PRO B 1 139 ? -2.531 -26.125 -35.219 1 98.19 139 PRO B N 1
ATOM 6021 C CA . PRO B 1 139 ? -2.191 -27.25 -36.094 1 98.19 139 PRO B CA 1
ATOM 6022 C C . PRO B 1 139 ? -2.057 -28.562 -35.312 1 98.19 139 PRO B C 1
ATOM 6024 O O . PRO B 1 139 ? -2.059 -29.641 -35.906 1 98.19 139 PRO B O 1
ATOM 6027 N N . ARG B 1 140 ? -1.972 -28.531 -33.969 1 98.31 140 ARG B N 1
ATOM 6028 C CA . ARG B 1 140 ? -1.714 -29.719 -33.156 1 98.31 140 ARG B CA 1
ATOM 6029 C C . ARG B 1 140 ? -3 -30.234 -32.531 1 98.31 140 ARG B C 1
ATOM 6031 O O . ARG B 1 140 ? -2.975 -31.188 -31.75 1 98.31 140 ARG B O 1
ATOM 6038 N N . LEU B 1 141 ? -4.117 -29.625 -32.875 1 98.12 141 LEU B N 1
ATOM 6039 C CA . LEU B 1 141 ? -5.406 -30.156 -32.438 1 98.12 141 LEU B CA 1
ATOM 6040 C C . LEU B 1 141 ? -5.652 -31.547 -33.031 1 98.12 141 LEU B C 1
ATOM 6042 O O . LEU B 1 141 ? -5.184 -31.844 -34.125 1 98.12 141 LEU B O 1
ATOM 6046 N N . LEU B 1 142 ? -6.379 -32.312 -32.25 1 96.81 142 LEU B N 1
ATOM 6047 C CA . LEU B 1 142 ? -6.641 -33.656 -32.656 1 96.81 142 LEU B CA 1
ATOM 6048 C C . LEU B 1 142 ? -7.285 -33.688 -34.062 1 96.81 142 LEU B C 1
ATOM 6050 O O . LEU B 1 142 ? -6.906 -34.531 -34.906 1 96.81 142 LEU B O 1
ATOM 6054 N N . ASP B 1 143 ? -8.211 -32.812 -34.344 1 92.25 143 ASP B N 1
ATOM 6055 C CA . ASP B 1 143 ? -8.93 -32.75 -35.594 1 92.25 143 ASP B CA 1
ATOM 6056 C C . ASP B 1 143 ? -7.988 -32.375 -36.75 1 92.25 143 ASP B C 1
ATOM 6058 O O . ASP B 1 143 ? -8.312 -32.594 -37.906 1 92.25 143 ASP B O 1
ATOM 6062 N N . ASN B 1 144 ? -6.898 -31.875 -36.469 1 95.62 144 ASN B N 1
ATOM 6063 C CA . ASN B 1 144 ? -5.918 -31.469 -37.469 1 95.62 144 ASN B CA 1
ATOM 6064 C C . ASN B 1 144 ? -4.758 -32.438 -37.562 1 95.62 144 ASN B C 1
ATOM 6066 O O . ASN B 1 144 ? -3.727 -32.156 -38.156 1 95.62 144 ASN B O 1
ATOM 6070 N N . GLY B 1 145 ? -4.871 -33.531 -36.906 1 95.62 145 GLY B N 1
ATOM 6071 C CA . GLY B 1 145 ? -3.844 -34.562 -36.969 1 95.62 145 GLY B CA 1
ATOM 6072 C C . GLY B 1 145 ? -2.893 -34.531 -35.812 1 95.62 145 GLY B C 1
ATOM 6073 O O . GLY B 1 145 ? -1.947 -35.312 -35.719 1 95.62 145 GLY B O 1
ATOM 6074 N N . GLY B 1 146 ? -3.111 -33.625 -34.906 1 97.62 146 GLY B N 1
ATOM 6075 C CA . GLY B 1 146 ? -2.289 -33.531 -33.688 1 97.62 146 GLY B CA 1
ATOM 6076 C C . GLY B 1 146 ? -2.811 -34.375 -32.562 1 97.62 146 GLY B C 1
ATOM 6077 O O . GLY B 1 146 ? -3.461 -35.406 -32.781 1 97.62 146 GLY B O 1
ATOM 6078 N N . ASN B 1 147 ? -2.428 -34.031 -31.344 1 98.19 147 ASN B N 1
ATOM 6079 C CA . ASN B 1 147 ? -2.785 -34.875 -30.203 1 98.19 147 ASN B CA 1
ATOM 6080 C C . ASN B 1 147 ? -3.443 -34.062 -29.094 1 98.19 147 ASN B C 1
ATOM 6082 O O . ASN B 1 147 ? -3.65 -34.562 -27.984 1 98.19 147 ASN B O 1
ATOM 6086 N N . ILE B 1 148 ? -3.781 -32.781 -29.297 1 98.75 148 ILE B N 1
ATOM 6087 C CA . ILE B 1 148 ? -4.422 -31.969 -28.266 1 98.75 148 ILE B CA 1
ATOM 6088 C C . ILE B 1 148 ? -5.906 -32.312 -28.188 1 98.75 148 ILE B C 1
ATOM 6090 O O . ILE B 1 148 ? -6.641 -32.156 -29.156 1 98.75 148 ILE B O 1
ATOM 6094 N N . LEU B 1 149 ? -6.348 -32.688 -26.969 1 98.38 149 LEU B N 1
ATOM 6095 C CA . LEU B 1 149 ? -7.73 -33.094 -26.734 1 98.38 149 LEU B CA 1
ATOM 6096 C C . LEU B 1 149 ? -8.594 -31.891 -26.391 1 98.38 149 LEU B C 1
ATOM 6098 O O . LEU B 1 149 ? -9.719 -31.766 -26.875 1 98.38 149 LEU B O 1
ATOM 6102 N N . MET B 1 150 ? -8.164 -31.078 -25.531 1 98.19 150 MET B N 1
ATOM 6103 C CA . MET B 1 150 ? -8.938 -29.953 -25.031 1 98.19 150 MET B CA 1
ATOM 6104 C C . MET B 1 150 ? -8.016 -28.859 -24.484 1 98.19 150 MET B C 1
ATOM 6106 O O . MET B 1 150 ? -6.832 -29.094 -24.25 1 98.19 150 MET B O 1
ATOM 6110 N N . MET B 1 151 ? -8.555 -27.641 -24.359 1 98.75 151 MET B N 1
ATOM 6111 C CA . MET B 1 151 ? -7.801 -26.484 -23.859 1 98.75 151 MET B CA 1
ATOM 6112 C C . MET B 1 151 ? -8.57 -25.766 -22.766 1 98.75 151 MET B C 1
ATOM 6114 O O . MET B 1 151 ? -9.805 -25.781 -22.75 1 98.75 151 MET B O 1
ATOM 6118 N N . GLN B 1 152 ? -7.82 -25.156 -21.891 1 98.69 152 GLN B N 1
ATOM 6119 C CA . GLN B 1 152 ? -8.422 -24.438 -20.766 1 98.69 152 GLN B CA 1
ATOM 6120 C C . GLN B 1 152 ? -8.617 -22.969 -21.094 1 98.69 152 GLN B C 1
ATOM 6122 O O . GLN B 1 152 ? -7.738 -22.328 -21.672 1 98.69 152 GLN B O 1
ATOM 6127 N N . VAL B 1 153 ? -9.695 -22.359 -20.609 1 98.38 153 VAL B N 1
ATOM 6128 C CA . VAL B 1 153 ? -10.008 -20.953 -20.844 1 98.38 153 VAL B CA 1
ATOM 6129 C C . VAL B 1 153 ? -9.398 -20.109 -19.734 1 98.38 153 VAL B C 1
ATOM 6131 O O . VAL B 1 153 ? -8.891 -19.016 -20 1 98.38 153 VAL B O 1
ATOM 6134 N N . GLU B 1 154 ? -9.484 -20.438 -18.5 1 96.94 154 GLU B N 1
ATOM 6135 C CA . GLU B 1 154 ? -8.914 -19.75 -17.344 1 96.94 154 GLU B CA 1
ATOM 6136 C C . GLU B 1 154 ? -8.672 -20.703 -16.188 1 96.94 154 GLU B C 1
ATOM 6138 O O . GLU B 1 154 ? -9.281 -21.766 -16.109 1 96.94 154 GLU B O 1
ATOM 6143 N N . ASN B 1 155 ? -7.723 -20.266 -15.344 1 98.12 155 ASN B N 1
ATOM 6144 C CA . ASN B 1 155 ? -7.336 -21.156 -14.25 1 98.12 155 ASN B CA 1
ATOM 6145 C C . ASN B 1 155 ? -7.75 -20.578 -12.898 1 98.12 155 ASN B C 1
ATOM 6147 O O . ASN B 1 155 ? -7.363 -19.469 -12.547 1 98.12 155 ASN B O 1
ATOM 6151 N N . GLU B 1 156 ? -8.555 -21.328 -12.211 1 98.06 156 GLU B N 1
ATOM 6152 C CA . GLU B 1 156 ? -8.945 -21.031 -10.836 1 98.06 156 GLU B CA 1
ATOM 6153 C C . GLU B 1 156 ? -9.523 -19.625 -10.719 1 98.06 156 GLU B C 1
ATOM 6155 O O . GLU B 1 156 ? -9.203 -18.891 -9.781 1 98.06 156 GLU B O 1
ATOM 6160 N N . TYR B 1 157 ? -10.289 -19.234 -11.703 1 98.31 157 TYR B N 1
ATOM 6161 C CA . TYR B 1 157 ? -10.836 -17.891 -11.688 1 98.31 157 TYR B CA 1
ATOM 6162 C C . TYR B 1 157 ? -11.844 -17.719 -10.555 1 98.31 157 TYR B C 1
ATOM 6164 O O . TYR B 1 157 ? -11.953 -16.641 -9.969 1 98.31 157 TYR B O 1
ATOM 6172 N N . GLY B 1 158 ? -12.555 -18.812 -10.219 1 98 158 GLY B N 1
ATOM 6173 C CA . GLY B 1 158 ? -13.508 -18.781 -9.125 1 98 158 GLY B CA 1
ATOM 6174 C C . GLY B 1 158 ? -12.867 -18.516 -7.777 1 98 158 GLY B C 1
ATOM 6175 O O . GLY B 1 158 ? -13.555 -18.172 -6.812 1 98 158 GLY B O 1
ATOM 6176 N N . SER B 1 159 ? -11.602 -18.672 -7.695 1 97.31 159 SER B N 1
ATOM 6177 C CA . SER B 1 159 ? -10.852 -18.359 -6.484 1 97.31 159 SER B CA 1
ATOM 6178 C C . SER B 1 159 ? -10.273 -16.953 -6.543 1 97.31 159 SER B C 1
ATOM 6180 O O . SER B 1 159 ? -9.383 -16.609 -5.762 1 97.31 159 SER B O 1
ATOM 6182 N N . TYR B 1 160 ? -10.727 -16.141 -7.48 1 97.56 160 TYR B N 1
ATOM 6183 C CA . TYR B 1 160 ? -10.188 -14.789 -7.652 1 97.56 160 TYR B CA 1
ATOM 6184 C C . TYR B 1 160 ? -11.289 -13.805 -8.016 1 97.56 160 TYR B C 1
ATOM 6186 O O . TYR B 1 160 ? -11.367 -12.719 -7.43 1 97.56 160 TYR B O 1
ATOM 6194 N N . GLY B 1 161 ? -12.07 -14.219 -9 1 97.38 161 GLY B N 1
ATOM 6195 C CA . GLY B 1 161 ? -13.102 -13.32 -9.5 1 97.38 161 GLY B CA 1
ATOM 6196 C C . GLY B 1 161 ? -14.336 -14.047 -10 1 97.38 161 GLY B C 1
ATOM 6197 O O . GLY B 1 161 ? -14.375 -15.281 -10.008 1 97.38 161 GLY B O 1
ATOM 6198 N N . GLU B 1 162 ? -15.344 -13.273 -10.492 1 97.75 162 GLU B N 1
ATOM 6199 C CA . GLU B 1 162 ? -16.578 -13.82 -11.047 1 97.75 162 GLU B CA 1
ATOM 6200 C C . GLU B 1 162 ? -17.016 -13.055 -12.297 1 97.75 162 GLU B C 1
ATOM 6202 O O . GLU B 1 162 ? -18.203 -13 -12.617 1 97.75 162 GLU B O 1
ATOM 6207 N N . ASP B 1 163 ? -16.094 -12.344 -12.953 1 98.12 163 ASP B N 1
ATOM 6208 C CA . ASP B 1 163 ? -16.312 -11.57 -14.164 1 98.12 163 ASP B CA 1
ATOM 6209 C C . ASP B 1 163 ? -16.531 -12.484 -15.367 1 98.12 163 ASP B C 1
ATOM 6211 O O . ASP B 1 163 ? -15.586 -12.805 -16.094 1 98.12 163 ASP B O 1
ATOM 6215 N N . LYS B 1 164 ? -17.812 -12.789 -15.664 1 98.31 164 LYS B N 1
ATOM 6216 C CA . LYS B 1 164 ? -18.141 -13.711 -16.75 1 98.31 164 LYS B CA 1
ATOM 6217 C C . LYS B 1 164 ? -17.781 -13.109 -18.109 1 98.31 164 LYS B C 1
ATOM 6219 O O . LYS B 1 164 ? -17.453 -13.836 -19.047 1 98.31 164 LYS B O 1
ATOM 6224 N N . ALA B 1 165 ? -17.828 -11.773 -18.156 1 98.62 165 ALA B N 1
ATOM 6225 C CA . ALA B 1 165 ? -17.453 -11.125 -19.406 1 98.62 165 ALA B CA 1
ATOM 6226 C C . ALA B 1 165 ? -15.984 -11.383 -19.734 1 98.62 165 ALA B C 1
ATOM 6228 O O . ALA B 1 165 ? -15.617 -11.516 -20.906 1 98.62 165 ALA B O 1
ATOM 6229 N N . TYR B 1 166 ? -15.211 -11.43 -18.719 1 98.56 166 TYR B N 1
ATOM 6230 C CA . TYR B 1 166 ? -13.797 -11.75 -18.891 1 98.56 166 TYR B CA 1
ATOM 6231 C C . TYR B 1 166 ? -13.617 -13.156 -19.438 1 98.56 166 TYR B C 1
ATOM 6233 O O . TYR B 1 166 ? -12.93 -13.352 -20.453 1 98.56 166 TYR B O 1
ATOM 6241 N N . LEU B 1 167 ? -14.273 -14.156 -18.875 1 98.69 167 LEU B N 1
ATOM 6242 C CA . LEU B 1 167 ? -14.18 -15.531 -19.344 1 98.69 167 LEU B CA 1
ATOM 6243 C C . LEU B 1 167 ? -14.656 -15.656 -20.781 1 98.69 167 LEU B C 1
ATOM 6245 O O . LEU B 1 167 ? -14.023 -16.344 -21.594 1 98.69 167 LEU B O 1
ATOM 6249 N N . ARG B 1 168 ? -15.75 -14.953 -21.078 1 98.75 168 ARG B N 1
ATOM 6250 C CA . ARG B 1 168 ? -16.281 -14.953 -22.438 1 98.75 168 ARG B CA 1
ATOM 6251 C C . ARG B 1 168 ? -15.281 -14.367 -23.422 1 98.75 168 ARG B C 1
ATOM 6253 O O . ARG B 1 168 ? -15.117 -14.883 -24.531 1 98.75 168 ARG B O 1
ATOM 6260 N N . ALA B 1 169 ? -14.688 -13.305 -22.953 1 98.75 169 ALA B N 1
ATOM 6261 C CA . ALA B 1 169 ? -13.711 -12.648 -23.828 1 98.75 169 ALA B CA 1
ATOM 6262 C C . ALA B 1 169 ? -12.531 -13.57 -24.125 1 98.75 169 ALA B C 1
ATOM 6264 O O . ALA B 1 169 ? -12.055 -13.641 -25.266 1 98.75 169 ALA B O 1
ATOM 6265 N N . ILE B 1 170 ? -12.039 -14.289 -23.141 1 98.81 170 ILE B N 1
ATOM 6266 C CA . ILE B 1 170 ? -10.922 -15.211 -23.328 1 98.81 170 ILE B CA 1
ATOM 6267 C C . ILE B 1 170 ? -11.336 -16.328 -24.281 1 98.81 170 ILE B C 1
ATOM 6269 O O . ILE B 1 170 ? -10.602 -16.672 -25.219 1 98.81 170 ILE B O 1
ATOM 6273 N N . ARG B 1 171 ? -12.508 -16.906 -24.062 1 98.75 171 ARG B N 1
ATOM 6274 C CA . ARG B 1 171 ? -13.023 -17.938 -24.969 1 98.75 171 ARG B CA 1
ATOM 6275 C C . ARG B 1 171 ? -13.102 -17.438 -26.391 1 98.75 171 ARG B C 1
ATOM 6277 O O . ARG B 1 171 ? -12.664 -18.109 -27.328 1 98.75 171 ARG B O 1
ATOM 6284 N N . GLN B 1 172 ? -13.648 -16.234 -26.5 1 98.69 172 GLN B N 1
ATOM 6285 C CA . GLN B 1 172 ? -13.82 -15.648 -27.828 1 98.69 172 GLN B CA 1
ATOM 6286 C C . GLN B 1 172 ? -12.477 -15.469 -28.531 1 98.69 172 GLN B C 1
ATOM 6288 O O . GLN B 1 172 ? -12.352 -15.75 -29.719 1 98.69 172 GLN B O 1
ATOM 6293 N N . LEU B 1 173 ? -11.516 -15.008 -27.797 1 98.81 173 LEU B N 1
ATOM 6294 C CA . LEU B 1 173 ? -10.18 -14.828 -28.359 1 98.81 173 LEU B CA 1
ATOM 6295 C C . LEU B 1 173 ? -9.617 -16.156 -28.844 1 98.81 173 LEU B C 1
ATOM 6297 O O . LEU B 1 173 ? -9.016 -16.219 -29.922 1 98.81 173 LEU B O 1
ATOM 6301 N N . MET B 1 174 ? -9.805 -17.219 -28.078 1 98.81 174 MET B N 1
ATOM 6302 C CA . MET B 1 174 ? -9.336 -18.547 -28.469 1 98.81 174 MET B CA 1
ATOM 6303 C C . MET B 1 174 ? -10.031 -19.031 -29.734 1 98.81 174 MET B C 1
ATOM 6305 O O . MET B 1 174 ? -9.375 -19.5 -30.672 1 98.81 174 MET B O 1
ATOM 6309 N N . GLU B 1 175 ? -11.312 -18.844 -29.812 1 98.44 175 GLU B N 1
ATOM 6310 C CA . GLU B 1 175 ? -12.094 -19.281 -30.953 1 98.44 175 GLU B CA 1
ATOM 6311 C C . GLU B 1 175 ? -11.719 -18.484 -32.219 1 98.44 175 GLU B C 1
ATOM 6313 O O . GLU B 1 175 ? -11.602 -19.047 -33.312 1 98.44 175 GLU B O 1
ATOM 6318 N N . GLU B 1 176 ? -11.523 -17.25 -32 1 98.44 176 GLU B N 1
ATOM 6319 C CA . GLU B 1 176 ? -11.156 -16.375 -33.125 1 98.44 176 GLU B CA 1
ATOM 6320 C C . GLU B 1 176 ? -9.797 -16.766 -33.688 1 98.44 176 GLU B C 1
ATOM 6322 O O . GLU B 1 176 ? -9.539 -16.562 -34.875 1 98.44 176 GLU B O 1
ATOM 6327 N N . CYS B 1 177 ? -9.008 -17.359 -32.844 1 98.31 177 CYS B N 1
ATOM 6328 C CA . CYS B 1 177 ? -7.68 -17.766 -33.281 1 98.31 177 CYS B CA 1
ATOM 6329 C C . CYS B 1 177 ? -7.699 -19.188 -33.875 1 98.31 177 CYS B C 1
ATOM 6331 O O . CYS B 1 177 ? -6.648 -19.75 -34.188 1 98.31 177 CYS B O 1
ATOM 6333 N N . GLY B 1 178 ? -8.82 -19.797 -33.938 1 98 178 GLY B N 1
ATOM 6334 C CA . GLY B 1 178 ? -8.953 -21.047 -34.656 1 98 178 GLY B CA 1
ATOM 6335 C C . GLY B 1 178 ? -9.055 -22.25 -33.75 1 98 178 GLY B C 1
ATOM 6336 O O . GLY B 1 178 ? -9.023 -23.391 -34.188 1 98 178 GLY B O 1
ATOM 6337 N N . VAL B 1 179 ? -9.219 -22.078 -32.469 1 98.44 179 VAL B N 1
ATOM 6338 C CA . VAL B 1 179 ? -9.359 -23.203 -31.547 1 98.44 179 VAL B CA 1
ATOM 6339 C C . VAL B 1 179 ? -10.734 -23.844 -31.719 1 98.44 179 VAL B C 1
ATOM 6341 O O . VAL B 1 179 ? -11.758 -23.188 -31.578 1 98.44 179 VAL B O 1
ATOM 6344 N N . THR B 1 180 ? -10.719 -25.188 -31.984 1 97.31 180 THR B N 1
ATOM 6345 C CA . THR B 1 180 ? -11.984 -25.859 -32.25 1 97.31 180 THR B CA 1
ATOM 6346 C C . THR B 1 180 ? -12.195 -27.016 -31.281 1 97.31 180 THR B C 1
ATOM 6348 O O . THR B 1 180 ? -13.273 -27.609 -31.234 1 97.31 180 THR B O 1
ATOM 6351 N N . CYS B 1 181 ? -11.156 -27.406 -30.547 1 97.62 181 CYS B N 1
ATOM 6352 C CA . CYS B 1 181 ? -11.312 -28.484 -29.578 1 97.62 181 CYS B CA 1
ATOM 6353 C C . CYS B 1 181 ? -12.195 -28.047 -28.406 1 97.62 181 CYS B C 1
ATOM 6355 O O . CYS B 1 181 ? -12.43 -26.844 -28.219 1 97.62 181 CYS B O 1
ATOM 6357 N N . PRO B 1 182 ? -12.711 -29.031 -27.625 1 98 182 PRO B N 1
ATOM 6358 C CA . PRO B 1 182 ? -13.477 -28.656 -26.438 1 98 182 PRO B CA 1
ATOM 6359 C C . PRO B 1 182 ? -12.672 -27.781 -25.469 1 98 182 PRO B C 1
ATOM 6361 O O . PRO B 1 182 ? -11.469 -28 -25.297 1 98 182 PRO B O 1
ATOM 6364 N N . LEU B 1 183 ? -13.367 -26.781 -24.922 1 98.56 183 LEU B N 1
ATOM 6365 C CA . LEU B 1 183 ? -12.781 -25.891 -23.922 1 98.56 183 LEU B CA 1
ATOM 6366 C C . LEU B 1 183 ? -13.328 -26.203 -22.531 1 98.56 183 LEU B C 1
ATOM 6368 O O . LEU B 1 183 ? -14.406 -26.781 -22.391 1 98.56 183 LEU B O 1
ATOM 6372 N N . PHE B 1 184 ? -12.523 -25.875 -21.5 1 98.69 184 PHE B N 1
ATOM 6373 C CA . PHE B 1 184 ? -12.969 -26.172 -20.141 1 98.69 184 PHE B CA 1
ATOM 6374 C C . PHE B 1 184 ? -12.43 -25.125 -19.172 1 98.69 184 PHE B C 1
ATOM 6376 O O . PHE B 1 184 ? -11.609 -24.281 -19.531 1 98.69 184 PHE B O 1
ATOM 6383 N N . THR B 1 185 ? -12.93 -25.047 -17.938 1 98.31 185 THR B N 1
ATOM 6384 C CA . THR B 1 185 ? -12.391 -24.312 -16.797 1 98.31 185 THR B CA 1
ATOM 6385 C C . THR B 1 185 ? -11.984 -25.266 -15.68 1 98.31 185 THR B C 1
ATOM 6387 O O . THR B 1 185 ? -12.375 -26.438 -15.68 1 98.31 185 THR B O 1
ATOM 6390 N N . SER B 1 186 ? -11.148 -24.797 -14.844 1 98.19 186 SER B N 1
ATOM 6391 C CA . SER B 1 186 ? -10.664 -25.562 -13.695 1 98.19 186 SER B CA 1
ATOM 6392 C C . SER B 1 186 ? -10.75 -24.734 -12.414 1 98.19 186 SER B C 1
ATOM 6394 O O . SER B 1 186 ? -10.109 -23.688 -12.297 1 98.19 186 SER B O 1
ATOM 6396 N N . ASP B 1 187 ? -11.531 -25.156 -11.422 1 98.19 187 ASP B N 1
ATOM 6397 C CA . ASP B 1 187 ? -11.766 -24.438 -10.172 1 98.19 187 ASP B CA 1
ATOM 6398 C C . ASP B 1 187 ? -11.898 -25.391 -8.992 1 98.19 187 ASP B C 1
ATOM 6400 O O . ASP B 1 187 ? -11.977 -26.609 -9.188 1 98.19 187 ASP B O 1
ATOM 6404 N N . GLY B 1 188 ? -11.875 -24.797 -7.719 1 97.75 188 GLY B N 1
ATOM 6405 C CA . GLY B 1 188 ? -12.32 -25.609 -6.609 1 97.75 188 GLY B CA 1
ATOM 6406 C C . GLY B 1 188 ? -13.68 -26.25 -6.84 1 97.75 188 GLY B C 1
ATOM 6407 O O . GLY B 1 188 ? -14.562 -25.625 -7.445 1 97.75 188 GLY B O 1
ATOM 6408 N N . PRO B 1 189 ? -13.875 -27.422 -6.297 1 97.75 189 PRO B N 1
ATOM 6409 C CA . PRO B 1 189 ? -15.039 -28.203 -6.719 1 97.75 189 PRO B CA 1
ATOM 6410 C C . PRO B 1 189 ? -16.312 -27.844 -5.949 1 97.75 189 PRO B C 1
ATOM 6412 O O . PRO B 1 189 ? -17.328 -28.531 -6.051 1 97.75 189 PRO B O 1
ATOM 6415 N N . TRP B 1 190 ? -16.328 -26.781 -5.152 1 96.25 190 TRP B N 1
ATOM 6416 C CA . TRP B 1 190 ? -17.531 -26.453 -4.387 1 96.25 190 TRP B CA 1
ATOM 6417 C C . TRP B 1 190 ? -18.312 -25.312 -5.055 1 96.25 190 TRP B C 1
ATOM 6419 O O . TRP B 1 190 ? -17.781 -24.625 -5.926 1 96.25 190 TRP B O 1
ATOM 6429 N N . ARG B 1 191 ? -19.453 -25.125 -4.707 1 95.44 191 ARG B N 1
ATOM 6430 C CA . ARG B 1 191 ? -20.453 -24.359 -5.441 1 95.44 191 ARG B CA 1
ATOM 6431 C C . ARG B 1 191 ? -20 -22.922 -5.664 1 95.44 191 ARG B C 1
ATOM 6433 O O . ARG B 1 191 ? -20.125 -22.391 -6.77 1 95.44 191 ARG B O 1
ATOM 6440 N N . ALA B 1 192 ? -19.438 -22.219 -4.641 1 95.81 192 ALA B N 1
ATOM 6441 C CA . ALA B 1 192 ? -19.062 -20.812 -4.727 1 95.81 192 ALA B CA 1
ATOM 6442 C C . ALA B 1 192 ? -18.016 -20.594 -5.82 1 95.81 192 ALA B C 1
ATOM 6444 O O . ALA B 1 192 ? -18.156 -19.688 -6.648 1 95.81 192 ALA B O 1
ATOM 6445 N N . THR B 1 193 ? -17.016 -21.438 -5.855 1 97.62 193 THR B N 1
ATOM 6446 C CA . THR B 1 193 ? -15.945 -21.297 -6.828 1 97.62 193 THR B CA 1
ATOM 6447 C C . THR B 1 193 ? -16.422 -21.688 -8.227 1 97.62 193 THR B C 1
ATOM 6449 O O . THR B 1 193 ? -16.062 -21.047 -9.211 1 97.62 193 THR B O 1
ATOM 6452 N N . LEU B 1 194 ? -17.25 -22.75 -8.289 1 98.25 194 LEU B N 1
ATOM 6453 C CA . LEU B 1 194 ? -17.734 -23.203 -9.586 1 98.25 194 LEU B CA 1
ATOM 6454 C C . LEU B 1 194 ? -18.672 -22.172 -10.203 1 98.25 194 LEU B C 1
ATOM 6456 O O . LEU B 1 194 ? -18.531 -21.844 -11.391 1 98.25 194 LEU B O 1
ATOM 6460 N N . LYS B 1 195 ? -19.531 -21.656 -9.398 1 96.81 195 LYS B N 1
ATOM 6461 C CA . LYS B 1 195 ? -20.453 -20.625 -9.898 1 96.81 195 LYS B CA 1
ATOM 6462 C C . LYS B 1 195 ? -19.688 -19.406 -10.398 1 96.81 195 LYS B C 1
ATOM 6464 O O . LYS B 1 195 ? -20.016 -18.859 -11.453 1 96.81 195 LYS B O 1
ATOM 6469 N N . ALA B 1 196 ? -18.656 -19.031 -9.703 1 97.19 196 ALA B N 1
ATOM 6470 C CA . ALA B 1 196 ? -17.891 -17.828 -10.023 1 97.19 196 ALA B CA 1
ATOM 6471 C C . ALA B 1 196 ? -16.984 -18.062 -11.227 1 97.19 196 ALA B C 1
ATOM 6473 O O . ALA B 1 196 ? -16.891 -17.219 -12.117 1 97.19 196 ALA B O 1
ATOM 6474 N N . GLY B 1 197 ? -16.406 -19.203 -11.312 1 98.12 197 GLY B N 1
ATOM 6475 C CA . GLY B 1 197 ? -15.25 -19.375 -12.18 1 98.12 197 GLY B CA 1
ATOM 6476 C C . GLY B 1 197 ? -15.586 -20.094 -13.484 1 98.12 197 GLY B C 1
ATOM 6477 O O . GLY B 1 197 ? -14.711 -20.297 -14.32 1 98.12 197 GLY B O 1
ATOM 6478 N N . THR B 1 198 ? -16.844 -20.484 -13.742 1 98.25 198 THR B N 1
ATOM 6479 C CA . THR B 1 198 ? -17.156 -21.281 -14.922 1 98.25 198 THR B CA 1
ATOM 6480 C C . THR B 1 198 ? -18.141 -20.547 -15.828 1 98.25 198 THR B C 1
ATOM 6482 O O . THR B 1 198 ? -18.656 -19.5 -15.461 1 98.25 198 THR B O 1
ATOM 6485 N N . LEU B 1 199 ? -18.266 -20.984 -17.031 1 98.25 199 LEU B N 1
ATOM 6486 C CA . LEU B 1 199 ? -19.297 -20.594 -18 1 98.25 199 LEU B CA 1
ATOM 6487 C C . LEU B 1 199 ? -20.203 -21.766 -18.328 1 98.25 199 LEU B C 1
ATOM 6489 O O . LEU B 1 199 ? -20.453 -22.062 -19.5 1 98.25 199 LEU B O 1
ATOM 6493 N N . ILE B 1 200 ? -20.703 -22.391 -17.281 1 98.25 200 ILE B N 1
ATOM 6494 C CA . ILE B 1 200 ? -21.453 -23.625 -17.453 1 98.25 200 ILE B CA 1
ATOM 6495 C C . ILE B 1 200 ? -22.734 -23.359 -18.25 1 98.25 200 ILE B C 1
ATOM 6497 O O . ILE B 1 200 ? -23.172 -24.203 -19.031 1 98.25 200 ILE B O 1
ATOM 6501 N N . GLU B 1 201 ? -23.344 -22.172 -18.125 1 97.56 201 GLU B N 1
ATOM 6502 C CA . GLU B 1 201 ? -24.562 -21.812 -18.828 1 97.56 201 GLU B CA 1
ATOM 6503 C C . GLU B 1 201 ? -24.312 -21.719 -20.328 1 97.56 201 GLU B C 1
ATOM 6505 O O . GLU B 1 201 ? -25.25 -21.797 -21.125 1 97.56 201 GLU B O 1
ATOM 6510 N N . GLU B 1 202 ? -23.062 -21.609 -20.703 1 97.88 202 GLU B N 1
ATOM 6511 C CA . GLU B 1 202 ? -22.703 -21.484 -22.109 1 97.88 202 GLU B CA 1
ATOM 6512 C C . GLU B 1 202 ? -21.984 -22.75 -22.594 1 97.88 202 GLU B C 1
ATOM 6514 O O . GLU B 1 202 ? -21.234 -22.703 -23.578 1 97.88 202 GLU B O 1
ATOM 6519 N N . ASP B 1 203 ? -22.125 -23.781 -21.844 1 97.62 203 ASP B N 1
ATOM 6520 C CA . ASP B 1 203 ? -21.688 -25.125 -22.203 1 97.62 203 ASP B CA 1
ATOM 6521 C C . ASP B 1 203 ? -20.156 -25.203 -22.266 1 97.62 203 ASP B C 1
ATOM 6523 O O . ASP B 1 203 ? -19.609 -25.859 -23.156 1 97.62 203 ASP B O 1
ATOM 6527 N N . LEU B 1 204 ? -19.531 -24.438 -21.484 1 98.19 204 LEU B N 1
ATOM 6528 C CA . LEU B 1 204 ? -18.094 -24.625 -21.25 1 98.19 204 LEU B CA 1
ATOM 6529 C C . LEU B 1 204 ? -17.844 -25.688 -20.188 1 98.19 204 LEU B C 1
ATOM 6531 O O . LEU B 1 204 ? -18.297 -25.547 -19.047 1 98.19 204 LEU B O 1
ATOM 6535 N N . PHE B 1 205 ? -17.156 -26.766 -20.547 1 98.69 205 PHE B N 1
ATOM 6536 C CA . PHE B 1 205 ? -17 -27.938 -19.703 1 98.69 205 PHE B CA 1
ATOM 6537 C C . PHE B 1 205 ? -16.344 -27.547 -18.375 1 98.69 205 PHE B C 1
ATOM 6539 O O . PHE B 1 205 ? -15.398 -26.75 -18.359 1 98.69 205 PHE B O 1
ATOM 6546 N N . VAL B 1 206 ? -16.875 -28.109 -17.266 1 98.69 206 VAL B N 1
ATOM 6547 C CA . VAL B 1 206 ? -16.453 -27.75 -15.922 1 98.69 206 VAL B CA 1
ATOM 6548 C C . VAL B 1 206 ? -15.648 -28.906 -15.32 1 98.69 206 VAL B C 1
ATOM 6550 O O . VAL B 1 206 ? -16.078 -30.062 -15.375 1 98.69 206 VAL B O 1
ATOM 6553 N N . THR B 1 207 ? -14.461 -28.641 -14.812 1 98.75 207 THR B N 1
ATOM 6554 C CA . THR B 1 207 ? -13.656 -29.609 -14.07 1 98.75 207 THR B CA 1
ATOM 6555 C C . THR B 1 207 ? -13.344 -29.078 -12.672 1 98.75 207 THR B C 1
ATOM 6557 O O . THR B 1 207 ? -13.695 -27.953 -12.336 1 98.75 207 THR B O 1
ATOM 6560 N N . GLY B 1 208 ? -12.773 -29.953 -11.773 1 98.56 208 GLY B N 1
ATOM 6561 C CA . GLY B 1 208 ? -12.5 -29.562 -10.391 1 98.56 208 GLY B CA 1
ATOM 6562 C C . GLY B 1 208 ? -11.078 -29.875 -9.961 1 98.56 208 GLY B C 1
ATOM 6563 O O . GLY B 1 208 ? -10.414 -30.734 -10.547 1 98.56 208 GLY B O 1
ATOM 6564 N N . ASN B 1 209 ? -10.617 -29.172 -8.953 1 98.69 209 ASN B N 1
ATOM 6565 C CA . ASN B 1 209 ? -9.312 -29.375 -8.336 1 98.69 209 ASN B CA 1
ATOM 6566 C C . ASN B 1 209 ? -9.438 -29.859 -6.895 1 98.69 209 ASN B C 1
ATOM 6568 O O . ASN B 1 209 ? -10.086 -29.219 -6.07 1 98.69 209 ASN B O 1
ATOM 6572 N N . PHE B 1 210 ? -8.867 -30.938 -6.551 1 98.5 210 PHE B N 1
ATOM 6573 C CA . PHE B 1 210 ? -8.828 -31.453 -5.188 1 98.5 210 PHE B CA 1
ATOM 6574 C C . PHE B 1 210 ? -7.746 -32.531 -5.039 1 98.5 210 PHE B C 1
ATOM 6576 O O . PHE B 1 210 ? -7.199 -33 -6.035 1 98.5 210 PHE B O 1
ATOM 6583 N N . GLY B 1 211 ? -7.449 -32.938 -3.803 1 98.06 211 GLY B N 1
ATOM 6584 C CA . GLY B 1 211 ? -6.348 -33.844 -3.578 1 98.06 211 GLY B CA 1
ATOM 6585 C C . GLY B 1 211 ? -6.766 -35.125 -2.854 1 98.06 211 GLY B C 1
ATOM 6586 O O . GLY B 1 211 ? -5.957 -36.031 -2.67 1 98.06 211 GLY B O 1
ATOM 6587 N N . SER B 1 212 ? -7.977 -35.156 -2.41 1 97.88 212 SER B N 1
ATOM 6588 C CA . SER B 1 212 ? -8.508 -36.281 -1.677 1 97.88 212 SER B CA 1
ATOM 6589 C C . SER B 1 212 ? -10.031 -36.219 -1.584 1 97.88 212 SER B C 1
ATOM 6591 O O . SER B 1 212 ? -10.656 -35.344 -2.158 1 97.88 212 SER B O 1
ATOM 6593 N N . LYS B 1 213 ? -10.633 -37.188 -1.02 1 98.31 213 LYS B N 1
ATOM 6594 C CA . LYS B 1 213 ? -12.07 -37.281 -0.814 1 98.31 213 LYS B CA 1
ATOM 6595 C C . LYS B 1 213 ? -12.828 -37.156 -2.137 1 98.31 213 LYS B C 1
ATOM 6597 O O . LYS B 1 213 ? -13.727 -36.312 -2.266 1 98.31 213 LYS B O 1
ATOM 6602 N N . ALA B 1 214 ? -12.453 -38 -3.066 1 98.38 214 ALA B N 1
ATOM 6603 C CA . ALA B 1 214 ? -13.008 -37.938 -4.418 1 98.38 214 ALA B CA 1
ATOM 6604 C C . ALA B 1 214 ? -14.523 -38.094 -4.395 1 98.38 214 ALA B C 1
ATOM 6606 O O . ALA B 1 214 ? -15.242 -37.375 -5.082 1 98.38 214 ALA B O 1
ATOM 6607 N N . PRO B 1 215 ? -15.102 -39.031 -3.58 1 98.44 215 PRO B N 1
ATOM 6608 C CA . PRO B 1 215 ? -16.562 -39.156 -3.578 1 98.44 215 PRO B CA 1
ATOM 6609 C C . PRO B 1 215 ? -17.266 -37.844 -3.18 1 98.44 215 PRO B C 1
ATOM 6611 O O . PRO B 1 215 ? -18.25 -37.469 -3.807 1 98.44 215 PRO B O 1
ATOM 6614 N N . TYR B 1 216 ? -16.719 -37.219 -2.197 1 98.44 216 TYR B N 1
ATOM 6615 C CA . TYR B 1 216 ? -17.328 -36 -1.739 1 98.44 216 TYR B CA 1
ATOM 6616 C C . TYR B 1 216 ? -17.172 -34.875 -2.785 1 98.44 216 TYR B C 1
ATOM 6618 O O . TYR B 1 216 ? -18.141 -34.219 -3.152 1 98.44 216 TYR B O 1
ATOM 6626 N N . ASN B 1 217 ? -15.977 -34.656 -3.262 1 98.62 217 ASN B N 1
ATOM 6627 C CA . ASN B 1 217 ? -15.703 -33.562 -4.199 1 98.62 217 ASN B CA 1
ATOM 6628 C C . ASN B 1 217 ? -16.438 -33.781 -5.52 1 98.62 217 ASN B C 1
ATOM 6630 O O . ASN B 1 217 ? -17 -32.812 -6.078 1 98.62 217 ASN B O 1
ATOM 6634 N N . PHE B 1 218 ? -16.516 -35 -6.023 1 98.75 218 PHE B N 1
ATOM 6635 C CA . PHE B 1 218 ? -17.25 -35.281 -7.246 1 98.75 218 PHE B CA 1
ATOM 6636 C C . PHE B 1 218 ? -18.75 -35.125 -7.027 1 98.75 218 PHE B C 1
ATOM 6638 O O . PHE B 1 218 ? -19.484 -34.75 -7.941 1 98.75 218 PHE B O 1
ATOM 6645 N N . SER B 1 219 ? -19.188 -35.438 -5.793 1 98.62 219 SER B N 1
ATOM 6646 C CA . SER B 1 219 ? -20.609 -35.25 -5.512 1 98.62 219 SER B CA 1
ATOM 6647 C C . SER B 1 219 ? -20.969 -33.75 -5.582 1 98.62 219 SER B C 1
ATOM 6649 O O . SER B 1 219 ? -22.062 -33.406 -6.016 1 98.62 219 SER B O 1
ATOM 6651 N N . GLN B 1 220 ? -20.047 -32.875 -5.105 1 98 220 GLN B N 1
ATOM 6652 C CA . GLN B 1 220 ? -20.266 -31.438 -5.219 1 98 220 GLN B CA 1
ATOM 6653 C C . GLN B 1 220 ? -20.359 -31.016 -6.68 1 98 220 GLN B C 1
ATOM 6655 O O . GLN B 1 220 ? -21.234 -30.219 -7.043 1 98 220 GLN B O 1
ATOM 6660 N N . MET B 1 221 ? -19.5 -31.531 -7.508 1 98.56 221 MET B N 1
ATOM 6661 C CA . MET B 1 221 ? -19.516 -31.203 -8.93 1 98.56 221 MET B CA 1
ATOM 6662 C C . MET B 1 221 ? -20.797 -31.703 -9.594 1 98.56 221 MET B C 1
ATOM 6664 O O . MET B 1 221 ? -21.406 -31 -10.383 1 98.56 221 MET B O 1
ATOM 6668 N N . GLN B 1 222 ? -21.172 -32.969 -9.234 1 98.5 222 GLN B N 1
ATOM 6669 C CA . GLN B 1 222 ? -22.391 -33.562 -9.797 1 98.5 222 GLN B CA 1
ATOM 6670 C C . GLN B 1 222 ? -23.609 -32.719 -9.445 1 98.5 222 GLN B C 1
ATOM 6672 O O . GLN B 1 222 ? -24.484 -32.5 -10.281 1 98.5 222 GLN B O 1
ATOM 6677 N N . GLU B 1 223 ? -23.609 -32.312 -8.172 1 97.75 223 GLU B N 1
ATOM 6678 C CA . GLU B 1 223 ? -24.703 -31.438 -7.746 1 97.75 223 GLU B CA 1
ATOM 6679 C C . GLU B 1 223 ? -24.766 -30.172 -8.586 1 97.75 223 GLU B C 1
ATOM 6681 O O . GLU B 1 223 ? -25.844 -29.719 -8.961 1 97.75 223 GLU B O 1
ATOM 6686 N N . PHE B 1 224 ? -23.703 -29.594 -8.859 1 97.69 224 PHE B N 1
ATOM 6687 C CA . PHE B 1 224 ? -23.625 -28.391 -9.672 1 97.69 224 PHE B CA 1
ATOM 6688 C C . PHE B 1 224 ? -24.062 -28.672 -11.102 1 97.69 224 PHE B C 1
ATOM 6690 O O . PHE B 1 224 ? -24.781 -27.875 -11.703 1 97.69 224 PHE B O 1
ATOM 6697 N N . PHE B 1 225 ? -23.625 -29.844 -11.703 1 98.62 225 PHE B N 1
ATOM 6698 C CA . PHE B 1 225 ? -24.078 -30.25 -13.031 1 98.62 225 PHE B CA 1
ATOM 6699 C C . PHE B 1 225 ? -25.609 -30.375 -13.07 1 98.62 225 PHE B C 1
ATOM 6701 O O . PHE B 1 225 ? -26.25 -29.859 -13.984 1 98.62 225 PHE B O 1
ATOM 6708 N N . ASP B 1 226 ? -26.078 -31 -12.031 1 98.25 226 ASP B N 1
ATOM 6709 C CA . ASP B 1 226 ? -27.516 -31.234 -11.961 1 98.25 226 ASP B CA 1
ATOM 6710 C C . ASP B 1 226 ? -28.297 -29.922 -11.883 1 98.25 226 ASP B C 1
ATOM 6712 O O . ASP B 1 226 ? -29.344 -29.766 -12.523 1 98.25 226 ASP B O 1
ATOM 6716 N N . GLU B 1 227 ? -27.75 -29.062 -11.102 1 96.44 227 GLU B N 1
ATOM 6717 C CA . GLU B 1 227 ? -28.375 -27.75 -10.961 1 96.44 227 GLU B CA 1
ATOM 6718 C C . GLU B 1 227 ? -28.5 -27.062 -12.312 1 96.44 227 GLU B C 1
ATOM 6720 O O . GLU B 1 227 ? -29.406 -26.234 -12.516 1 96.44 227 GLU B O 1
ATOM 6725 N N . HIS B 1 228 ? -27.672 -27.391 -13.25 1 97.81 228 HIS B N 1
ATOM 6726 C CA . HIS B 1 228 ? -27.656 -26.688 -14.531 1 97.81 228 HIS B CA 1
ATOM 6727 C C . HIS B 1 228 ? -28.094 -27.609 -15.664 1 97.81 228 HIS B C 1
ATOM 6729 O O . HIS B 1 228 ? -27.922 -27.281 -16.844 1 97.81 228 HIS B O 1
ATOM 6735 N N . GLY B 1 229 ? -28.531 -28.75 -15.352 1 97.88 229 GLY B N 1
ATOM 6736 C CA . GLY B 1 229 ? -29.062 -29.688 -16.328 1 97.88 229 GLY B CA 1
ATOM 6737 C C . GLY B 1 229 ? -28 -30.266 -17.234 1 97.88 229 GLY B C 1
ATOM 6738 O O . GLY B 1 229 ? -28.25 -30.531 -18.422 1 97.88 229 GLY B O 1
ATOM 6739 N N . LYS B 1 230 ? -26.797 -30.406 -16.703 1 98.19 230 LYS B N 1
ATOM 6740 C CA . LYS B 1 230 ? -25.703 -30.922 -17.516 1 98.19 230 LYS B CA 1
ATOM 6741 C C . LYS B 1 230 ? -25.422 -32.375 -17.203 1 98.19 230 LYS B C 1
ATOM 6743 O O . LYS B 1 230 ? -25.422 -32.781 -16.031 1 98.19 230 LYS B O 1
ATOM 6748 N N . LYS B 1 231 ? -25.297 -33.125 -18.219 1 97.75 231 LYS B N 1
ATOM 6749 C CA . LYS B 1 231 ? -24.797 -34.5 -18.094 1 97.75 231 LYS B CA 1
ATOM 6750 C C . LYS B 1 231 ? -23.375 -34.625 -18.641 1 97.75 231 LYS B C 1
ATOM 6752 O O . LYS B 1 231 ? -23.188 -34.938 -19.812 1 97.75 231 LYS B O 1
ATOM 6757 N N . TRP B 1 232 ? -22.469 -34.375 -17.812 1 98.44 232 TRP B N 1
ATOM 6758 C CA . TRP B 1 232 ? -21.062 -34.344 -18.203 1 98.44 232 TRP B CA 1
ATOM 6759 C C . TRP B 1 232 ? -20.25 -35.344 -17.406 1 98.44 232 TRP B C 1
ATOM 6761 O O . TRP B 1 232 ? -20.672 -35.781 -16.328 1 98.44 232 TRP B O 1
ATOM 6771 N N . PRO B 1 233 ? -19.109 -35.875 -17.984 1 98.44 233 PRO B N 1
ATOM 6772 C CA . PRO B 1 233 ? -18.219 -36.719 -17.188 1 98.44 233 PRO B CA 1
ATOM 6773 C C . PRO B 1 233 ? -17.531 -35.969 -16.047 1 98.44 233 PRO B C 1
ATOM 6775 O O . PRO B 1 233 ? -17.375 -34.75 -16.141 1 98.44 233 PRO B O 1
ATOM 6778 N N . LEU B 1 234 ? -17.203 -36.625 -14.922 1 98.69 234 LEU B N 1
ATOM 6779 C CA . LEU B 1 234 ? -16.469 -36.062 -13.797 1 98.69 234 LEU B CA 1
ATOM 6780 C C . LEU B 1 234 ? -14.961 -36.156 -14.031 1 98.69 234 LEU B C 1
ATOM 6782 O O . LEU B 1 234 ? -14.453 -37.188 -14.43 1 98.69 234 LEU B O 1
ATOM 6786 N N . MET B 1 235 ? -14.273 -35.031 -13.836 1 98.81 235 MET B N 1
ATOM 6787 C CA . MET B 1 235 ? -12.82 -35 -14.008 1 98.81 235 MET B CA 1
ATOM 6788 C C . MET B 1 235 ? -12.164 -34.125 -12.953 1 98.81 235 MET B C 1
ATOM 6790 O O . MET B 1 235 ? -12.602 -33 -12.719 1 98.81 235 MET B O 1
ATOM 6794 N N . CYS B 1 236 ? -11.18 -34.656 -12.266 1 98.88 236 CYS B N 1
ATOM 6795 C CA . CYS B 1 236 ? -10.273 -33.875 -11.438 1 98.88 236 CYS B CA 1
ATOM 6796 C C . CYS B 1 236 ? -9.109 -33.344 -12.266 1 98.88 236 CYS B C 1
ATOM 6798 O O . CYS B 1 236 ? -8.211 -34.125 -12.641 1 98.88 236 CYS B O 1
ATOM 6800 N N . MET B 1 237 ? -9.117 -32.062 -12.539 1 98.69 237 MET B N 1
ATOM 6801 C CA . MET B 1 237 ? -8.125 -31.453 -13.438 1 98.69 237 MET B CA 1
ATOM 6802 C C . MET B 1 237 ? -6.812 -31.203 -12.703 1 98.69 237 MET B C 1
ATOM 6804 O O . MET B 1 237 ? -5.754 -31.125 -13.328 1 98.69 237 MET B O 1
ATOM 6808 N N . GLU B 1 238 ? -6.867 -30.984 -11.461 1 98.75 238 GLU B N 1
ATOM 6809 C CA . GLU B 1 238 ? -5.68 -30.969 -10.609 1 98.75 238 GLU B CA 1
ATOM 6810 C C . GLU B 1 238 ? -5.852 -31.875 -9.398 1 98.75 238 GLU B C 1
ATOM 6812 O O . GLU B 1 238 ? -6.465 -31.484 -8.398 1 98.75 238 GLU B O 1
ATOM 6817 N N . PHE B 1 239 ? -5.32 -33.031 -9.508 1 98.88 239 PHE B N 1
ATOM 6818 C CA . PHE B 1 239 ? -5.25 -33.875 -8.336 1 98.88 239 PHE B CA 1
ATOM 6819 C C . PHE B 1 239 ? -3.941 -33.656 -7.578 1 98.88 239 PHE B C 1
ATOM 6821 O O . PHE B 1 239 ? -2.881 -34.094 -8.031 1 98.88 239 PHE B O 1
ATOM 6828 N N . TRP B 1 240 ? -4.047 -33.062 -6.477 1 98.56 240 TRP B N 1
ATOM 6829 C CA . TRP B 1 240 ? -2.857 -32.688 -5.715 1 98.56 240 TRP B CA 1
ATOM 6830 C C . TRP B 1 240 ? -2.236 -33.906 -5.043 1 98.56 240 TRP B C 1
ATOM 6832 O O . TRP B 1 240 ? -2.648 -34.312 -3.949 1 98.56 240 TRP B O 1
ATOM 6842 N N . ASP B 1 241 ? -1.204 -34.375 -5.594 1 98.5 241 ASP B N 1
ATOM 6843 C CA . ASP B 1 241 ? -0.585 -35.625 -5.141 1 98.5 241 ASP B CA 1
ATOM 6844 C C . ASP B 1 241 ? 0.607 -35.344 -4.23 1 98.5 241 ASP B C 1
ATOM 6846 O O . ASP B 1 241 ? 1.254 -36.25 -3.74 1 98.5 241 ASP B O 1
ATOM 6850 N N . GLY B 1 242 ? 0.939 -34.156 -4.031 1 97.75 242 GLY B N 1
ATOM 6851 C CA . GLY B 1 242 ? 1.969 -33.594 -3.174 1 97.75 242 GLY B CA 1
ATOM 6852 C C . GLY B 1 242 ? 1.727 -32.125 -2.832 1 97.75 242 GLY B C 1
ATOM 6853 O O . GLY B 1 242 ? 0.614 -31.75 -2.461 1 97.75 242 GLY B O 1
ATOM 6854 N N . TRP B 1 243 ? 2.826 -31.406 -2.854 1 97.62 243 TRP B N 1
ATOM 6855 C CA . TRP B 1 243 ? 2.676 -29.969 -2.619 1 97.62 243 TRP B CA 1
ATOM 6856 C C . TRP B 1 243 ? 4.004 -29.234 -2.816 1 97.62 243 TRP B C 1
ATOM 6858 O O . TRP B 1 243 ? 5.066 -29.859 -2.801 1 97.62 243 TRP B O 1
ATOM 6868 N N . PHE B 1 244 ? 3.934 -27.984 -3.049 1 97.5 244 PHE B N 1
ATOM 6869 C CA . PHE B 1 244 ? 5.109 -27.125 -3.184 1 97.5 244 PHE B CA 1
ATOM 6870 C C . PHE B 1 244 ? 5.625 -26.688 -1.816 1 97.5 244 PHE B C 1
ATOM 6872 O O . PHE B 1 244 ? 4.938 -26.875 -0.806 1 97.5 244 PHE B O 1
ATOM 6879 N N . ASN B 1 245 ? 6.855 -26.125 -1.845 1 97.62 245 ASN B N 1
ATOM 6880 C CA . ASN B 1 245 ? 7.48 -25.719 -0.592 1 97.62 245 ASN B CA 1
ATOM 6881 C C . ASN B 1 245 ? 7.809 -24.219 -0.592 1 97.62 245 ASN B C 1
ATOM 6883 O O . ASN B 1 245 ? 7.996 -23.625 -1.652 1 97.62 245 ASN B O 1
ATOM 6887 N N . ARG B 1 246 ? 7.844 -23.672 0.568 1 97.62 246 ARG B N 1
ATOM 6888 C CA . ARG B 1 246 ? 8.195 -22.266 0.811 1 97.62 246 ARG B CA 1
ATOM 6889 C C . ARG B 1 246 ? 9.43 -22.156 1.696 1 97.62 246 ARG B C 1
ATOM 6891 O O . ARG B 1 246 ? 9.742 -23.078 2.447 1 97.62 246 ARG B O 1
ATOM 6898 N N . TRP B 1 247 ? 10.086 -21.062 1.55 1 97.25 247 TRP B N 1
ATOM 6899 C CA . TRP B 1 247 ? 11.203 -20.812 2.461 1 97.25 247 TRP B CA 1
ATOM 6900 C C . TRP B 1 247 ? 10.727 -20.797 3.91 1 97.25 247 TRP B C 1
ATOM 6902 O O . TRP B 1 247 ? 9.625 -20.328 4.207 1 97.25 247 TRP B O 1
ATOM 6912 N N . LYS B 1 248 ? 11.539 -21.25 4.832 1 95.88 248 LYS B N 1
ATOM 6913 C CA . LYS B 1 248 ? 11.367 -21.203 6.281 1 95.88 248 LYS B CA 1
ATOM 6914 C C . LYS B 1 248 ? 10.289 -22.172 6.742 1 95.88 248 LYS B C 1
ATOM 6916 O O . LYS B 1 248 ? 9.859 -22.141 7.898 1 95.88 248 LYS B O 1
ATOM 6921 N N . GLU B 1 249 ? 9.812 -23.031 5.859 1 96.94 249 GLU B N 1
ATOM 6922 C CA . GLU B 1 249 ? 8.789 -24.016 6.207 1 96.94 249 GLU B CA 1
ATOM 6923 C C . GLU B 1 249 ? 9.273 -25.438 5.957 1 96.94 249 GLU B C 1
ATOM 6925 O O . GLU B 1 249 ? 10.188 -25.656 5.152 1 96.94 249 GLU B O 1
ATOM 6930 N N . PRO B 1 250 ? 8.68 -26.406 6.703 1 96.31 250 PRO B N 1
ATOM 6931 C CA . PRO B 1 250 ? 9.07 -27.797 6.449 1 96.31 250 PRO B CA 1
ATOM 6932 C C . PRO B 1 250 ? 8.656 -28.281 5.059 1 96.31 250 PRO B C 1
ATOM 6934 O O . PRO B 1 250 ? 7.699 -27.75 4.48 1 96.31 250 PRO B O 1
ATOM 6937 N N . ILE B 1 251 ? 9.359 -29.266 4.578 1 96.31 251 ILE B N 1
ATOM 6938 C CA . ILE B 1 251 ? 9 -29.891 3.316 1 96.31 251 ILE B CA 1
ATOM 6939 C C . ILE B 1 251 ? 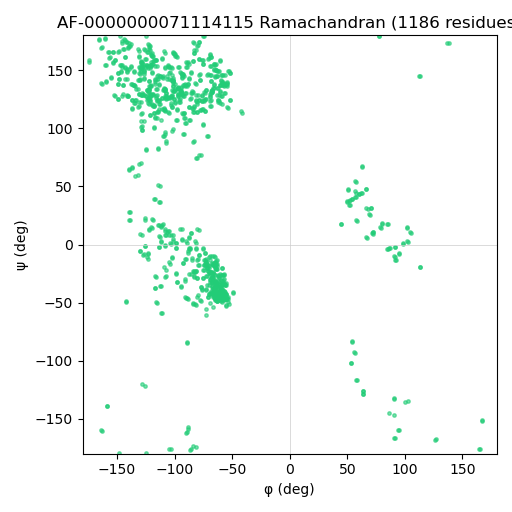7.66 -30.625 3.469 1 96.31 251 ILE B C 1
ATOM 6941 O O . ILE B 1 251 ? 7.449 -31.344 4.441 1 96.31 251 ILE B O 1
ATOM 6945 N N . ILE B 1 252 ? 6.809 -30.469 2.572 1 96.06 252 ILE B N 1
ATOM 6946 C CA . ILE B 1 252 ? 5.508 -31.125 2.592 1 96.06 252 ILE B CA 1
ATOM 6947 C C . ILE B 1 252 ? 5.578 -32.438 1.796 1 96.06 252 ILE B C 1
ATOM 6949 O O . ILE B 1 252 ? 6.055 -32.438 0.659 1 96.06 252 ILE B O 1
ATOM 6953 N N . THR B 1 253 ? 5.145 -33.5 2.357 1 95.56 253 THR B N 1
ATOM 6954 C CA . THR B 1 253 ? 5.113 -34.812 1.702 1 95.56 253 THR B CA 1
ATOM 6955 C C . THR B 1 253 ? 3.742 -35.469 1.865 1 95.56 253 THR B C 1
ATOM 6957 O O . THR B 1 253 ? 2.932 -35.031 2.682 1 95.56 253 THR B O 1
ATOM 6960 N N . ARG B 1 254 ? 3.496 -36.406 1.056 1 97.56 254 ARG B N 1
ATOM 6961 C CA . ARG B 1 254 ? 2.271 -37.188 1.098 1 97.56 254 ARG B CA 1
ATOM 6962 C C . ARG B 1 254 ? 2.582 -38.688 1.062 1 97.56 254 ARG B C 1
ATOM 6964 O O . ARG B 1 254 ? 3.477 -39.125 0.334 1 97.56 254 ARG B O 1
ATOM 6971 N N . ASP B 1 255 ? 1.842 -39.531 1.799 1 98.19 255 ASP B N 1
ATOM 6972 C CA . ASP B 1 255 ? 2.09 -40.969 1.897 1 98.19 255 ASP B CA 1
ATOM 6973 C C . ASP B 1 255 ? 1.781 -41.688 0.578 1 98.19 255 ASP B C 1
ATOM 6975 O O . ASP B 1 255 ? 0.7 -41.5 0.013 1 98.19 255 ASP B O 1
ATOM 6979 N N . PRO B 1 256 ? 2.713 -42.531 0.052 1 98.5 256 PRO B N 1
ATOM 6980 C CA . PRO B 1 256 ? 2.539 -43.188 -1.249 1 98.5 256 PRO B CA 1
ATOM 6981 C C . PRO B 1 256 ? 1.306 -44.094 -1.301 1 98.5 256 PRO B C 1
ATOM 6983 O O . PRO B 1 256 ? 0.556 -44.062 -2.279 1 98.5 256 PRO B O 1
ATOM 6986 N N . LYS B 1 257 ? 1.086 -44.906 -0.309 1 98.31 257 LYS B N 1
ATOM 6987 C CA . LYS B 1 257 ? -0.06 -45.812 -0.308 1 98.31 257 LYS B CA 1
ATOM 6988 C C . LYS B 1 257 ? -1.373 -45.031 -0.259 1 98.31 257 LYS B C 1
ATOM 6990 O O . LYS B 1 257 ? -2.322 -45.375 -0.971 1 98.31 257 LYS B O 1
ATOM 6995 N N . GLU B 1 258 ? -1.353 -44.094 0.673 1 98.56 258 GLU B N 1
ATOM 6996 C CA . GLU B 1 258 ? -2.537 -43.25 0.75 1 98.56 258 GLU B CA 1
ATOM 6997 C C . GLU B 1 258 ? -2.828 -42.562 -0.593 1 98.56 258 GLU B C 1
ATOM 6999 O O . GLU B 1 258 ? -3.984 -42.5 -1.011 1 98.56 258 GLU B O 1
ATOM 7004 N N . LEU B 1 259 ? -1.822 -42.062 -1.253 1 98.75 259 LEU B N 1
ATOM 7005 C CA . LEU B 1 259 ? -1.992 -41.438 -2.557 1 98.75 259 LEU B CA 1
ATOM 7006 C C . LEU B 1 259 ? -2.576 -42.406 -3.566 1 98.75 259 LEU B C 1
ATOM 7008 O O . LEU B 1 259 ? -3.498 -42.062 -4.309 1 98.75 259 LEU B O 1
ATOM 7012 N N . ALA B 1 260 ? -2.021 -43.625 -3.678 1 98.75 260 ALA B N 1
ATOM 7013 C CA . ALA B 1 260 ? -2.496 -44.625 -4.625 1 98.75 260 ALA B CA 1
ATOM 7014 C C . ALA B 1 260 ? -3.977 -44.906 -4.41 1 98.75 260 ALA B C 1
ATOM 7016 O O . ALA B 1 260 ? -4.734 -45.062 -5.371 1 98.75 260 ALA B O 1
ATOM 7017 N N . ASP B 1 261 ? -4.355 -45.031 -3.113 1 98.69 261 ASP B N 1
ATOM 7018 C CA . ASP B 1 261 ? -5.754 -45.25 -2.781 1 98.69 261 ASP B CA 1
ATOM 7019 C C . ASP B 1 261 ? -6.633 -44.094 -3.229 1 98.69 261 ASP B C 1
ATOM 7021 O O . ASP B 1 261 ? -7.734 -44.312 -3.746 1 98.69 261 ASP B O 1
ATOM 7025 N N . ALA B 1 262 ? -6.184 -42.938 -3 1 98.81 262 ALA B N 1
ATOM 7026 C CA . ALA B 1 262 ? -6.941 -41.75 -3.385 1 98.81 262 ALA B CA 1
ATOM 7027 C C . ALA B 1 262 ? -7.094 -41.656 -4.902 1 98.81 262 ALA B C 1
ATOM 7029 O O . ALA B 1 262 ? -8.141 -41.25 -5.402 1 98.81 262 ALA B O 1
ATOM 7030 N N . VAL B 1 263 ? -6.055 -41.969 -5.629 1 98.88 263 VAL B N 1
ATOM 7031 C CA . VAL B 1 263 ? -6.105 -41.969 -7.086 1 98.88 263 VAL B CA 1
ATOM 7032 C C . VAL B 1 263 ? -7.121 -43 -7.559 1 98.88 263 VAL B C 1
ATOM 7034 O O . VAL B 1 263 ? -7.895 -42.75 -8.484 1 98.88 263 VAL B O 1
ATOM 7037 N N . ARG B 1 264 ? -7.109 -44.188 -6.969 1 98.75 264 ARG B N 1
ATOM 7038 C CA . ARG B 1 264 ? -8.07 -45.219 -7.309 1 98.75 264 ARG B CA 1
ATOM 7039 C C . ARG B 1 264 ? -9.5 -44.719 -7.156 1 98.75 264 ARG B C 1
ATOM 7041 O O . ARG B 1 264 ? -10.344 -44.969 -8.016 1 98.75 264 ARG B O 1
ATOM 7048 N N . GLU B 1 265 ? -9.727 -44 -6.047 1 98.69 265 GLU B N 1
ATOM 7049 C CA . GLU B 1 265 ? -11.062 -43.5 -5.789 1 98.69 265 GLU B CA 1
ATOM 7050 C C . GLU B 1 265 ? -11.516 -42.562 -6.91 1 98.69 265 GLU B C 1
ATOM 7052 O O . GLU B 1 265 ? -12.688 -42.562 -7.293 1 98.69 265 GLU B O 1
ATOM 7057 N N . VAL B 1 266 ? -10.633 -41.719 -7.398 1 98.81 266 VAL B N 1
ATOM 7058 C CA . VAL B 1 266 ? -10.953 -40.812 -8.492 1 98.81 266 VAL B CA 1
ATOM 7059 C C . VAL B 1 266 ? -11.273 -41.625 -9.75 1 98.81 266 VAL B C 1
ATOM 7061 O O . VAL B 1 266 ? -12.281 -41.375 -10.422 1 98.81 266 VAL B O 1
ATOM 7064 N N . LEU B 1 267 ? -10.453 -42.656 -10.086 1 98.5 267 LEU B N 1
ATOM 7065 C CA . LEU B 1 267 ? -10.555 -43.406 -11.336 1 98.5 267 LEU B CA 1
ATOM 7066 C C . LEU B 1 267 ? -11.812 -44.25 -11.359 1 98.5 267 LEU B C 1
ATOM 7068 O O . LEU B 1 267 ? -12.336 -44.562 -12.43 1 98.5 267 LEU B O 1
ATOM 7072 N N . GLU B 1 268 ? -12.281 -44.594 -10.211 1 97.88 268 GLU B N 1
ATOM 7073 C CA . GLU B 1 268 ? -13.508 -45.375 -10.125 1 97.88 268 GLU B CA 1
ATOM 7074 C C . GLU B 1 268 ? -14.727 -44.562 -10.531 1 97.88 268 GLU B C 1
ATOM 7076 O O . GLU B 1 268 ? -15.75 -45.094 -10.945 1 97.88 268 GLU B O 1
ATOM 7081 N N . GLN B 1 269 ? -14.531 -43.219 -10.461 1 97.62 269 GLN B N 1
ATOM 7082 C CA . GLN B 1 269 ? -15.703 -42.375 -10.656 1 97.62 269 GLN B CA 1
ATOM 7083 C C . GLN B 1 269 ? -15.531 -41.5 -11.891 1 97.62 269 GLN B C 1
ATOM 7085 O O . GLN B 1 269 ? -16.516 -41.062 -12.477 1 97.62 269 GLN B O 1
ATOM 7090 N N . GLY B 1 270 ? -14.312 -41.219 -12.211 1 98 270 GLY B N 1
ATOM 7091 C CA . GLY B 1 270 ? -14.094 -40.25 -13.289 1 98 270 GLY B CA 1
ATOM 7092 C C . GLY B 1 270 ? -12.68 -40.281 -13.836 1 98 270 GLY B C 1
ATOM 7093 O O . GLY B 1 270 ? -12.039 -41.344 -13.852 1 98 270 GLY B O 1
ATOM 7094 N N . SER B 1 271 ? -12.273 -39.156 -14.508 1 98.75 271 SER B N 1
ATOM 7095 C CA . SER B 1 271 ? -10.953 -39 -15.109 1 98.75 271 SER B CA 1
ATOM 7096 C C . SER B 1 271 ? -10.047 -38.156 -14.219 1 98.75 271 SER B C 1
ATOM 7098 O O . SER B 1 271 ? -10.523 -37.469 -13.289 1 98.75 271 SER B O 1
ATOM 7100 N N . ILE B 1 272 ? -8.734 -38.219 -14.508 1 98.81 272 ILE B N 1
ATOM 7101 C CA . ILE B 1 272 ? -7.809 -37.594 -13.562 1 98.81 272 ILE B CA 1
ATOM 7102 C C . ILE B 1 272 ? -6.664 -36.938 -14.32 1 98.81 272 ILE B C 1
ATOM 7104 O O . ILE B 1 272 ? -6.242 -37.438 -15.375 1 98.81 272 ILE B O 1
ATOM 7108 N N . ASN B 1 273 ? -6.25 -35.812 -13.828 1 98.88 273 ASN B N 1
ATOM 7109 C CA . ASN B 1 273 ? -4.934 -35.25 -14.117 1 98.88 273 ASN B CA 1
ATOM 7110 C C . ASN B 1 273 ? -4.09 -35.125 -12.852 1 98.88 273 ASN B C 1
ATOM 7112 O O . ASN B 1 273 ? -4.414 -34.344 -11.953 1 98.88 273 ASN B O 1
ATOM 7116 N N . LEU B 1 274 ? -3.002 -35.906 -12.773 1 98.88 274 LEU B N 1
ATOM 7117 C CA . LEU B 1 274 ? -2.1 -35.812 -11.633 1 98.88 274 LEU B CA 1
ATOM 7118 C C . LEU B 1 274 ? -1.347 -34.5 -11.633 1 98.88 274 LEU B C 1
ATOM 7120 O O . LEU B 1 274 ? -0.706 -34.156 -12.625 1 98.88 274 LEU B O 1
ATOM 7124 N N . TYR B 1 275 ? -1.562 -33.781 -10.625 1 98.62 275 TYR B N 1
ATOM 7125 C CA . TYR B 1 275 ? -0.839 -32.531 -10.398 1 98.62 275 TYR B CA 1
ATOM 7126 C C . TYR B 1 275 ? -0.019 -32.594 -9.117 1 98.62 275 TYR B C 1
ATOM 7128 O O . TYR B 1 275 ? -0.561 -32.438 -8.016 1 98.62 275 TYR B O 1
ATOM 7136 N N . MET B 1 276 ? 1.295 -32.844 -9.297 1 98.31 276 MET B N 1
ATOM 7137 C CA . MET B 1 276 ? 2.137 -32.906 -10.484 1 98.31 276 MET B CA 1
ATOM 7138 C C . MET B 1 276 ? 2.602 -34.344 -10.75 1 98.31 276 MET B C 1
ATOM 7140 O O . MET B 1 276 ? 2.887 -35.094 -9.812 1 98.31 276 MET B O 1
ATOM 7144 N N . PHE B 1 277 ? 2.672 -34.625 -12.078 1 98.88 277 PHE B N 1
ATOM 7145 C CA . PHE B 1 277 ? 3.367 -35.875 -12.383 1 98.88 277 PHE B CA 1
ATOM 7146 C C . PHE B 1 277 ? 4.875 -35.688 -12.281 1 98.88 277 PHE B C 1
ATOM 7148 O O . PHE B 1 277 ? 5.57 -36.531 -11.703 1 98.88 277 PHE B O 1
ATOM 7155 N N . HIS B 1 278 ? 5.316 -34.656 -12.891 1 98.75 278 HIS B N 1
ATOM 7156 C CA . HIS B 1 278 ? 6.688 -34.188 -12.742 1 98.75 278 HIS B CA 1
ATOM 7157 C C . HIS B 1 278 ? 6.727 -32.688 -12.398 1 98.75 278 HIS B C 1
ATOM 7159 O O . HIS B 1 278 ? 6.387 -31.859 -13.234 1 98.75 278 HIS B O 1
ATOM 7165 N N . GLY B 1 279 ? 7.191 -32.438 -11.125 1 97.12 279 GLY B N 1
ATOM 7166 C CA . GLY B 1 279 ? 7.215 -31.031 -10.695 1 97.12 279 GLY B CA 1
ATOM 7167 C C . GLY B 1 279 ? 8.312 -30.234 -11.367 1 97.12 279 GLY B C 1
ATOM 7168 O O . GLY B 1 279 ? 8.047 -29.172 -11.945 1 97.12 279 GLY B O 1
ATOM 7169 N N . GLY B 1 280 ? 9.523 -30.672 -11.25 1 98.25 280 GLY B N 1
ATOM 7170 C CA . GLY B 1 280 ? 10.664 -30.031 -11.883 1 98.25 280 GLY B CA 1
ATOM 7171 C C . GLY B 1 280 ? 11.25 -28.906 -11.039 1 98.25 280 GLY B C 1
ATOM 7172 O O . GLY B 1 280 ? 11.422 -29.062 -9.828 1 98.25 280 GLY B O 1
ATOM 7173 N N . THR B 1 281 ? 11.727 -27.859 -11.773 1 98.69 281 THR B N 1
ATOM 7174 C CA . THR B 1 281 ? 12.477 -26.797 -11.117 1 98.69 281 THR B CA 1
ATOM 7175 C C . THR B 1 281 ? 12.008 -25.422 -11.602 1 98.69 281 THR B C 1
ATOM 7177 O O . THR B 1 281 ? 11.734 -25.234 -12.789 1 98.69 281 THR B O 1
ATOM 7180 N N . ASN B 1 282 ? 11.859 -24.5 -10.688 1 98.5 282 ASN B N 1
ATOM 7181 C CA . ASN B 1 282 ? 11.703 -23.094 -11.055 1 98.5 282 ASN B CA 1
ATOM 7182 C C . ASN B 1 282 ? 13.047 -22.438 -11.336 1 98.5 282 ASN B C 1
ATOM 7184 O O . ASN B 1 282 ? 13.523 -21.625 -10.539 1 98.5 282 ASN B O 1
ATOM 7188 N N . PHE B 1 283 ? 13.656 -22.719 -12.445 1 98.19 283 PHE B N 1
ATOM 7189 C CA . PHE B 1 283 ? 14.977 -22.203 -12.758 1 98.19 283 PHE B CA 1
ATOM 7190 C C . PHE B 1 283 ? 14.969 -20.672 -12.789 1 98.19 283 PHE B C 1
ATOM 7192 O O . PHE B 1 283 ? 13.906 -20.062 -12.93 1 98.19 283 PHE B O 1
ATOM 7199 N N . GLY B 1 284 ? 16.141 -20.094 -12.609 1 97.69 284 GLY B N 1
ATOM 7200 C CA . GLY B 1 284 ? 16.266 -18.641 -12.609 1 97.69 284 GLY B CA 1
ATOM 7201 C C . GLY B 1 284 ? 15.516 -17.984 -11.469 1 97.69 284 GLY B C 1
ATOM 7202 O O . GLY B 1 284 ? 15.695 -18.359 -10.305 1 97.69 284 GLY B O 1
ATOM 7203 N N . PHE B 1 285 ? 14.711 -17 -11.852 1 98.25 285 PHE B N 1
ATOM 7204 C CA . PHE B 1 285 ? 13.977 -16.25 -10.844 1 98.25 285 PHE B CA 1
ATOM 7205 C C . PHE B 1 285 ? 12.477 -16.516 -10.953 1 98.25 285 PHE B C 1
ATOM 7207 O O . PHE B 1 285 ? 11.664 -15.609 -10.742 1 98.25 285 PHE B O 1
ATOM 7214 N N . MET B 1 286 ? 12.094 -17.781 -11.289 1 98.44 286 MET B N 1
ATOM 7215 C CA . MET B 1 286 ? 10.703 -18.031 -11.664 1 98.44 286 MET B CA 1
ATOM 7216 C C . MET B 1 286 ? 9.914 -18.594 -10.492 1 98.44 286 MET B C 1
ATOM 7218 O O . MET B 1 286 ? 8.719 -18.891 -10.625 1 98.44 286 MET B O 1
ATOM 7222 N N . ASN B 1 287 ? 10.609 -18.734 -9.344 1 98 287 ASN B N 1
ATOM 7223 C CA . ASN B 1 287 ? 9.797 -19.062 -8.18 1 98 287 ASN B CA 1
ATOM 7224 C C . ASN B 1 287 ? 8.719 -18.016 -7.934 1 98 287 ASN B C 1
ATOM 7226 O O . ASN B 1 287 ? 8.969 -16.812 -8.047 1 98 287 ASN B O 1
ATOM 7230 N N . GLY B 1 288 ? 7.508 -18.469 -7.613 1 97.94 288 GLY B N 1
ATOM 7231 C CA . GLY B 1 288 ? 6.438 -17.562 -7.223 1 97.94 288 GLY B CA 1
ATOM 7232 C C . GLY B 1 288 ? 6.398 -17.281 -5.73 1 97.94 288 GLY B C 1
ATOM 7233 O O . GLY B 1 288 ? 7.418 -17.391 -5.047 1 97.94 288 GLY B O 1
ATOM 7234 N N . CYS B 1 289 ? 5.191 -16.781 -5.324 1 98.06 289 CYS B N 1
ATOM 7235 C CA . CYS B 1 289 ? 5.012 -16.391 -3.928 1 98.06 289 CYS B CA 1
ATOM 7236 C C . CYS B 1 289 ? 3.561 -16.594 -3.494 1 98.06 289 CYS B C 1
ATOM 7238 O O . CYS B 1 289 ? 2.641 -16.141 -4.18 1 98.06 289 CYS B O 1
ATOM 7240 N N . SER B 1 290 ? 3.373 -17.344 -2.416 1 97.12 290 SER B N 1
ATOM 7241 C CA . SER B 1 290 ? 2.074 -17.391 -1.755 1 97.12 290 SER B CA 1
ATOM 7242 C C . SER B 1 290 ? 1.869 -16.188 -0.846 1 97.12 290 SER B C 1
ATOM 7244 O O . SER B 1 290 ? 2.779 -15.375 -0.674 1 97.12 290 SER B O 1
ATOM 7246 N N . ALA B 1 291 ? 0.708 -16.094 -0.395 1 95.31 291 ALA B N 1
ATOM 7247 C CA . ALA B 1 291 ? 0.442 -15.008 0.55 1 95.31 291 ALA B CA 1
ATOM 7248 C C . ALA B 1 291 ? -0.526 -15.453 1.641 1 95.31 291 ALA B C 1
ATOM 7250 O O . ALA B 1 291 ? -1.345 -16.359 1.421 1 95.31 291 ALA B O 1
ATOM 7251 N N . ARG B 1 292 ? -0.427 -14.859 2.773 1 91.62 292 ARG B N 1
ATOM 7252 C CA . ARG B 1 292 ? -1.362 -14.953 3.889 1 91.62 292 ARG B CA 1
ATOM 7253 C C . ARG B 1 292 ? -1.61 -13.586 4.512 1 91.62 292 ARG B C 1
ATOM 7255 O O . ARG B 1 292 ? -0.699 -12.984 5.086 1 91.62 292 ARG B O 1
ATOM 7262 N N . GLY B 1 293 ? -2.871 -13.18 4.422 1 88 293 GLY B N 1
ATOM 7263 C CA . GLY B 1 293 ? -3.096 -11.797 4.793 1 88 293 GLY B CA 1
ATOM 7264 C C . GLY B 1 293 ? -2.273 -10.812 3.977 1 88 293 GLY B C 1
ATOM 7265 O O . GLY B 1 293 ? -2.396 -10.766 2.75 1 88 293 GLY B O 1
ATOM 7266 N N . THR B 1 294 ? -1.416 -10.141 4.676 1 87.31 294 THR B N 1
ATOM 7267 C CA . THR B 1 294 ? -0.569 -9.18 3.971 1 87.31 294 THR B CA 1
ATOM 7268 C C . THR B 1 294 ? 0.869 -9.688 3.893 1 87.31 294 THR B C 1
ATOM 7270 O O . THR B 1 294 ? 1.749 -8.992 3.381 1 87.31 294 THR B O 1
ATOM 7273 N N . LEU B 1 295 ? 1.119 -10.93 4.293 1 93.56 295 LEU B N 1
ATOM 7274 C CA . LEU B 1 295 ? 2.465 -11.492 4.336 1 93.56 295 LEU B CA 1
ATOM 7275 C C . LEU B 1 295 ? 2.756 -12.305 3.08 1 93.56 295 LEU B C 1
ATOM 7277 O O . LEU B 1 295 ? 1.912 -13.086 2.631 1 93.56 295 LEU B O 1
ATOM 7281 N N . ASP B 1 296 ? 3.939 -12.094 2.516 1 96.56 296 ASP B N 1
ATOM 7282 C CA . ASP B 1 296 ? 4.402 -12.875 1.37 1 96.56 296 ASP B CA 1
ATOM 7283 C C . ASP B 1 296 ? 5.125 -14.141 1.823 1 96.56 296 ASP B C 1
ATOM 7285 O O . ASP B 1 296 ? 5.902 -14.109 2.781 1 96.56 296 ASP B O 1
ATOM 7289 N N . LEU B 1 297 ? 4.867 -15.211 1.169 1 97.31 297 LEU B N 1
ATOM 7290 C CA . LEU B 1 297 ? 5.492 -16.5 1.442 1 97.31 297 LEU B CA 1
ATOM 7291 C C . LEU B 1 297 ? 6.141 -17.062 0.185 1 97.31 297 LEU B C 1
ATOM 7293 O O . LEU B 1 297 ? 5.605 -17.984 -0.439 1 97.31 297 LEU B O 1
ATOM 7297 N N . PRO B 1 298 ? 7.332 -16.609 -0.113 1 97.75 298 PRO B N 1
ATOM 7298 C CA . PRO B 1 298 ? 7.977 -17.016 -1.364 1 97.75 298 PRO B CA 1
ATOM 7299 C C . PRO B 1 298 ? 8.258 -18.516 -1.425 1 97.75 298 PRO B C 1
ATOM 7301 O O . PRO B 1 298 ? 8.633 -19.109 -0.417 1 97.75 298 PRO B O 1
ATOM 7304 N N . GLN B 1 299 ? 8.141 -19.047 -2.592 1 98.25 299 GLN B N 1
ATOM 7305 C CA . GLN B 1 299 ? 8.438 -20.453 -2.863 1 98.25 299 GLN B CA 1
ATOM 7306 C C . GLN B 1 299 ? 9.93 -20.672 -3.109 1 98.25 299 GLN B C 1
ATOM 7308 O O . GLN B 1 299 ? 10.641 -19.734 -3.475 1 98.25 299 GLN B O 1
ATOM 7313 N N . VAL B 1 300 ? 10.352 -21.875 -2.92 1 98.25 300 VAL B N 1
ATOM 7314 C CA . VAL B 1 300 ? 11.758 -22.219 -3.166 1 98.25 300 VAL B CA 1
ATOM 7315 C C . VAL B 1 300 ? 11.961 -22.5 -4.648 1 98.25 300 VAL B C 1
ATOM 7317 O O . VAL B 1 300 ? 11 -22.578 -5.418 1 98.25 300 VAL B O 1
ATOM 7320 N N . THR B 1 301 ? 13.156 -22.688 -5.055 1 98.62 301 THR B N 1
ATOM 7321 C CA . THR B 1 301 ? 13.516 -22.953 -6.441 1 98.62 301 THR B CA 1
ATOM 7322 C C . THR B 1 301 ? 13.055 -24.344 -6.867 1 98.62 301 THR B C 1
ATOM 7324 O O . THR B 1 301 ? 12.477 -24.516 -7.941 1 98.62 301 THR B O 1
ATOM 7327 N N . SER B 1 302 ? 13.242 -25.312 -5.992 1 98.62 302 SER B N 1
ATOM 7328 C CA . SER B 1 302 ? 12.812 -26.672 -6.316 1 98.62 302 SER B CA 1
ATOM 7329 C C . SER B 1 302 ? 11.289 -26.766 -6.395 1 98.62 302 SER B C 1
ATOM 7331 O O . SER B 1 302 ? 10.586 -26.25 -5.523 1 98.62 302 SER B O 1
ATOM 7333 N N . TYR B 1 303 ? 10.852 -27.344 -7.406 1 98.56 303 TYR B N 1
ATOM 7334 C CA . TYR B 1 303 ? 9.43 -27.672 -7.527 1 98.56 303 TYR B CA 1
ATOM 7335 C C . TYR B 1 303 ? 9.219 -29.172 -7.621 1 98.56 303 TYR B C 1
ATOM 7337 O O . TYR B 1 303 ? 8.43 -29.641 -8.445 1 98.56 303 TYR B O 1
ATOM 7345 N N . ASP B 1 304 ? 9.977 -29.859 -6.859 1 98.06 304 ASP B N 1
ATOM 7346 C CA . ASP B 1 304 ? 9.844 -31.312 -6.746 1 98.06 304 ASP B CA 1
ATOM 7347 C C . ASP B 1 304 ? 8.391 -31.703 -6.5 1 98.06 304 ASP B C 1
ATOM 7349 O O . ASP B 1 304 ? 7.891 -32.656 -7.121 1 98.06 304 ASP B O 1
ATOM 7353 N N . TYR B 1 305 ? 7.727 -30.938 -5.648 1 98.12 305 TYR B N 1
ATOM 7354 C CA . TYR B 1 305 ? 6.301 -31.047 -5.367 1 98.12 305 TYR B CA 1
ATOM 7355 C C . TYR B 1 305 ? 5.984 -32.344 -4.656 1 98.12 305 TYR B C 1
ATOM 7357 O O . TYR B 1 305 ? 4.812 -32.719 -4.484 1 98.12 305 TYR B O 1
ATOM 7365 N N . ASP B 1 306 ? 7.043 -33.094 -4.309 1 98.19 306 ASP B N 1
ATOM 7366 C CA . ASP B 1 306 ? 6.824 -34.469 -3.824 1 98.19 306 ASP B CA 1
ATOM 7367 C C . ASP B 1 306 ? 5.922 -35.25 -4.773 1 98.19 306 ASP B C 1
ATOM 7369 O O . ASP B 1 306 ? 4.977 -35.906 -4.34 1 98.19 306 ASP B O 1
ATOM 7373 N N . ALA B 1 307 ? 6.18 -35.188 -6.078 1 98.69 307 ALA B N 1
ATOM 7374 C CA . ALA B 1 307 ? 5.371 -35.781 -7.145 1 98.69 307 ALA B CA 1
ATOM 7375 C C . ALA B 1 307 ? 5.746 -37.25 -7.383 1 98.69 307 ALA B C 1
ATOM 7377 O O . ALA B 1 307 ? 6.543 -37.812 -6.637 1 98.69 307 ALA B O 1
ATOM 7378 N N . LEU B 1 308 ? 5.141 -37.844 -8.367 1 98.88 308 LEU B N 1
ATOM 7379 C CA . LEU B 1 308 ? 5.449 -39.219 -8.734 1 98.88 308 LEU B CA 1
ATOM 7380 C C . LEU B 1 308 ? 6.863 -39.344 -9.289 1 98.88 308 LEU B C 1
ATOM 7382 O O . LEU B 1 308 ? 7.539 -40.344 -9.078 1 98.88 308 LEU B O 1
ATOM 7386 N N . LEU B 1 309 ? 7.258 -38.344 -10.055 1 98.88 309 LEU B N 1
ATOM 7387 C CA . LEU B 1 309 ? 8.672 -38.188 -10.398 1 98.88 309 LEU B CA 1
ATOM 7388 C C . LEU B 1 309 ? 9.344 -37.156 -9.531 1 98.88 309 LEU B C 1
ATOM 7390 O O . LEU B 1 309 ? 8.758 -36.094 -9.242 1 98.88 309 LEU B O 1
ATOM 7394 N N . ASP B 1 310 ? 10.555 -37.406 -9.078 1 98.31 310 ASP B N 1
ATOM 7395 C CA . ASP B 1 310 ? 11.281 -36.406 -8.305 1 98.31 310 ASP B CA 1
ATOM 7396 C C . ASP B 1 310 ? 11.812 -35.312 -9.211 1 98.31 310 ASP B C 1
ATOM 7398 O O . ASP B 1 310 ? 11.523 -35.281 -10.406 1 98.31 310 ASP B O 1
ATOM 7402 N N . GLU B 1 311 ? 12.484 -34.344 -8.641 1 98.38 311 GLU B N 1
ATOM 7403 C CA . GLU B 1 311 ? 12.945 -33.156 -9.375 1 98.38 311 GLU B CA 1
ATOM 7404 C C . GLU B 1 311 ? 13.797 -33.562 -10.57 1 98.38 311 GLU B C 1
ATOM 7406 O O . GLU B 1 311 ? 13.727 -32.938 -11.633 1 98.38 311 GLU B O 1
ATOM 7411 N N . GLU B 1 312 ? 14.547 -34.594 -10.469 1 97.31 312 GLU B N 1
ATOM 7412 C CA . GLU B 1 312 ? 15.422 -35.125 -11.516 1 97.31 312 GLU B CA 1
ATOM 7413 C C . GLU B 1 312 ? 14.617 -35.844 -12.594 1 97.31 312 GLU B C 1
ATOM 7415 O O . GLU B 1 312 ? 15.102 -36.031 -13.711 1 97.31 312 GLU B O 1
ATOM 7420 N N . GLY B 1 313 ? 13.438 -36.281 -12.32 1 98.44 313 GLY B N 1
ATOM 7421 C CA . GLY B 1 313 ? 12.57 -36.969 -13.25 1 98.44 313 GLY B CA 1
ATOM 7422 C C . GLY B 1 313 ? 12.562 -38.469 -13.031 1 98.44 313 GLY B C 1
ATOM 7423 O O . GLY B 1 313 ? 12.109 -39.25 -13.891 1 98.44 313 GLY B O 1
ATOM 7424 N N . ASN B 1 314 ? 13.055 -38.938 -11.914 1 98.62 314 ASN B N 1
ATOM 7425 C CA . ASN B 1 314 ? 13.07 -40.375 -11.641 1 98.62 314 ASN B CA 1
ATOM 7426 C C . ASN B 1 314 ? 11.836 -40.812 -10.844 1 98.62 314 ASN B C 1
ATOM 7428 O O . ASN B 1 314 ? 11.367 -40.094 -9.969 1 98.62 314 ASN B O 1
ATOM 7432 N N . PRO B 1 315 ? 11.328 -42.031 -11.07 1 98.75 315 PRO B N 1
ATOM 7433 C CA . PRO B 1 315 ? 10.18 -42.562 -10.32 1 98.75 315 PRO B CA 1
ATOM 7434 C C . PRO B 1 315 ? 10.445 -42.625 -8.812 1 98.75 315 PRO B C 1
ATOM 7436 O O . PRO B 1 315 ? 11.531 -43.031 -8.391 1 98.75 315 PRO B O 1
ATOM 7439 N N . THR B 1 316 ? 9.516 -42.281 -8.055 1 98.5 316 THR B N 1
ATOM 7440 C CA . THR B 1 316 ? 9.57 -42.312 -6.598 1 98.5 316 THR B CA 1
ATOM 7441 C C . THR B 1 316 ? 8.75 -43.5 -6.062 1 98.5 316 THR B C 1
ATOM 7443 O O . THR B 1 316 ? 8.195 -44.281 -6.84 1 98.5 316 THR B O 1
ATOM 7446 N N . ALA B 1 317 ? 8.672 -43.562 -4.688 1 98.56 317 ALA B N 1
ATOM 7447 C CA . ALA B 1 317 ? 7.809 -44.562 -4.062 1 98.56 317 ALA B CA 1
ATOM 7448 C C . ALA B 1 317 ? 6.348 -44.344 -4.441 1 98.56 317 ALA B C 1
ATOM 7450 O O . ALA B 1 317 ? 5.582 -45.312 -4.566 1 98.56 317 ALA B O 1
ATOM 7451 N N . LYS B 1 318 ? 5.992 -43.125 -4.648 1 98.75 318 LYS B N 1
ATOM 7452 C CA . LYS B 1 318 ? 4.629 -42.812 -5.07 1 98.75 318 LYS B CA 1
ATOM 7453 C C . LYS B 1 318 ? 4.34 -43.375 -6.465 1 98.75 318 LYS B C 1
ATOM 7455 O O . LYS B 1 318 ? 3.254 -43.875 -6.723 1 98.75 318 LYS B O 1
ATOM 7460 N N . TYR B 1 319 ? 5.328 -43.156 -7.355 1 98.81 319 TYR B N 1
ATOM 7461 C CA . TYR B 1 319 ? 5.199 -43.719 -8.695 1 98.81 319 TYR B CA 1
ATOM 7462 C C . TYR B 1 319 ? 4.941 -45.219 -8.633 1 98.81 319 TYR B C 1
ATOM 7464 O O . TYR B 1 319 ? 4.023 -45.719 -9.289 1 98.81 319 TYR B O 1
ATOM 7472 N N . LEU B 1 320 ? 5.672 -45.906 -7.871 1 98.75 320 LEU B N 1
ATOM 7473 C CA . LEU B 1 320 ? 5.578 -47.375 -7.781 1 98.75 320 LEU B CA 1
ATOM 7474 C C . LEU B 1 320 ? 4.25 -47.781 -7.164 1 98.75 320 LEU B C 1
ATOM 7476 O O . LEU B 1 320 ? 3.658 -48.781 -7.578 1 98.75 320 LEU B O 1
ATOM 7480 N N . ALA B 1 321 ? 3.828 -47.062 -6.137 1 98.81 321 ALA B N 1
ATOM 7481 C CA . ALA B 1 321 ? 2.549 -47.344 -5.5 1 98.81 321 ALA B CA 1
ATOM 7482 C C . ALA B 1 321 ? 1.395 -47.188 -6.484 1 98.81 321 ALA B C 1
ATOM 7484 O O . ALA B 1 321 ? 0.494 -48.031 -6.535 1 98.81 321 ALA B O 1
ATOM 7485 N N . VAL B 1 322 ? 1.381 -46.156 -7.238 1 98.88 322 VAL B N 1
ATOM 7486 C CA . VAL B 1 322 ? 0.324 -45.906 -8.211 1 98.88 322 VAL B CA 1
ATOM 7487 C C . VAL B 1 322 ? 0.41 -46.938 -9.336 1 98.88 322 VAL B C 1
ATOM 7489 O O . VAL B 1 322 ? -0.615 -47.438 -9.82 1 98.88 322 VAL B O 1
ATOM 7492 N N . LYS B 1 323 ? 1.653 -47.25 -9.805 1 98.81 323 LYS B N 1
ATOM 7493 C CA . LYS B 1 323 ? 1.856 -48.281 -10.82 1 98.81 323 LYS B CA 1
ATOM 7494 C C . LYS B 1 323 ? 1.25 -49.625 -10.391 1 98.81 323 LYS B C 1
ATOM 7496 O O . LYS B 1 323 ? 0.562 -50.281 -11.18 1 98.81 323 LYS B O 1
ATOM 7501 N N . LYS B 1 324 ? 1.528 -50 -9.172 1 98.62 324 LYS B N 1
ATOM 7502 C CA . LYS B 1 324 ? 0.972 -51.25 -8.633 1 98.62 324 LYS B CA 1
ATOM 7503 C C . LYS B 1 324 ? -0.552 -51.188 -8.578 1 98.62 324 LYS B C 1
ATOM 7505 O O . LYS B 1 324 ? -1.228 -52.156 -8.938 1 98.62 324 LYS B O 1
ATOM 7510 N N . MET B 1 325 ? -1.053 -50.125 -8.078 1 98.75 325 MET B N 1
ATOM 7511 C CA . MET B 1 325 ? -2.498 -49.938 -8 1 98.75 325 MET B CA 1
ATOM 7512 C C . MET B 1 325 ? -3.135 -50.062 -9.383 1 98.75 325 MET B C 1
ATOM 7514 O O . MET B 1 325 ? -4.148 -50.75 -9.547 1 98.75 325 MET B O 1
ATOM 7518 N N . MET B 1 326 ? -2.572 -49.469 -10.414 1 98.62 326 MET B N 1
ATOM 7519 C CA . MET B 1 326 ? -3.072 -49.531 -11.781 1 98.62 326 MET B CA 1
ATOM 7520 C C . MET B 1 326 ? -3.07 -50.969 -12.297 1 98.62 326 MET B C 1
ATOM 7522 O O . MET B 1 326 ? -4.043 -51.406 -12.898 1 98.62 326 MET B O 1
ATOM 7526 N N . ALA B 1 327 ? -2.012 -51.656 -12.078 1 98.25 327 ALA B N 1
ATOM 7527 C CA . ALA B 1 327 ? -1.883 -53.031 -12.539 1 98.25 327 ALA B CA 1
ATOM 7528 C C . ALA B 1 327 ? -2.951 -53.906 -11.906 1 98.25 327 ALA B C 1
ATOM 7530 O O . ALA B 1 327 ? -3.455 -54.844 -12.547 1 98.25 327 ALA B O 1
ATOM 7531 N N . THR B 1 328 ? -3.264 -53.656 -10.703 1 98.25 328 THR B N 1
ATOM 7532 C CA . THR B 1 328 ? -4.191 -54.5 -9.938 1 98.25 328 THR B CA 1
ATOM 7533 C C . THR B 1 328 ? -5.637 -54.156 -10.312 1 98.25 328 THR B C 1
ATOM 7535 O O . THR B 1 328 ? -6.445 -55.094 -10.516 1 98.25 328 THR B O 1
ATOM 7538 N N . HIS B 1 329 ? -5.961 -52.938 -10.414 1 98.06 329 HIS B N 1
ATOM 7539 C CA . HIS B 1 329 ? -7.363 -52.562 -10.477 1 98.06 329 HIS B CA 1
ATOM 7540 C C . HIS B 1 329 ? -7.742 -52.062 -11.867 1 98.06 329 HIS B C 1
ATOM 7542 O O . HIS B 1 329 ? -8.93 -52 -12.203 1 98.06 329 HIS B O 1
ATOM 7548 N N . PHE B 1 330 ? -6.805 -51.688 -12.625 1 98 330 PHE B N 1
ATOM 7549 C CA . PHE B 1 330 ? -7.039 -51.156 -13.969 1 98 330 PHE B CA 1
ATOM 7550 C C . PHE B 1 330 ? -6.09 -51.781 -14.977 1 98 330 PHE B C 1
ATOM 7552 O O . PHE B 1 330 ? -5.41 -51.094 -15.719 1 98 330 PHE B O 1
ATOM 7559 N N . SER B 1 331 ? -6.109 -53.031 -15.125 1 96.69 331 SER B N 1
ATOM 7560 C CA . SER B 1 331 ? -5.148 -53.812 -15.891 1 96.69 331 SER B CA 1
ATOM 7561 C C . SER B 1 331 ? -5.34 -53.625 -17.391 1 96.69 331 SER B C 1
ATOM 7563 O O . SER B 1 331 ? -4.477 -54 -18.188 1 96.69 331 SER B O 1
ATOM 7565 N N . GLU B 1 332 ? -6.426 -53.031 -17.781 1 96.5 332 GLU B N 1
ATOM 7566 C CA . GLU B 1 332 ? -6.691 -52.75 -19.188 1 96.5 332 GLU B CA 1
ATOM 7567 C C . GLU B 1 332 ? -5.762 -51.688 -19.719 1 96.5 332 GLU B C 1
ATOM 7569 O O . GLU B 1 332 ? -5.66 -51.469 -20.938 1 96.5 332 GLU B O 1
ATOM 7574 N N . TYR B 1 333 ? -5.078 -51 -18.875 1 97.31 333 TYR B N 1
ATOM 7575 C CA . TYR B 1 333 ? -4.082 -50.031 -19.266 1 97.31 333 TYR B CA 1
ATOM 7576 C C . TYR B 1 333 ? -2.672 -50.594 -19.125 1 97.31 333 TYR B C 1
ATOM 7578 O O . TYR B 1 333 ? -2.082 -50.531 -18.047 1 97.31 333 TYR B O 1
ATOM 7586 N N . PRO B 1 334 ? -2.109 -51.031 -20.188 1 96.88 334 PRO B N 1
ATOM 7587 C CA . PRO B 1 334 ? -0.807 -51.688 -20.109 1 96.88 334 PRO B CA 1
ATOM 7588 C C . PRO B 1 334 ? 0.302 -50.75 -19.641 1 96.88 334 PRO B C 1
ATOM 7590 O O . PRO B 1 334 ? 0.317 -49.594 -20.016 1 96.88 334 PRO B O 1
ATOM 7593 N N . GLN B 1 335 ? 1.175 -51.281 -18.906 1 98.31 335 GLN B N 1
ATOM 7594 C CA . GLN B 1 335 ? 2.299 -50.531 -18.359 1 98.31 335 GLN B CA 1
ATOM 7595 C C . GLN B 1 335 ? 3.615 -50.969 -18.984 1 98.31 335 GLN B C 1
ATOM 7597 O O . GLN B 1 335 ? 3.666 -51.969 -19.703 1 98.31 335 GLN B O 1
ATOM 7602 N N . LEU B 1 336 ? 4.625 -50.125 -18.891 1 98.44 336 LEU B N 1
ATOM 7603 C CA . LEU B 1 336 ? 5.988 -50.438 -19.312 1 98.44 336 LEU B CA 1
ATOM 7604 C C . LEU B 1 336 ? 6.969 -50.25 -18.156 1 98.44 336 LEU B C 1
ATOM 7606 O O . LEU B 1 336 ? 6.605 -49.688 -17.109 1 98.44 336 LEU B O 1
ATOM 7610 N N . GLU B 1 337 ? 8.125 -50.781 -18.359 1 98.25 337 GLU B N 1
ATOM 7611 C CA . GLU B 1 337 ? 9.18 -50.531 -17.375 1 98.25 337 GLU B CA 1
ATOM 7612 C C . GLU B 1 337 ? 9.633 -49.062 -17.422 1 98.25 337 GLU B C 1
ATOM 7614 O O . GLU B 1 337 ? 9.953 -48.531 -18.484 1 98.25 337 GLU B O 1
ATOM 7619 N N . PRO B 1 338 ? 9.609 -48.438 -16.281 1 98.5 338 PRO B N 1
ATOM 7620 C CA . PRO B 1 338 ? 10.008 -47.031 -16.297 1 98.5 338 PRO B CA 1
ATOM 7621 C C . PRO B 1 338 ? 11.5 -46.844 -16.562 1 98.5 338 PRO B C 1
ATOM 7623 O O . PRO B 1 338 ? 12.281 -47.781 -16.391 1 98.5 338 PRO B O 1
ATOM 7626 N N . LEU B 1 339 ? 11.828 -45.594 -17 1 98.62 339 LEU B N 1
ATOM 7627 C CA . LEU B 1 339 ? 13.219 -45.188 -17.203 1 98.62 339 LEU B CA 1
ATOM 7628 C C . LEU B 1 339 ? 13.766 -44.5 -15.953 1 98.62 339 LEU B C 1
ATOM 7630 O O . LEU B 1 339 ? 13.016 -43.844 -15.234 1 98.62 339 LEU B O 1
ATOM 7634 N N . TYR B 1 340 ? 15.031 -44.719 -15.719 1 98.06 340 TYR B N 1
ATOM 7635 C CA . TYR B 1 340 ? 15.75 -44.031 -14.641 1 98.06 340 TYR B CA 1
ATOM 7636 C C . TYR B 1 340 ? 17 -43.344 -15.164 1 98.06 340 TYR B C 1
ATOM 7638 O O . TYR B 1 340 ? 17.672 -43.844 -16.062 1 98.06 340 TYR B O 1
ATOM 7646 N N . LYS B 1 341 ? 17.234 -42.188 -14.57 1 96.25 341 LYS B N 1
ATOM 7647 C CA . LYS B 1 341 ? 18.484 -41.469 -14.828 1 96.25 341 LYS B CA 1
ATOM 7648 C C . LYS B 1 341 ? 19.469 -41.656 -13.672 1 96.25 341 LYS B C 1
ATOM 7650 O O . LYS B 1 341 ? 19.062 -41.719 -12.516 1 96.25 341 LYS B O 1
ATOM 7655 N N . GLU B 1 342 ? 20.719 -41.688 -14.117 1 95.88 342 GLU B N 1
ATOM 7656 C CA . GLU B 1 342 ? 21.781 -41.75 -13.117 1 95.88 342 GLU B CA 1
ATOM 7657 C C . GLU B 1 342 ? 22.234 -40.375 -12.703 1 95.88 342 GLU B C 1
ATOM 7659 O O . GLU B 1 342 ? 22.031 -39.406 -13.438 1 95.88 342 GLU B O 1
ATOM 7664 N N . SER B 1 343 ? 22.797 -40.312 -11.531 1 97.75 343 SER B N 1
ATOM 7665 C CA . SER B 1 343 ? 23.375 -39.062 -11.016 1 97.75 343 SER B CA 1
ATOM 7666 C C . SER B 1 343 ? 24.859 -39.219 -10.75 1 97.75 343 SER B C 1
ATOM 7668 O O . SER B 1 343 ? 25.391 -40.312 -10.672 1 97.75 343 SER B O 1
ATOM 7670 N N . MET B 1 344 ? 25.516 -38.062 -10.641 1 98.19 344 MET B N 1
ATOM 7671 C CA . MET B 1 344 ? 26.938 -38.062 -10.336 1 98.19 344 MET B CA 1
ATOM 7672 C C . MET B 1 344 ? 27.234 -37.219 -9.109 1 98.19 344 MET B C 1
ATOM 7674 O O . MET B 1 344 ? 26.391 -36.438 -8.68 1 98.19 344 MET B O 1
ATOM 7678 N N . GLU B 1 345 ? 28.297 -37.438 -8.531 1 98.25 345 GLU B N 1
ATOM 7679 C CA . GLU B 1 345 ? 28.828 -36.625 -7.445 1 98.25 345 GLU B CA 1
ATOM 7680 C C . GLU B 1 345 ? 30.266 -36.219 -7.711 1 98.25 345 GLU B C 1
ATOM 7682 O O . GLU B 1 345 ? 30.984 -36.906 -8.445 1 98.25 345 GLU B O 1
ATOM 7687 N N . LEU B 1 346 ? 30.656 -35.156 -7.281 1 98.25 346 LEU B N 1
ATOM 7688 C CA . LEU B 1 346 ? 32 -34.625 -7.359 1 98.25 346 LEU B CA 1
ATOM 7689 C C . LEU B 1 346 ? 32.344 -33.812 -6.105 1 98.25 346 LEU B C 1
ATOM 7691 O O . LEU B 1 346 ? 31.594 -32.938 -5.707 1 98.25 346 LEU B O 1
ATOM 7695 N N . ASP B 1 347 ? 33.5 -34.125 -5.492 1 97.06 347 ASP B N 1
ATOM 7696 C CA . ASP B 1 347 ? 33.906 -33.438 -4.262 1 97.06 347 ASP B CA 1
ATOM 7697 C C . ASP B 1 347 ? 35 -32.438 -4.531 1 97.06 347 ASP B C 1
ATOM 7699 O O . ASP B 1 347 ? 35.75 -32.594 -5.5 1 97.06 347 ASP B O 1
ATOM 7703 N N . ALA B 1 348 ? 35.031 -31.469 -3.727 1 97.44 348 ALA B N 1
ATOM 7704 C CA . ALA B 1 348 ? 36.156 -30.562 -3.557 1 97.44 348 ALA B CA 1
ATOM 7705 C C . ALA B 1 348 ? 36.469 -29.797 -4.848 1 97.44 348 ALA B C 1
ATOM 7707 O O . ALA B 1 348 ? 37.594 -29.766 -5.312 1 97.44 348 ALA B O 1
ATOM 7708 N N . ILE B 1 349 ? 35.469 -29.328 -5.457 1 98.62 349 ILE B N 1
ATOM 7709 C CA . ILE B 1 349 ? 35.656 -28.422 -6.582 1 98.62 349 ILE B CA 1
ATOM 7710 C C . ILE B 1 349 ? 36.219 -27.094 -6.086 1 98.62 349 ILE B C 1
ATOM 7712 O O . ILE B 1 349 ? 35.594 -26.391 -5.297 1 98.62 349 ILE B O 1
ATOM 7716 N N . PRO B 1 350 ? 37.312 -26.641 -6.574 1 98.44 350 PRO B N 1
ATOM 7717 C CA . PRO B 1 350 ? 38.031 -25.516 -5.953 1 98.44 350 PRO B CA 1
ATOM 7718 C C . PRO B 1 350 ? 37.5 -24.172 -6.445 1 98.44 350 PRO B C 1
ATOM 7720 O O . PRO B 1 350 ? 37.188 -24.016 -7.625 1 98.44 350 PRO B O 1
ATOM 7723 N N . LEU B 1 351 ? 37.562 -23.219 -5.586 1 98.69 351 LEU B N 1
ATOM 7724 C CA . LEU B 1 351 ? 37.406 -21.812 -5.941 1 98.69 351 LEU B CA 1
ATOM 7725 C C . LEU B 1 351 ? 38.562 -21.312 -6.785 1 98.69 351 LEU B C 1
ATOM 7727 O O . LEU B 1 351 ? 39.719 -21.5 -6.41 1 98.69 351 LEU B O 1
ATOM 7731 N N . VAL B 1 352 ? 38.281 -20.625 -7.922 1 98.31 352 VAL B N 1
ATOM 7732 C CA . VAL B 1 352 ? 39.375 -20.219 -8.812 1 98.31 352 VAL B CA 1
ATOM 7733 C C . VAL B 1 352 ? 39.438 -18.703 -8.883 1 98.31 352 VAL B C 1
ATOM 7735 O O . VAL B 1 352 ? 40.5 -18.125 -9.109 1 98.31 352 VAL B O 1
ATOM 7738 N N . GLU B 1 353 ? 38.25 -18.078 -8.883 1 98 353 GLU B N 1
ATOM 7739 C CA . GLU B 1 353 ? 38.156 -16.625 -8.938 1 98 353 GLU B CA 1
ATOM 7740 C C . GLU B 1 353 ? 37.062 -16.094 -8.031 1 98 353 GLU B C 1
ATOM 7742 O O . GLU B 1 353 ? 36.094 -16.797 -7.754 1 98 353 GLU B O 1
ATOM 7747 N N . LYS B 1 354 ? 37.188 -14.961 -7.539 1 98.5 354 LYS B N 1
ATOM 7748 C CA . LYS B 1 354 ? 36.156 -14.25 -6.812 1 98.5 354 LYS B CA 1
ATOM 7749 C C . LYS B 1 354 ? 36.25 -12.75 -7.047 1 98.5 354 LYS B C 1
ATOM 7751 O O . LYS B 1 354 ? 37.312 -12.219 -7.297 1 98.5 354 LYS B O 1
ATOM 7756 N N . VAL B 1 355 ? 35.125 -12.062 -7.016 1 98.69 355 VAL B N 1
ATOM 7757 C CA . VAL B 1 355 ? 35.094 -10.625 -7.262 1 98.69 355 VAL B CA 1
ATOM 7758 C C . VAL B 1 355 ? 33.875 -10.023 -6.586 1 98.69 355 VAL B C 1
ATOM 7760 O O . VAL B 1 355 ? 32.812 -10.648 -6.535 1 98.69 355 VAL B O 1
ATOM 7763 N N . SER B 1 356 ? 34 -8.805 -6.055 1 98.56 356 SER B N 1
ATOM 7764 C CA . SER B 1 356 ? 32.906 -8.117 -5.387 1 98.56 356 SER B CA 1
ATOM 7765 C C . SER B 1 356 ? 31.938 -7.512 -6.398 1 98.56 356 SER B C 1
ATOM 7767 O O . SER B 1 356 ? 32.375 -7 -7.438 1 98.56 356 SER B O 1
ATOM 7769 N N . LEU B 1 357 ? 30.625 -7.492 -6.055 1 98.62 357 LEU B N 1
ATOM 7770 C CA . LEU B 1 357 ? 29.594 -6.898 -6.906 1 98.62 357 LEU B CA 1
ATOM 7771 C C . LEU B 1 357 ? 29.906 -5.434 -7.191 1 98.62 357 LEU B C 1
ATOM 7773 O O . LEU B 1 357 ? 29.859 -5 -8.344 1 98.62 357 LEU B O 1
ATOM 7777 N N . PHE B 1 358 ? 30.266 -4.656 -6.16 1 98.19 358 PHE B N 1
ATOM 7778 C CA . PHE B 1 358 ? 30.438 -3.211 -6.273 1 98.19 358 PHE B CA 1
ATOM 7779 C C . PHE B 1 358 ? 31.578 -2.865 -7.227 1 98.19 358 PHE B C 1
ATOM 7781 O O . PHE B 1 358 ? 31.594 -1.78 -7.812 1 98.19 358 PHE B O 1
ATOM 7788 N N . GLU B 1 359 ? 32.5 -3.795 -7.465 1 97.69 359 GLU B N 1
ATOM 7789 C CA . GLU B 1 359 ? 33.656 -3.557 -8.312 1 97.69 359 GLU B CA 1
ATOM 7790 C C . GLU B 1 359 ? 33.375 -3.922 -9.766 1 97.69 359 GLU B C 1
ATOM 7792 O O . GLU B 1 359 ? 34.125 -3.559 -10.672 1 97.69 359 GLU B O 1
ATOM 7797 N N . THR B 1 360 ? 32.312 -4.598 -10 1 97 360 THR B N 1
ATOM 7798 C CA . THR B 1 360 ? 32.094 -5.098 -11.352 1 97 360 THR B CA 1
ATOM 7799 C C . THR B 1 360 ? 30.781 -4.539 -11.914 1 97 360 THR B C 1
ATOM 7801 O O . THR B 1 360 ? 30.266 -5.039 -12.922 1 97 360 THR B O 1
ATOM 7804 N N . LEU B 1 361 ? 30.156 -3.539 -11.375 1 97.69 361 LEU B N 1
ATOM 7805 C CA . LEU B 1 361 ? 28.875 -2.969 -11.797 1 97.69 361 LEU B CA 1
ATOM 7806 C C . LEU B 1 361 ? 28.953 -2.465 -13.234 1 97.69 361 LEU B C 1
ATOM 7808 O O . LEU B 1 361 ? 28 -2.607 -14 1 97.69 361 LEU B O 1
ATOM 7812 N N . ASP B 1 362 ? 30.062 -1.926 -13.656 1 95.94 362 ASP B N 1
ATOM 7813 C CA . ASP B 1 362 ? 30.219 -1.322 -14.977 1 95.94 362 ASP B CA 1
ATOM 7814 C C . ASP B 1 362 ? 30.125 -2.377 -16.078 1 95.94 362 ASP B C 1
ATOM 7816 O O . ASP B 1 362 ? 29.734 -2.07 -17.203 1 95.94 362 ASP B O 1
ATOM 7820 N N . SER B 1 363 ? 30.531 -3.559 -15.703 1 96.75 363 SER B N 1
ATOM 7821 C CA . SER B 1 363 ? 30.469 -4.637 -16.688 1 96.75 363 SER B CA 1
ATOM 7822 C C . SER B 1 363 ? 29.094 -5.301 -16.703 1 96.75 363 SER B C 1
ATOM 7824 O O . SER B 1 363 ? 28.656 -5.812 -17.734 1 96.75 363 SER B O 1
ATOM 7826 N N . LEU B 1 364 ? 28.391 -5.246 -15.633 1 96.06 364 LEU B N 1
ATOM 7827 C CA . LEU B 1 364 ? 27.172 -6.031 -15.469 1 96.06 364 LEU B CA 1
ATOM 7828 C C . LEU B 1 364 ? 25.938 -5.188 -15.758 1 96.06 364 LEU B C 1
ATOM 7830 O O . LEU B 1 364 ? 24.875 -5.723 -16.062 1 96.06 364 LEU B O 1
ATOM 7834 N N . SER B 1 365 ? 26.047 -3.857 -15.609 1 95.75 365 SER B N 1
ATOM 7835 C CA . SER B 1 365 ? 24.859 -3.012 -15.617 1 95.75 365 SER B CA 1
ATOM 7836 C C . SER B 1 365 ? 25.156 -1.659 -16.25 1 95.75 365 SER B C 1
ATOM 7838 O O . SER B 1 365 ? 26.312 -1.257 -16.375 1 95.75 365 SER B O 1
ATOM 7840 N N . SER B 1 366 ? 24.094 -1.06 -16.812 1 95.88 366 SER B N 1
ATOM 7841 C CA . SER B 1 366 ? 24.109 0.343 -17.203 1 95.88 366 SER B CA 1
ATOM 7842 C C . SER B 1 366 ? 23.234 1.189 -16.297 1 95.88 366 SER B C 1
ATOM 7844 O O . SER B 1 366 ? 22.016 1.013 -16.266 1 95.88 366 SER B O 1
ATOM 7846 N N . PRO B 1 367 ? 23.844 2.068 -15.602 1 96.75 367 PRO B N 1
ATOM 7847 C CA . PRO B 1 367 ? 23.094 2.809 -14.594 1 96.75 367 PRO B CA 1
ATOM 7848 C C . PRO B 1 367 ? 22.062 3.768 -15.203 1 96.75 367 PRO B C 1
ATOM 7850 O O . PRO B 1 367 ? 22.312 4.324 -16.281 1 96.75 367 PRO B O 1
ATOM 7853 N N . VAL B 1 368 ? 20.938 3.984 -14.594 1 98.19 368 VAL B N 1
ATOM 7854 C CA . VAL B 1 368 ? 19.906 4.969 -14.898 1 98.19 368 VAL B CA 1
ATOM 7855 C C . VAL B 1 368 ? 19.781 5.965 -13.75 1 98.19 368 VAL B C 1
ATOM 7857 O O . VAL B 1 368 ? 19.672 5.566 -12.586 1 98.19 368 VAL B O 1
ATOM 7860 N N . GLU B 1 369 ? 19.844 7.238 -14.07 1 98.19 369 GLU B N 1
ATOM 7861 C CA . GLU B 1 369 ? 19.781 8.258 -13.023 1 98.19 369 GLU B CA 1
ATOM 7862 C C . GLU B 1 369 ? 18.406 8.891 -12.93 1 98.19 369 GLU B C 1
ATOM 7864 O O . GLU B 1 369 ? 17.719 9.047 -13.945 1 98.19 369 GLU B O 1
ATOM 7869 N N . SER B 1 370 ? 17.953 9.141 -11.789 1 97.81 370 SER B N 1
ATOM 7870 C CA . SER B 1 370 ? 16.703 9.859 -11.523 1 97.81 370 SER B CA 1
ATOM 7871 C C . SER B 1 370 ? 16.766 10.586 -10.18 1 97.81 370 SER B C 1
ATOM 7873 O O . SER B 1 370 ? 17.609 10.273 -9.336 1 97.81 370 SER B O 1
ATOM 7875 N N . LEU B 1 371 ? 15.945 11.586 -9.961 1 97.38 371 LEU B N 1
ATOM 7876 C CA . LEU B 1 371 ? 15.914 12.352 -8.719 1 97.38 371 LEU B CA 1
ATOM 7877 C C . LEU B 1 371 ? 15.453 11.484 -7.555 1 97.38 371 LEU B C 1
ATOM 7879 O O . LEU B 1 371 ? 15.992 11.57 -6.453 1 97.38 371 LEU B O 1
ATOM 7883 N N . TYR B 1 372 ? 14.43 10.672 -7.789 1 97.25 372 TYR B N 1
ATOM 7884 C CA . TYR B 1 372 ? 13.859 9.766 -6.797 1 97.25 372 TYR B CA 1
ATOM 7885 C C . TYR B 1 372 ? 14.016 8.312 -7.234 1 97.25 372 TYR B C 1
ATOM 7887 O O . TYR B 1 372 ? 14.211 8.031 -8.422 1 97.25 372 TYR B O 1
ATOM 7895 N N . PRO B 1 373 ? 13.953 7.359 -6.277 1 97.94 373 PRO B N 1
ATOM 7896 C CA . PRO B 1 373 ? 14.047 5.941 -6.641 1 97.94 373 PRO B CA 1
ATOM 7897 C C . PRO B 1 373 ? 12.938 5.508 -7.594 1 97.94 373 PRO B C 1
ATOM 7899 O O . PRO B 1 373 ? 11.797 5.953 -7.465 1 97.94 373 PRO B O 1
ATOM 7902 N N . GLN B 1 374 ? 13.336 4.652 -8.539 1 97.75 374 GLN B N 1
ATOM 7903 C CA . GLN B 1 374 ? 12.391 4.062 -9.477 1 97.75 374 GLN B CA 1
ATOM 7904 C C . GLN B 1 374 ? 12.164 2.584 -9.18 1 97.75 374 GLN B C 1
ATOM 7906 O O . GLN B 1 374 ? 13.07 1.898 -8.703 1 97.75 374 GLN B O 1
ATOM 7911 N N . LYS B 1 375 ? 11.008 2.121 -9.539 1 97.5 375 LYS B N 1
ATOM 7912 C CA . LYS B 1 375 ? 10.672 0.708 -9.398 1 97.5 375 LYS B CA 1
ATOM 7913 C C . LYS B 1 375 ? 11.352 -0.13 -10.477 1 97.5 375 LYS B C 1
ATOM 7915 O O . LYS B 1 375 ? 11.695 0.383 -11.539 1 97.5 375 LYS B O 1
ATOM 7920 N N . MET B 1 376 ? 11.477 -1.458 -10.164 1 97.19 376 MET B N 1
ATOM 7921 C CA . MET B 1 376 ? 12.117 -2.393 -11.078 1 97.19 376 MET B CA 1
ATOM 7922 C C . MET B 1 376 ? 11.43 -2.389 -12.438 1 97.19 376 MET B C 1
ATOM 7924 O O . MET B 1 376 ? 12.086 -2.309 -13.477 1 97.19 376 MET B O 1
ATOM 7928 N N . GLU B 1 377 ? 10.094 -2.404 -12.461 1 96.81 377 GLU B N 1
ATOM 7929 C CA . GLU B 1 377 ? 9.32 -2.535 -13.695 1 96.81 377 GLU B CA 1
ATOM 7930 C C . GLU B 1 377 ? 9.453 -1.283 -14.562 1 96.81 377 GLU B C 1
ATOM 7932 O O . GLU B 1 377 ? 9.406 -1.364 -15.789 1 96.81 377 GLU B O 1
ATOM 7937 N N . GLU B 1 378 ? 9.633 -0.169 -13.922 1 94.81 378 GLU B N 1
ATOM 7938 C CA . GLU B 1 378 ? 9.789 1.09 -14.641 1 94.81 378 GLU B CA 1
ATOM 7939 C C . GLU B 1 378 ? 11.133 1.152 -15.367 1 94.81 378 GLU B C 1
ATOM 7941 O O . GLU B 1 378 ? 11.297 1.919 -16.312 1 94.81 378 GLU B O 1
ATOM 7946 N N . LEU B 1 379 ? 12.102 0.37 -14.891 1 96.69 379 LEU B N 1
ATOM 7947 C CA . LEU B 1 379 ? 13.43 0.334 -15.484 1 96.69 379 LEU B CA 1
ATOM 7948 C C . LEU B 1 379 ? 13.539 -0.784 -16.516 1 96.69 379 LEU B C 1
ATOM 7950 O O . LEU B 1 379 ? 14.625 -1.083 -17.016 1 96.69 379 LEU B O 1
ATOM 7954 N N . GLY B 1 380 ? 12.406 -1.459 -16.766 1 94.31 380 GLY B N 1
ATOM 7955 C CA . GLY B 1 380 ? 12.391 -2.553 -17.719 1 94.31 380 GLY B CA 1
ATOM 7956 C C . GLY B 1 380 ? 12.953 -3.846 -17.172 1 94.31 380 GLY B C 1
ATOM 7957 O O . GLY B 1 380 ? 13.32 -4.746 -17.922 1 94.31 380 GLY B O 1
ATOM 7958 N N . GLN B 1 381 ? 13.078 -3.893 -15.875 1 94.81 381 GLN B N 1
ATOM 7959 C CA . GLN B 1 381 ? 13.562 -5.094 -15.203 1 94.81 381 GLN B CA 1
ATOM 7960 C C . GLN B 1 381 ? 12.445 -5.789 -14.438 1 94.81 381 GLN B C 1
ATOM 7962 O O . GLN B 1 381 ? 11.734 -5.148 -13.656 1 94.81 381 GLN B O 1
ATOM 7967 N N . SER B 1 382 ? 12.359 -7.066 -14.57 1 94.31 382 SER B N 1
ATOM 7968 C CA . SER B 1 382 ? 11.273 -7.793 -13.922 1 94.31 382 SER B CA 1
ATOM 7969 C C . SER B 1 382 ? 11.781 -8.617 -12.742 1 94.31 382 SER B C 1
ATOM 7971 O O . SER B 1 382 ? 11.047 -8.844 -11.773 1 94.31 382 SER B O 1
ATOM 7973 N N . TYR B 1 383 ? 13.062 -9.023 -12.812 1 96.44 383 TYR B N 1
ATOM 7974 C CA . TYR B 1 383 ? 13.531 -10.023 -11.859 1 96.44 383 TYR B CA 1
ATOM 7975 C C . TYR B 1 383 ? 14.93 -9.688 -11.359 1 96.44 383 TYR B C 1
ATOM 7977 O O . TYR B 1 383 ? 15.57 -8.758 -11.867 1 96.44 383 TYR B O 1
ATOM 7985 N N . GLY B 1 384 ? 15.352 -10.406 -10.375 1 97.81 384 GLY B N 1
ATOM 7986 C CA . GLY B 1 384 ? 16.734 -10.32 -9.922 1 97.81 384 GLY B CA 1
ATOM 7987 C C . GLY B 1 384 ? 16.938 -9.281 -8.836 1 97.81 384 GLY B C 1
ATOM 7988 O O . GLY B 1 384 ? 16.25 -9.289 -7.824 1 97.81 384 GLY B O 1
ATOM 7989 N N . TYR B 1 385 ? 17.984 -8.477 -9.047 1 98.56 385 TYR B N 1
ATOM 7990 C CA . TYR B 1 385 ? 18.391 -7.484 -8.062 1 98.56 385 TYR B CA 1
ATOM 7991 C C . TYR B 1 385 ? 18.422 -6.09 -8.68 1 98.56 385 TYR B C 1
ATOM 7993 O O . TYR B 1 385 ? 18.562 -5.949 -9.898 1 98.56 385 TYR B O 1
ATOM 8001 N N . LEU B 1 386 ? 18.25 -5.16 -7.863 1 98.69 386 LEU B N 1
ATOM 8002 C CA . LEU B 1 386 ? 18.422 -3.758 -8.234 1 98.69 386 LEU B CA 1
ATOM 8003 C C . LEU B 1 386 ? 19.234 -3.012 -7.176 1 98.69 386 LEU B C 1
ATOM 8005 O O . LEU B 1 386 ? 18.906 -3.062 -5.988 1 98.69 386 LEU B O 1
ATOM 8009 N N . LEU B 1 387 ? 20.312 -2.396 -7.605 1 98.88 387 LEU B N 1
ATOM 8010 C CA . LEU B 1 387 ? 21.125 -1.603 -6.691 1 98.88 387 LEU B CA 1
ATOM 8011 C C . LEU B 1 387 ? 20.812 -0.117 -6.832 1 98.88 387 LEU B C 1
ATOM 8013 O O . LEU B 1 387 ? 20.844 0.427 -7.938 1 98.88 387 LEU B O 1
ATOM 8017 N N . TYR B 1 388 ? 20.422 0.481 -5.738 1 98.81 388 TYR B N 1
ATOM 8018 C CA . TYR B 1 388 ? 20.266 1.927 -5.637 1 98.81 388 TYR B CA 1
ATOM 8019 C C . TYR B 1 388 ? 21.5 2.57 -5.008 1 98.81 388 TYR B C 1
ATOM 8021 O O . TYR B 1 388 ? 21.953 2.145 -3.945 1 98.81 388 TYR B O 1
ATOM 8029 N N . ARG B 1 389 ? 22.062 3.598 -5.703 1 98.62 389 ARG B N 1
ATOM 8030 C CA . ARG B 1 389 ? 23.234 4.277 -5.18 1 98.62 389 ARG B CA 1
ATOM 8031 C C . ARG B 1 389 ? 23.031 5.789 -5.137 1 98.62 389 ARG B C 1
ATOM 8033 O O . ARG B 1 389 ? 22.469 6.367 -6.07 1 98.62 389 ARG B O 1
ATOM 8040 N N . THR B 1 390 ? 23.281 6.383 -3.994 1 98.56 390 THR B N 1
ATOM 8041 C CA . THR B 1 390 ? 23.359 7.836 -3.891 1 98.56 390 THR B CA 1
ATOM 8042 C C . THR B 1 390 ? 24.469 8.25 -2.93 1 98.56 390 THR B C 1
ATOM 8044 O O . THR B 1 390 ? 25.203 7.402 -2.414 1 98.56 390 THR B O 1
ATOM 8047 N N . GLU B 1 391 ? 24.703 9.555 -2.855 1 97.31 391 GLU B N 1
ATOM 8048 C CA . GLU B 1 391 ? 25.656 10.117 -1.905 1 97.31 391 GLU B CA 1
ATOM 8049 C C . GLU B 1 391 ? 24.953 11.016 -0.887 1 97.31 391 GLU B C 1
ATOM 8051 O O . GLU B 1 391 ? 23.938 11.633 -1.196 1 97.31 391 GLU B O 1
ATOM 8056 N N . THR B 1 392 ? 25.469 10.969 0.288 1 93.75 392 THR B N 1
ATOM 8057 C CA . THR B 1 392 ? 24.891 11.852 1.295 1 93.75 392 THR B CA 1
ATOM 8058 C C . THR B 1 392 ? 25.953 12.336 2.273 1 93.75 392 THR B C 1
ATOM 8060 O O . THR B 1 392 ? 27.016 11.711 2.41 1 93.75 392 THR B O 1
ATOM 8063 N N . ASN B 1 393 ? 25.641 13.508 2.846 1 93.12 393 ASN B N 1
ATOM 8064 C CA . ASN B 1 393 ? 26.406 14.023 3.971 1 93.12 393 ASN B CA 1
ATOM 8065 C C . ASN B 1 393 ? 25.688 13.797 5.297 1 93.12 393 ASN B C 1
ATOM 8067 O O . ASN B 1 393 ? 24.469 13.859 5.359 1 93.12 393 ASN B O 1
ATOM 8071 N N . TRP B 1 394 ? 26.516 13.469 6.293 1 93.56 394 TRP B N 1
ATOM 8072 C CA . TRP B 1 394 ? 25.922 13.258 7.613 1 93.56 394 TRP B CA 1
ATOM 8073 C C . TRP B 1 394 ? 25.891 14.562 8.406 1 93.56 394 TRP B C 1
ATOM 8075 O O . TRP B 1 394 ? 26.875 15.305 8.438 1 93.56 394 TRP B O 1
ATOM 8085 N N . ASP B 1 395 ? 24.844 14.852 9.062 1 93.25 395 ASP B N 1
ATOM 8086 C CA . ASP B 1 395 ? 24.641 16.125 9.766 1 93.25 395 ASP B CA 1
ATOM 8087 C C . ASP B 1 395 ? 24.797 15.938 11.273 1 93.25 395 ASP B C 1
ATOM 8089 O O . ASP B 1 395 ? 24.906 16.922 12.008 1 93.25 395 ASP B O 1
ATOM 8093 N N . ALA B 1 396 ? 24.766 14.719 11.734 1 91.94 396 ALA B N 1
ATOM 8094 C CA . ALA B 1 396 ? 24.953 14.367 13.133 1 91.94 396 ALA B CA 1
ATOM 8095 C C . ALA B 1 396 ? 25.812 13.117 13.281 1 91.94 396 ALA B C 1
ATOM 8097 O O . ALA B 1 396 ? 26.141 12.461 12.289 1 91.94 396 ALA B O 1
ATOM 8098 N N . GLU B 1 397 ? 26.156 12.797 14.523 1 91.5 397 GLU B N 1
ATOM 8099 C CA . GLU B 1 397 ? 26.984 11.625 14.797 1 91.5 397 GLU B CA 1
ATOM 8100 C C . GLU B 1 397 ? 26.203 10.336 14.602 1 91.5 397 GLU B C 1
ATOM 8102 O O . GLU B 1 397 ? 26.781 9.281 14.328 1 91.5 397 GLU B O 1
ATOM 8107 N N . GLU B 1 398 ? 24.969 10.422 14.773 1 94.44 398 GLU B N 1
ATOM 8108 C CA . GLU B 1 398 ? 24.062 9.32 14.508 1 94.44 398 GLU B CA 1
ATOM 8109 C C . GLU B 1 398 ? 22.812 9.805 13.781 1 94.44 398 GLU B C 1
ATOM 8111 O O . GLU B 1 398 ? 22.172 10.781 14.203 1 94.44 398 GLU B O 1
ATOM 8116 N N . GLU B 1 399 ? 22.562 9.227 12.695 1 95.06 399 GLU B N 1
ATOM 8117 C CA . GLU B 1 399 ? 21.359 9.594 11.953 1 95.06 399 GLU B CA 1
ATOM 8118 C C . GLU B 1 399 ? 20.531 8.367 11.594 1 95.06 399 GLU B C 1
ATOM 8120 O O . GLU B 1 399 ? 21.078 7.262 11.477 1 95.06 399 GLU B O 1
ATOM 8125 N N . ARG B 1 400 ? 19.281 8.586 11.461 1 96.56 400 ARG B N 1
ATOM 8126 C CA . ARG B 1 400 ? 18.312 7.543 11.148 1 96.56 400 ARG B CA 1
ATOM 8127 C C . ARG B 1 400 ? 18.047 7.465 9.648 1 96.56 400 ARG B C 1
ATOM 8129 O O . ARG B 1 400 ? 17.891 8.492 8.992 1 96.56 400 ARG B O 1
ATOM 8136 N N . LEU B 1 401 ? 18.094 6.258 9.117 1 97.69 401 LEU B N 1
ATOM 8137 C CA . LEU B 1 401 ? 17.656 5.969 7.758 1 97.69 401 LEU B CA 1
ATOM 8138 C C . LEU B 1 401 ? 16.406 5.094 7.766 1 97.69 401 LEU B C 1
ATOM 8140 O O . LEU B 1 401 ? 16.25 4.23 8.633 1 97.69 401 LEU B O 1
ATOM 8144 N N . ARG B 1 402 ? 15.523 5.297 6.82 1 97.69 402 ARG B N 1
ATOM 8145 C CA . ARG B 1 402 ? 14.352 4.449 6.613 1 97.69 402 ARG B CA 1
ATOM 8146 C C . ARG B 1 402 ? 14.078 4.238 5.129 1 97.69 402 ARG B C 1
ATOM 8148 O O . ARG B 1 402 ? 14.055 5.195 4.355 1 97.69 402 ARG B O 1
ATOM 8155 N N . ILE B 1 403 ? 13.945 3.02 4.699 1 98.31 403 ILE B N 1
ATOM 8156 C CA . ILE B 1 403 ? 13.516 2.682 3.346 1 98.31 403 ILE B CA 1
ATOM 8157 C C . ILE B 1 403 ? 11.992 2.611 3.291 1 98.31 403 ILE B C 1
ATOM 8159 O O . ILE B 1 403 ? 11.375 1.766 3.945 1 98.31 403 ILE B O 1
ATOM 8163 N N . ILE B 1 404 ? 11.406 3.479 2.469 1 97.44 404 ILE B N 1
ATOM 8164 C CA . ILE B 1 404 ? 9.945 3.582 2.455 1 97.44 404 ILE B CA 1
ATOM 8165 C C . ILE B 1 404 ? 9.391 2.84 1.242 1 97.44 404 ILE B C 1
ATOM 8167 O O . ILE B 1 404 ? 9.719 3.17 0.099 1 97.44 404 ILE B O 1
ATOM 8171 N N . ASP B 1 405 ? 8.57 1.805 1.477 1 96.19 405 ASP B N 1
ATOM 8172 C CA . ASP B 1 405 ? 7.867 1.031 0.46 1 96.19 405 ASP B CA 1
ATOM 8173 C C . ASP B 1 405 ? 8.844 0.254 -0.417 1 96.19 405 ASP B C 1
ATOM 8175 O O . ASP B 1 405 ? 8.773 0.318 -1.646 1 96.19 405 ASP B O 1
ATOM 8179 N N . GLY B 1 406 ? 9.766 -0.411 0.212 1 97.19 406 GLY B N 1
ATOM 8180 C CA . GLY B 1 406 ? 10.656 -1.323 -0.483 1 97.19 406 GLY B CA 1
ATOM 8181 C C . GLY B 1 406 ? 10.18 -2.764 -0.455 1 97.19 406 GLY B C 1
ATOM 8182 O O . GLY B 1 406 ? 9.555 -3.195 0.513 1 97.19 406 GLY B O 1
ATOM 8183 N N . ARG B 1 407 ? 10.477 -3.467 -1.487 1 97.12 407 ARG B N 1
ATOM 8184 C CA . ARG B 1 407 ? 10.203 -4.898 -1.571 1 97.12 407 ARG B CA 1
ATOM 8185 C C . ARG B 1 407 ? 11.242 -5.605 -2.439 1 97.12 407 ARG B C 1
ATOM 8187 O O . ARG B 1 407 ? 11.703 -5.051 -3.439 1 97.12 407 ARG B O 1
ATOM 8194 N N . ASP B 1 408 ? 11.727 -6.773 -2.057 1 98 408 ASP B N 1
ATOM 8195 C CA . ASP B 1 408 ? 11.242 -7.621 -0.973 1 98 408 ASP B CA 1
ATOM 8196 C C . ASP B 1 408 ? 12.25 -7.691 0.168 1 98 408 ASP B C 1
ATOM 8198 O O . ASP B 1 408 ? 11.883 -7.906 1.324 1 98 408 ASP B O 1
ATOM 8202 N N . ARG B 1 409 ? 13.523 -7.684 -0.217 1 98.62 409 ARG B N 1
ATOM 8203 C CA . ARG B 1 409 ? 14.641 -7.77 0.714 1 98.62 409 ARG B CA 1
ATOM 8204 C C . ARG B 1 409 ? 15.68 -6.691 0.42 1 98.62 409 ARG B C 1
ATOM 8206 O O . ARG B 1 409 ? 16.109 -6.527 -0.726 1 98.62 409 ARG B O 1
ATOM 8213 N N . ALA B 1 410 ? 16.062 -5.957 1.47 1 98.75 410 ALA B N 1
ATOM 8214 C CA . ALA B 1 410 ? 16.953 -4.816 1.281 1 98.75 410 ALA B CA 1
ATOM 8215 C C . ALA B 1 410 ? 18.219 -4.969 2.119 1 98.75 410 ALA B C 1
ATOM 8217 O O . ALA B 1 410 ? 18.156 -5.301 3.305 1 98.75 410 ALA B O 1
ATOM 8218 N N . GLN B 1 411 ? 19.359 -4.734 1.521 1 98.81 411 GLN B N 1
ATOM 8219 C CA . GLN B 1 411 ? 20.625 -4.613 2.23 1 98.81 411 GLN B CA 1
ATOM 8220 C C . GLN B 1 411 ? 21.234 -3.227 2.043 1 98.81 411 GLN B C 1
ATOM 8222 O O . GLN B 1 411 ? 21.5 -2.809 0.915 1 98.81 411 GLN B O 1
ATOM 8227 N N . LEU B 1 412 ? 21.406 -2.584 3.111 1 98.69 412 LEU B N 1
ATOM 8228 C CA . LEU B 1 412 ? 21.953 -1.232 3.105 1 98.69 412 LEU B CA 1
ATOM 8229 C C . LEU B 1 412 ? 23.453 -1.25 3.395 1 98.69 412 LEU B C 1
ATOM 8231 O O . LEU B 1 412 ? 23.891 -1.888 4.352 1 98.69 412 LEU B O 1
ATOM 8235 N N . TYR B 1 413 ? 24.234 -0.569 2.537 1 98.31 413 TYR B N 1
ATOM 8236 C CA . TYR B 1 413 ? 25.672 -0.399 2.699 1 98.31 413 TYR B CA 1
ATOM 8237 C C . TYR B 1 413 ? 26.047 1.078 2.74 1 98.31 413 TYR B C 1
ATOM 8239 O O . TYR B 1 413 ? 25.5 1.886 1.99 1 98.31 413 TYR B O 1
ATOM 8247 N N . VAL B 1 414 ? 26.953 1.457 3.555 1 97.56 414 VAL B N 1
ATOM 8248 C CA . VAL B 1 414 ? 27.562 2.779 3.584 1 97.56 414 VAL B CA 1
ATOM 8249 C C . VAL B 1 414 ? 29.062 2.654 3.314 1 97.56 414 VAL B C 1
ATOM 8251 O O . VAL B 1 414 ? 29.781 1.973 4.055 1 97.56 414 VAL B O 1
ATOM 8254 N N . ASP B 1 415 ? 29.5 3.271 2.268 1 96.81 415 ASP B N 1
ATOM 8255 C CA . ASP B 1 415 ? 30.891 3.191 1.827 1 96.81 415 ASP B CA 1
ATOM 8256 C C . ASP B 1 415 ? 31.344 1.74 1.704 1 96.81 415 ASP B C 1
ATOM 8258 O O . ASP B 1 415 ? 32.438 1.384 2.166 1 96.81 415 ASP B O 1
ATOM 8262 N N . GLY B 1 416 ? 30.406 0.894 1.221 1 96.56 416 GLY B N 1
ATOM 8263 C CA . GLY B 1 416 ? 30.719 -0.493 0.926 1 96.56 416 GLY B CA 1
ATOM 8264 C C . GLY B 1 416 ? 30.594 -1.405 2.131 1 96.56 416 GLY B C 1
ATOM 8265 O O . GLY B 1 416 ? 30.734 -2.625 2.012 1 96.56 416 GLY B O 1
ATOM 8266 N N . GLN B 1 417 ? 30.281 -0.831 3.262 1 96.75 417 GLN B N 1
ATOM 8267 C CA . GLN B 1 417 ? 30.156 -1.632 4.477 1 96.75 417 GLN B CA 1
ATOM 8268 C C . GLN B 1 417 ? 28.688 -1.927 4.793 1 96.75 417 GLN B C 1
ATOM 8270 O O . GLN B 1 417 ? 27.859 -1.021 4.789 1 96.75 417 GLN B O 1
ATOM 8275 N N . TRP B 1 418 ? 28.422 -3.172 5.074 1 98 418 TRP B N 1
ATOM 8276 C CA . TRP B 1 418 ? 27.062 -3.6 5.414 1 98 418 TRP B CA 1
ATOM 8277 C C . TRP B 1 418 ? 26.594 -2.926 6.695 1 98 418 TRP B C 1
ATOM 8279 O O . TRP B 1 418 ? 27.328 -2.877 7.688 1 98 418 TRP B O 1
ATOM 8289 N N . VAL B 1 419 ? 25.328 -2.418 6.68 1 97.88 419 VAL B N 1
ATOM 8290 C CA . VAL B 1 419 ? 24.766 -1.741 7.84 1 97.88 419 VAL B CA 1
ATOM 8291 C C . VAL B 1 419 ? 23.578 -2.539 8.367 1 97.88 419 VAL B C 1
ATOM 8293 O O . VAL B 1 419 ? 23.5 -2.848 9.562 1 97.88 419 VAL B O 1
ATOM 8296 N N . LYS B 1 420 ? 22.641 -2.926 7.52 1 98.38 420 LYS B N 1
ATOM 8297 C CA . LYS B 1 420 ? 21.406 -3.592 7.941 1 98.38 420 LYS B CA 1
ATOM 8298 C C . LYS B 1 420 ? 20.766 -4.355 6.785 1 98.38 420 LYS B C 1
ATOM 8300 O O . LYS B 1 420 ? 20.859 -3.932 5.633 1 98.38 420 LYS B O 1
ATOM 8305 N N . THR B 1 421 ? 20.234 -5.504 7.016 1 98.56 421 THR B N 1
ATOM 8306 C CA . THR B 1 421 ? 19.344 -6.23 6.121 1 98.56 421 THR B CA 1
ATOM 8307 C C . THR B 1 421 ? 17.906 -6.199 6.645 1 98.56 421 THR B C 1
ATOM 8309 O O . THR B 1 421 ? 17.672 -6.445 7.832 1 98.56 421 THR B O 1
ATOM 8312 N N . GLN B 1 422 ? 16.984 -5.781 5.832 1 98.5 422 GLN B N 1
ATOM 8313 C CA . GLN B 1 422 ? 15.57 -5.812 6.172 1 98.5 422 GLN B CA 1
ATOM 8314 C C . GLN B 1 422 ? 14.781 -6.656 5.176 1 98.5 422 GLN B C 1
ATOM 8316 O O . GLN B 1 422 ? 15.047 -6.617 3.971 1 98.5 422 GLN B O 1
ATOM 8321 N N . TYR B 1 423 ? 13.898 -7.438 5.719 1 97.31 423 TYR B N 1
ATOM 8322 C CA . TYR B 1 423 ? 13.109 -8.375 4.926 1 97.31 423 TYR B CA 1
ATOM 8323 C C . TYR B 1 423 ? 11.617 -8.125 5.121 1 97.31 423 TYR B C 1
ATOM 8325 O O . TYR B 1 423 ? 11.109 -8.172 6.246 1 97.31 423 TYR B O 1
ATOM 8333 N N . GLN B 1 424 ? 10.906 -7.844 3.975 1 93.75 424 GLN B N 1
ATOM 8334 C CA . GLN B 1 424 ? 9.461 -7.664 3.857 1 93.75 424 GLN B CA 1
ATOM 8335 C C . GLN B 1 424 ? 8.953 -6.625 4.852 1 93.75 424 GLN B C 1
ATOM 8337 O O . GLN B 1 424 ? 9.227 -5.43 4.703 1 93.75 424 GLN B O 1
ATOM 8342 N N . THR B 1 425 ? 8.312 -7.062 6.012 1 91.31 425 THR B N 1
ATOM 8343 C CA . THR B 1 425 ? 7.641 -6.148 6.934 1 91.31 425 THR B CA 1
ATOM 8344 C C . THR B 1 425 ? 8.664 -5.359 7.75 1 91.31 425 THR B C 1
ATOM 8346 O O . THR B 1 425 ? 8.32 -4.359 8.383 1 91.31 425 THR B O 1
ATOM 8349 N N . GLU B 1 426 ? 9.891 -5.789 7.703 1 96.44 426 GLU B N 1
ATOM 8350 C CA . GLU B 1 426 ? 10.945 -5.059 8.391 1 96.44 426 GLU B CA 1
ATOM 8351 C C . GLU B 1 426 ? 11.328 -3.791 7.633 1 96.44 426 GLU B C 1
ATOM 8353 O O . GLU B 1 426 ? 11.898 -2.861 8.211 1 96.44 426 GLU B O 1
ATOM 8358 N N . ILE B 1 427 ? 11.164 -3.842 6.359 1 96.81 427 ILE B N 1
ATOM 8359 C CA . ILE B 1 427 ? 11.516 -2.688 5.539 1 96.81 427 ILE B CA 1
ATOM 8360 C C . ILE B 1 427 ? 10.648 -1.492 5.934 1 96.81 427 ILE B C 1
ATOM 8362 O O . ILE B 1 427 ? 9.422 -1.575 5.914 1 96.81 427 ILE B O 1
ATOM 8366 N N . GLY B 1 428 ? 11.258 -0.42 6.277 1 95.62 428 GLY B N 1
ATOM 8367 C CA . GLY B 1 428 ? 10.586 0.753 6.809 1 95.62 428 GLY B CA 1
ATOM 8368 C C . GLY B 1 428 ? 10.93 1.035 8.258 1 95.62 428 GLY B C 1
ATOM 8369 O O . GLY B 1 428 ? 10.703 2.143 8.75 1 95.62 428 GLY B O 1
ATOM 8370 N N . GLU B 1 429 ? 11.438 0.05 8.953 1 97.12 429 GLU B N 1
ATOM 8371 C CA . GLU B 1 429 ? 11.906 0.268 10.312 1 97.12 429 GLU B CA 1
ATOM 8372 C C . GLU B 1 429 ? 13.156 1.141 10.336 1 97.12 429 GLU B C 1
ATOM 8374 O O . GLU B 1 429 ? 13.883 1.222 9.336 1 97.12 429 GLU B O 1
ATOM 8379 N N . ASP B 1 430 ? 13.453 1.71 11.438 1 97.38 430 ASP B N 1
ATOM 8380 C CA . ASP B 1 430 ? 14.586 2.617 11.602 1 97.38 430 ASP B CA 1
ATOM 8381 C C . ASP B 1 430 ? 15.914 1.874 11.453 1 97.38 430 ASP B C 1
ATOM 8383 O O . ASP B 1 430 ? 16.078 0.771 11.984 1 97.38 430 ASP B O 1
ATOM 8387 N N . ILE B 1 431 ? 16.781 2.406 10.719 1 98.19 431 ILE B N 1
ATOM 8388 C CA . ILE B 1 431 ? 18.188 1.999 10.641 1 98.19 431 ILE B CA 1
ATOM 8389 C C . ILE B 1 431 ? 19.078 3.127 11.141 1 98.19 431 ILE B C 1
ATOM 8391 O O . ILE B 1 431 ? 19.172 4.184 10.516 1 98.19 431 ILE B O 1
ATOM 8395 N N . PHE B 1 432 ? 19.75 2.928 12.234 1 97.62 432 PHE B N 1
ATOM 8396 C CA . PHE B 1 432 ? 20.625 3.959 12.781 1 97.62 432 PHE B CA 1
ATOM 8397 C C . PHE B 1 432 ? 22.062 3.764 12.305 1 97.62 432 PHE B C 1
ATOM 8399 O O . PHE B 1 432 ? 22.594 2.648 12.336 1 97.62 432 PHE B O 1
ATOM 8406 N N . TYR B 1 433 ? 22.641 4.781 11.844 1 95.69 433 TYR B N 1
ATOM 8407 C CA . TYR B 1 433 ? 24.016 4.75 11.375 1 95.69 433 TYR B CA 1
ATOM 8408 C C . TYR B 1 433 ? 24.859 5.793 12.102 1 95.69 433 TYR B C 1
ATOM 8410 O O . TYR B 1 433 ? 24.438 6.941 12.258 1 95.69 433 TYR B O 1
ATOM 8418 N N . GLN B 1 434 ? 26 5.359 12.539 1 92.81 434 GLN B N 1
ATOM 8419 C CA . GLN B 1 434 ? 26.969 6.254 13.156 1 92.81 434 GLN B CA 1
ATOM 8420 C C . GLN B 1 434 ? 28.047 6.668 12.156 1 92.81 434 GLN B C 1
ATOM 8422 O O . GLN B 1 434 ? 28.797 5.824 11.656 1 92.81 434 GLN B O 1
ATOM 8427 N N . GLY B 1 435 ? 27.984 7.844 11.75 1 84.5 435 GLY B N 1
ATOM 8428 C CA . GLY B 1 435 ? 28.984 8.375 10.836 1 84.5 435 GLY B CA 1
ATOM 8429 C C . GLY B 1 435 ? 29.672 9.617 11.367 1 84.5 435 GLY B C 1
ATOM 8430 O O . GLY B 1 435 ? 29.375 10.078 12.469 1 84.5 435 GLY B O 1
ATOM 8431 N N . LYS B 1 436 ? 30.766 10.055 10.586 1 85.25 436 LYS B N 1
ATOM 8432 C CA . LYS B 1 436 ? 31.438 11.305 10.914 1 85.25 436 LYS B CA 1
ATOM 8433 C C . LYS B 1 436 ? 30.609 12.508 10.477 1 85.25 436 LYS B C 1
ATOM 8435 O O . LYS B 1 436 ? 30.219 12.609 9.32 1 85.25 436 LYS B O 1
ATOM 8440 N N . LYS B 1 437 ? 30.422 13.344 11.391 1 85.06 437 LYS B N 1
ATOM 8441 C CA . LYS B 1 437 ? 29.672 14.547 11.07 1 85.06 437 LYS B CA 1
ATOM 8442 C C . LYS B 1 437 ? 30.312 15.297 9.898 1 85.06 437 LYS B C 1
ATOM 8444 O O . LYS B 1 437 ? 31.531 15.438 9.844 1 85.06 437 LYS B O 1
ATOM 8449 N N . LYS B 1 438 ? 29.5 15.648 8.906 1 84.94 438 LYS B N 1
ATOM 8450 C CA . LYS B 1 438 ? 29.859 16.375 7.695 1 84.94 438 LYS B CA 1
ATOM 8451 C C . LYS B 1 438 ? 30.672 15.5 6.742 1 84.94 438 LYS B C 1
ATOM 8453 O O . LYS B 1 438 ? 31.203 15.992 5.746 1 84.94 438 LYS B O 1
ATOM 8458 N N . GLY B 1 439 ? 30.688 14.281 7.074 1 89.81 439 GLY B N 1
ATOM 8459 C CA . GLY B 1 439 ? 31.297 13.336 6.152 1 89.81 439 GLY B CA 1
ATOM 8460 C C . GLY B 1 439 ? 30.406 12.977 4.98 1 89.81 439 GLY B C 1
ATOM 8461 O O . GLY B 1 439 ? 29.188 12.914 5.121 1 89.81 439 GLY B O 1
ATOM 8462 N N . LEU B 1 440 ? 31.062 12.859 3.865 1 93.81 440 LEU B N 1
ATOM 8463 C CA . LEU B 1 440 ? 30.375 12.406 2.66 1 93.81 440 LEU B CA 1
ATOM 8464 C C . LEU B 1 440 ? 30.484 10.891 2.514 1 93.81 440 LEU B C 1
ATOM 8466 O O . LEU B 1 440 ? 31.547 10.305 2.74 1 93.81 440 LEU B O 1
ATOM 8470 N N . SER B 1 441 ? 29.375 10.273 2.332 1 96.12 441 SER B N 1
ATOM 8471 C CA . SER B 1 441 ? 29.359 8.828 2.178 1 96.12 441 SER B CA 1
ATOM 8472 C C . SER B 1 441 ? 28.547 8.406 0.958 1 96.12 441 SER B C 1
ATOM 8474 O O . SER B 1 441 ? 27.641 9.133 0.539 1 96.12 441 SER B O 1
ATOM 8476 N N . ARG B 1 442 ? 28.938 7.289 0.464 1 97.62 442 ARG B N 1
ATOM 8477 C CA . ARG B 1 442 ? 28.125 6.609 -0.542 1 97.62 442 ARG B CA 1
ATOM 8478 C C . ARG B 1 442 ? 27.141 5.648 0.107 1 97.62 442 ARG B C 1
ATOM 8480 O O . ARG B 1 442 ? 27.5 4.891 1.008 1 97.62 442 ARG B O 1
ATOM 8487 N N . LEU B 1 443 ? 25.922 5.742 -0.279 1 98.12 443 LEU B N 1
ATOM 8488 C CA . LEU B 1 443 ? 24.875 4.82 0.172 1 98.12 443 LEU B CA 1
ATOM 8489 C C . LEU B 1 443 ? 24.5 3.852 -0.939 1 98.12 443 LEU B C 1
ATOM 8491 O O . LEU B 1 443 ? 24.188 4.273 -2.055 1 98.12 443 LEU B O 1
ATOM 8495 N N . ASP B 1 444 ? 24.547 2.586 -0.656 1 98.69 444 ASP B N 1
ATOM 8496 C CA . ASP B 1 444 ? 24.094 1.537 -1.566 1 98.69 444 ASP B CA 1
ATOM 8497 C C . ASP B 1 444 ? 22.984 0.696 -0.931 1 98.69 444 ASP B C 1
ATOM 8499 O O . ASP B 1 444 ? 23.109 0.261 0.215 1 98.69 444 ASP B O 1
ATOM 8503 N N . ILE B 1 445 ? 21.938 0.528 -1.609 1 98.88 445 ILE B N 1
ATOM 8504 C CA . ILE B 1 445 ? 20.859 -0.363 -1.181 1 98.88 445 ILE B CA 1
ATOM 8505 C C . ILE B 1 445 ? 20.625 -1.436 -2.242 1 98.88 445 ILE B C 1
ATOM 8507 O O . ILE B 1 445 ? 20.172 -1.133 -3.35 1 98.88 445 ILE B O 1
ATOM 8511 N N . LEU B 1 446 ? 20.938 -2.66 -1.939 1 98.88 446 LEU B N 1
ATOM 8512 C CA . LEU B 1 446 ? 20.688 -3.793 -2.826 1 98.88 446 LEU B CA 1
ATOM 8513 C C . LEU B 1 446 ? 19.328 -4.426 -2.533 1 98.88 446 LEU B C 1
ATOM 8515 O O . LEU B 1 446 ? 19.125 -4.992 -1.459 1 98.88 446 LEU B O 1
ATOM 8519 N N . ILE B 1 447 ? 18.422 -4.309 -3.5 1 98.75 447 ILE B N 1
ATOM 8520 C CA . ILE B 1 447 ? 17.078 -4.879 -3.354 1 98.75 447 ILE B CA 1
ATOM 8521 C C . ILE B 1 447 ? 17 -6.191 -4.129 1 98.75 447 ILE B C 1
ATOM 8523 O O . ILE B 1 447 ? 17.453 -6.277 -5.273 1 98.75 447 ILE B O 1
ATOM 8527 N N . GLU B 1 448 ? 16.406 -7.156 -3.486 1 98.62 448 GLU B N 1
ATOM 8528 C CA . GLU B 1 448 ? 16.172 -8.453 -4.113 1 98.62 448 GLU B CA 1
ATOM 8529 C C . GLU B 1 448 ? 14.68 -8.711 -4.309 1 98.62 448 GLU B C 1
ATOM 8531 O O . GLU B 1 448 ? 13.898 -8.617 -3.357 1 98.62 448 GLU B O 1
ATOM 8536 N N . ASN B 1 449 ? 14.289 -8.984 -5.547 1 98.12 449 ASN B N 1
ATOM 8537 C CA . ASN B 1 449 ? 12.977 -9.555 -5.824 1 98.12 449 ASN B CA 1
ATOM 8538 C C . ASN B 1 449 ? 12.922 -11.031 -5.457 1 98.12 449 ASN B C 1
ATOM 8540 O O . ASN B 1 449 ? 13.688 -11.836 -5.988 1 98.12 449 ASN B O 1
ATOM 8544 N N . MET B 1 450 ? 11.969 -11.414 -4.598 1 97.69 450 MET B N 1
ATOM 8545 C CA . MET B 1 450 ? 11.938 -12.789 -4.121 1 97.69 450 MET B CA 1
ATOM 8546 C C . MET B 1 450 ? 10.766 -13.547 -4.738 1 97.69 450 MET B C 1
ATOM 8548 O O . MET B 1 450 ? 10.43 -14.648 -4.293 1 97.69 450 MET B O 1
ATOM 8552 N N . GLY B 1 451 ? 10.141 -13.008 -5.719 1 97.75 451 GLY B N 1
ATOM 8553 C CA . GLY B 1 451 ? 9.008 -13.633 -6.387 1 97.75 451 GLY B CA 1
ATOM 8554 C C . GLY B 1 451 ? 7.711 -12.883 -6.176 1 97.75 451 GLY B C 1
ATOM 8555 O O . GLY B 1 451 ? 7.461 -12.352 -5.09 1 97.75 451 GLY B O 1
ATOM 8556 N N . ARG B 1 452 ? 6.852 -12.844 -7.141 1 98.38 452 ARG B N 1
ATOM 8557 C CA . ARG B 1 452 ? 5.559 -12.164 -7.07 1 98.38 452 ARG B CA 1
ATOM 8558 C C . ARG B 1 452 ? 4.445 -13.141 -6.711 1 98.38 452 ARG B C 1
ATOM 8560 O O . ARG B 1 452 ? 4.535 -14.328 -7.02 1 98.38 452 ARG B O 1
ATOM 8567 N N . VAL B 1 453 ? 3.432 -12.594 -6.098 1 98.19 453 VAL B N 1
ATOM 8568 C CA . VAL B 1 453 ? 2.285 -13.367 -5.633 1 98.19 453 VAL B CA 1
ATOM 8569 C C . VAL B 1 453 ? 1.533 -13.945 -6.828 1 98.19 453 VAL B C 1
ATOM 8571 O O . VAL B 1 453 ? 1.33 -13.266 -7.836 1 98.19 453 VAL B O 1
ATOM 8574 N N . ASN B 1 454 ? 1.14 -15.227 -6.652 1 98.19 454 ASN B N 1
ATOM 8575 C CA . ASN B 1 454 ? 0.54 -15.93 -7.781 1 98.19 454 ASN B CA 1
ATOM 8576 C C . ASN B 1 454 ? -0.858 -16.438 -7.445 1 98.19 454 ASN B C 1
ATOM 8578 O O . ASN B 1 454 ? -1.422 -17.25 -8.18 1 98.19 454 ASN B O 1
ATOM 8582 N N . TYR B 1 455 ? -1.416 -15.992 -6.375 1 96.75 455 TYR B N 1
ATOM 8583 C CA . TYR B 1 455 ? -2.734 -16.5 -6.004 1 96.75 455 TYR B CA 1
ATOM 8584 C C . TYR B 1 455 ? -3.393 -15.578 -4.977 1 96.75 455 TYR B C 1
ATOM 8586 O O . TYR B 1 455 ? -2.727 -15.062 -4.078 1 96.75 455 TYR B O 1
ATOM 8594 N N . GLY B 1 456 ? -4.637 -15.359 -5.168 1 94.81 456 GLY B N 1
ATOM 8595 C CA . GLY B 1 456 ? -5.43 -14.703 -4.141 1 94.81 456 GLY B CA 1
ATOM 8596 C C . GLY B 1 456 ? -5.477 -13.195 -4.289 1 94.81 456 GLY B C 1
ATOM 8597 O O . GLY B 1 456 ? -5.113 -12.664 -5.34 1 94.81 456 GLY B O 1
ATOM 8598 N N . HIS B 1 457 ? -5.934 -12.547 -3.252 1 93.44 457 HIS B N 1
ATOM 8599 C CA . HIS B 1 457 ? -6.324 -11.141 -3.309 1 93.44 457 HIS B CA 1
ATOM 8600 C C . HIS B 1 457 ? -5.102 -10.234 -3.406 1 93.44 457 HIS B C 1
ATOM 8602 O O . HIS B 1 457 ? -5.211 -9.078 -3.811 1 93.44 457 HIS B O 1
ATOM 8608 N N . LYS B 1 458 ? -3.928 -10.742 -3.049 1 95.06 458 LYS B N 1
ATOM 8609 C CA . LYS B 1 458 ? -2.725 -9.914 -3.078 1 95.06 458 LYS B CA 1
ATOM 8610 C C . LYS B 1 458 ? -2.133 -9.852 -4.484 1 95.06 458 LYS B C 1
ATOM 8612 O O . LYS B 1 458 ? -1.11 -9.195 -4.703 1 95.06 458 LYS B O 1
ATOM 8617 N N . PHE B 1 459 ? -2.82 -10.477 -5.371 1 94.88 459 PHE B N 1
ATOM 8618 C CA . PHE B 1 459 ? -2.387 -10.531 -6.762 1 94.88 459 PHE B CA 1
ATOM 8619 C C . PHE B 1 459 ? -2.234 -9.133 -7.336 1 94.88 459 PHE B C 1
ATOM 8621 O O . PHE B 1 459 ? -1.367 -8.891 -8.18 1 94.88 459 PHE B O 1
ATOM 8628 N N . LEU B 1 460 ? -3.021 -8.195 -6.848 1 92.25 460 LEU B N 1
ATOM 8629 C CA . LEU B 1 460 ? -2.971 -6.832 -7.367 1 92.25 460 LEU B CA 1
ATOM 8630 C C . LEU B 1 460 ? -2.404 -5.875 -6.324 1 92.25 460 LEU B C 1
ATOM 8632 O O . LEU B 1 460 ? -2.566 -4.66 -6.438 1 92.25 460 LEU B O 1
ATOM 8636 N N . ALA B 1 461 ? -1.783 -6.371 -5.312 1 94.94 461 ALA B N 1
ATOM 8637 C CA . ALA B 1 461 ? -1.238 -5.527 -4.254 1 94.94 461 ALA B CA 1
ATOM 8638 C C . ALA B 1 461 ? -0.131 -4.621 -4.785 1 94.94 461 ALA B C 1
ATOM 8640 O O . ALA B 1 461 ? 0.559 -4.973 -5.742 1 94.94 461 ALA B O 1
ATOM 8641 N N . ASP B 1 462 ? 0.075 -3.549 -4.145 1 93.25 462 ASP B N 1
ATOM 8642 C CA . ASP B 1 462 ? 1.122 -2.607 -4.531 1 93.25 462 ASP B CA 1
ATOM 8643 C C . ASP B 1 462 ? 2.504 -3.25 -4.426 1 93.25 462 ASP B C 1
ATOM 8645 O O . ASP B 1 462 ? 3.408 -2.916 -5.195 1 93.25 462 ASP B O 1
ATOM 8649 N N . THR B 1 463 ? 2.643 -4.219 -3.576 1 95.06 463 THR B N 1
ATOM 8650 C CA . THR B 1 463 ? 3.928 -4.848 -3.297 1 95.06 463 THR B CA 1
ATOM 8651 C C . THR B 1 463 ? 4.352 -5.754 -4.453 1 95.06 463 THR B C 1
ATOM 8653 O O . THR B 1 463 ? 5.477 -6.254 -4.473 1 95.06 463 THR B O 1
ATOM 8656 N N . GLN B 1 464 ? 3.408 -5.93 -5.43 1 96.69 464 GLN B N 1
ATOM 8657 C CA . GLN B 1 464 ? 3.791 -6.656 -6.637 1 96.69 464 GLN B CA 1
ATOM 8658 C C . GLN B 1 464 ? 4.793 -5.859 -7.465 1 96.69 464 GLN B C 1
ATOM 8660 O O . GLN B 1 464 ? 5.488 -6.422 -8.312 1 96.69 464 GLN B O 1
ATOM 8665 N N . ARG B 1 465 ? 4.789 -4.535 -7.285 1 97 465 ARG B N 1
ATOM 8666 C CA . ARG B 1 465 ? 5.824 -3.693 -7.875 1 97 465 ARG B CA 1
ATOM 8667 C C . ARG B 1 465 ? 7.086 -3.697 -7.016 1 97 465 ARG B C 1
ATOM 8669 O O . ARG B 1 465 ? 7.039 -3.357 -5.832 1 97 465 ARG B O 1
ATOM 8676 N N . LYS B 1 466 ? 8.164 -4.047 -7.582 1 98.12 466 LYS B N 1
ATOM 8677 C CA . LYS B 1 466 ? 9.383 -4.34 -6.824 1 98.12 466 LYS B CA 1
ATOM 8678 C C . LYS B 1 466 ? 10.344 -3.156 -6.84 1 98.12 466 LYS B C 1
ATOM 8680 O O . LYS B 1 466 ? 10.234 -2.273 -7.695 1 98.12 466 LYS B O 1
ATOM 8685 N N . GLY B 1 467 ? 11.297 -3.17 -5.906 1 98.12 467 GLY B N 1
ATOM 8686 C CA . GLY B 1 467 ? 12.203 -2.045 -5.723 1 98.12 467 GLY B CA 1
ATOM 8687 C C . GLY B 1 467 ? 11.75 -1.082 -4.645 1 98.12 467 GLY B C 1
ATOM 8688 O O . GLY B 1 467 ? 11.055 -1.478 -3.705 1 98.12 467 GLY B O 1
ATOM 8689 N N . ILE B 1 468 ? 12.211 0.075 -4.664 1 98.31 468 ILE B N 1
ATOM 8690 C CA . ILE B 1 468 ? 11.797 1.135 -3.752 1 98.31 468 ILE B CA 1
ATOM 8691 C C . ILE B 1 468 ? 10.766 2.029 -4.43 1 98.31 468 ILE B C 1
ATOM 8693 O O . ILE B 1 468 ? 11.086 2.736 -5.391 1 98.31 468 ILE B O 1
ATOM 8697 N N . ARG B 1 469 ? 9.562 2.057 -3.883 1 96.5 469 ARG B N 1
ATOM 8698 C CA . ARG B 1 469 ? 8.438 2.67 -4.586 1 96.5 469 ARG B CA 1
ATOM 8699 C C . ARG B 1 469 ? 8.305 4.145 -4.223 1 96.5 469 ARG B C 1
ATOM 8701 O O . ARG B 1 469 ? 7.816 4.945 -5.02 1 96.5 469 ARG B O 1
ATOM 8708 N N . THR B 1 470 ? 8.711 4.5 -2.922 1 96.56 470 THR B N 1
ATOM 8709 C CA . THR B 1 470 ? 8.5 5.871 -2.479 1 96.56 470 THR B CA 1
ATOM 8710 C C . THR B 1 470 ? 9.836 6.602 -2.32 1 96.56 470 THR B C 1
ATOM 8712 O O . THR B 1 470 ? 10.039 7.664 -2.91 1 96.56 470 THR B O 1
ATOM 8715 N N . GLY B 1 471 ? 10.695 6.074 -1.462 1 97.81 471 GLY B N 1
ATOM 8716 C CA . GLY B 1 471 ? 11.984 6.73 -1.284 1 97.81 471 GLY B CA 1
ATOM 8717 C C . GLY B 1 471 ? 12.719 6.273 -0.041 1 97.81 471 GLY B C 1
ATOM 8718 O O . GLY B 1 471 ? 12.336 5.285 0.587 1 97.81 471 GLY B O 1
ATOM 8719 N N . VAL B 1 472 ? 13.875 6.902 0.237 1 98.38 472 VAL B N 1
ATOM 8720 C CA . VAL B 1 472 ? 14.703 6.645 1.41 1 98.38 472 VAL B CA 1
ATOM 8721 C C . VAL B 1 472 ? 14.867 7.93 2.219 1 98.38 472 VAL B C 1
ATOM 8723 O O . VAL B 1 472 ? 15.328 8.945 1.692 1 98.38 472 VAL B O 1
ATOM 8726 N N . CYS B 1 473 ? 14.5 7.816 3.465 1 97.62 473 CYS B N 1
ATOM 8727 C CA . CYS B 1 473 ? 14.602 8.984 4.336 1 97.62 473 CYS B CA 1
ATOM 8728 C C . CYS B 1 473 ? 15.891 8.953 5.137 1 97.62 473 CYS B C 1
ATOM 8730 O O . CYS B 1 473 ? 16.297 7.898 5.625 1 97.62 473 CYS B O 1
ATOM 8732 N N . LYS B 1 474 ? 16.547 9.977 5.191 1 97 474 LYS B N 1
ATOM 8733 C CA . LYS B 1 474 ? 17.594 10.273 6.168 1 97 474 LYS B CA 1
ATOM 8734 C C . LYS B 1 474 ? 17.125 11.32 7.18 1 97 474 LYS B C 1
ATOM 8736 O O . LYS B 1 474 ? 16.672 12.398 6.797 1 97 474 LYS B O 1
ATOM 8741 N N . ASP B 1 475 ? 17.234 10.961 8.383 1 94.88 475 ASP B N 1
ATOM 8742 C CA . ASP B 1 475 ? 16.578 11.75 9.422 1 94.88 475 ASP B CA 1
ATOM 8743 C C . ASP B 1 475 ? 15.078 11.875 9.148 1 94.88 475 ASP B C 1
ATOM 8745 O O . ASP B 1 475 ? 14.32 10.93 9.375 1 94.88 475 ASP B O 1
ATOM 8749 N N . LEU B 1 476 ? 14.648 12.992 8.453 1 95.31 476 LEU B N 1
ATOM 8750 C CA . LEU B 1 476 ? 13.219 13.148 8.234 1 95.31 476 LEU B CA 1
ATOM 8751 C C . LEU B 1 476 ? 12.914 13.352 6.754 1 95.31 476 LEU B C 1
ATOM 8753 O O . LEU B 1 476 ? 11.75 13.281 6.34 1 95.31 476 LEU B O 1
ATOM 8757 N N . HIS B 1 477 ? 13.938 13.516 5.945 1 97.19 477 HIS B N 1
ATOM 8758 C CA . HIS B 1 477 ? 13.664 13.938 4.574 1 97.19 477 HIS B CA 1
ATOM 8759 C C . HIS B 1 477 ? 14.102 12.867 3.578 1 97.19 477 HIS B C 1
ATOM 8761 O O . HIS B 1 477 ? 15.047 12.117 3.834 1 97.19 477 HIS B O 1
ATOM 8767 N N . PHE B 1 478 ? 13.508 12.812 2.422 1 98.06 478 PHE B N 1
ATOM 8768 C CA . PHE B 1 478 ? 13.836 11.891 1.343 1 98.06 478 PHE B CA 1
ATOM 8769 C C . PHE B 1 478 ? 15.141 12.297 0.664 1 98.06 478 PHE B C 1
ATOM 8771 O O . PHE B 1 478 ? 15.297 13.453 0.266 1 98.06 478 PHE B O 1
ATOM 8778 N N . LEU B 1 479 ? 16 11.359 0.511 1 98.06 479 LEU B N 1
ATOM 8779 C CA . LEU B 1 479 ? 17.234 11.555 -0.245 1 98.06 479 LEU B CA 1
ATOM 8780 C C . LEU B 1 479 ? 16.953 11.562 -1.744 1 98.06 479 LEU B C 1
ATOM 8782 O O . LEU B 1 479 ? 15.969 10.969 -2.201 1 98.06 479 LEU B O 1
ATOM 8786 N N . LEU B 1 480 ? 17.891 12.25 -2.482 1 98.12 480 LEU B N 1
ATOM 8787 C CA . LEU B 1 480 ? 17.688 12.422 -3.918 1 98.12 480 LEU B CA 1
ATOM 8788 C C . LEU B 1 480 ? 18.891 11.891 -4.699 1 98.12 480 LEU B C 1
ATOM 8790 O O . LEU B 1 480 ? 19.812 11.328 -4.117 1 98.12 480 LEU B O 1
ATOM 8794 N N . ASN B 1 481 ? 18.766 12.031 -6.062 1 98.19 481 ASN B N 1
ATOM 8795 C CA . ASN B 1 481 ? 19.844 11.789 -7.02 1 98.19 481 ASN B CA 1
ATOM 8796 C C . ASN B 1 481 ? 20.297 10.336 -6.988 1 98.19 481 ASN B C 1
ATOM 8798 O O . ASN B 1 481 ? 21.469 10.055 -6.746 1 98.19 481 ASN B O 1
ATOM 8802 N N . TRP B 1 482 ? 19.484 9.508 -7.383 1 98.56 482 TRP B N 1
ATOM 8803 C CA . TRP B 1 482 ? 19.734 8.078 -7.312 1 98.56 482 TRP B CA 1
ATOM 8804 C C . TRP B 1 482 ? 20.25 7.547 -8.641 1 98.56 482 TRP B C 1
ATOM 8806 O O . TRP B 1 482 ? 19.781 7.949 -9.711 1 98.56 482 TRP B O 1
ATOM 8816 N N . LYS B 1 483 ? 21.219 6.777 -8.555 1 98.56 483 LYS B N 1
ATOM 8817 C CA . LYS B 1 483 ? 21.672 5.926 -9.648 1 98.56 483 LYS B CA 1
ATOM 8818 C C . LYS B 1 483 ? 21.188 4.492 -9.469 1 98.56 483 LYS B C 1
ATOM 8820 O O . LYS B 1 483 ? 21.391 3.889 -8.414 1 98.56 483 LYS B O 1
ATOM 8825 N N . HIS B 1 484 ? 20.516 3.98 -10.469 1 98.69 484 HIS B N 1
ATOM 8826 C CA . HIS B 1 484 ? 20.016 2.613 -10.445 1 98.69 484 HIS B CA 1
ATOM 8827 C C . HIS B 1 484 ? 20.891 1.684 -11.273 1 98.69 484 HIS B C 1
ATOM 8829 O O . HIS B 1 484 ? 21.203 1.982 -12.422 1 98.69 484 HIS B O 1
ATOM 8835 N N . TYR B 1 485 ? 21.312 0.629 -10.727 1 98.5 485 TYR B N 1
ATOM 8836 C CA . TYR B 1 485 ? 22.016 -0.426 -11.445 1 98.5 485 TYR B CA 1
ATOM 8837 C C . TYR B 1 485 ? 21.141 -1.672 -11.57 1 98.5 485 TYR B C 1
ATOM 8839 O O . TYR B 1 485 ? 21.141 -2.521 -10.672 1 98.5 485 TYR B O 1
ATOM 8847 N N . PRO B 1 486 ? 20.375 -1.822 -12.688 1 98.12 486 PRO B N 1
ATOM 8848 C CA . PRO B 1 486 ? 19.609 -3.057 -12.898 1 98.12 486 PRO B CA 1
ATOM 8849 C C . PRO B 1 486 ? 20.5 -4.293 -12.969 1 98.12 486 PRO B C 1
ATOM 8851 O O . PRO B 1 486 ? 21.516 -4.293 -13.672 1 98.12 486 PRO B O 1
ATOM 8854 N N . LEU B 1 487 ? 20.156 -5.34 -12.219 1 98.19 487 LEU B N 1
ATOM 8855 C CA . LEU B 1 487 ? 20.906 -6.582 -12.172 1 98.19 487 LEU B CA 1
ATOM 8856 C C . LEU B 1 487 ? 20 -7.785 -12.391 1 98.19 487 LEU B C 1
ATOM 8858 O O . LEU B 1 487 ? 19.828 -8.617 -11.492 1 98.19 487 LEU B O 1
ATOM 8862 N N . PRO B 1 488 ? 19.516 -7.941 -13.609 1 95.94 488 PRO B N 1
ATOM 8863 C CA . PRO B 1 488 ? 18.734 -9.148 -13.906 1 95.94 488 PRO B CA 1
ATOM 8864 C C . PRO B 1 488 ? 19.578 -10.414 -1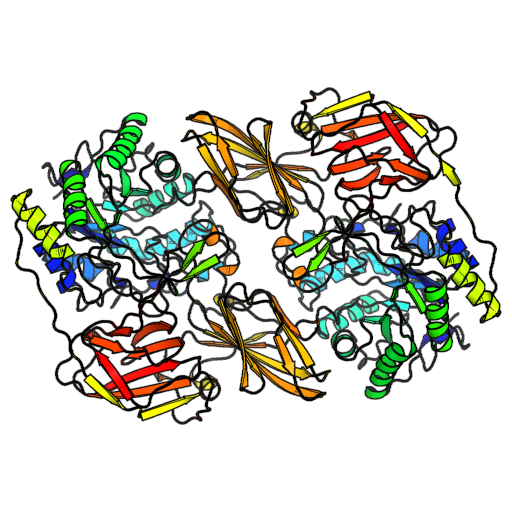3.875 1 95.94 488 PRO B C 1
ATOM 8866 O O . PRO B 1 488 ? 19.031 -11.523 -13.836 1 95.94 488 PRO B O 1
ATOM 8869 N N . LEU B 1 489 ? 20.891 -10.281 -13.93 1 96.62 489 LEU B N 1
ATOM 8870 C CA . LEU B 1 489 ? 21.891 -11.352 -13.875 1 96.62 489 LEU B CA 1
ATOM 8871 C C . LEU B 1 489 ? 21.641 -12.375 -14.984 1 96.62 489 LEU B C 1
ATOM 8873 O O . LEU B 1 489 ? 21.641 -13.578 -14.734 1 96.62 489 LEU B O 1
ATOM 8877 N N . ASP B 1 490 ? 21.406 -11.906 -16.172 1 93.31 490 ASP B N 1
ATOM 8878 C CA . ASP B 1 490 ? 21.172 -12.766 -17.328 1 93.31 490 ASP B CA 1
ATOM 8879 C C . ASP B 1 490 ? 22.406 -12.836 -18.219 1 93.31 490 ASP B C 1
ATOM 8881 O O . ASP B 1 490 ? 22.359 -13.406 -19.312 1 93.31 490 ASP B O 1
ATOM 8885 N N . ASN B 1 491 ? 23.484 -12.258 -17.703 1 92.81 491 ASN B N 1
ATOM 8886 C CA . ASN B 1 491 ? 24.734 -12.258 -18.453 1 92.81 491 ASN B CA 1
ATOM 8887 C C . ASN B 1 491 ? 25.938 -12.508 -17.531 1 92.81 491 ASN B C 1
ATOM 8889 O O . ASN B 1 491 ? 26.859 -11.703 -17.484 1 92.81 491 ASN B O 1
ATOM 8893 N N . PRO B 1 492 ? 25.938 -13.656 -17 1 94.81 492 PRO B N 1
ATOM 8894 C CA . PRO B 1 492 ? 27.031 -13.906 -16.062 1 94.81 492 PRO B CA 1
ATOM 8895 C C . PRO B 1 492 ? 28.391 -13.891 -16.734 1 94.81 492 PRO B C 1
ATOM 8897 O O . PRO B 1 492 ? 29.422 -13.711 -16.062 1 94.81 492 PRO B O 1
ATOM 8900 N N . GLU B 1 493 ? 28.469 -14.07 -18.062 1 94.75 493 GLU B N 1
ATOM 8901 C CA . GLU B 1 493 ? 29.734 -14.039 -18.797 1 94.75 493 GLU B CA 1
ATOM 8902 C C . GLU B 1 493 ? 30.359 -12.648 -18.75 1 94.75 493 GLU B C 1
ATOM 8904 O O . GLU B 1 493 ? 31.547 -12.492 -19.047 1 94.75 493 GLU B O 1
ATOM 8909 N N . LYS B 1 494 ? 29.641 -11.672 -18.406 1 97.12 494 LYS B N 1
ATOM 8910 C CA . LYS B 1 494 ? 30.141 -10.297 -18.406 1 97.12 494 LYS B CA 1
ATOM 8911 C C . LYS B 1 494 ? 30.797 -9.945 -17.062 1 97.12 494 LYS B C 1
ATOM 8913 O O . LYS B 1 494 ? 31.375 -8.867 -16.906 1 97.12 494 LYS B O 1
ATOM 8918 N N . ILE B 1 495 ? 30.719 -10.844 -16.125 1 98.19 495 ILE B N 1
ATOM 8919 C CA . ILE B 1 495 ? 31.359 -10.609 -14.844 1 98.19 495 ILE B CA 1
ATOM 8920 C C . ILE B 1 495 ? 32.875 -10.469 -15.039 1 98.19 495 ILE B C 1
ATOM 8922 O O . ILE B 1 495 ? 33.5 -11.352 -15.602 1 98.19 495 ILE B O 1
ATOM 8926 N N . ASP B 1 496 ? 33.438 -9.367 -14.633 1 98.25 496 ASP B N 1
ATOM 8927 C CA . ASP B 1 496 ? 34.875 -9.117 -14.734 1 98.25 496 ASP B CA 1
ATOM 8928 C C . ASP B 1 496 ? 35.625 -9.547 -13.461 1 98.25 496 ASP B C 1
ATOM 8930 O O . ASP B 1 496 ? 35.781 -8.75 -12.539 1 98.25 496 ASP B O 1
ATOM 8934 N N . PHE B 1 497 ? 36.156 -10.727 -13.43 1 98.31 497 PHE B N 1
ATOM 8935 C CA . PHE B 1 497 ? 36.781 -11.32 -12.258 1 98.31 497 PHE B CA 1
ATOM 8936 C C . PHE B 1 497 ? 38.156 -10.711 -12.016 1 98.31 497 PHE B C 1
ATOM 8938 O O . PHE B 1 497 ? 38.812 -11.031 -11.023 1 98.31 497 PHE B O 1
ATOM 8945 N N . SER B 1 498 ? 38.625 -9.805 -12.906 1 98.19 498 SER B N 1
ATOM 8946 C CA . SER B 1 498 ? 39.906 -9.172 -12.719 1 98.19 498 SER B CA 1
ATOM 8947 C C . SER B 1 498 ? 39.844 -8.039 -11.703 1 98.19 498 SER B C 1
ATOM 8949 O O . SER B 1 498 ? 40.875 -7.508 -11.273 1 98.19 498 SER B O 1
ATOM 8951 N N . LYS B 1 499 ? 38.656 -7.73 -11.328 1 98.06 499 LYS B N 1
ATOM 8952 C CA . LYS B 1 499 ? 38.469 -6.625 -10.398 1 98.06 499 LYS B CA 1
ATOM 8953 C C . LYS B 1 499 ? 38.656 -7.082 -8.953 1 98.06 499 LYS B C 1
ATOM 8955 O O . LYS B 1 499 ? 39.031 -8.234 -8.703 1 98.06 499 LYS B O 1
ATOM 8960 N N . GLY B 1 500 ? 38.375 -6.184 -8.008 1 97.38 500 GLY B N 1
ATOM 8961 C CA . GLY B 1 500 ? 38.75 -6.445 -6.617 1 97.38 500 GLY B CA 1
ATOM 8962 C C . GLY B 1 500 ? 37.656 -7.191 -5.859 1 97.38 500 GLY B C 1
ATOM 8963 O O . GLY B 1 500 ? 36.5 -7.18 -6.254 1 97.38 500 GLY B O 1
ATOM 8964 N N . TRP B 1 501 ? 38.062 -7.887 -4.805 1 97.94 501 TRP B N 1
ATOM 8965 C CA . TRP B 1 501 ? 37.188 -8.594 -3.875 1 97.94 501 TRP B CA 1
ATOM 8966 C C . TRP B 1 501 ? 37.344 -8.031 -2.465 1 97.94 501 TRP B C 1
ATOM 8968 O O . TRP B 1 501 ? 38.438 -7.848 -1.969 1 97.94 501 TRP B O 1
ATOM 8978 N N . THR B 1 502 ? 36.188 -7.699 -1.87 1 97.56 502 THR B N 1
ATOM 8979 C CA . THR B 1 502 ? 36.156 -7.211 -0.496 1 97.56 502 THR B CA 1
ATOM 8980 C C . THR B 1 502 ? 35.312 -8.125 0.384 1 97.56 502 THR B C 1
ATOM 8982 O O . THR B 1 502 ? 34.156 -8.391 0.069 1 97.56 502 THR B O 1
ATOM 8985 N N . GLN B 1 503 ? 35.844 -8.555 1.521 1 96.12 503 GLN B N 1
ATOM 8986 C CA . GLN B 1 503 ? 35.156 -9.445 2.445 1 96.12 503 GLN B CA 1
ATOM 8987 C C . GLN B 1 503 ? 33.875 -8.805 2.957 1 96.12 503 GLN B C 1
ATOM 8989 O O . GLN B 1 503 ? 33.844 -7.613 3.279 1 96.12 503 GLN B O 1
ATOM 8994 N N . GLY B 1 504 ? 32.812 -9.586 3.012 1 95.19 504 GLY B N 1
ATOM 8995 C CA . GLY B 1 504 ? 31.562 -9.125 3.594 1 95.19 504 GLY B CA 1
ATOM 8996 C C . GLY B 1 504 ? 30.625 -8.523 2.574 1 95.19 504 GLY B C 1
ATOM 8997 O O . GLY B 1 504 ? 29.422 -8.344 2.85 1 95.19 504 GLY B O 1
ATOM 8998 N N . GLN B 1 505 ? 31.047 -8.211 1.37 1 97.81 505 GLN B N 1
ATOM 8999 C CA . GLN B 1 505 ? 30.219 -7.641 0.317 1 97.81 505 GLN B CA 1
ATOM 9000 C C . GLN B 1 505 ? 29.578 -8.734 -0.532 1 97.81 505 GLN B C 1
ATOM 9002 O O . GLN B 1 505 ? 30.078 -9.859 -0.59 1 97.81 505 GLN B O 1
ATOM 9007 N N . PRO B 1 506 ? 28.422 -8.406 -1.115 1 98.69 506 PRO B N 1
ATOM 9008 C CA . PRO B 1 506 ? 27.969 -9.344 -2.146 1 98.69 506 PRO B CA 1
ATOM 9009 C C . PRO B 1 506 ? 29.016 -9.594 -3.227 1 98.69 506 PRO B C 1
ATOM 9011 O O . PRO B 1 506 ? 29.703 -8.664 -3.654 1 98.69 506 PRO B O 1
ATOM 9014 N N . ALA B 1 507 ? 29.125 -10.836 -3.611 1 98.81 507 ALA B N 1
ATOM 9015 C CA . ALA B 1 507 ? 30.234 -11.164 -4.492 1 98.81 507 ALA B CA 1
ATOM 9016 C C . ALA B 1 507 ? 29.922 -12.383 -5.352 1 98.81 507 ALA B C 1
ATOM 9018 O O . ALA B 1 507 ? 28.938 -13.086 -5.102 1 98.81 507 ALA B O 1
ATOM 9019 N N . PHE B 1 508 ? 30.781 -12.508 -6.367 1 98.81 508 PHE B N 1
ATOM 9020 C CA . PHE B 1 508 ? 30.734 -13.656 -7.262 1 98.81 508 PHE B CA 1
ATOM 9021 C C . PHE B 1 508 ? 31.922 -14.586 -7.012 1 98.81 508 PHE B C 1
ATOM 9023 O O . PHE B 1 508 ? 33.062 -14.133 -6.812 1 98.81 508 PHE B O 1
ATOM 9030 N N . TYR B 1 509 ? 31.625 -15.836 -6.941 1 98.81 509 TYR B N 1
ATOM 9031 C CA . TYR B 1 509 ? 32.625 -16.875 -6.746 1 98.81 509 TYR B CA 1
ATOM 9032 C C . TYR B 1 509 ? 32.594 -17.906 -7.871 1 98.81 509 TYR B C 1
ATOM 9034 O O . TYR B 1 509 ? 31.531 -18.5 -8.125 1 98.81 509 TYR B O 1
ATOM 9042 N N . ALA B 1 510 ? 33.688 -18.141 -8.516 1 98.81 510 ALA B N 1
ATOM 9043 C CA . ALA B 1 510 ? 33.75 -19.062 -9.648 1 98.81 510 ALA B CA 1
ATOM 9044 C C . ALA B 1 510 ? 34.5 -20.344 -9.273 1 98.81 510 ALA B C 1
ATOM 9046 O O . ALA B 1 510 ? 35.531 -20.297 -8.633 1 98.81 510 ALA B O 1
ATOM 9047 N N . TYR B 1 511 ? 33.969 -21.438 -9.594 1 98.88 511 TYR B N 1
ATOM 9048 C CA . TYR B 1 511 ? 34.5 -22.766 -9.375 1 98.88 511 TYR B CA 1
ATOM 9049 C C . TYR B 1 511 ? 34.625 -23.531 -10.688 1 98.88 511 TYR B C 1
ATOM 9051 O O . TYR B 1 511 ? 33.625 -23.703 -11.406 1 98.88 511 TYR B O 1
ATOM 9059 N N . ASP B 1 512 ? 35.75 -24.047 -11.031 1 98.56 512 ASP B N 1
ATOM 9060 C CA . ASP B 1 512 ? 35.969 -24.781 -12.273 1 98.56 512 ASP B CA 1
ATOM 9061 C C . ASP B 1 512 ? 36.188 -26.266 -12.008 1 98.56 512 ASP B C 1
ATOM 9063 O O . ASP B 1 512 ? 36.781 -26.641 -10.992 1 98.56 512 ASP B O 1
ATOM 9067 N N . PHE B 1 513 ? 35.688 -27.078 -12.875 1 98.56 513 PHE B N 1
ATOM 9068 C CA . PHE B 1 513 ? 35.844 -28.531 -12.734 1 98.56 513 PHE B CA 1
ATOM 9069 C C . PHE B 1 513 ? 35.688 -29.219 -14.086 1 98.56 513 PHE B C 1
ATOM 9071 O O . PHE B 1 513 ? 35.281 -28.594 -15.062 1 98.56 513 PHE B O 1
ATOM 9078 N N . THR B 1 514 ? 36.062 -30.438 -14.18 1 98.38 514 THR B N 1
ATOM 9079 C CA . THR B 1 514 ? 35.969 -31.234 -15.391 1 98.38 514 THR B CA 1
ATOM 9080 C C . THR B 1 514 ? 35.031 -32.406 -15.188 1 98.38 514 THR B C 1
ATOM 9082 O O . THR B 1 514 ? 35.031 -33.031 -14.125 1 98.38 514 THR B O 1
ATOM 9085 N N . VAL B 1 515 ? 34.281 -32.625 -16.156 1 98 515 VAL B N 1
ATOM 9086 C CA . VAL B 1 515 ? 33.344 -33.781 -16.141 1 98 515 VAL B CA 1
ATOM 9087 C C . VAL B 1 515 ? 33.625 -34.688 -17.328 1 98 515 VAL B C 1
ATOM 9089 O O . VAL B 1 515 ? 33.812 -34.219 -18.453 1 98 515 VAL B O 1
ATOM 9092 N N . GLU B 1 516 ? 33.75 -35.969 -17.109 1 96.69 516 GLU B N 1
ATOM 9093 C CA . GLU B 1 516 ? 33.969 -36.938 -18.188 1 96.69 516 GLU B CA 1
ATOM 9094 C C . GLU B 1 516 ? 32.625 -37.312 -18.875 1 96.69 516 GLU B C 1
ATOM 9096 O O . GLU B 1 516 ? 32.531 -37.25 -20.094 1 96.69 516 GLU B O 1
ATOM 9101 N N . GLU B 1 517 ? 31.688 -37.688 -18.062 1 96.81 517 GLU B N 1
ATOM 9102 C CA . GLU B 1 517 ? 30.359 -38.031 -18.531 1 96.81 517 GLU B CA 1
ATOM 9103 C C . GLU B 1 517 ? 29.281 -37.281 -17.75 1 96.81 517 GLU B C 1
ATOM 9105 O O . GLU B 1 517 ? 28.906 -37.688 -16.641 1 96.81 517 GLU B O 1
ATOM 9110 N N . PRO B 1 518 ? 28.797 -36.25 -18.391 1 98 518 PRO B N 1
ATOM 9111 C CA . PRO B 1 518 ? 27.812 -35.438 -17.672 1 98 518 PRO B CA 1
ATOM 9112 C C . PRO B 1 518 ? 26.578 -36.25 -17.25 1 98 518 PRO B C 1
ATOM 9114 O O . PRO B 1 518 ? 25.984 -36.938 -18.094 1 98 518 PRO B O 1
ATOM 9117 N N . LYS B 1 519 ? 26.203 -36.219 -16.016 1 98.38 519 LYS B N 1
ATOM 9118 C CA . LYS B 1 519 ? 24.984 -36.75 -15.438 1 98.38 519 LYS B CA 1
ATOM 9119 C C . LYS B 1 519 ? 24.312 -35.719 -14.531 1 98.38 519 LYS B C 1
ATOM 9121 O O . LYS B 1 519 ? 24.906 -34.719 -14.203 1 98.38 519 LYS B O 1
ATOM 9126 N N . ASP B 1 520 ? 23.109 -36 -14.156 1 98.56 520 ASP B N 1
ATOM 9127 C CA . ASP B 1 520 ? 22.406 -35.094 -13.234 1 98.56 520 ASP B CA 1
ATOM 9128 C C . ASP B 1 520 ? 23.109 -35.031 -11.883 1 98.56 520 ASP B C 1
ATOM 9130 O O . ASP B 1 520 ? 23.781 -36 -11.484 1 98.56 520 ASP B O 1
ATOM 9134 N N . THR B 1 521 ? 22.984 -33.906 -11.258 1 98.75 521 THR B N 1
ATOM 9135 C CA . THR B 1 521 ? 23.594 -33.75 -9.938 1 98.75 521 THR B CA 1
ATOM 9136 C C . THR B 1 521 ? 22.969 -32.594 -9.18 1 98.75 521 THR B C 1
ATOM 9138 O O . THR B 1 521 ? 21.969 -32.031 -9.625 1 98.75 521 THR B O 1
ATOM 9141 N N . TYR B 1 522 ? 23.391 -32.375 -7.914 1 98.81 522 TYR B N 1
ATOM 9142 C CA . TYR B 1 522 ? 22.938 -31.266 -7.074 1 98.81 522 TYR B CA 1
ATOM 9143 C C . TYR B 1 522 ? 24.109 -30.469 -6.516 1 98.81 522 TYR B C 1
ATOM 9145 O O . TYR B 1 522 ? 25.078 -31.047 -6.004 1 98.81 522 TYR B O 1
ATOM 9153 N N . LEU B 1 523 ? 24.031 -29.172 -6.711 1 98.88 523 LEU B N 1
ATOM 9154 C CA . LEU B 1 523 ? 25.016 -28.281 -6.09 1 98.88 523 LEU B CA 1
ATOM 9155 C C . LEU B 1 523 ? 24.703 -28.094 -4.609 1 98.88 523 LEU B C 1
ATOM 9157 O O . LEU B 1 523 ? 23.688 -27.516 -4.254 1 98.88 523 LEU B O 1
ATOM 9161 N N . ASP B 1 524 ? 25.547 -28.531 -3.75 1 98.75 524 ASP B N 1
ATOM 9162 C CA . ASP B 1 524 ? 25.375 -28.359 -2.311 1 98.75 524 ASP B CA 1
ATOM 9163 C C . ASP B 1 524 ? 25.703 -26.922 -1.883 1 98.75 524 ASP B C 1
ATOM 9165 O O . ASP B 1 524 ? 26.812 -26.453 -2.102 1 98.75 524 ASP B O 1
ATOM 9169 N N . LEU B 1 525 ? 24.781 -26.266 -1.247 1 98.69 525 LEU B N 1
ATOM 9170 C CA . LEU B 1 525 ? 24.969 -24.875 -0.851 1 98.69 525 LEU B CA 1
ATOM 9171 C C . LEU B 1 525 ? 24.734 -24.703 0.646 1 98.69 525 LEU B C 1
ATOM 9173 O O . LEU B 1 525 ? 24.391 -23.594 1.103 1 98.69 525 LEU B O 1
ATOM 9177 N N . SER B 1 526 ? 24.828 -25.734 1.431 1 97.94 526 SER B N 1
ATOM 9178 C CA . SER B 1 526 ? 24.531 -25.734 2.857 1 97.94 526 SER B CA 1
ATOM 9179 C C . SER B 1 526 ? 25.469 -24.828 3.629 1 97.94 526 SER B C 1
ATOM 9181 O O . SER B 1 526 ? 25.188 -24.453 4.766 1 97.94 526 SER B O 1
ATOM 9183 N N . GLU B 1 527 ? 26.609 -24.484 3.025 1 97.19 527 GLU B N 1
ATOM 9184 C CA . GLU B 1 527 ? 27.578 -23.656 3.719 1 97.19 527 GLU B CA 1
ATOM 9185 C C . GLU B 1 527 ? 27.562 -22.219 3.186 1 97.19 527 GLU B C 1
ATOM 9187 O O . GLU B 1 527 ? 28.5 -21.453 3.445 1 97.19 527 GLU B O 1
ATOM 9192 N N . PHE B 1 528 ? 26.656 -21.859 2.438 1 98.44 528 PHE B N 1
ATOM 9193 C CA . PHE B 1 528 ? 26.469 -20.516 1.916 1 98.44 528 PHE B CA 1
ATOM 9194 C C . PHE B 1 528 ? 25.266 -19.844 2.576 1 98.44 528 PHE B C 1
ATOM 9196 O O . PHE B 1 528 ? 24.5 -20.484 3.303 1 98.44 528 PHE B O 1
ATOM 9203 N N . GLY B 1 529 ? 25.141 -18.531 2.441 1 98.44 529 GLY B N 1
ATOM 9204 C CA . GLY B 1 529 ? 24.047 -17.766 3.031 1 98.44 529 GLY B CA 1
ATOM 9205 C C . GLY B 1 529 ? 22.828 -17.656 2.125 1 98.44 529 GLY B C 1
ATOM 9206 O O . GLY B 1 529 ? 21.922 -18.484 2.188 1 98.44 529 GLY B O 1
ATOM 9207 N N . LYS B 1 530 ? 22.828 -16.688 1.196 1 98.56 530 LYS B N 1
ATOM 9208 C CA . LYS B 1 530 ? 21.734 -16.453 0.268 1 98.56 530 LYS B CA 1
ATOM 9209 C C . LYS B 1 530 ? 22.25 -15.906 -1.064 1 98.56 530 LYS B C 1
ATOM 9211 O O . LYS B 1 530 ? 23.156 -15.078 -1.094 1 98.56 530 LYS B O 1
ATOM 9216 N N . GLY B 1 531 ? 21.625 -16.359 -2.104 1 98.56 531 GLY B N 1
ATOM 9217 C CA . GLY B 1 531 ? 22.016 -15.859 -3.414 1 98.56 531 GLY B CA 1
ATOM 9218 C C . GLY B 1 531 ? 21.438 -16.672 -4.559 1 98.56 531 GLY B C 1
ATOM 9219 O O . GLY B 1 531 ? 20.312 -17.156 -4.484 1 98.56 531 GLY B O 1
ATOM 9220 N N . VAL B 1 532 ? 22.188 -16.688 -5.711 1 98.56 532 VAL B N 1
ATOM 9221 C CA . VAL B 1 532 ? 21.828 -17.406 -6.918 1 98.56 532 VAL B CA 1
ATOM 9222 C C . VAL B 1 532 ? 23.062 -18.094 -7.508 1 98.56 532 VAL B C 1
ATOM 9224 O O . VAL B 1 532 ? 24.188 -17.641 -7.289 1 98.56 532 VAL B O 1
ATOM 9227 N N . ALA B 1 533 ? 22.859 -19.125 -8.188 1 98.81 533 ALA B N 1
ATOM 9228 C CA . ALA B 1 533 ? 23.984 -19.859 -8.766 1 98.81 533 ALA B CA 1
ATOM 9229 C C . ALA B 1 533 ? 23.781 -20.094 -10.258 1 98.81 533 ALA B C 1
ATOM 9231 O O . ALA B 1 533 ? 22.641 -20.188 -10.727 1 98.81 533 ALA B O 1
ATOM 9232 N N . PHE B 1 534 ? 24.875 -20.234 -10.961 1 98.75 534 PHE B N 1
ATOM 9233 C CA . PHE B 1 534 ? 24.922 -20.5 -12.391 1 98.75 534 PHE B CA 1
ATOM 9234 C C . PHE B 1 534 ? 25.859 -21.656 -12.711 1 98.75 534 PHE B C 1
ATOM 9236 O O . PHE B 1 534 ? 26.891 -21.828 -12.055 1 98.75 534 PHE B O 1
ATOM 9243 N N . VAL B 1 535 ? 25.562 -22.391 -13.695 1 98.69 535 VAL B N 1
ATOM 9244 C CA . VAL B 1 535 ? 26.5 -23.359 -14.266 1 98.69 535 VAL B CA 1
ATOM 9245 C C . VAL B 1 535 ? 26.562 -23.188 -15.781 1 98.69 535 VAL B C 1
ATOM 9247 O O . VAL B 1 535 ? 25.547 -23.219 -16.469 1 98.69 535 VAL B O 1
ATOM 9250 N N . ASN B 1 536 ? 27.75 -22.938 -16.25 1 98.25 536 ASN B N 1
ATOM 9251 C CA . ASN B 1 536 ? 27.984 -22.688 -17.672 1 98.25 536 ASN B CA 1
ATOM 9252 C C . ASN B 1 536 ? 27 -21.641 -18.219 1 98.25 536 ASN B C 1
ATOM 9254 O O . ASN B 1 536 ? 26.438 -21.828 -19.297 1 98.25 536 ASN B O 1
ATOM 9258 N N . GLY B 1 537 ? 26.719 -20.672 -17.422 1 97.06 537 GLY B N 1
ATOM 9259 C CA . GLY B 1 537 ? 25.906 -19.547 -17.844 1 97.06 537 GLY B CA 1
ATOM 9260 C C . GLY B 1 537 ? 24.438 -19.75 -17.594 1 97.06 537 GLY B C 1
ATOM 9261 O O . GLY B 1 537 ? 23.656 -18.797 -17.688 1 97.06 537 GLY B O 1
ATOM 9262 N N . GLN B 1 538 ? 24.016 -20.953 -17.219 1 97.25 538 GLN B N 1
ATOM 9263 C CA . GLN B 1 538 ? 22.609 -21.25 -16.938 1 97.25 538 GLN B CA 1
ATOM 9264 C C . GLN B 1 538 ? 22.266 -20.906 -15.492 1 97.25 538 GLN B C 1
ATOM 9266 O O . GLN B 1 538 ? 22.953 -21.359 -14.57 1 97.25 538 GLN B O 1
ATOM 9271 N N . ASN B 1 539 ? 21.266 -20.109 -15.305 1 98.25 539 ASN B N 1
ATOM 9272 C CA . ASN B 1 539 ? 20.797 -19.734 -13.969 1 98.25 539 ASN B CA 1
ATOM 9273 C C . ASN B 1 539 ? 20.047 -20.891 -13.289 1 98.25 539 ASN B C 1
ATOM 9275 O O . ASN B 1 539 ? 18.953 -21.25 -13.719 1 98.25 539 ASN B O 1
ATOM 9279 N N . LEU B 1 540 ? 20.594 -21.406 -12.211 1 98.69 540 LEU B N 1
ATOM 9280 C CA . LEU B 1 540 ? 20.031 -22.578 -11.531 1 98.69 540 LEU B CA 1
ATOM 9281 C C . LEU B 1 540 ? 18.906 -22.172 -10.586 1 98.69 540 LEU B C 1
ATOM 9283 O O . LEU B 1 540 ? 18.062 -22.984 -10.219 1 98.69 540 LEU B O 1
ATOM 9287 N N . GLY B 1 541 ? 18.953 -20.922 -10.07 1 98.38 541 GLY B N 1
ATOM 9288 C CA . GLY B 1 541 ? 17.922 -20.438 -9.156 1 98.38 541 GLY B CA 1
ATOM 9289 C C . GLY B 1 541 ? 18.484 -19.906 -7.852 1 98.38 541 GLY B C 1
ATOM 9290 O O . GLY B 1 541 ? 19.688 -19.703 -7.723 1 98.38 541 GLY B O 1
ATOM 9291 N N . ARG B 1 542 ? 17.625 -19.688 -6.91 1 98.44 542 ARG B N 1
ATOM 9292 C CA . ARG B 1 542 ? 17.938 -19.094 -5.613 1 98.44 542 ARG B CA 1
ATOM 9293 C C . ARG B 1 542 ? 18.266 -20.172 -4.586 1 98.44 542 ARG B C 1
ATOM 9295 O O . ARG B 1 542 ? 17.688 -21.25 -4.598 1 98.44 542 ARG B O 1
ATOM 9302 N N . PHE B 1 543 ? 19.188 -19.828 -3.713 1 98.56 543 PHE B N 1
ATOM 9303 C CA . PHE B 1 543 ? 19.422 -20.578 -2.49 1 98.56 543 PHE B CA 1
ATOM 9304 C C . PHE B 1 543 ? 19.359 -19.672 -1.269 1 98.56 543 PHE B C 1
ATOM 9306 O O . PHE B 1 543 ? 19.609 -18.469 -1.371 1 98.56 543 PHE B O 1
ATOM 9313 N N . TRP B 1 544 ? 18.969 -20.125 -0.17 1 98.56 544 TRP B N 1
ATOM 9314 C CA . TRP B 1 544 ? 18.859 -19.406 1.099 1 98.56 544 TRP B CA 1
ATOM 9315 C C . TRP B 1 544 ? 19.031 -20.359 2.275 1 98.56 544 TRP B C 1
ATOM 9317 O O . TRP B 1 544 ? 18.359 -21.391 2.348 1 98.56 544 TRP B O 1
ATOM 9327 N N . ASN B 1 545 ? 19.875 -20.031 3.123 1 98.25 545 ASN B N 1
ATOM 9328 C CA . ASN B 1 545 ? 20.297 -20.953 4.172 1 98.25 545 ASN B CA 1
ATOM 9329 C C . ASN B 1 545 ? 19.172 -21.234 5.168 1 98.25 545 ASN B C 1
ATOM 9331 O O . ASN B 1 545 ? 19.266 -22.156 5.977 1 98.25 545 ASN B O 1
ATOM 9335 N N . VAL B 1 546 ? 18.062 -20.5 5.121 1 97.25 546 VAL B N 1
ATOM 9336 C CA . VAL B 1 546 ? 16.938 -20.734 6.031 1 97.25 546 VAL B CA 1
ATOM 9337 C C . VAL B 1 546 ? 16.25 -22.047 5.672 1 97.25 546 VAL B C 1
ATOM 9339 O O . VAL B 1 546 ? 15.594 -22.656 6.52 1 97.25 546 VAL B O 1
ATOM 9342 N N . GLY B 1 547 ? 16.453 -22.578 4.465 1 97.19 547 GLY B N 1
ATOM 9343 C CA . GLY B 1 547 ? 15.859 -23.828 4.023 1 97.19 547 GLY B CA 1
ATOM 9344 C C . GLY B 1 547 ? 14.398 -23.688 3.619 1 97.19 547 GLY B C 1
ATOM 9345 O O . GLY B 1 547 ? 13.875 -22.578 3.543 1 97.19 547 GLY B O 1
ATOM 9346 N N . PRO B 1 548 ? 13.758 -24.797 3.18 1 97.19 548 PRO B N 1
ATOM 9347 C CA . PRO B 1 548 ? 14.164 -26.141 3.574 1 97.19 548 PRO B CA 1
ATOM 9348 C C . PRO B 1 548 ? 15.148 -26.781 2.596 1 97.19 548 PRO B C 1
ATOM 9350 O O . PRO B 1 548 ? 15.766 -27.797 2.91 1 97.19 548 PRO B O 1
ATOM 9353 N N . THR B 1 549 ? 15.312 -26.328 1.458 1 97.38 549 THR B N 1
ATOM 9354 C CA . THR B 1 549 ? 16.25 -26.859 0.47 1 97.38 549 THR B CA 1
ATOM 9355 C C . THR B 1 549 ? 17.578 -26.109 0.516 1 97.38 549 THR B C 1
ATOM 9357 O O . THR B 1 549 ? 17.594 -24.875 0.418 1 97.38 549 THR B O 1
ATOM 9360 N N . LEU B 1 550 ? 18.672 -26.891 0.587 1 98.5 550 LEU B N 1
ATOM 9361 C CA . LEU B 1 550 ? 20 -26.281 0.677 1 98.5 550 LEU B CA 1
ATOM 9362 C C . LEU B 1 550 ? 20.859 -26.688 -0.51 1 98.5 550 LEU B C 1
ATOM 9364 O O . LEU B 1 550 ? 22.094 -26.734 -0.401 1 98.5 550 LEU B O 1
ATOM 9368 N N . SER B 1 551 ? 20.281 -27.094 -1.576 1 98.69 551 SER B N 1
ATOM 9369 C CA . SER B 1 551 ? 20.969 -27.453 -2.807 1 98.69 551 SER B CA 1
ATOM 9370 C C . SER B 1 551 ? 20.188 -27.031 -4.035 1 98.69 551 SER B C 1
ATOM 9372 O O . SER B 1 551 ? 18.984 -26.734 -3.939 1 98.69 551 SER B O 1
ATOM 9374 N N . LEU B 1 552 ? 20.812 -26.953 -5.152 1 98.88 552 LEU B N 1
ATOM 9375 C CA . LEU B 1 552 ? 20.172 -26.672 -6.43 1 98.88 552 LEU B CA 1
ATOM 9376 C C . LEU B 1 552 ? 20.438 -27.781 -7.434 1 98.88 552 LEU B C 1
ATOM 9378 O O . LEU B 1 552 ? 21.562 -28.281 -7.547 1 98.88 552 LEU B O 1
ATOM 9382 N N . TYR B 1 553 ? 19.406 -28.156 -8.133 1 98.81 553 TYR B N 1
ATOM 9383 C CA . TYR B 1 553 ? 19.469 -29.219 -9.141 1 98.81 553 TYR B CA 1
ATOM 9384 C C . TYR B 1 553 ? 20.219 -28.75 -10.383 1 98.81 553 TYR B C 1
ATOM 9386 O O . TYR B 1 553 ? 20 -27.625 -10.859 1 98.81 553 TYR B O 1
ATOM 9394 N N . ILE B 1 554 ? 21.141 -29.578 -10.859 1 98.88 554 ILE B N 1
ATOM 9395 C CA . ILE B 1 554 ? 21.828 -29.359 -12.125 1 98.88 554 ILE B CA 1
ATOM 9396 C C . ILE B 1 554 ? 21.5 -30.5 -13.086 1 98.88 554 ILE B C 1
ATOM 9398 O O . ILE B 1 554 ? 22.031 -31.609 -12.938 1 98.88 554 ILE B O 1
ATOM 9402 N N . PRO B 1 555 ? 20.734 -30.25 -14.109 1 98.44 555 PRO B N 1
ATOM 9403 C CA . PRO B 1 555 ? 20.516 -31.297 -15.109 1 98.44 555 PRO B CA 1
ATOM 9404 C C . PRO B 1 555 ? 21.766 -31.625 -15.922 1 98.44 555 PRO B C 1
ATOM 9406 O O . PRO B 1 555 ? 22.594 -30.734 -16.156 1 98.44 555 PRO B O 1
ATOM 9409 N N . HIS B 1 556 ? 21.875 -32.781 -16.422 1 98.25 556 HIS B N 1
ATOM 9410 C CA . HIS B 1 556 ? 23.031 -33.219 -17.203 1 98.25 556 HIS B CA 1
ATOM 9411 C C . HIS B 1 556 ? 23.25 -32.312 -18.406 1 98.25 556 HIS B C 1
ATOM 9413 O O . HIS B 1 556 ? 24.391 -32.094 -18.828 1 98.25 556 HIS B O 1
ATOM 9419 N N . SER B 1 557 ? 22.172 -31.781 -19 1 98.06 557 SER B N 1
ATOM 9420 C CA . SER B 1 557 ? 22.25 -31 -20.219 1 98.06 557 SER B CA 1
ATOM 9421 C C . SER B 1 557 ? 22.875 -29.625 -19.969 1 98.06 557 SER B C 1
ATOM 9423 O O . SER B 1 557 ? 23.25 -28.938 -20.906 1 98.06 557 SER B O 1
ATOM 9425 N N . TYR B 1 558 ? 22.922 -29.219 -18.688 1 98.25 558 TYR B N 1
ATOM 9426 C CA . TYR B 1 558 ? 23.547 -27.938 -18.359 1 98.25 558 TYR B CA 1
ATOM 9427 C C . TYR B 1 558 ? 25.047 -28.094 -18.203 1 98.25 558 TYR B C 1
ATOM 9429 O O . TYR B 1 558 ? 25.781 -27.094 -18.172 1 98.25 558 TYR B O 1
ATOM 9437 N N . LEU B 1 559 ? 25.5 -29.312 -18.141 1 98.5 559 LEU B N 1
ATOM 9438 C CA . LEU B 1 559 ? 26.922 -29.609 -18.047 1 98.5 559 LEU B CA 1
ATOM 9439 C C . LEU B 1 559 ? 27.484 -29.984 -19.422 1 98.5 559 LEU B C 1
ATOM 9441 O O . LEU B 1 559 ? 26.719 -30.281 -20.344 1 98.5 559 LEU B O 1
ATOM 9445 N N . LYS B 1 560 ? 28.797 -29.906 -19.531 1 97.69 560 LYS B N 1
ATOM 9446 C CA . LYS B 1 560 ? 29.516 -30.312 -20.734 1 97.69 560 LYS B CA 1
ATOM 9447 C C . LYS B 1 560 ? 30.625 -31.312 -20.391 1 97.69 560 LYS B C 1
ATOM 9449 O O . LYS B 1 560 ? 31.172 -31.281 -19.297 1 97.69 560 LYS B O 1
ATOM 9454 N N . GLU B 1 561 ? 30.828 -32.219 -21.438 1 98.12 561 GLU B N 1
ATOM 9455 C CA . GLU B 1 561 ? 32.031 -33.031 -21.312 1 98.12 561 GLU B CA 1
ATOM 9456 C C . GLU B 1 561 ? 33.281 -32.125 -21.344 1 98.12 561 GLU B C 1
ATOM 9458 O O . GLU B 1 561 ? 33.406 -31.266 -22.219 1 98.12 561 GLU B O 1
ATOM 9463 N N . GLY B 1 562 ? 34.125 -32.25 -20.422 1 98.19 562 GLY B N 1
ATOM 9464 C CA . GLY B 1 562 ? 35.281 -31.391 -20.312 1 98.19 562 GLY B CA 1
ATOM 9465 C C . GLY B 1 562 ? 35.125 -30.328 -19.234 1 98.19 562 GLY B C 1
ATOM 9466 O O . GLY B 1 562 ? 34.688 -30.625 -18.125 1 98.19 562 GLY B O 1
ATOM 9467 N N . ALA B 1 563 ? 35.5 -29.172 -19.641 1 98.31 563 ALA B N 1
ATOM 9468 C CA . ALA B 1 563 ? 35.594 -28.078 -18.656 1 98.31 563 ALA B CA 1
ATOM 9469 C C . ALA B 1 563 ? 34.219 -27.469 -18.406 1 98.31 563 ALA B C 1
ATOM 9471 O O . ALA B 1 563 ? 33.469 -27.203 -19.328 1 98.31 563 ALA B O 1
ATOM 9472 N N . ASN B 1 564 ? 33.812 -27.344 -17.094 1 98.75 564 ASN B N 1
ATOM 9473 C CA . ASN B 1 564 ? 32.625 -26.672 -16.609 1 98.75 564 ASN B CA 1
ATOM 9474 C C . ASN B 1 564 ? 32.938 -25.594 -15.57 1 98.75 564 ASN B C 1
ATOM 9476 O O . ASN B 1 564 ? 34 -25.672 -14.914 1 98.75 564 ASN B O 1
ATOM 9480 N N . ARG B 1 565 ? 32.125 -24.656 -15.5 1 98.06 565 ARG B N 1
ATOM 9481 C CA . ARG B 1 565 ? 32.281 -23.594 -14.508 1 98.06 565 ARG B CA 1
ATOM 9482 C C . ARG B 1 565 ? 30.984 -23.328 -13.766 1 98.06 565 ARG B C 1
ATOM 9484 O O . ARG B 1 565 ? 29.922 -23.156 -14.383 1 98.06 565 ARG B O 1
ATOM 9491 N N . ILE B 1 566 ? 31.016 -23.219 -12.414 1 98.88 566 ILE B N 1
ATOM 9492 C CA . ILE B 1 566 ? 29.938 -22.75 -11.555 1 98.88 566 ILE B CA 1
ATOM 9493 C C . ILE B 1 566 ? 30.266 -21.359 -11.023 1 98.88 566 ILE B C 1
ATOM 9495 O O . ILE B 1 566 ? 31.391 -21.094 -10.617 1 98.88 566 ILE B O 1
ATOM 9499 N N . ILE B 1 567 ? 29.328 -20.422 -11.148 1 98.88 567 ILE B N 1
ATOM 9500 C CA . ILE B 1 567 ? 29.438 -19.109 -10.523 1 98.88 567 ILE B CA 1
ATOM 9501 C C . ILE B 1 567 ? 28.344 -18.938 -9.477 1 98.88 567 ILE B C 1
ATOM 9503 O O . ILE B 1 567 ? 27.172 -19.156 -9.766 1 98.88 567 ILE B O 1
ATOM 9507 N N . ILE B 1 568 ? 28.719 -18.625 -8.25 1 98.81 568 ILE B N 1
ATOM 9508 C CA . ILE B 1 568 ? 27.766 -18.375 -7.168 1 98.81 568 ILE B CA 1
ATOM 9509 C C . ILE B 1 568 ? 27.766 -16.875 -6.832 1 98.81 568 ILE B C 1
ATOM 9511 O O . ILE B 1 568 ? 28.812 -16.312 -6.504 1 98.81 568 ILE B O 1
ATOM 9515 N N . PHE B 1 569 ? 26.672 -16.219 -7.023 1 98.75 569 PHE B N 1
ATOM 9516 C CA . PHE B 1 569 ? 26.453 -14.883 -6.469 1 98.75 569 PHE B CA 1
ATOM 9517 C C . PHE B 1 569 ? 25.953 -14.969 -5.035 1 98.75 569 PHE B C 1
ATOM 9519 O O . PHE B 1 569 ? 24.875 -15.516 -4.789 1 98.75 569 PHE B O 1
ATOM 9526 N N . GLU B 1 570 ? 26.656 -14.5 -4.125 1 98.69 570 GLU B N 1
ATOM 9527 C CA . GLU B 1 570 ? 26.391 -14.633 -2.693 1 98.69 570 GLU B CA 1
ATOM 9528 C C . GLU B 1 570 ? 26.281 -13.266 -2.025 1 98.69 570 GLU B C 1
ATOM 9530 O O . GLU B 1 570 ? 27.125 -12.391 -2.238 1 98.69 570 GLU B O 1
ATOM 9535 N N . THR B 1 571 ? 25.188 -13.062 -1.123 1 98.62 571 THR B N 1
ATOM 9536 C CA . THR B 1 571 ? 24.906 -11.711 -0.669 1 98.62 571 THR B CA 1
ATOM 9537 C C . THR B 1 571 ? 25.172 -11.57 0.827 1 98.62 571 THR B C 1
ATOM 9539 O O . THR B 1 571 ? 25.031 -10.484 1.39 1 98.62 571 THR B O 1
ATOM 9542 N N . GLU B 1 572 ? 25.562 -12.641 1.523 1 97.94 572 GLU B N 1
ATOM 9543 C CA . GLU B 1 572 ? 25.719 -12.602 2.975 1 97.94 572 GLU B CA 1
ATOM 9544 C C . GLU B 1 572 ? 27.188 -12.648 3.369 1 97.94 572 GLU B C 1
ATOM 9546 O O . GLU B 1 572 ? 27.516 -12.688 4.559 1 97.94 572 GLU B O 1
ATOM 9551 N N . GLY B 1 573 ? 28.031 -12.711 2.42 1 95.44 573 GLY B N 1
ATOM 9552 C CA . GLY B 1 573 ? 29.453 -12.734 2.697 1 95.44 573 GLY B CA 1
ATOM 9553 C C . GLY B 1 573 ? 29.953 -14.109 3.115 1 95.44 573 GLY B C 1
ATOM 9554 O O . GLY B 1 573 ? 31.016 -14.227 3.732 1 95.44 573 GLY B O 1
ATOM 9555 N N . GLN B 1 574 ? 29.203 -15.109 2.836 1 96.5 574 GLN B N 1
ATOM 9556 C CA . GLN B 1 574 ? 29.562 -16.484 3.193 1 96.5 574 GLN B CA 1
ATOM 9557 C C . GLN B 1 574 ? 29.938 -17.297 1.958 1 96.5 574 GLN B C 1
ATOM 9559 O O . GLN B 1 574 ? 29.141 -17.469 1.047 1 96.5 574 GLN B O 1
ATOM 9564 N N . TYR B 1 575 ? 31.203 -17.734 1.857 1 96.69 575 TYR B N 1
ATOM 9565 C CA . TYR B 1 575 ? 31.641 -18.562 0.75 1 96.69 575 TYR B CA 1
ATOM 9566 C C . TYR B 1 575 ? 32.594 -19.641 1.233 1 96.69 575 TYR B C 1
ATOM 9568 O O . TYR B 1 575 ? 33.031 -19.625 2.391 1 96.69 575 TYR B O 1
ATOM 9576 N N . LYS B 1 576 ? 32.906 -20.609 0.381 1 97.62 576 LYS B N 1
ATOM 9577 C CA . LYS B 1 576 ? 33.844 -21.688 0.662 1 97.62 576 LYS B CA 1
ATOM 9578 C C . LYS B 1 576 ? 34.906 -21.797 -0.443 1 97.62 576 LYS B C 1
ATOM 9580 O O . LYS B 1 576 ? 34.625 -21.469 -1.601 1 97.62 576 LYS B O 1
ATOM 9585 N N . GLU B 1 577 ? 36 -22.391 -0.004 1 98.12 577 GLU B N 1
ATOM 9586 C CA . GLU B 1 577 ? 37.094 -22.578 -0.95 1 98.12 577 GLU B CA 1
ATOM 9587 C C . GLU B 1 577 ? 36.844 -23.781 -1.856 1 98.12 577 GLU B C 1
ATOM 9589 O O . GLU B 1 577 ? 37.469 -23.906 -2.906 1 98.12 577 GLU B O 1
ATOM 9594 N N . GLU B 1 578 ? 35.969 -24.578 -1.429 1 98.38 578 GLU B N 1
ATOM 9595 C CA . GLU B 1 578 ? 35.562 -25.719 -2.236 1 98.38 578 GLU B CA 1
ATOM 9596 C C . GLU B 1 578 ? 34.062 -25.969 -2.129 1 98.38 578 GLU B C 1
ATOM 9598 O O . GLU B 1 578 ? 33.469 -25.688 -1.093 1 98.38 578 GLU B O 1
ATOM 9603 N N . ILE B 1 579 ? 33.531 -26.484 -3.203 1 98.69 579 ILE B N 1
ATOM 9604 C CA . ILE B 1 579 ? 32.125 -26.875 -3.199 1 98.69 579 ILE B CA 1
ATOM 9605 C C . ILE B 1 579 ? 31.984 -28.328 -3.654 1 98.69 579 ILE B C 1
ATOM 9607 O O . ILE B 1 579 ? 32.969 -28.938 -4.094 1 98.69 579 ILE B O 1
ATOM 9611 N N . HIS B 1 580 ? 30.781 -28.859 -3.449 1 98.56 580 HIS B N 1
ATOM 9612 C CA . HIS B 1 580 ? 30.547 -30.266 -3.738 1 98.56 580 HIS B CA 1
ATOM 9613 C C . HIS B 1 580 ? 29.266 -30.453 -4.559 1 98.56 580 HIS B C 1
ATOM 9615 O O . HIS B 1 580 ? 28.312 -29.703 -4.395 1 98.56 580 HIS B O 1
ATOM 9621 N N . LEU B 1 581 ? 29.344 -31.359 -5.473 1 98.75 581 LEU B N 1
ATOM 9622 C CA . LEU B 1 581 ? 28.156 -31.875 -6.16 1 98.75 581 LEU B CA 1
ATOM 9623 C C . LEU B 1 581 ? 27.719 -33.219 -5.566 1 98.75 581 LEU B C 1
ATOM 9625 O O . LEU B 1 581 ? 28.547 -34.062 -5.289 1 98.75 581 LEU B O 1
ATOM 9629 N N . THR B 1 582 ? 26.406 -33.312 -5.312 1 98.62 582 THR B N 1
ATOM 9630 C CA . THR B 1 582 ? 25.891 -34.5 -4.648 1 98.62 582 THR B CA 1
ATOM 9631 C C . THR B 1 582 ? 24.875 -35.219 -5.527 1 98.62 582 THR B C 1
ATOM 9633 O O . THR B 1 582 ? 24.344 -34.625 -6.469 1 98.62 582 THR B O 1
ATOM 9636 N N . ARG B 1 583 ? 24.594 -36.469 -5.23 1 97.94 583 ARG B N 1
ATOM 9637 C CA . ARG B 1 583 ? 23.656 -37.281 -6.023 1 97.94 583 ARG B CA 1
ATOM 9638 C C . ARG B 1 583 ? 22.219 -37 -5.621 1 97.94 583 ARG B C 1
ATOM 9640 O O . ARG B 1 583 ? 21.297 -37.281 -6.391 1 97.94 583 ARG B O 1
ATOM 9647 N N . LYS B 1 584 ? 22.062 -36.531 -4.41 1 97.12 584 LYS B N 1
ATOM 9648 C CA . LYS B 1 584 ? 20.734 -36.219 -3.85 1 97.12 584 LYS B CA 1
ATOM 9649 C C . LYS B 1 584 ? 20.672 -34.812 -3.305 1 97.12 584 LYS B C 1
ATOM 9651 O O . LYS B 1 584 ? 21.703 -34.219 -2.988 1 97.12 584 LYS B O 1
ATOM 9656 N N . PRO B 1 585 ? 19.484 -34.281 -3.25 1 97.81 585 PRO B N 1
ATOM 9657 C CA . PRO B 1 585 ? 19.375 -32.938 -2.688 1 97.81 585 PRO B CA 1
ATOM 9658 C C . PRO B 1 585 ? 19.781 -32.875 -1.215 1 97.81 585 PRO B C 1
ATOM 9660 O O . PRO B 1 585 ? 19.578 -33.844 -0.48 1 97.81 585 PRO B O 1
ATOM 9663 N N . THR B 1 586 ? 20.281 -31.734 -0.813 1 97.88 586 THR B N 1
ATOM 9664 C CA . THR B 1 586 ? 20.562 -31.453 0.59 1 97.88 586 THR B CA 1
ATOM 9665 C C . THR B 1 586 ? 19.406 -30.688 1.228 1 97.88 586 THR B C 1
ATOM 9667 O O . THR B 1 586 ? 19.047 -29.609 0.769 1 97.88 586 THR B O 1
ATOM 9670 N N . LEU B 1 587 ? 18.828 -31.219 2.275 1 97.06 587 LEU B N 1
ATOM 9671 C CA . LEU B 1 587 ? 17.656 -30.625 2.893 1 97.06 587 LEU B CA 1
ATOM 9672 C C . LEU B 1 587 ? 17.922 -30.25 4.344 1 97.06 587 LEU B C 1
ATOM 9674 O O . LEU B 1 587 ? 18.75 -30.891 5.008 1 97.06 587 LEU B O 1
ATOM 9678 N N . LYS B 1 588 ? 17.281 -29.234 4.754 1 95.69 588 LYS B N 1
ATOM 9679 C CA . LYS B 1 588 ? 17.297 -28.812 6.152 1 95.69 588 LYS B CA 1
ATOM 9680 C C . LYS B 1 588 ? 15.984 -29.172 6.848 1 95.69 588 LYS B C 1
ATOM 9682 O O . LYS B 1 588 ? 14.906 -28.812 6.379 1 95.69 588 LYS B O 1
ATOM 9687 N N . HIS B 1 589 ? 16.094 -29.859 7.957 1 93.31 589 HIS B N 1
ATOM 9688 C CA . HIS B 1 589 ? 14.898 -30.188 8.734 1 93.31 589 HIS B CA 1
ATOM 9689 C C . HIS B 1 589 ? 14.391 -28.969 9.5 1 93.31 589 HIS B C 1
ATOM 9691 O O . HIS B 1 589 ? 15.117 -28.391 10.312 1 93.31 589 HIS B O 1
ATOM 9697 N N . ILE B 1 590 ? 13.211 -28.578 9.148 1 93.38 590 ILE B N 1
ATOM 9698 C CA . ILE B 1 590 ? 12.578 -27.453 9.828 1 93.38 590 ILE B CA 1
ATOM 9699 C C . ILE B 1 590 ? 11.391 -27.953 10.656 1 93.38 590 ILE B C 1
ATOM 9701 O O . ILE B 1 590 ? 10.531 -28.672 10.141 1 93.38 590 ILE B O 1
ATOM 9705 N N . LYS B 1 591 ? 11.352 -27.578 12.141 1 81.19 591 LYS B N 1
ATOM 9706 C CA . LYS B 1 591 ? 10.25 -27.922 13.031 1 81.19 591 LYS B CA 1
ATOM 9707 C C . LYS B 1 591 ? 9.125 -26.891 12.938 1 81.19 591 LYS B C 1
ATOM 9709 O O . LYS B 1 591 ? 9.391 -25.703 12.727 1 81.19 591 LYS B O 1
ATOM 9714 N N . GLY B 1 592 ? 7.984 -27.328 12.805 1 77.81 592 GLY B N 1
ATOM 9715 C CA . GLY B 1 592 ? 6.816 -26.469 12.867 1 77.81 592 GLY B CA 1
ATOM 9716 C C . GLY B 1 592 ? 5.789 -26.766 11.789 1 77.81 592 GLY B C 1
ATOM 9717 O O . GLY B 1 592 ? 5.875 -27.797 11.117 1 77.81 592 GLY B O 1
ATOM 9718 N N . GLU B 1 593 ? 4.641 -26.078 11.906 1 69.44 593 GLU B N 1
ATOM 9719 C CA . GLU B 1 593 ? 3.555 -26.281 10.953 1 69.44 593 GLU B CA 1
ATOM 9720 C C . GLU B 1 593 ? 3.65 -25.312 9.781 1 69.44 593 GLU B C 1
ATOM 9722 O O . GLU B 1 593 ? 4.23 -24.219 9.914 1 69.44 593 GLU B O 1
ATOM 9727 N N . ASN B 1 594 ? 3.383 -25.969 8.648 1 68.5 594 ASN B N 1
ATOM 9728 C CA . ASN B 1 594 ? 3.26 -25.062 7.504 1 68.5 594 ASN B CA 1
ATOM 9729 C C . ASN B 1 594 ? 2.207 -23.984 7.742 1 68.5 594 ASN B C 1
ATOM 9731 O O . ASN B 1 594 ? 1.178 -24.25 8.367 1 68.5 594 ASN B O 1
ATOM 9735 N N . LEU B 1 595 ? 2.617 -22.797 7.32 1 57.53 595 LEU B N 1
ATOM 9736 C CA . LEU B 1 595 ? 1.742 -21.656 7.566 1 57.53 595 LEU B CA 1
ATOM 9737 C C . LEU B 1 595 ? 0.508 -21.719 6.676 1 57.53 595 LEU B C 1
ATOM 9739 O O . LEU B 1 595 ? 0.569 -22.234 5.555 1 57.53 595 LEU B O 1
#

Nearest PDB structures (foldseek):
  4e8c-assembly1_B  TM=9.981E-01  e=0.000E+00  Streptococcus pneumoniae TIGR4
  8h25-assembly1_C  TM=9.914E-01  e=1.224E-99  Lacticaseibacillus casei
  8fa5-assembly2_A  TM=9.470E-01  e=1.569E-73  Xanthomonas campestris pv. campestris
  6eon-assembly1_A  TM=9.232E-01  e=3.981E-70  Bacteroides thetaiotaomicron VPI-5482
  3d3a-assembly1_A  TM=9.342E-01  e=7.193E-69  Bacteroides thetaiotaomicron VPI-5482

Organism: Streptococcus pneumoniae serotype 4 (strain ATCC BAA-334 / TIGR4) (NCBI:txid170187)

Secondary structure (DSSP, 8-state):
---EEESSSEEETTEE---EEEEE-GGGS-GGGHHHHHHHHHHTT--EEEEE--HHHH-SBTTB---SGGG-HHHHHHHHHHTT-EEEEE--S---TTBGGGG--GGGGGSSS-TTSS-HHHHHHHHHHHHHHHHHHGGGBGGGTS-EEEEEEEESGGGT---HHHHHHHHHHHHHTT--S-EEEEE-SSHHHHHHH--GGGT-EEEEEESS-HHHHHHHHHHHHHHTT-----EEEEEESS---BTTSPPP---HHHHHHHHHHHHHHSEEEEEEEE--B--TT-B-EEEETTEEEEBPSB--TT-SB-TTS-B-HHHHHHHHHHHHH-TTS---PPP---B--EEEEEEEEEEEGGGSHHHH---EEESS--BTGGGT--SSEEEEEEEEE--SSEEEEEEEEEESEEEEEETTEEEEEEEGGGTTS-EEEE--TT-EEEEEEEEE----B-SSGGGG-GGGS-EEEEEEEETTEE---EEEEEE----GGG--TTS---TTS-EEEEEEEEESS--BEEEE-TT--EEEEEETTEEEEEEETTSSB-EEEE-GGGS-SEEEEEEEEESSS---SEEEEESS--B----S---/---EEESSSEEETTEE---EEEEE-GGGS-GGGHHHHHHHHHHTT--EEEEE--HHHH-SBTTB---SGGG-HHHHHHHHHHTT-EEEEE--S---TTBGGGG--GGGGGSSS-TTSS-HHHHHHHHHHHHHHHHHHGGGBGGGTS-EEEEEEEESGGGT---HHHHHHHHHHHHHTT--S-EEEEE-SSHHHHHHH--GGGT-EEEEEESS-HHHHHHHHHHHHHHTT-----EEEEEESS---BTTSPPP---HHHHHHHHHHHHHHSEEEEEEEE--B--TT-B-EEEETTEEEEBPSB--TT-SB-TTS-B-HHHHHHHHHHHHH-TTS---PPP---B--EEEEEEEEEEEGGGSHHHH---EEESS--BTGGGT--SSEEEEEEEEE-SSSEEEEEEEEEESEEEEEETTEEEEEEEGGGTTS-EEEE--TT-EEEEEEEEE----B-SSGGGG-GGGS-EEEEEEEETTEE---EEEEEE----GGG--TTS---TTS-EEEEEEEEESS--BEEEE-TT--EEEEEETTEEEEEEETTSSB-EEEE-GGGS-SEEEEEEEEESSS---SEEEEESS--B----S---

InterPro domains:
  IPR001944 Glycoside hydrolase, family 35 [PR00742] (13-30)
  IPR001944 Glycoside hydrolase, family 35 [PR00742] (34-52)
  IPR001944 Glycoside hydrolase, family 35 [PR00742] (89-108)
  IPR001944 Glycoside hydrolase, family 35 [PR00742] (143-158)
  IPR001944 Glycoside hydrolase, family 35 [PR00742] (235-250)
  IPR001944 Glycoside hydrolase, family 35 [PR00742] (270-285)
  IPR001944 Glycoside hydrolase, family 35 [PR00742] (297-313)
  IPR001944 Glycoside hydrolase, family 35 [PR00742] (530-546)
  IPR001944 Glycoside hydrolase, family 35 [PTHR23421] (8-584)
  IPR008979 Galactose-binding-like domain superfamily [SSF49785] (446-581)
  IPR017853 Glycoside hydrolase superfamily [SSF51445] (8-330)
  IPR026283 Beta-galactosidase 1-like [PIRSF006336] (7-575)
  IPR031330 Glycoside hydrolase 35, catalytic domain [PF01301] (10-327)
  IPR048912 Beta-galactosidase 1-like , first all-beta domain [PF21317] (373-488)
  IPR048913 Beta-galactosidase, galactose-binding domain [PF21467] (506-564)

Sequence (1190 aa):
MTRFEIRDDFYLDGKSFKILSGAIHYFRVPPEDWYHSLYNLKALGFNTVETYVAWNLHEPCEGEFHFEGDLDLEKFLQIAQDLGLYAIVRPSPFICAEWEFGGLPAWLLTKNMRIRSSDPAYIEAVGRYYDQLLPRLVPRLLDNGGNILMMQVENEYGSYGEDKAYLRAIRQLMEECGVTCPLFTSDGPWRATLKAGTLIEEDLFVTGNFGSKAPYNFSQMQEFFDEHGKKWPLMCMEFWDGWFNRWKEPIITRDPKELADAVREVLEQGSINLYMFHGGTNFGFMNGCSARGTLDLPQVTSYDYDALLDEEGNPTAKYLAVKKMMATHFSEYPQLEPLYKESMELDAIPLVEKVSLFETLDSLSSPVESLYPQKMEELGQSYGYLLYRTETNWDAEEERLRIIDGRDRAQLYVDGQWVKTQYQTEIGEDIFYQGKKKGLSRLDILIENMGRVNYGHKFLADTQRKGIRTGVCKDLHFLLNWKHYPLPLDNPEKIDFSKGWTQGQPAFYAYDFTVEEPKDTYLDLSEFGKGVAFVNGQNLGRFWNVGPTLSLYIPHSYLKEGANRIIIFETEGQYKEEIHLTRKPTLKHIKGENLMTRFEIRDDFYLDGKSFKILSGAIHYFRVPPEDWYHSLYNLKALGFNTVETYVAWNLHEPCEGEFHFEGDLDLEKFLQIAQDLGLYAIVRPSPFICAEWEFGGLPAWLLTKNMRIRSSDPAYIEAVGRYYDQLLPRLVPRLLDNGGNILMMQVENEYGSYGEDKAYLRAIRQLMEECGVTCPLFTSDGPWRATLKAGTLIEEDLFVTGNFGSKAPYNFSQMQEFFDEHGKKWPLMCMEFWDGWFNRWKEPIITRDPKELADAVREVLEQGSINLYMFHGGTNFGFMNGCSARGTLDLPQVTSYDYDALLDEEGNPTAKYLAVKKMMATHFSEYPQLEPLYKESMELDAIPLVEKVSLFETLDSLSSPVESLYPQKMEELGQSYGYLLYRTETNWDAEEERLRIIDGRDRAQLYVDGQWVKTQYQTEIGEDIFYQGKKKGLSRLDILIENMGRVNYGHKFLADTQRKGIRTGVCKDLHFLLNWKHYPLPLDNPEKIDFSKGWTQGQPAFYAYDFTVEEPKDTYLDLSEFGKGVAFVNGQNLGRFWNVGPTLSLYIPHSYLKEGANRIIIFETEGQYKEEIHLTRKPTLKHIKGENL

Radius of gyration: 34.96 Å; Cα contacts (8 Å, |Δi|>4): 3113; chains: 2; bounding box: 80×109×72 Å

pLDDT: mean 97.28, std 3.54, range [57.53, 98.94]

Foldseek 3Di:
DWAWDWALAIDTNRHGDFAAEAEDALLQDFPVCLLQLLLLCLQLLGAAYEYEQQLCQQPVDQPHGDCDGSNVVLVSQVSNVVSRHAYEYEDEHAQLLLWFLRRHHLLVLVDPFDALALTVVNLVSVLVSCLPVLLSCLCQDVVNVHRYAEYEQDEAVLQAFQHVSSSVSSVVSNVVSPDDHAYAYEHALADSSQNRTGPVLVPRHYAYAEAADQVVSQVRNVVVCVVNVGSTFYEHEEHQLFAFAFFLAFGTADDLLVSLVRVVSNSVRGHYYYVHQAQAFQFAQTRAWADDDHDTTTTFGQRLRNHCAGNQSAGDSNSVNNSVSCCVPPVVRHRRDRDDFAFDKDWFQFWDFKDFPVFFLVLQFDKDKFFFDDWCSVVVHQFFKKKKKDKDAAADQKKKKAQALADAKKWKDKQQHTQDIAGHVRHGDIGMDGDDHRDMIMIMMMHHDRGYHSGHDCSSPPNNTHGRHGAMDIRHDGGTIIMMTDHSVQCVVSGDRVTDDDAFAWMKIKTKDADAQQGKWKWAQLQAAWFWKAKPSTTQGIAHNSWQWRITIDHSVSDDHTMMMMMTGGGGRTDDRTTMIHRDTDGHGRDDDDD/DFAWDWALAIDTNRHGDFAAEAEDALLQDFPVCLLQLLLLCLQLLGAAYEYEQQLCVQPVDVPHGDCDGSNVVLVSQVSNVVSRHAYEYEDEHAQLLLWFLRRHHLLVLVDPFDALALTVVNLVSVLVSCLPVLVSCLCQDVVNVHRYAEYEQDEAVLQAFQHVSSSVSSVVSNVVSPDDHAYAYEHALADSSQNRTGPVLVPRHYAYAEAADQVVSQVRNVVVCVVNVGSTFYEHEEHQLFAFAFFLAFGTEDDLLVSLVRVVVNSVRGHYYYVHQAQAFQFAQTRAWADDDHDITTTFGQRLRNHCAGNQSAGDSNSVNNSVSCCVPPVVRHRRDRDDFAFDKDWFQFWDFKDFCVFQLVLQFDKDKFFFDDWQSVVVHQFFKKKKKDKDAAADQKKKKAQALADAKKWKDKQQHTQDIAGHVRHGDIGMDGDDHRDMIMIMMMHHDRGYHSGHDCSSPPNNTHGRHGAMDIRHDGGTIIMMTDHSVQCVVSGDRVTDDDAFAWMKIKTKDADQQQGKWKWAQLQAAWFWKAKPSTTQGIAHNSDQWRITIDGSVSDDHTMMMMMTGGGGRTDDRTTMIHRDTDGHGRDDDDD

Solvent-accessible surface area (backbone atoms only — not comparable to full-atom values): 59608 Å² total; per-residue (Å²): 125,63,40,69,47,82,45,68,40,39,24,51,64,82,33,82,46,80,55,37,27,32,27,45,42,54,79,30,42,60,60,90,47,46,61,58,48,52,46,36,44,41,17,52,30,36,46,29,38,27,32,66,45,52,44,23,72,30,31,65,45,92,93,44,76,52,62,55,73,58,44,26,58,63,58,56,53,47,54,35,40,75,71,65,25,33,28,38,44,34,68,16,62,47,57,29,81,66,21,30,39,8,18,40,37,58,64,62,74,78,49,96,60,51,78,98,39,63,35,66,64,37,48,50,54,51,47,58,50,44,68,64,50,37,66,64,46,42,62,33,25,31,79,60,74,34,35,35,54,34,37,36,51,42,52,40,36,8,45,44,31,47,58,58,64,24,56,50,48,47,44,48,52,44,44,73,52,57,53,76,60,53,50,27,29,40,18,49,35,45,62,58,22,39,65,32,36,48,48,61,94,74,73,34,43,72,35,19,41,49,60,59,62,41,70,60,46,50,49,42,42,49,51,54,30,56,75,67,73,49,62,60,52,53,38,32,64,34,26,40,57,36,37,72,43,33,57,74,28,37,79,49,75,58,61,33,64,62,48,28,52,43,52,49,52,33,58,76,69,32,25,42,20,35,35,37,31,36,33,16,35,26,47,39,74,36,18,2,11,45,64,56,91,92,42,79,42,33,34,40,26,62,28,26,24,52,20,29,13,37,51,90,46,31,71,36,69,37,33,54,35,35,38,52,47,33,56,71,76,42,55,88,41,64,64,49,84,67,65,78,77,68,58,38,63,45,75,69,36,40,56,76,48,49,22,19,46,89,61,28,43,80,57,61,28,71,70,49,77,38,59,54,52,65,32,33,53,80,73,76,37,82,51,39,34,38,34,41,34,34,67,46,69,32,70,40,57,62,44,40,33,30,43,36,62,44,27,37,32,39,37,36,23,52,70,75,37,80,73,51,75,31,56,46,88,46,41,50,48,84,41,78,44,78,49,57,61,70,34,77,41,42,39,37,36,44,26,33,56,62,43,28,40,25,55,51,84,55,53,76,38,74,74,61,57,34,31,33,66,65,34,37,27,50,70,51,13,36,59,55,54,27,35,33,33,57,37,63,75,85,52,64,84,43,60,51,58,86,41,57,66,54,91,62,34,39,25,40,38,31,31,54,49,73,32,86,73,57,40,26,30,14,44,55,41,73,74,32,40,36,40,38,35,27,37,70,75,42,51,48,14,56,48,39,60,75,16,26,52,26,40,41,71,39,58,30,84,61,48,42,70,38,76,40,42,35,40,36,40,30,58,65,44,42,76,65,66,49,45,39,36,29,65,55,80,41,69,46,92,50,91,69,74,70,127,124,62,41,72,47,83,45,68,41,38,25,50,64,83,34,83,46,81,53,36,27,31,26,44,41,54,79,31,42,59,62,91,45,46,63,58,47,50,47,38,44,40,18,54,31,36,47,29,40,26,31,66,47,52,44,23,74,30,30,64,45,93,91,44,73,51,61,57,75,58,45,25,58,63,58,55,54,47,53,35,41,76,71,65,26,34,28,37,42,34,66,15,62,48,56,30,81,66,21,29,39,7,18,39,38,58,63,61,73,79,47,96,60,51,77,98,39,62,34,66,64,37,48,50,53,51,46,58,49,45,68,62,49,37,68,63,47,42,62,32,26,32,78,59,74,35,34,34,54,34,38,35,50,44,52,40,36,8,45,43,31,47,58,58,64,24,56,50,48,45,44,48,51,44,45,74,53,57,53,77,61,53,49,28,30,40,18,50,36,46,64,60,21,41,67,31,35,46,48,60,95,73,72,34,43,72,35,19,40,50,58,59,61,42,71,60,44,52,47,42,42,49,51,54,29,54,75,68,73,47,62,60,51,52,38,33,63,34,26,40,58,36,38,70,43,32,57,72,28,37,81,49,74,59,59,33,66,61,47,27,53,44,51,50,52,33,55,76,69,32,25,42,20,35,34,35,31,36,35,17,35,27,48,39,75,34,17,2,11,45,64,55,93,91,43,78,43,35,34,40,26,62,27,24,25,51,19,30,13,35,51,90,47,30,72,36,70,37,32,52,34,36,39,50,48,35,56,72,77,43,56,89,42,64,62,48,83,68,66,77,79,67,59,36,65,46,74,68,36,39,55,74,46,49,20,21,47,89,60,28,42,80,58,62,29,71,72,48,77,39,58,54,54,63,33,34,53,80,72,75,37,82,50,40,33,40,35,39,35,35,67,46,69,33,71,40,56,62,43,39,34,30,44,36,61,44,27,36,32,39,36,36,23,52,71,78,38,79,76,50,76,29,56,46,87,46,43,50,50,83,41,78,43,78,49,57,61,71,34,78,41,42,38,37,36,44,24,34,55,61,42,29,39,25,52,51,86,55,53,77,38,74,73,62,59,34,29,33,66,65,34,40,28,49,68,51,13,36,59,56,56,26,36,31,34,57,34,62,74,87,53,65,84,42,61,50,59,87,42,56,66,53,92,62,34,37,26,40,38,32,30,53,47,72,33,84,72,58,40,27,31,14,43,55,40,74,74,31,41,34,40,38,35,27,36,70,74,42,52,47,15,56,46,40,62,76,16,25,52,25,40,42,70,40,57,30,84,60,50,43,68,38,76,39,42,36,40,37,41,31,58,64,44,42,74,65,66,49,44,39,35,29,67,56,80,42,71,46,92,50,92,70,74,73,129